Protein AF-A0A512ARZ8-F1 (afdb_monomer)

Mean predicted aligned error: 10.68 Å

Solvent-accessible surface area (backbone atoms only — not comparable to full-atom values): 44400 Å² total; per-residue (Å²): 88,34,35,25,36,37,17,15,33,62,24,61,45,16,61,60,13,38,53,11,34,39,39,50,59,54,20,45,39,52,74,52,40,46,77,38,53,30,40,25,40,69,89,65,49,41,24,45,41,45,67,49,64,63,46,47,95,44,59,53,78,60,42,51,47,77,91,75,54,74,95,54,96,80,64,73,84,51,51,62,61,36,74,44,93,67,51,73,68,56,47,52,56,60,40,57,76,54,30,41,77,53,53,82,92,51,43,77,81,72,27,60,31,38,42,57,27,37,23,53,35,29,79,56,56,25,56,49,47,46,53,32,42,75,64,68,31,38,42,46,49,27,46,34,70,45,34,61,32,33,29,25,39,60,53,34,52,53,50,36,53,75,72,70,44,61,72,68,61,68,50,80,46,42,63,70,69,62,64,61,55,91,44,51,66,54,52,52,53,48,48,44,72,76,48,38,74,30,26,35,39,30,28,30,68,42,39,64,76,59,64,32,39,75,43,67,65,99,50,64,66,64,49,51,54,41,49,35,48,27,43,29,30,50,75,50,43,35,71,67,59,73,72,46,54,75,67,54,48,51,52,49,52,51,49,49,40,28,56,60,81,32,46,27,72,32,34,25,37,86,87,66,55,72,42,35,40,73,72,55,49,55,52,49,50,57,46,43,53,69,78,43,90,56,61,60,50,55,35,29,42,63,94,64,97,75,44,38,23,40,38,27,36,49,81,69,53,39,37,38,40,31,46,35,39,31,49,69,92,51,71,61,45,47,42,75,60,48,68,39,73,70,56,84,73,62,54,78,46,72,83,66,88,59,85,79,70,66,79,64,90,76,85,74,50,72,68,57,54,52,49,53,30,51,53,52,26,52,50,41,62,75,58,64,60,36,34,39,37,30,36,32,30,38,33,38,84,86,68,53,68,34,78,72,34,51,26,47,33,52,68,45,43,86,75,23,67,60,48,38,42,39,12,65,48,43,28,52,63,25,41,45,50,52,47,46,51,53,28,17,39,50,41,34,34,80,72,39,92,58,39,67,66,37,48,53,52,43,52,53,48,54,49,41,53,54,50,53,60,63,51,55,81,77,30,50,28,30,29,33,38,21,30,62,89,56,92,62,15,46,58,18,37,52,15,32,39,43,51,40,42,39,29,58,10,35,73,59,36,39,56,41,51,29,39,47,46,71,56,94,92,59,68,44,39,27,41,56,22,56,53,65,48,46,77,56,49,52,64,59,48,48,48,51,68,77,62,53,66,91,83,67,76,58,67,66,59,51,52,52,32,59,77,37,42,68,56,22,58,73,62,59,46,91,71,61,85,58,71,41,78,50,62,78,88,52,42,63,82,70,26,62,30,32,40,72,22,37,42,48,87,67,60,55,68,36,60,68,59,53,53,35,54,74,65,68,39,20,44,45,42,49,52,64,68,17,38,53,43,49,52,52,53,52,50,54,52,50,54,57,53,54,66,48,58,79,75,59,92,81,76,100,66,59,76,71,62,54,59,55,74,75,58,72,86,57,72,45,62,36,44,34,40,42,22,40,41,35,43,72,44,98,89,68,48,82,43,78,48,76,35,73,42,30,46,75,67,68,92,60,86,69,69,63,60,57,36,67,74,67,74,48,82,81,79,46,80,60,69,76,90,46,98,51,65,66,59,53,54,49,53,50,55,50,53,51,53,52,52,50,52,50,40,60,75,32,43,65,30,32,37,36,37,35,38,29,42,35,39,32,30,89,84,73,50,76,45,80,42,80,75,46,76,39,60,54,67,68,49,43,87,80,22,65,58,46,33,36,33,22,72,75,73,36,49,61,59,57,51,54,47,46,29,51,50,40,18,48,51,52,46,53,50,59,63,53,57,68,64,69,77,76,122

Sequence (823 aa):
MKVGIIFGGTGNERESAYAGGRTVYDNLDKSIFEAVPIFVDSLGNFILLDWPHLYKAGIRTFYPPTEVLPASVHQMPVYIESLGNLSSAHQTEIISRVGQQIYPADFKRYFDFAFLVLPDNAAGLDSLQSVLAENNIPNSGPGALTAAISTNRLRLKQALTQLGFPVFPYRVVSNKDWEAGDQRKALFAQLQQELGLPFVIRSTSQPGTFGNTVISDNNFDLFSESLERSLGQHTVYRQKWQELDLTEQLIQISQITHIQTGIGWPVRTRNGTVLHHPEQLHKVLNRLFTETDLQRLTLYTTGREEVLAVVEAASAGVNFSCLVMREADGEPLALVPEISLRNAEELEKPLVFNPEEQSNKAQLNLAQITGIRQECQRMCQSLDFKGYVGLTGFIDDAGNIYLDAVQPTPKMLSTAPVFRQAAVIGLNPTQFLTFIIRQAVAINLKTLPDPSSAQIRLNQLDAAIQESHQQRQHKIKVGILMGGESEDADEFIASGGYIYQLLAASEKYQPVPIFRLGPAEQFRYYILPLNLLCPPKAEAIRDKILHAPEGQPDDLLEEVRTAASHLTATFAGPLLREPQFIFFEHLPNLVDAVFIALPEQEAATGELQAELEKIKVAYSGSDLSGLHLAKNMARQQDVGQQQEFAATERSLAKPADRVVAQTGSAEHWLEITGNLLTQYLPDGRLDYEIFQTSTVSDLTAVSNQEKAIEGRPGVCFLPLYNQDQNVNKFILKKVESDLKKAAQVLNTQSYAQLQVLVRIKESQEVETIIQRVNLFPVLTAMSEILQAAALHGLTPDRFIDRMLQFALERRQKKVHGHRHTEF

pLDDT: mean 80.18, std 17.51, range [24.59, 98.25]

Structure (mmCIF, N/CA/C/O backbone):
data_AF-A0A512ARZ8-F1
#
_entry.id   AF-A0A512ARZ8-F1
#
loop_
_atom_site.group_PDB
_atom_site.id
_atom_site.type_symbol
_atom_site.label_atom_id
_atom_site.label_alt_id
_atom_site.label_comp_id
_atom_site.label_asym_id
_atom_site.label_entity_id
_atom_site.label_seq_id
_atom_site.pdbx_PDB_ins_code
_atom_site.Cartn_x
_atom_site.Cartn_y
_atom_site.Cartn_z
_atom_site.occupancy
_atom_site.B_iso_or_equiv
_atom_site.auth_seq_id
_atom_site.auth_comp_id
_atom_site.auth_asym_id
_atom_site.auth_atom_id
_atom_site.pdbx_PDB_model_num
ATOM 1 N N . MET A 1 1 ? -3.679 -19.897 -9.428 1.00 93.44 1 MET A N 1
ATOM 2 C CA . MET A 1 1 ? -4.765 -19.791 -8.414 1.00 93.44 1 MET A CA 1
ATOM 3 C C . MET A 1 1 ? -5.351 -18.387 -8.474 1.00 93.44 1 MET A C 1
ATOM 5 O O . MET A 1 1 ? -4.568 -17.453 -8.603 1.00 93.44 1 MET A O 1
ATOM 9 N N . LYS A 1 2 ? -6.676 -18.211 -8.402 1.00 97.06 2 LYS A N 1
ATOM 10 C CA . LYS A 1 2 ? -7.300 -16.875 -8.420 1.00 97.06 2 LYS A CA 1
ATOM 11 C C . LYS A 1 2 ? -7.341 -16.260 -7.024 1.00 97.06 2 LYS A C 1
ATOM 13 O O . LYS A 1 2 ? -7.874 -16.871 -6.097 1.00 97.06 2 LYS A O 1
ATOM 18 N N . VAL A 1 3 ? -6.811 -15.051 -6.879 1.00 98.25 3 VAL A N 1
ATOM 19 C CA . VAL A 1 3 ? -6.688 -14.335 -5.603 1.00 98.25 3 VAL A CA 1
ATOM 20 C C . VAL A 1 3 ? -7.585 -13.100 -5.624 1.00 98.25 3 VAL A C 1
ATOM 22 O O . VAL A 1 3 ? -7.283 -12.118 -6.295 1.00 98.25 3 VAL A O 1
ATOM 25 N N . GLY A 1 4 ? -8.686 -13.149 -4.875 1.00 98.12 4 GLY A N 1
ATOM 26 C CA . GLY A 1 4 ? -9.585 -12.024 -4.640 1.00 98.12 4 GLY A CA 1
ATOM 27 C C . GLY A 1 4 ? -8.963 -11.045 -3.656 1.00 98.12 4 GLY A C 1
ATOM 28 O O . GLY A 1 4 ? -8.920 -11.322 -2.461 1.00 98.12 4 GLY A O 1
ATOM 29 N N . ILE A 1 5 ? -8.472 -9.909 -4.138 1.00 98.25 5 ILE A N 1
ATOM 30 C CA . ILE A 1 5 ? -7.914 -8.851 -3.295 1.00 98.25 5 ILE A CA 1
ATOM 31 C C . ILE A 1 5 ? -9.080 -7.980 -2.843 1.00 98.25 5 ILE A C 1
ATOM 33 O O . ILE A 1 5 ? -9.633 -7.240 -3.649 1.00 98.25 5 ILE A O 1
ATOM 37 N N . ILE A 1 6 ? -9.467 -8.082 -1.574 1.00 97.44 6 ILE A N 1
ATOM 38 C CA . ILE A 1 6 ? -10.582 -7.332 -0.992 1.00 97.44 6 ILE A CA 1
ATOM 39 C C . ILE A 1 6 ? -10.029 -6.069 -0.328 1.00 97.44 6 ILE A C 1
ATOM 41 O O . ILE A 1 6 ? -9.326 -6.173 0.677 1.00 97.44 6 ILE A O 1
ATOM 45 N N . PHE A 1 7 ? -10.336 -4.890 -0.875 1.00 96.19 7 PHE A N 1
ATOM 46 C CA . PHE A 1 7 ? -9.774 -3.609 -0.423 1.00 96.19 7 PHE A CA 1
ATOM 47 C C . PHE A 1 7 ? -10.794 -2.464 -0.376 1.00 96.19 7 PHE A C 1
ATOM 49 O O . PHE A 1 7 ? -11.888 -2.568 -0.920 1.00 96.19 7 PHE A O 1
ATOM 56 N N . GLY A 1 8 ? -10.431 -1.350 0.269 1.00 92.06 8 GLY A N 1
ATOM 57 C CA . GLY A 1 8 ? -11.322 -0.205 0.497 1.00 92.06 8 GLY A CA 1
ATOM 58 C C . GLY A 1 8 ? -11.994 -0.300 1.865 1.00 92.06 8 GLY A C 1
ATOM 59 O O . GLY A 1 8 ? -11.322 -0.201 2.887 1.00 92.06 8 GLY A O 1
ATOM 60 N N . GLY A 1 9 ? -13.305 -0.509 1.894 1.00 89.12 9 GLY A N 1
ATOM 61 C CA . GLY A 1 9 ? -14.079 -0.798 3.098 1.00 89.12 9 GLY A CA 1
ATOM 62 C C . GLY A 1 9 ? -14.726 0.418 3.760 1.00 89.12 9 GLY A C 1
ATOM 63 O O . GLY A 1 9 ? -14.542 1.571 3.376 1.00 89.12 9 GLY A O 1
ATOM 64 N N . THR A 1 10 ? -15.492 0.138 4.813 1.00 85.38 10 THR A N 1
ATOM 65 C CA . THR A 1 10 ? -16.310 1.125 5.535 1.00 85.38 10 THR A CA 1
ATOM 66 C C . THR A 1 10 ? -15.517 1.963 6.542 1.00 85.38 10 THR A C 1
ATOM 68 O O . THR A 1 10 ? -15.990 3.008 6.987 1.00 85.38 10 THR A O 1
ATOM 71 N N . GLY A 1 11 ? -14.294 1.547 6.884 1.00 78.75 11 GLY A N 1
ATOM 72 C CA . GLY A 1 11 ? -13.435 2.222 7.857 1.00 78.75 11 GLY A CA 1
ATOM 73 C C . GLY A 1 11 ? -12.838 3.546 7.365 1.00 78.75 11 GLY A C 1
ATOM 74 O O . GLY A 1 11 ? -12.885 3.886 6.181 1.00 78.75 11 GLY A O 1
ATOM 75 N N . ASN A 1 12 ? -12.226 4.282 8.293 1.00 76.88 12 ASN A N 1
ATOM 76 C CA . ASN A 1 12 ? -11.683 5.622 8.032 1.00 76.88 12 ASN A CA 1
ATOM 77 C C . ASN A 1 12 ? -10.355 5.597 7.259 1.00 76.88 12 ASN A C 1
ATOM 79 O O . ASN A 1 12 ? -9.964 6.585 6.645 1.00 76.88 12 ASN A O 1
ATOM 83 N N . GLU A 1 13 ? -9.668 4.454 7.247 1.00 80.12 13 GLU A N 1
ATOM 84 C CA . GLU A 1 13 ? -8.429 4.258 6.489 1.00 80.12 13 GLU A CA 1
ATOM 85 C C . GLU A 1 13 ? -8.671 3.669 5.087 1.00 80.12 13 GLU A C 1
ATOM 87 O O . GLU A 1 13 ? -7.737 3.176 4.456 1.00 80.12 13 GLU A O 1
ATOM 92 N N . ARG A 1 14 ? -9.907 3.716 4.570 1.00 86.88 14 ARG A N 1
ATOM 93 C CA . ARG A 1 14 ? -10.278 3.093 3.285 1.00 86.88 14 ARG A CA 1
ATOM 94 C C . ARG A 1 14 ? -9.434 3.550 2.090 1.00 86.88 14 ARG A C 1
ATOM 96 O O . ARG A 1 14 ? -9.162 2.749 1.207 1.00 86.88 14 ARG A O 1
ATOM 103 N N . GLU A 1 15 ? -8.960 4.796 2.079 1.00 86.94 15 GLU A N 1
ATOM 104 C CA . GLU A 1 15 ? -8.056 5.308 1.032 1.00 86.94 15 GLU A CA 1
ATOM 105 C C . GLU A 1 15 ? -6.663 4.661 1.111 1.00 86.94 15 GLU A C 1
ATOM 107 O O . GLU A 1 15 ? -6.056 4.326 0.093 1.00 86.94 15 GLU A O 1
ATOM 112 N N . SER A 1 16 ? -6.163 4.431 2.330 1.00 85.50 16 SER A N 1
ATOM 113 C CA . SER A 1 16 ? -4.913 3.695 2.550 1.00 85.50 16 SER A CA 1
ATOM 114 C C . SER A 1 16 ? -5.083 2.220 2.191 1.00 85.50 16 SER A C 1
ATOM 116 O O . SER A 1 16 ? -4.182 1.628 1.601 1.00 85.50 16 SER A O 1
ATOM 118 N N . ALA A 1 17 ? -6.233 1.629 2.519 1.00 90.38 17 ALA A N 1
ATOM 119 C CA . ALA A 1 17 ? -6.585 0.264 2.147 1.00 90.38 17 ALA A CA 1
ATOM 120 C C . ALA A 1 17 ? -6.695 0.101 0.621 1.00 90.38 17 ALA A C 1
ATOM 122 O O . ALA A 1 17 ? -6.165 -0.857 0.070 1.00 90.38 17 ALA A O 1
ATOM 123 N N . TYR A 1 18 ? -7.294 1.070 -0.076 1.00 92.81 18 TYR A N 1
ATOM 124 C CA . TYR A 1 18 ? -7.338 1.134 -1.539 1.00 92.81 18 TYR A CA 1
ATOM 125 C C . TYR A 1 18 ? -5.934 1.190 -2.159 1.00 92.81 18 TYR A C 1
ATOM 127 O O . TYR A 1 18 ? -5.602 0.371 -3.017 1.00 92.81 18 TYR A O 1
ATOM 135 N N . ALA A 1 19 ? -5.068 2.081 -1.666 1.00 89.62 19 ALA A N 1
ATOM 136 C CA . ALA A 1 19 ? -3.681 2.149 -2.123 1.00 89.62 19 ALA A CA 1
ATOM 137 C C . ALA A 1 19 ? -2.903 0.851 -1.830 1.00 89.62 19 ALA A C 1
ATOM 139 O O . ALA A 1 19 ? -2.113 0.410 -2.662 1.00 89.62 19 ALA A O 1
ATOM 140 N N . GLY A 1 20 ? -3.151 0.216 -0.679 1.00 92.19 20 GLY A N 1
ATOM 141 C CA . GLY A 1 20 ? -2.585 -1.088 -0.339 1.00 92.19 20 GLY A CA 1
ATOM 142 C C . GLY A 1 20 ? -3.082 -2.214 -1.249 1.00 92.19 20 GLY A C 1
ATOM 143 O O . GLY A 1 20 ? -2.290 -3.058 -1.660 1.00 92.19 20 GLY A O 1
ATOM 144 N N . GLY A 1 21 ? -4.366 -2.202 -1.617 1.00 95.44 21 GLY A N 1
ATOM 145 C CA . GLY A 1 21 ? -4.964 -3.149 -2.559 1.00 95.44 21 GLY A CA 1
ATOM 146 C C . GLY A 1 21 ? -4.282 -3.102 -3.924 1.00 95.44 21 GLY A C 1
ATOM 147 O O . GLY A 1 21 ? -3.935 -4.151 -4.465 1.00 95.44 21 GLY A O 1
ATOM 148 N N . ARG A 1 22 ? -3.982 -1.895 -4.427 1.00 93.88 22 ARG A N 1
ATOM 149 C CA . ARG A 1 22 ? -3.158 -1.711 -5.634 1.00 93.88 22 ARG A CA 1
ATOM 150 C C . ARG A 1 22 ? -1.758 -2.304 -5.472 1.00 93.88 22 ARG A C 1
ATOM 152 O O . ARG A 1 22 ? -1.303 -2.999 -6.371 1.00 93.88 22 ARG A O 1
ATOM 159 N N . THR A 1 23 ? -1.073 -2.068 -4.351 1.00 93.38 23 THR A N 1
ATOM 160 C CA . THR A 1 23 ? 0.267 -2.644 -4.131 1.00 93.38 23 THR A CA 1
ATOM 161 C C . THR A 1 23 ? 0.232 -4.168 -4.170 1.00 93.38 23 THR A C 1
ATOM 163 O O . THR A 1 23 ? 1.090 -4.770 -4.810 1.00 93.38 23 THR A O 1
ATOM 166 N N . VAL A 1 24 ? -0.752 -4.799 -3.514 1.00 96.31 24 VAL A N 1
ATOM 167 C CA . VAL A 1 24 ? -0.920 -6.260 -3.557 1.00 96.31 24 VAL A CA 1
ATOM 168 C C . VAL A 1 24 ? -1.186 -6.711 -4.992 1.00 96.31 24 VAL A C 1
ATOM 170 O O . VAL A 1 24 ? -0.527 -7.633 -5.458 1.00 96.31 24 VAL A O 1
ATOM 173 N N . TYR A 1 25 ? -2.075 -6.027 -5.717 1.00 96.06 25 TYR A N 1
ATOM 174 C CA . TYR A 1 25 ? -2.379 -6.326 -7.119 1.00 96.06 25 TYR A CA 1
ATOM 175 C C . TYR A 1 25 ? -1.131 -6.278 -8.013 1.00 96.06 25 TYR A C 1
ATOM 177 O O . TYR A 1 25 ? -0.895 -7.200 -8.791 1.00 96.06 25 TYR A O 1
ATOM 185 N N . ASP A 1 26 ? -0.300 -5.245 -7.857 1.00 94.00 26 ASP A N 1
ATOM 186 C CA . ASP A 1 26 ? 0.931 -5.056 -8.629 1.00 94.00 26 ASP A CA 1
ATOM 187 C C . ASP A 1 26 ? 2.015 -6.095 -8.292 1.00 94.00 26 ASP A C 1
ATOM 189 O O . ASP A 1 26 ? 2.786 -6.479 -9.174 1.00 94.00 26 ASP A O 1
ATOM 193 N N . ASN A 1 27 ? 2.079 -6.541 -7.030 1.00 94.88 27 ASN A N 1
ATOM 194 C CA . ASN A 1 27 ? 3.174 -7.363 -6.506 1.00 94.88 27 ASN A CA 1
ATOM 195 C C . ASN A 1 27 ? 2.873 -8.864 -6.422 1.00 94.88 27 ASN A C 1
ATOM 197 O O . ASN A 1 27 ? 3.803 -9.624 -6.155 1.00 94.88 27 ASN A O 1
ATOM 201 N N . LEU A 1 28 ? 1.632 -9.320 -6.623 1.00 96.06 28 LEU A N 1
ATOM 202 C CA . LEU A 1 28 ? 1.341 -10.757 -6.679 1.00 96.06 28 LEU A CA 1
ATOM 203 C C . LEU A 1 28 ? 2.157 -11.436 -7.785 1.00 96.06 28 LEU A C 1
ATOM 205 O O . LEU A 1 28 ? 2.263 -10.914 -8.891 1.00 96.06 28 LEU A O 1
ATOM 209 N N . ASP A 1 29 ? 2.711 -12.616 -7.491 1.00 95.50 29 ASP A N 1
ATOM 210 C CA . ASP A 1 29 ? 3.483 -13.380 -8.475 1.00 95.50 29 ASP A CA 1
ATOM 211 C C . ASP A 1 29 ? 2.570 -13.846 -9.613 1.00 95.50 29 ASP A C 1
ATOM 213 O O . ASP A 1 29 ? 1.786 -14.785 -9.447 1.00 95.50 29 ASP A O 1
ATOM 217 N N . LYS A 1 30 ? 2.684 -13.199 -10.775 1.00 94.06 30 LYS A N 1
ATOM 218 C CA . LYS A 1 30 ? 1.820 -13.456 -11.935 1.00 94.06 30 LYS A CA 1
ATOM 219 C C . LYS A 1 30 ? 2.035 -14.850 -12.521 1.00 94.06 30 LYS A C 1
ATOM 221 O O . LYS A 1 30 ? 1.108 -15.409 -13.088 1.00 94.06 30 LYS A O 1
ATOM 226 N N . SER A 1 31 ? 3.196 -15.467 -12.269 1.00 92.00 31 SER A N 1
ATOM 227 C CA . SER A 1 31 ? 3.450 -16.858 -12.674 1.00 92.00 31 SER A CA 1
ATOM 228 C C . SER A 1 31 ? 2.663 -17.889 -11.860 1.00 92.00 31 SER A C 1
ATOM 230 O O . SER A 1 31 ? 2.527 -19.033 -12.287 1.00 92.00 31 SER A O 1
ATOM 232 N N . ILE A 1 32 ? 2.123 -17.499 -10.698 1.00 94.94 32 ILE A N 1
ATOM 233 C CA . ILE A 1 32 ? 1.434 -18.395 -9.754 1.00 94.94 32 ILE A CA 1
ATOM 234 C C . ILE A 1 32 ? -0.040 -17.985 -9.567 1.00 94.94 32 ILE A C 1
ATOM 236 O O . ILE A 1 32 ? -0.934 -18.837 -9.413 1.00 94.94 32 ILE A O 1
ATOM 240 N N . PHE A 1 33 ? -0.317 -16.679 -9.579 1.00 97.00 33 PHE A N 1
ATOM 241 C CA . PHE A 1 33 ? -1.595 -16.097 -9.186 1.00 97.00 33 PHE A CA 1
ATOM 242 C C . PHE A 1 33 ? -2.233 -15.236 -10.279 1.00 97.00 33 PHE A C 1
ATOM 244 O O . PHE A 1 33 ? -1.582 -14.423 -10.924 1.00 97.00 33 PHE A O 1
ATOM 251 N N . GLU A 1 34 ? -3.555 -15.355 -10.404 1.00 96.56 34 GLU A N 1
ATOM 252 C CA . GLU A 1 34 ? -4.401 -14.415 -11.146 1.00 96.56 34 GLU A CA 1
ATOM 253 C C . GLU A 1 34 ? -5.050 -13.463 -10.131 1.00 96.56 34 GLU A C 1
ATOM 255 O O . GLU A 1 34 ? -5.805 -13.905 -9.260 1.00 96.56 34 GLU A O 1
ATOM 260 N N . ALA A 1 35 ? -4.737 -12.170 -10.208 1.00 96.75 35 ALA A N 1
ATOM 261 C CA . ALA A 1 35 ? -5.255 -11.159 -9.290 1.00 96.75 35 ALA A CA 1
ATOM 262 C C . ALA A 1 35 ? -6.676 -10.716 -9.683 1.00 96.75 35 ALA A C 1
ATOM 264 O O . ALA A 1 35 ? -6.922 -10.340 -10.828 1.00 96.75 35 ALA A O 1
ATOM 265 N N . VAL A 1 36 ? -7.602 -10.713 -8.722 1.00 98.00 36 VAL A N 1
ATOM 266 C CA . VAL A 1 36 ? -9.009 -10.327 -8.912 1.00 98.00 36 VAL A CA 1
ATOM 267 C C . VAL A 1 36 ? -9.337 -9.173 -7.952 1.00 98.00 36 VAL A C 1
ATOM 269 O O . VAL A 1 36 ? -9.413 -9.403 -6.744 1.00 98.00 36 VAL A O 1
ATOM 272 N N . PRO A 1 37 ? -9.499 -7.925 -8.429 1.00 97.62 37 PRO A N 1
ATOM 273 C CA . PRO A 1 37 ? -9.670 -6.768 -7.555 1.00 97.62 37 PRO A CA 1
ATOM 274 C C . PRO A 1 37 ? -11.126 -6.623 -7.089 1.00 97.62 37 PRO A C 1
ATOM 276 O O . PRO A 1 37 ? -12.020 -6.328 -7.880 1.00 97.62 37 PRO A O 1
ATOM 279 N N . ILE A 1 38 ? -11.365 -6.811 -5.791 1.00 98.06 38 ILE A N 1
ATOM 280 C CA . ILE A 1 38 ? -12.676 -6.671 -5.150 1.00 98.06 38 ILE A CA 1
ATOM 281 C C . ILE A 1 38 ? -12.675 -5.411 -4.279 1.00 98.06 38 ILE A C 1
ATOM 283 O O . ILE A 1 38 ? -12.190 -5.405 -3.146 1.00 98.06 38 ILE A O 1
ATOM 287 N N . PHE A 1 39 ? -13.232 -4.328 -4.805 1.00 97.62 39 PHE A N 1
ATOM 288 C CA . PHE A 1 39 ? -13.416 -3.088 -4.063 1.00 97.62 39 PHE A CA 1
ATOM 289 C C . PHE A 1 39 ? -14.644 -3.187 -3.152 1.00 97.62 39 PHE A C 1
ATOM 291 O O . PHE A 1 39 ? -15.707 -3.643 -3.571 1.00 97.62 39 PHE A O 1
ATOM 298 N N . VAL A 1 40 ? -14.502 -2.755 -1.902 1.00 95.69 40 VAL A N 1
ATOM 299 C CA . VAL A 1 40 ? -15.599 -2.615 -0.943 1.00 95.69 40 VAL A CA 1
ATOM 300 C C . VAL A 1 40 ? -15.875 -1.134 -0.755 1.00 95.69 40 VAL A C 1
ATOM 302 O O . VAL A 1 40 ? -14.988 -0.395 -0.323 1.00 95.69 40 VAL A O 1
ATOM 305 N N . ASP A 1 41 ? -17.089 -0.691 -1.070 1.00 93.81 41 ASP A N 1
ATOM 306 C CA . ASP A 1 41 ? -17.460 0.703 -0.846 1.00 93.81 41 ASP A CA 1
ATOM 307 C C . ASP A 1 41 ? -17.795 0.998 0.628 1.00 93.81 41 ASP A C 1
ATOM 309 O O . ASP A 1 41 ? -17.770 0.131 1.507 1.00 93.81 41 ASP A O 1
ATOM 313 N N . SER A 1 42 ? -18.102 2.258 0.921 1.00 89.19 42 SER A N 1
ATOM 314 C CA . SER A 1 42 ? -18.434 2.709 2.273 1.00 89.19 42 SER A CA 1
ATOM 315 C C . SER A 1 42 ? -19.790 2.220 2.788 1.00 89.19 42 SER A C 1
ATOM 317 O O . SER A 1 42 ? -20.030 2.273 3.994 1.00 89.19 42 SER A O 1
ATOM 319 N N . LEU A 1 43 ? -20.656 1.731 1.895 1.00 90.25 43 LEU A N 1
ATOM 320 C CA . LEU A 1 43 ? -21.943 1.119 2.222 1.00 90.25 43 LEU A CA 1
ATOM 321 C C . LEU A 1 43 ? -21.805 -0.394 2.462 1.00 90.25 43 LEU A C 1
ATOM 323 O O . LEU A 1 43 ? -22.760 -1.032 2.901 1.00 90.25 43 LEU A O 1
ATOM 327 N N . GLY A 1 44 ? -20.621 -0.965 2.212 1.00 91.06 44 GLY A N 1
ATOM 328 C CA . GLY A 1 44 ? -20.330 -2.388 2.375 1.00 91.06 44 GLY A CA 1
ATOM 329 C C . GLY A 1 44 ? -20.661 -3.239 1.147 1.00 91.06 44 GLY A C 1
ATOM 330 O O . GLY A 1 44 ? -20.715 -4.464 1.259 1.00 91.06 44 GLY A O 1
ATOM 331 N N . ASN A 1 45 ? -20.882 -2.628 -0.021 1.00 94.31 45 ASN A N 1
ATOM 332 C CA . ASN A 1 45 ? -21.077 -3.362 -1.268 1.00 94.31 45 ASN A CA 1
ATOM 333 C C . ASN A 1 45 ? -19.744 -3.922 -1.773 1.00 94.31 45 ASN A C 1
ATOM 335 O O . ASN A 1 45 ? -18.750 -3.201 -1.825 1.00 94.31 45 ASN A O 1
ATOM 339 N N . PHE A 1 46 ? -19.740 -5.184 -2.209 1.00 96.31 46 PHE A N 1
ATOM 340 C CA . PHE A 1 46 ? -18.596 -5.798 -2.885 1.00 96.31 46 PHE A CA 1
ATOM 341 C C . PHE A 1 46 ? -18.703 -5.591 -4.397 1.00 96.31 46 PHE A C 1
ATOM 343 O O . PHE A 1 46 ? -19.726 -5.908 -5.011 1.00 96.31 46 PHE A O 1
ATOM 350 N N . ILE A 1 47 ? -17.636 -5.074 -4.995 1.00 97.88 47 ILE A N 1
ATOM 351 C CA . ILE A 1 47 ? -17.577 -4.669 -6.396 1.00 97.88 47 ILE A CA 1
ATOM 352 C C . ILE A 1 47 ? -16.351 -5.331 -7.019 1.00 97.88 47 ILE A C 1
ATOM 354 O O . ILE A 1 47 ? -15.221 -5.029 -6.641 1.00 97.88 47 ILE A O 1
ATOM 358 N N . LEU A 1 48 ? -16.559 -6.230 -7.980 1.00 98.06 48 LEU A N 1
ATOM 359 C CA . LEU A 1 48 ? -15.500 -6.657 -8.890 1.00 98.06 48 LEU A CA 1
ATOM 360 C C . LEU A 1 48 ? -15.132 -5.445 -9.746 1.00 98.06 48 LEU A C 1
ATOM 362 O O . LEU A 1 48 ? -15.901 -5.056 -10.623 1.00 98.06 48 LEU A O 1
ATOM 366 N N . LEU A 1 49 ? -14.010 -4.813 -9.419 1.00 97.44 49 LEU A N 1
ATOM 367 C CA . LEU A 1 49 ? -13.636 -3.511 -9.951 1.00 97.44 49 LEU A CA 1
ATOM 368 C C . LEU A 1 49 ? -12.995 -3.662 -11.332 1.00 97.44 49 LEU A C 1
ATOM 370 O O . LEU A 1 49 ? -12.117 -4.506 -11.522 1.00 97.44 49 LEU A O 1
ATOM 374 N N . ASP A 1 50 ? -13.355 -2.792 -12.272 1.00 95.31 50 ASP A N 1
ATOM 375 C CA . ASP A 1 50 ? -12.599 -2.686 -13.514 1.00 95.31 50 ASP A CA 1
ATOM 376 C C . ASP A 1 50 ? -11.200 -2.150 -13.191 1.00 95.31 50 ASP A C 1
ATOM 378 O O . ASP A 1 50 ? -11.026 -1.050 -12.659 1.00 95.31 50 ASP A O 1
ATOM 382 N N . TRP A 1 51 ? -10.180 -2.948 -13.506 1.00 92.69 51 TRP A N 1
ATOM 383 C CA . TRP A 1 51 ? -8.808 -2.715 -13.054 1.00 92.69 51 TRP A CA 1
ATOM 384 C C . TRP A 1 51 ? -8.237 -1.308 -13.339 1.00 92.69 51 TRP A C 1
ATOM 386 O O . TRP A 1 51 ? -7.436 -0.866 -12.511 1.00 92.69 51 TRP A O 1
ATOM 396 N N . PRO A 1 52 ? -8.603 -0.549 -14.406 1.00 89.50 52 PRO A N 1
ATOM 397 C CA . PRO A 1 52 ? -8.068 0.802 -14.604 1.00 89.50 52 PRO A CA 1
ATOM 398 C C . PRO A 1 52 ? -8.385 1.742 -13.438 1.00 89.50 52 PRO A C 1
ATOM 400 O O . PRO A 1 52 ? -7.618 2.667 -13.160 1.00 89.50 52 PRO A O 1
ATOM 403 N N . HIS A 1 53 ? -9.480 1.487 -12.714 1.00 90.88 53 HIS A N 1
ATOM 404 C CA . HIS A 1 53 ? -9.838 2.261 -11.535 1.00 90.88 53 HIS A CA 1
ATOM 405 C C . HIS A 1 53 ? -8.872 2.067 -10.366 1.00 90.88 53 HIS A C 1
ATOM 407 O O . HIS A 1 53 ? -8.824 2.964 -9.543 1.00 90.88 53 HIS A O 1
ATOM 413 N N . LEU A 1 54 ? -8.055 1.002 -10.311 1.00 90.50 54 LEU A N 1
ATOM 414 C CA . LEU A 1 54 ? -6.997 0.834 -9.293 1.00 90.50 54 LEU A CA 1
ATOM 415 C C . LEU A 1 54 ? -5.919 1.922 -9.370 1.00 90.50 54 LEU A C 1
ATOM 417 O O . LEU A 1 54 ? -5.259 2.224 -8.376 1.00 90.50 54 LEU A O 1
ATOM 421 N N . TYR A 1 55 ? -5.712 2.500 -10.553 1.00 87.12 55 TYR A N 1
ATOM 422 C CA . TYR A 1 55 ? -4.664 3.491 -10.803 1.00 87.12 55 TYR A CA 1
ATOM 423 C C . TYR A 1 55 ? -5.186 4.929 -10.740 1.00 87.12 55 TYR A C 1
ATOM 425 O O . TYR A 1 55 ? -4.469 5.868 -11.072 1.00 87.12 55 TYR A O 1
ATOM 433 N N . LYS A 1 56 ? -6.419 5.125 -10.262 1.00 84.12 56 LYS A N 1
ATOM 434 C CA . LYS A 1 56 ? -6.955 6.445 -9.926 1.00 84.12 56 LYS A CA 1
ATOM 435 C C . LYS A 1 56 ? -6.351 6.953 -8.613 1.00 84.12 56 LYS A C 1
ATOM 437 O O . LYS A 1 56 ? -5.959 6.162 -7.751 1.00 84.12 56 LYS A O 1
ATOM 442 N N . ALA A 1 57 ? -6.274 8.275 -8.449 1.00 76.38 57 ALA A N 1
ATOM 443 C CA . ALA A 1 57 ? -5.516 8.895 -7.358 1.00 76.38 57 ALA A CA 1
ATOM 444 C C . ALA A 1 57 ? -6.071 8.608 -5.944 1.00 76.38 57 ALA A C 1
ATOM 446 O O . ALA A 1 57 ? -5.326 8.644 -4.957 1.00 76.38 57 ALA A O 1
ATOM 447 N N . GLY A 1 58 ? -7.363 8.294 -5.859 1.00 84.25 58 GLY A N 1
ATOM 448 C CA . GLY A 1 58 ? -8.087 7.938 -4.639 1.00 84.25 58 GLY A CA 1
ATOM 449 C C . GLY A 1 58 ? -9.529 7.555 -4.967 1.00 84.25 58 GLY A C 1
ATOM 450 O O . GLY A 1 58 ? -9.975 7.753 -6.103 1.00 84.25 58 GLY A O 1
ATOM 451 N N . ILE A 1 59 ? -10.273 7.043 -3.989 1.00 88.88 59 ILE A N 1
ATOM 452 C CA . ILE A 1 59 ? -11.633 6.521 -4.200 1.00 88.88 59 ILE A CA 1
ATOM 453 C C . ILE A 1 59 ? -12.560 7.604 -4.771 1.00 88.88 59 ILE A C 1
ATOM 455 O O . ILE A 1 59 ? -13.216 7.376 -5.785 1.00 88.88 59 ILE A O 1
ATOM 459 N N . ARG A 1 60 ? -12.528 8.822 -4.210 1.00 86.75 60 ARG A N 1
ATOM 460 C CA . ARG A 1 60 ? -13.374 9.962 -4.640 1.00 86.75 60 ARG A CA 1
ATOM 461 C C . ARG A 1 60 ? -13.160 10.411 -6.089 1.00 86.75 60 ARG A C 1
ATOM 463 O O . ARG A 1 60 ? -13.962 11.168 -6.615 1.00 86.75 60 ARG A O 1
ATOM 470 N N . THR A 1 61 ? -12.076 9.975 -6.734 1.00 82.75 61 THR A N 1
ATOM 471 C CA . THR A 1 61 ? -11.774 10.345 -8.130 1.00 82.75 61 THR A CA 1
ATOM 472 C C . THR A 1 61 ? -12.437 9.437 -9.164 1.00 82.75 61 THR A C 1
ATOM 474 O O . THR A 1 61 ? -12.378 9.726 -10.358 1.00 82.75 61 THR A O 1
ATOM 477 N N . PHE A 1 62 ? -13.051 8.334 -8.729 1.00 86.50 62 PHE A N 1
ATOM 478 C CA . PHE A 1 62 ? -13.803 7.441 -9.612 1.00 86.50 62 PHE A CA 1
ATOM 479 C C . PHE A 1 62 ? -15.122 6.945 -9.017 1.00 86.50 62 PHE A C 1
ATOM 481 O O . PHE A 1 62 ? -15.979 6.488 -9.770 1.00 86.50 62 PHE A O 1
ATOM 488 N N . TYR A 1 63 ? -15.290 7.010 -7.694 1.00 90.19 63 TYR A N 1
ATOM 489 C CA . TYR A 1 63 ? -16.466 6.499 -7.009 1.00 90.19 63 TYR A CA 1
ATOM 490 C C . TYR A 1 63 ? -16.931 7.447 -5.885 1.00 90.19 63 TYR A C 1
ATOM 492 O O . TYR A 1 63 ? -16.214 7.618 -4.893 1.00 90.19 63 TYR A O 1
ATOM 500 N N . PRO A 1 64 ? -18.142 8.028 -5.992 1.00 91.00 64 PRO A N 1
ATOM 501 C CA . PRO A 1 64 ? -19.101 7.870 -7.089 1.00 91.00 64 PRO A CA 1
ATOM 502 C C . PRO A 1 64 ? -18.633 8.553 -8.398 1.00 91.00 64 PRO A C 1
ATOM 504 O O . PRO A 1 64 ? -17.886 9.530 -8.338 1.00 91.00 64 PRO A O 1
ATOM 507 N N . PRO A 1 65 ? -19.067 8.067 -9.577 1.00 84.88 65 PRO A N 1
ATOM 508 C CA . PRO A 1 65 ? -18.787 8.710 -10.862 1.00 84.88 65 PRO A CA 1
ATOM 509 C C . PRO A 1 65 ? -19.322 10.146 -10.942 1.00 84.88 65 PRO A C 1
ATOM 511 O O . PRO A 1 65 ? -20.375 10.460 -10.384 1.00 84.88 65 PRO A O 1
ATOM 514 N N . THR A 1 66 ? -18.638 11.016 -11.684 1.00 79.25 66 THR A N 1
ATOM 515 C CA . THR A 1 66 ? -18.993 12.440 -11.793 1.00 79.25 66 THR A CA 1
ATOM 516 C C . THR A 1 66 ? -20.404 12.662 -12.349 1.00 79.25 66 THR A C 1
ATOM 518 O O . THR A 1 66 ? -21.075 13.614 -11.965 1.00 79.25 66 THR A O 1
ATOM 521 N N . GLU A 1 67 ? -20.894 11.772 -13.214 1.00 78.94 67 GLU A N 1
ATOM 522 C CA . GLU A 1 67 ? -22.209 11.878 -13.862 1.00 78.94 67 GLU A CA 1
ATOM 523 C C . GLU A 1 67 ? -23.384 11.697 -12.894 1.00 78.94 67 GLU A C 1
ATOM 525 O O . GLU A 1 67 ? -24.497 12.126 -13.197 1.00 78.94 67 GLU A O 1
ATOM 530 N N . VAL A 1 68 ? -23.153 11.047 -11.750 1.00 83.38 68 VAL A N 1
ATOM 531 C CA . VAL A 1 68 ? -24.186 10.800 -10.731 1.00 83.38 68 VAL A CA 1
ATOM 532 C C . VAL A 1 68 ? -24.100 11.776 -9.560 1.00 83.38 68 VAL A C 1
ATOM 534 O O . VAL A 1 68 ? -24.955 11.750 -8.672 1.00 83.38 68 VAL A O 1
ATOM 537 N N . LEU A 1 69 ? -23.078 12.639 -9.540 1.00 80.94 69 LEU A N 1
ATOM 538 C CA . LEU A 1 69 ? -22.928 13.654 -8.508 1.00 80.94 69 LEU A CA 1
ATOM 539 C C . LEU A 1 69 ? -24.033 14.716 -8.632 1.00 80.94 69 LEU A C 1
ATOM 541 O O . LEU A 1 69 ? -24.355 15.163 -9.737 1.00 80.94 69 LEU A O 1
ATOM 545 N N . PRO A 1 70 ? -24.620 15.162 -7.507 1.00 79.31 70 PRO A N 1
ATOM 546 C CA . PRO A 1 70 ? -25.559 16.271 -7.524 1.00 79.31 70 PRO A CA 1
ATOM 547 C C . PRO A 1 70 ? -24.842 17.562 -7.930 1.00 79.31 70 PRO A C 1
ATOM 549 O O . PRO A 1 70 ? -23.644 17.728 -7.703 1.00 79.31 70 PRO A O 1
ATOM 552 N N . ALA A 1 71 ? -25.596 18.521 -8.469 1.00 74.62 71 ALA A N 1
ATOM 553 C CA . ALA A 1 71 ? -25.064 19.853 -8.729 1.00 74.62 71 ALA A CA 1
ATOM 554 C C . ALA A 1 71 ? -24.522 20.471 -7.424 1.00 74.62 71 ALA A C 1
ATOM 556 O O . ALA A 1 71 ? -25.282 20.749 -6.492 1.00 74.62 71 ALA A O 1
ATOM 557 N N . SER A 1 72 ? -23.208 20.682 -7.370 1.00 71.31 72 SER A N 1
ATOM 558 C CA . SER A 1 72 ? -22.503 21.327 -6.262 1.00 71.31 72 SER A CA 1
ATOM 559 C C . SER A 1 72 ? -21.932 22.651 -6.749 1.00 71.31 72 SER A C 1
ATOM 561 O O . SER A 1 72 ? -21.318 22.719 -7.811 1.00 71.31 72 SER A O 1
ATOM 563 N N . VAL A 1 73 ? -22.162 23.708 -5.971 1.00 71.62 73 VAL A N 1
ATOM 564 C CA . VAL A 1 73 ? -21.694 25.065 -6.283 1.00 71.62 73 VAL A CA 1
ATOM 565 C C . VAL A 1 73 ? -20.173 25.123 -6.172 1.00 71.62 73 VAL A C 1
ATOM 567 O O . VAL A 1 73 ? -19.519 25.747 -7.002 1.00 71.62 73 VAL A O 1
ATOM 570 N N . HIS A 1 74 ? -19.620 24.430 -5.177 1.00 68.62 74 HIS A N 1
ATOM 571 C CA . HIS A 1 74 ? -18.194 24.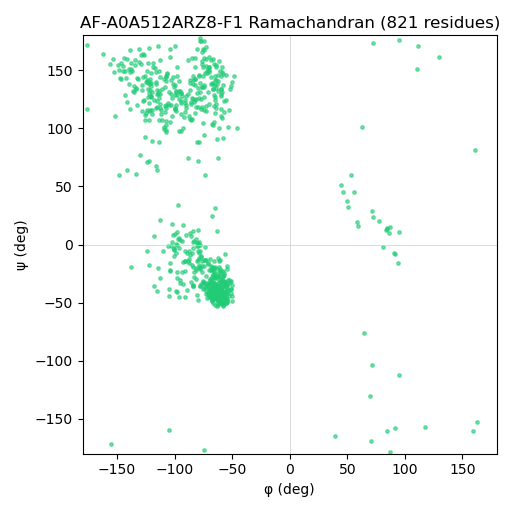409 -4.864 1.00 68.62 74 HIS A CA 1
ATOM 572 C C . HIS A 1 74 ? -17.473 23.142 -5.350 1.00 68.62 74 HIS A C 1
ATOM 574 O O . HIS A 1 74 ? -16.283 22.999 -5.103 1.00 68.62 74 HIS A O 1
ATOM 580 N N . GLN A 1 75 ? -18.180 22.229 -6.033 1.00 72.69 75 GLN A N 1
ATOM 581 C CA . GLN A 1 75 ? -17.652 20.979 -6.605 1.00 72.69 75 GLN A CA 1
ATOM 582 C C . GLN A 1 75 ? -16.818 20.139 -5.617 1.00 72.69 75 GLN A C 1
ATOM 584 O O . GLN A 1 75 ? -15.816 19.531 -5.986 1.00 72.69 75 GLN A O 1
ATOM 589 N N . MET A 1 76 ? -17.233 20.100 -4.346 1.00 72.06 76 MET A N 1
ATOM 590 C CA . MET A 1 76 ? -16.486 19.393 -3.301 1.00 72.06 76 MET A CA 1
ATOM 591 C C . MET A 1 76 ? -16.501 17.874 -3.550 1.00 72.06 76 MET A C 1
ATOM 593 O O . MET A 1 76 ? -17.576 17.316 -3.792 1.00 72.06 76 MET A O 1
ATOM 597 N N . PRO A 1 77 ? -15.354 17.174 -3.448 1.00 73.62 77 PRO A N 1
ATOM 598 C CA . PRO A 1 77 ? -15.295 15.734 -3.663 1.00 73.62 77 PRO A CA 1
ATOM 599 C C . PRO A 1 77 ? -15.977 14.988 -2.511 1.00 73.62 77 PRO A C 1
ATOM 601 O O . PRO A 1 77 ? -15.694 15.223 -1.333 1.00 73.62 77 PRO A O 1
ATOM 604 N N . VAL A 1 78 ? -16.855 14.046 -2.849 1.00 83.56 78 VAL A N 1
ATOM 605 C CA . VAL A 1 78 ? -17.671 13.299 -1.882 1.00 83.56 78 VAL A CA 1
ATOM 606 C C . VAL A 1 78 ? -17.550 11.790 -2.076 1.00 83.56 78 VAL A C 1
ATOM 608 O O . VAL A 1 78 ? -17.088 11.322 -3.113 1.00 83.56 78 VAL A O 1
ATOM 611 N N . TYR A 1 79 ? -17.968 11.026 -1.067 1.00 88.88 79 TYR A N 1
ATOM 612 C CA . TYR A 1 79 ? -18.084 9.569 -1.141 1.00 88.88 79 TYR A CA 1
ATOM 613 C C . TYR A 1 79 ? -19.539 9.147 -1.402 1.00 88.88 79 TYR A C 1
ATOM 615 O O . TYR A 1 79 ? -20.457 9.968 -1.348 1.00 88.88 79 TYR A O 1
ATOM 623 N N . ILE A 1 80 ? -19.771 7.861 -1.680 1.00 92.00 80 ILE A N 1
ATOM 624 C CA . ILE A 1 80 ? -21.100 7.347 -2.052 1.00 92.00 80 ILE A CA 1
ATOM 625 C C . ILE A 1 80 ? -22.156 7.577 -0.953 1.00 92.00 80 ILE A C 1
ATOM 627 O O . ILE A 1 80 ? -23.311 7.862 -1.264 1.00 92.00 80 ILE A O 1
ATOM 631 N N . GLU A 1 81 ? -21.772 7.556 0.328 1.00 89.38 81 GLU A N 1
ATOM 632 C CA . GLU A 1 81 ? -22.664 7.820 1.467 1.00 89.38 81 GLU A CA 1
ATOM 633 C C . GLU A 1 81 ? -23.197 9.263 1.503 1.00 89.38 81 GLU A C 1
ATOM 635 O O . GLU A 1 81 ? -24.226 9.544 2.133 1.00 89.38 81 GLU A O 1
ATOM 640 N N . SER A 1 82 ? -22.532 10.181 0.794 1.00 89.25 82 SER A N 1
ATOM 641 C CA . SER A 1 82 ? -22.960 11.572 0.669 1.00 89.25 82 SER A CA 1
ATOM 642 C C . SER A 1 82 ? -24.087 11.776 -0.344 1.00 89.25 82 SER A C 1
ATOM 644 O O . SER A 1 82 ? -24.715 12.836 -0.350 1.00 89.25 82 SER A O 1
ATOM 646 N N . LEU A 1 83 ? -24.392 10.766 -1.168 1.00 89.31 83 LEU A N 1
ATOM 647 C CA . LEU A 1 83 ? -25.525 10.799 -2.102 1.00 89.31 83 LEU A CA 1
ATOM 648 C C . LEU A 1 83 ? -26.877 10.543 -1.416 1.00 89.31 83 LEU A C 1
ATOM 650 O O . LEU A 1 83 ? -27.924 10.585 -2.062 1.00 89.31 83 LEU A O 1
ATOM 654 N N . GLY A 1 84 ? -26.877 10.317 -0.101 1.00 87.38 84 GLY A N 1
ATOM 655 C CA . GLY A 1 84 ? -28.088 10.064 0.666 1.00 87.38 84 GLY A CA 1
ATOM 656 C C . GLY A 1 84 ? -28.528 8.605 0.629 1.00 87.38 84 GLY A C 1
ATOM 657 O O . GLY A 1 84 ? -27.759 7.693 0.330 1.00 87.38 84 GLY A O 1
ATOM 658 N N . ASN A 1 85 ? -29.798 8.380 0.958 1.00 86.06 85 ASN A N 1
ATOM 659 C CA . ASN A 1 85 ? -30.381 7.042 0.982 1.00 86.06 85 ASN A CA 1
ATOM 660 C C . ASN A 1 85 ? -30.716 6.582 -0.441 1.00 86.06 85 ASN A C 1
ATOM 662 O O . ASN A 1 85 ? -31.825 6.791 -0.937 1.00 86.06 85 ASN A O 1
ATOM 666 N N . LEU A 1 86 ? -29.742 5.956 -1.096 1.00 88.62 86 LEU A N 1
ATOM 667 C CA . LEU A 1 86 ? -29.905 5.370 -2.421 1.00 88.62 86 LEU A CA 1
ATOM 668 C C . LEU A 1 86 ? -30.673 4.045 -2.348 1.00 88.62 86 LEU A C 1
ATOM 670 O O . LEU A 1 86 ? -30.370 3.184 -1.520 1.00 88.62 86 LEU A O 1
ATOM 674 N N . SER A 1 87 ? -31.630 3.852 -3.260 1.00 91.56 87 SER A N 1
ATOM 675 C CA . SER A 1 87 ? -32.274 2.549 -3.459 1.00 91.56 87 SER A CA 1
ATOM 676 C C . SER A 1 87 ? -31.253 1.524 -3.962 1.00 91.56 87 SER A C 1
ATOM 678 O O . SER A 1 87 ? -30.280 1.888 -4.623 1.00 91.56 87 SER A O 1
ATOM 680 N N . SER A 1 88 ? -31.487 0.232 -3.713 1.00 90.12 88 SER A N 1
ATOM 681 C CA . SER A 1 88 ? -30.599 -0.826 -4.217 1.00 90.12 88 SER A CA 1
ATOM 682 C C . SER A 1 88 ? -30.429 -0.768 -5.740 1.00 90.12 88 SER A C 1
ATOM 684 O O . SER A 1 88 ? -29.329 -0.973 -6.229 1.00 90.12 88 SER A O 1
ATOM 686 N N . ALA A 1 89 ? -31.481 -0.405 -6.485 1.00 92.31 89 ALA A N 1
ATOM 687 C CA . ALA A 1 89 ? -31.414 -0.258 -7.939 1.00 92.31 89 ALA A CA 1
ATOM 688 C C . ALA A 1 89 ? -30.467 0.875 -8.376 1.00 92.31 89 ALA A C 1
ATOM 690 O O . ALA A 1 89 ? -29.653 0.672 -9.273 1.00 92.31 89 ALA A O 1
ATOM 691 N N . HIS A 1 90 ? -30.529 2.040 -7.719 1.00 92.50 90 HIS A N 1
ATOM 692 C CA . HIS A 1 90 ? -29.612 3.148 -8.011 1.00 92.50 90 HIS A CA 1
ATOM 693 C C . HIS A 1 90 ? -28.173 2.819 -7.603 1.00 92.50 90 HIS A C 1
ATOM 695 O O . HIS A 1 90 ? -27.243 3.176 -8.319 1.00 92.50 90 HIS A O 1
ATOM 701 N N . GLN A 1 91 ? -27.971 2.110 -6.485 1.00 93.06 91 GLN A N 1
ATOM 702 C CA . GLN A 1 91 ? -26.635 1.644 -6.101 1.00 93.06 91 GLN A CA 1
ATOM 703 C C . GLN A 1 91 ? -26.053 0.714 -7.172 1.00 93.06 91 GLN A C 1
ATOM 705 O O . GLN A 1 91 ? -24.930 0.930 -7.614 1.00 93.06 91 GLN A O 1
ATOM 710 N N . THR A 1 92 ? -26.825 -0.263 -7.655 1.00 93.88 92 THR A N 1
ATOM 711 C CA . THR A 1 92 ? -26.381 -1.161 -8.731 1.00 93.88 92 THR A CA 1
ATOM 712 C C . THR A 1 92 ? -26.077 -0.406 -10.030 1.00 93.88 92 THR A C 1
ATOM 714 O O . THR A 1 92 ? -25.089 -0.724 -10.689 1.00 93.88 92 THR A O 1
ATOM 717 N N . GLU A 1 93 ? -26.861 0.617 -10.389 1.00 94.12 93 GLU A N 1
ATOM 718 C CA . GLU A 1 93 ? -26.570 1.469 -11.552 1.00 94.12 93 GLU A CA 1
ATOM 719 C C . GLU A 1 93 ? -25.226 2.194 -11.402 1.00 94.12 93 GLU A C 1
ATOM 721 O O . GLU A 1 93 ? -24.405 2.151 -12.319 1.00 94.12 93 GLU A O 1
ATOM 726 N N . ILE A 1 94 ? -24.969 2.804 -10.242 1.00 94.25 94 ILE A N 1
ATOM 727 C CA . ILE A 1 94 ? -23.702 3.490 -9.954 1.00 94.25 94 ILE A CA 1
ATOM 728 C C . ILE A 1 94 ? -22.529 2.507 -10.009 1.00 94.25 94 ILE A C 1
ATOM 730 O O . ILE A 1 94 ? -21.523 2.782 -10.663 1.00 94.25 94 ILE A O 1
ATOM 734 N N . ILE A 1 95 ? -22.673 1.341 -9.374 1.00 95.62 95 ILE A N 1
ATOM 735 C CA . ILE A 1 95 ? -21.647 0.293 -9.362 1.00 95.62 95 ILE A CA 1
ATOM 736 C C . ILE A 1 95 ? -21.326 -0.173 -10.786 1.00 95.62 95 ILE A C 1
ATOM 738 O O . ILE A 1 95 ? -20.152 -0.320 -11.120 1.00 95.62 95 ILE A O 1
ATOM 742 N N . SER A 1 96 ? -22.338 -0.330 -11.648 1.00 95.25 96 SER A N 1
ATOM 743 C CA . SER A 1 96 ? -22.160 -0.800 -13.032 1.00 95.25 96 SER A CA 1
ATOM 744 C C . SER A 1 96 ? -21.274 0.097 -13.910 1.00 95.25 96 SER A C 1
ATOM 746 O O . SER A 1 96 ? -20.860 -0.317 -14.990 1.00 95.25 96 SER A O 1
ATOM 748 N N . ARG A 1 97 ? -20.980 1.329 -13.465 1.00 93.44 97 ARG A N 1
ATOM 749 C CA . ARG A 1 97 ? -20.086 2.270 -14.159 1.00 93.44 97 ARG A CA 1
ATOM 750 C C . ARG A 1 97 ? -18.604 2.018 -13.899 1.00 93.44 97 ARG A C 1
ATOM 752 O O . ARG A 1 97 ? -17.789 2.518 -14.665 1.00 93.44 97 ARG A O 1
ATOM 759 N N . VAL A 1 98 ? -18.273 1.310 -12.820 1.00 94.00 98 VAL A N 1
ATOM 760 C CA . VAL A 1 98 ? -16.887 1.083 -12.370 1.00 94.00 98 VAL A CA 1
ATOM 761 C C . VAL A 1 98 ? -16.537 -0.400 -12.230 1.00 94.00 98 VAL A C 1
ATOM 763 O O . VAL A 1 98 ? -15.402 -0.743 -11.895 1.00 94.00 98 VAL A O 1
ATOM 766 N N . GLY A 1 99 ? -17.519 -1.283 -12.406 1.00 95.88 99 GLY A N 1
ATOM 767 C CA . GLY A 1 99 ? -17.343 -2.720 -12.284 1.00 95.88 99 GLY A CA 1
ATOM 768 C C . GLY A 1 99 ? -18.666 -3.460 -12.118 1.00 95.88 99 GLY A C 1
ATOM 769 O O . GLY A 1 99 ? -19.725 -3.012 -12.556 1.00 95.88 99 GLY A O 1
ATOM 770 N N . GLN A 1 100 ? -18.617 -4.614 -11.459 1.00 96.62 100 GLN A N 1
ATOM 771 C CA . GLN A 1 100 ? -19.771 -5.483 -11.242 1.00 96.62 100 GLN A CA 1
ATOM 772 C C . GLN A 1 100 ? -20.022 -5.699 -9.748 1.00 96.62 100 GLN A C 1
ATOM 774 O O . GLN A 1 100 ? -19.139 -6.155 -9.027 1.00 96.62 100 GLN A O 1
ATOM 779 N N . GLN A 1 101 ? -21.251 -5.457 -9.284 1.00 96.62 101 GLN A N 1
ATOM 780 C CA . GLN A 1 101 ? -21.646 -5.841 -7.928 1.00 96.62 101 GLN A CA 1
ATOM 781 C C . GLN A 1 101 ? -21.640 -7.368 -7.799 1.00 96.62 101 GLN A C 1
ATOM 783 O O . GLN A 1 101 ? -22.250 -8.069 -8.611 1.00 96.62 101 GLN A O 1
ATOM 788 N N . ILE A 1 102 ? -20.967 -7.878 -6.772 1.00 95.94 102 ILE A N 1
ATOM 789 C CA . ILE A 1 102 ? -20.914 -9.305 -6.453 1.00 95.94 102 ILE A CA 1
ATOM 790 C C . ILE A 1 102 ? -21.398 -9.540 -5.024 1.00 95.94 102 ILE A C 1
ATOM 792 O O . ILE A 1 102 ? -21.334 -8.655 -4.173 1.00 95.94 102 ILE A O 1
ATOM 796 N N . TYR A 1 103 ? -21.873 -10.751 -4.750 1.00 94.12 103 TYR A N 1
ATOM 797 C CA . TYR A 1 103 ? -22.395 -11.124 -3.438 1.00 94.12 103 TYR A CA 1
ATOM 798 C C . TYR A 1 103 ? -21.582 -12.268 -2.835 1.00 94.12 103 TYR A C 1
ATOM 800 O O . TYR A 1 103 ? -21.053 -13.093 -3.585 1.00 94.12 103 TYR A O 1
ATOM 808 N N . PRO A 1 104 ? -21.520 -12.384 -1.495 1.00 92.06 104 PRO A N 1
ATOM 809 C CA . PRO A 1 104 ? -20.726 -13.428 -0.856 1.00 92.06 104 PRO A CA 1
ATOM 810 C C . PRO A 1 104 ? -21.065 -14.859 -1.287 1.00 92.06 104 PRO A C 1
ATOM 812 O O . PRO A 1 104 ? -20.173 -15.696 -1.387 1.00 92.06 104 PRO A O 1
ATOM 815 N N . ALA A 1 105 ? -22.332 -15.124 -1.621 1.00 92.06 105 ALA A N 1
ATOM 816 C CA . ALA A 1 105 ? -22.780 -16.417 -2.140 1.00 92.06 105 ALA A CA 1
ATOM 817 C C . ALA A 1 105 ? -22.116 -16.808 -3.477 1.00 92.06 105 ALA A C 1
ATOM 819 O O . ALA A 1 105 ? -22.014 -17.992 -3.795 1.00 92.06 105 ALA A O 1
ATOM 820 N N . ASP A 1 106 ? -21.648 -15.828 -4.253 1.00 93.12 106 ASP A N 1
ATOM 821 C CA . ASP A 1 106 ? -21.028 -16.031 -5.560 1.00 93.12 106 ASP A CA 1
ATOM 822 C C . ASP A 1 106 ? -19.493 -15.972 -5.522 1.00 93.12 106 ASP A C 1
ATOM 824 O O . ASP A 1 106 ? -18.863 -16.235 -6.543 1.00 93.12 106 ASP A O 1
ATOM 828 N N . PHE A 1 107 ? -18.858 -15.677 -4.379 1.00 94.44 107 PHE A N 1
ATOM 829 C CA . PHE A 1 107 ? -17.401 -15.469 -4.291 1.00 94.44 107 PHE A CA 1
ATOM 830 C C . PHE A 1 107 ? -16.571 -16.614 -4.893 1.00 94.44 107 PHE A C 1
ATOM 832 O O . PHE A 1 107 ? -15.613 -16.355 -5.621 1.00 94.44 107 PHE A O 1
ATOM 839 N N . LYS A 1 108 ? -16.993 -17.874 -4.700 1.00 92.38 108 LYS A N 1
ATOM 840 C CA . LYS A 1 108 ? -16.331 -19.060 -5.283 1.00 92.38 108 LYS A CA 1
ATOM 841 C C . LYS A 1 108 ? -16.240 -19.045 -6.813 1.00 92.38 108 LYS A C 1
ATOM 843 O O . LYS A 1 108 ? -15.432 -19.773 -7.376 1.00 92.38 108 LYS A O 1
ATOM 848 N N . ARG A 1 109 ? -17.101 -18.286 -7.498 1.00 95.25 109 ARG A N 1
ATOM 849 C CA . ARG A 1 109 ? -17.075 -18.155 -8.964 1.00 95.25 109 ARG A CA 1
ATOM 850 C C . ARG A 1 109 ? -15.941 -17.249 -9.436 1.00 95.25 109 ARG A C 1
ATOM 852 O O . ARG A 1 109 ? -15.524 -17.360 -10.585 1.00 95.25 109 ARG A O 1
ATOM 859 N N . TYR A 1 110 ? -15.470 -16.359 -8.565 1.00 96.19 110 TYR A N 1
ATOM 860 C CA . TYR A 1 110 ? -14.524 -15.306 -8.910 1.00 96.19 110 TYR A CA 1
ATOM 861 C C . TYR A 1 110 ? -13.109 -15.599 -8.412 1.00 96.19 110 TYR A C 1
ATOM 863 O O . TYR A 1 110 ? -12.156 -15.310 -9.132 1.00 96.19 110 TYR A O 1
ATOM 871 N N . PHE A 1 111 ? -12.950 -16.181 -7.219 1.00 96.44 111 PHE A N 1
ATOM 872 C CA . PHE A 1 111 ? -11.630 -16.435 -6.639 1.00 96.44 111 PHE A CA 1
ATOM 873 C C . PHE A 1 111 ? -11.571 -17.673 -5.737 1.00 96.44 111 PHE A C 1
ATOM 875 O O . PHE A 1 111 ? -12.562 -18.088 -5.136 1.00 96.44 111 PHE A O 1
ATOM 882 N N . ASP A 1 112 ? -10.364 -18.233 -5.623 1.00 93.44 112 ASP A N 1
ATOM 883 C CA . ASP A 1 112 ? -10.051 -19.413 -4.809 1.00 93.44 112 ASP A CA 1
ATOM 884 C C . ASP A 1 112 ? -9.555 -19.045 -3.404 1.00 93.44 112 ASP A C 1
ATOM 886 O O . ASP A 1 112 ? -9.633 -19.863 -2.487 1.00 93.44 112 ASP A O 1
ATOM 890 N N . PHE A 1 113 ? -9.017 -17.833 -3.251 1.00 95.19 113 PHE A N 1
ATOM 891 C CA . PHE A 1 113 ? -8.421 -17.292 -2.030 1.00 95.19 113 PHE A CA 1
ATOM 892 C C . PHE A 1 113 ? -8.774 -15.807 -1.891 1.00 95.19 113 PHE A C 1
ATOM 894 O O . PHE A 1 113 ? -8.780 -15.097 -2.894 1.00 95.19 113 PHE A O 1
ATOM 901 N N . ALA A 1 114 ? -9.014 -15.322 -0.671 1.00 96.56 114 ALA A N 1
ATOM 902 C CA . ALA A 1 114 ? -9.268 -13.907 -0.391 1.00 96.56 114 ALA A CA 1
ATOM 903 C C . ALA A 1 114 ? -8.086 -13.237 0.332 1.00 96.56 114 ALA A C 1
ATOM 905 O O . ALA A 1 114 ? -7.793 -13.540 1.490 1.00 96.56 114 ALA A O 1
ATOM 906 N N . PHE A 1 115 ? -7.426 -12.283 -0.320 1.00 97.12 115 PHE A N 1
ATOM 907 C CA . PHE A 1 115 ? -6.417 -11.439 0.313 1.00 97.12 115 PHE A CA 1
ATOM 908 C C . PHE A 1 115 ? -7.084 -10.178 0.872 1.00 97.12 115 PHE A C 1
ATOM 910 O O . PHE A 1 115 ? -7.604 -9.357 0.121 1.00 97.12 115 PHE A O 1
ATOM 917 N N . LEU A 1 116 ? -7.093 -10.031 2.194 1.00 95.38 116 LEU A N 1
ATOM 918 C CA . LEU A 1 116 ? -7.779 -8.948 2.894 1.00 95.38 116 LEU A CA 1
ATOM 919 C C . LEU A 1 116 ? -6.839 -7.753 3.079 1.00 95.38 116 LEU A C 1
ATOM 921 O O . LEU A 1 116 ? -5.833 -7.852 3.780 1.00 95.38 116 LEU A O 1
ATOM 925 N N . VAL A 1 117 ? -7.194 -6.619 2.479 1.00 94.62 117 VAL A N 1
ATOM 926 C CA . VAL A 1 117 ? -6.523 -5.323 2.647 1.00 94.62 117 VAL A CA 1
ATOM 927 C C . VAL A 1 117 ? -7.563 -4.311 3.114 1.00 94.62 117 VAL A C 1
ATOM 929 O O . VAL A 1 117 ? -8.010 -3.453 2.360 1.00 94.62 117 VAL A O 1
ATOM 932 N N . LEU A 1 118 ? -8.009 -4.456 4.358 1.00 90.56 118 LEU A N 1
ATOM 933 C CA . LEU A 1 118 ? -9.067 -3.635 4.939 1.00 90.56 118 LEU A CA 1
ATOM 934 C C . LEU A 1 118 ? -8.511 -2.739 6.060 1.00 90.56 118 LEU A C 1
ATOM 936 O O . LEU A 1 118 ? -7.447 -3.027 6.603 1.00 90.56 118 LEU A O 1
ATOM 940 N N . PRO A 1 119 ? -9.194 -1.636 6.407 1.00 83.31 119 PRO A N 1
ATOM 941 C CA . PRO A 1 119 ? -8.847 -0.823 7.567 1.00 83.31 119 PRO A CA 1
ATOM 942 C C . PRO A 1 119 ? -8.811 -1.655 8.854 1.00 83.31 119 PRO A C 1
ATOM 944 O O . PRO A 1 119 ? -9.661 -2.525 9.042 1.00 83.31 119 PRO A O 1
ATOM 947 N N . ASP A 1 120 ? -7.918 -1.321 9.789 1.00 72.06 120 ASP A N 1
ATOM 948 C CA . ASP A 1 120 ? -7.833 -2.018 11.087 1.00 72.06 120 ASP A CA 1
ATOM 949 C C . ASP A 1 120 ? -9.148 -1.914 11.893 1.00 72.06 120 ASP A C 1
ATOM 951 O O . ASP A 1 120 ? -9.439 -2.755 12.739 1.00 72.06 120 ASP A O 1
ATOM 955 N N . ASN A 1 121 ? -9.972 -0.893 11.616 1.00 67.31 121 ASN A N 1
ATOM 956 C CA . ASN A 1 121 ? -11.320 -0.726 12.168 1.00 67.31 121 ASN A CA 1
ATOM 957 C C . ASN A 1 121 ? -12.458 -1.104 11.222 1.00 67.31 121 ASN A C 1
ATOM 959 O O . ASN A 1 121 ? -13.588 -0.648 11.426 1.00 67.31 121 ASN A O 1
ATOM 963 N N . ALA A 1 122 ? -12.185 -1.865 10.164 1.00 67.25 122 ALA A N 1
ATOM 964 C CA . ALA A 1 122 ? -13.223 -2.288 9.243 1.00 67.25 122 ALA A CA 1
ATOM 965 C C . ALA A 1 122 ? -14.289 -3.079 10.008 1.00 67.25 122 ALA A C 1
ATOM 967 O O . ALA A 1 122 ? -14.065 -4.211 10.449 1.00 67.25 122 ALA A O 1
ATOM 968 N N . ALA A 1 123 ? -15.459 -2.461 10.173 1.00 68.75 123 ALA A N 1
ATOM 969 C CA . ALA A 1 123 ? -16.604 -3.128 10.760 1.00 68.75 123 ALA A CA 1
ATOM 970 C C . ALA A 1 123 ? -16.938 -4.355 9.904 1.00 68.75 123 ALA A C 1
ATOM 972 O O . ALA A 1 123 ? -17.017 -4.261 8.679 1.00 68.75 123 ALA A O 1
ATOM 973 N N . GLY A 1 124 ? -17.108 -5.506 10.554 1.00 79.00 124 GLY A N 1
ATOM 974 C CA . GLY A 1 124 ? -17.427 -6.755 9.873 1.00 79.00 124 GLY A CA 1
ATOM 975 C C . GLY A 1 124 ? -16.229 -7.510 9.292 1.00 79.00 124 GLY A C 1
ATOM 976 O O . GLY A 1 124 ? -16.458 -8.448 8.536 1.00 79.00 124 GLY A O 1
ATOM 977 N N . LEU A 1 125 ? -14.973 -7.178 9.627 1.00 86.19 125 LEU A N 1
ATOM 978 C CA . LEU A 1 125 ? -13.811 -8.003 9.243 1.00 86.19 125 LEU A CA 1
ATOM 979 C C . LEU A 1 125 ? -13.912 -9.444 9.784 1.00 86.19 125 LEU A C 1
ATOM 981 O O . LEU A 1 125 ? -13.564 -10.410 9.104 1.00 86.19 125 LEU A O 1
ATOM 985 N N . ASP A 1 126 ? -14.394 -9.600 11.012 1.00 88.19 126 ASP A N 1
ATOM 986 C CA . ASP A 1 126 ? -14.711 -10.885 11.642 1.00 88.19 126 ASP A CA 1
ATOM 987 C C . ASP A 1 126 ? -15.840 -11.625 10.905 1.00 88.19 126 ASP A C 1
ATOM 989 O O . ASP A 1 126 ? -15.733 -12.819 10.609 1.00 88.19 126 ASP A O 1
ATOM 993 N N . SER A 1 127 ? -16.891 -10.891 10.541 1.00 90.12 127 SER A N 1
ATOM 994 C CA . SER A 1 127 ? -18.035 -11.404 9.786 1.00 90.12 127 SER A CA 1
ATOM 995 C C . SER A 1 127 ? -17.623 -11.847 8.379 1.00 90.12 127 SER A C 1
ATOM 997 O O . SER A 1 127 ? -17.965 -12.948 7.959 1.00 90.12 127 SER A O 1
ATOM 999 N N . LEU A 1 128 ? -16.813 -11.053 7.673 1.00 92.00 128 LEU A N 1
ATOM 1000 C CA . LEU A 1 128 ? -16.283 -11.380 6.350 1.00 92.00 128 LEU A CA 1
ATOM 1001 C C . LEU A 1 128 ? -15.426 -12.648 6.388 1.00 92.00 128 LEU A C 1
ATOM 1003 O O . LEU A 1 128 ? -15.613 -13.534 5.559 1.00 92.00 128 LEU A O 1
ATOM 1007 N N . GLN A 1 129 ? -14.517 -12.770 7.360 1.00 90.75 129 GLN A N 1
ATOM 1008 C CA . GLN A 1 129 ? -13.711 -13.986 7.519 1.00 90.75 129 GLN A CA 1
ATOM 1009 C C . GLN A 1 129 ? -14.577 -15.220 7.799 1.00 90.75 129 GLN A C 1
ATOM 1011 O O . GLN A 1 129 ? -14.277 -16.297 7.284 1.00 90.75 129 GLN A O 1
ATOM 1016 N N . SER A 1 130 ? -15.658 -15.063 8.567 1.00 89.62 130 SER A N 1
ATOM 1017 C CA . SER A 1 130 ? -16.615 -16.144 8.838 1.00 89.62 130 SER A CA 1
ATOM 1018 C C . SER A 1 130 ? -17.356 -16.562 7.566 1.00 89.62 130 SER A C 1
ATOM 1020 O O . SER A 1 130 ? -17.369 -17.741 7.223 1.00 89.62 130 SER A O 1
ATOM 1022 N N . VAL A 1 131 ? -17.858 -15.597 6.792 1.00 91.38 131 VAL A N 1
ATOM 1023 C CA . VAL A 1 131 ? -18.529 -15.842 5.505 1.00 91.38 131 VAL A CA 1
ATOM 1024 C C . VAL A 1 131 ? -17.589 -16.510 4.494 1.00 91.38 131 VAL A C 1
ATOM 1026 O O . VAL A 1 131 ? -17.994 -17.423 3.775 1.00 91.38 131 VAL A O 1
ATOM 1029 N N . LEU A 1 132 ? -16.316 -16.111 4.442 1.00 92.06 132 LEU A N 1
ATOM 1030 C CA . LEU A 1 132 ? -15.309 -16.762 3.597 1.00 92.06 132 LEU A CA 1
ATOM 1031 C C . LEU A 1 132 ? -15.062 -18.214 4.032 1.00 92.06 132 LEU A C 1
ATOM 1033 O O . LEU A 1 132 ? -15.012 -19.105 3.182 1.00 92.06 132 LEU A O 1
ATOM 1037 N N . ALA A 1 133 ? -14.979 -18.470 5.341 1.00 87.44 133 ALA A N 1
ATOM 1038 C CA . ALA A 1 133 ? -14.807 -19.814 5.888 1.00 87.44 133 ALA A CA 1
ATOM 1039 C C . ALA A 1 133 ? -16.013 -20.728 5.601 1.00 87.44 133 ALA A C 1
ATOM 1041 O O . ALA A 1 133 ? -15.822 -21.868 5.174 1.00 87.44 133 ALA A O 1
ATOM 1042 N N . GLU A 1 134 ? -17.245 -20.226 5.744 1.00 86.62 134 GLU A N 1
ATOM 1043 C CA . GLU A 1 134 ? -18.482 -20.932 5.361 1.00 86.62 134 GLU A CA 1
ATOM 1044 C C . GLU A 1 134 ? -18.477 -21.297 3.871 1.00 86.62 134 GLU A C 1
ATOM 1046 O O . GLU A 1 134 ? -18.825 -22.411 3.465 1.00 86.62 134 GLU A O 1
ATOM 1051 N N . ASN A 1 135 ? -17.976 -20.382 3.043 1.00 86.88 135 ASN A N 1
ATOM 1052 C CA . ASN A 1 135 ? -17.767 -20.610 1.625 1.00 86.88 135 ASN A CA 1
ATOM 1053 C C . ASN A 1 135 ? -16.481 -21.399 1.327 1.00 86.88 135 ASN A C 1
ATOM 1055 O O . ASN A 1 135 ? -16.120 -21.510 0.169 1.00 86.88 135 ASN A O 1
ATOM 1059 N N . ASN A 1 136 ? -15.787 -22.021 2.285 1.00 86.38 136 ASN A N 1
ATOM 1060 C CA . ASN A 1 136 ? -14.550 -22.786 2.036 1.00 86.38 136 ASN A CA 1
ATOM 1061 C C . ASN A 1 136 ? -13.491 -22.018 1.207 1.00 86.38 136 ASN A C 1
ATOM 1063 O O . ASN A 1 136 ? -12.759 -22.620 0.406 1.00 86.38 136 ASN A O 1
ATOM 1067 N N . ILE A 1 137 ? -13.448 -20.693 1.369 1.00 91.12 137 ILE A N 1
ATOM 1068 C CA . ILE A 1 137 ? -12.471 -19.806 0.744 1.00 91.12 137 ILE A CA 1
ATOM 1069 C C . ILE A 1 137 ? -11.428 -19.435 1.808 1.00 91.12 137 ILE A C 1
ATOM 1071 O O . ILE A 1 137 ? -11.752 -18.710 2.755 1.00 91.12 137 ILE A O 1
ATOM 1075 N N . PRO A 1 138 ? -10.179 -19.922 1.694 1.00 91.94 138 PRO A N 1
ATOM 1076 C CA . PRO A 1 138 ? -9.092 -19.474 2.557 1.00 91.94 138 PRO A CA 1
ATOM 1077 C C . PRO A 1 138 ? -8.851 -17.968 2.404 1.00 91.94 138 PRO A C 1
ATOM 1079 O O . PRO A 1 138 ? -9.050 -17.400 1.329 1.00 91.94 138 PRO A O 1
ATOM 1082 N N . ASN A 1 139 ? -8.406 -17.319 3.478 1.00 93.31 139 ASN A N 1
ATOM 1083 C CA . ASN A 1 139 ? -8.132 -15.887 3.475 1.00 93.31 139 ASN A CA 1
ATOM 1084 C C . ASN A 1 139 ? -6.883 -15.522 4.280 1.00 93.31 139 ASN A C 1
ATOM 1086 O O . ASN A 1 139 ? -6.448 -16.296 5.131 1.00 93.31 139 ASN A O 1
ATOM 1090 N N . SER A 1 140 ? -6.321 -14.344 4.003 1.00 93.12 140 SER A N 1
ATOM 1091 C CA . SER A 1 140 ? -5.080 -13.854 4.617 1.00 93.12 140 SER A CA 1
ATOM 1092 C C . SER A 1 140 ? -5.245 -13.259 6.022 1.00 93.12 140 SER A C 1
ATOM 1094 O O . SER A 1 140 ? -4.259 -12.788 6.578 1.00 93.12 140 SER A O 1
ATOM 1096 N N . GLY A 1 141 ? -6.462 -13.192 6.569 1.00 89.25 141 GLY A N 1
ATOM 1097 C CA . GLY A 1 141 ? -6.722 -12.578 7.871 1.00 89.25 141 GLY A CA 1
ATOM 1098 C C . GLY A 1 141 ? -6.256 -13.434 9.058 1.00 89.25 141 GLY A C 1
ATOM 1099 O O . GLY A 1 141 ? -5.975 -14.626 8.907 1.00 89.25 141 GLY A O 1
ATOM 1100 N N . PRO A 1 142 ? -6.217 -12.854 10.271 1.00 87.44 142 PRO A N 1
ATOM 1101 C CA . PRO A 1 142 ? -5.701 -13.526 11.462 1.00 87.44 142 PRO A CA 1
ATOM 1102 C C . PRO A 1 142 ? -6.674 -14.541 12.076 1.00 87.44 142 PRO A C 1
ATOM 1104 O O . PRO A 1 142 ? -6.315 -15.224 13.034 1.00 87.44 142 PRO A O 1
ATOM 1107 N N . GLY A 1 143 ? -7.903 -14.633 11.558 1.00 87.81 143 GLY A N 1
ATOM 1108 C CA . GLY A 1 143 ? -9.019 -15.375 12.136 1.00 87.81 143 GLY A CA 1
ATOM 1109 C C . GLY A 1 143 ? -10.123 -14.454 12.670 1.00 87.81 143 GLY A C 1
ATOM 1110 O O . GLY A 1 143 ? -9.872 -13.327 13.101 1.00 87.81 143 GLY A O 1
ATOM 1111 N N . ALA A 1 144 ? -11.368 -14.944 12.657 1.00 87.94 144 ALA A N 1
ATOM 1112 C CA . ALA A 1 144 ? -12.548 -14.157 13.027 1.00 87.94 144 ALA A CA 1
ATOM 1113 C C . ALA A 1 144 ? -12.542 -13.708 14.501 1.00 87.94 144 ALA A C 1
ATOM 1115 O O . ALA A 1 144 ? -12.779 -12.535 14.778 1.00 87.94 144 ALA A O 1
ATOM 1116 N N . LEU A 1 145 ? -12.205 -14.605 15.440 1.00 87.00 145 LEU A N 1
ATOM 1117 C CA . LEU A 1 145 ? -12.113 -14.276 16.870 1.00 87.00 145 LEU A CA 1
ATOM 1118 C C . LEU A 1 145 ? -11.076 -13.178 17.117 1.00 87.00 145 LEU A C 1
ATOM 1120 O O . LEU A 1 145 ? -11.340 -12.183 17.790 1.00 87.00 145 LEU A O 1
ATOM 1124 N N . THR A 1 146 ? -9.899 -13.344 16.528 1.00 87.19 146 THR A N 1
ATOM 1125 C CA . THR A 1 146 ? -8.789 -12.425 16.714 1.00 87.19 146 THR A CA 1
ATOM 1126 C C . THR A 1 146 ? -9.070 -11.063 16.084 1.00 87.19 146 THR A C 1
ATOM 1128 O O . THR A 1 146 ? -8.780 -10.035 16.696 1.00 87.19 146 THR A O 1
ATOM 1131 N N . ALA A 1 147 ? -9.723 -11.022 14.919 1.00 88.38 147 ALA A N 1
ATOM 1132 C CA . ALA A 1 147 ? -10.238 -9.781 14.341 1.00 88.38 147 ALA A CA 1
ATOM 1133 C C . ALA A 1 147 ? -11.295 -9.115 15.242 1.00 88.38 147 ALA A C 1
ATOM 1135 O O . ALA A 1 147 ? -11.236 -7.908 15.465 1.00 88.38 147 ALA A O 1
ATOM 1136 N N . ALA A 1 148 ? -12.219 -9.876 15.834 1.00 87.19 148 ALA A N 1
ATOM 1137 C CA . ALA A 1 148 ? -13.253 -9.333 16.721 1.00 87.19 148 ALA A CA 1
ATOM 1138 C C . ALA A 1 148 ? -12.692 -8.723 18.024 1.00 87.19 148 ALA A C 1
ATOM 1140 O O . ALA A 1 148 ? -13.299 -7.800 18.583 1.00 87.19 148 ALA A O 1
ATOM 1141 N N . ILE A 1 149 ? -11.550 -9.234 18.505 1.00 88.06 149 ILE A N 1
ATOM 1142 C CA . ILE A 1 149 ? -10.814 -8.694 19.660 1.00 88.06 149 ILE A CA 1
ATOM 1143 C C . ILE A 1 149 ? -9.986 -7.468 19.253 1.00 88.06 149 ILE A C 1
ATOM 1145 O O . ILE A 1 149 ? -10.047 -6.447 19.932 1.00 88.06 149 ILE A O 1
ATOM 1149 N N . SER A 1 150 ? -9.231 -7.550 18.153 1.00 85.88 150 SER A N 1
ATOM 1150 C CA . SER A 1 150 ? -8.265 -6.515 17.737 1.00 85.88 150 SER A CA 1
ATOM 1151 C C . SER A 1 150 ? -8.893 -5.253 17.139 1.00 85.88 150 SER A C 1
ATOM 1153 O O . SER A 1 150 ? -8.381 -4.159 17.359 1.00 85.88 150 SER A O 1
ATOM 1155 N N . THR A 1 151 ? -10.030 -5.371 16.450 1.00 82.06 151 THR A N 1
ATOM 1156 C CA . THR A 1 151 ? -10.731 -4.230 15.822 1.00 82.06 151 THR A CA 1
ATOM 1157 C C . THR A 1 151 ? -11.359 -3.260 16.835 1.00 82.06 151 THR A C 1
ATOM 1159 O O . THR A 1 151 ? -11.757 -2.153 16.468 1.00 82.06 151 THR A O 1
ATOM 1162 N N . ASN A 1 152 ? -11.445 -3.642 18.118 1.00 84.94 152 ASN A N 1
ATOM 1163 C CA . ASN A 1 152 ? -11.984 -2.812 19.194 1.00 84.94 152 ASN A CA 1
ATOM 1164 C C . ASN A 1 152 ? -10.965 -2.648 20.330 1.00 84.94 152 ASN A C 1
ATOM 1166 O O . ASN A 1 152 ? -10.656 -3.597 21.053 1.00 84.94 152 ASN A O 1
ATOM 1170 N N . ARG A 1 153 ? -10.511 -1.410 20.552 1.00 86.19 153 ARG A N 1
ATOM 1171 C CA . ARG A 1 153 ? -9.459 -1.097 21.534 1.00 86.19 153 ARG A CA 1
ATOM 1172 C C . ARG A 1 153 ? -9.824 -1.507 22.962 1.00 86.19 153 ARG A C 1
ATOM 1174 O O . ARG A 1 153 ? -8.956 -1.955 23.706 1.00 86.19 153 ARG A O 1
ATOM 1181 N N . LEU A 1 154 ? -11.091 -1.362 23.354 1.00 88.50 154 LEU A N 1
ATOM 1182 C CA . LEU A 1 154 ? -11.536 -1.740 24.695 1.00 88.50 154 LEU A CA 1
ATOM 1183 C C . LEU A 1 154 ? -11.493 -3.262 24.878 1.00 88.50 154 LEU A C 1
ATOM 1185 O O . LEU A 1 154 ? -10.981 -3.730 25.892 1.00 88.50 154 LEU A O 1
ATOM 1189 N N . ARG A 1 155 ? -11.961 -4.029 23.883 1.00 89.69 155 ARG A N 1
ATOM 1190 C CA . ARG A 1 155 ? -11.889 -5.501 23.909 1.00 89.69 155 ARG A CA 1
ATOM 1191 C C . ARG A 1 155 ? -10.446 -5.991 23.929 1.00 89.69 155 ARG A C 1
ATOM 1193 O O . ARG A 1 155 ? -10.125 -6.870 24.723 1.00 89.69 155 ARG A O 1
ATOM 1200 N N . LEU A 1 156 ? -9.578 -5.396 23.109 1.00 90.12 156 LEU A N 1
ATOM 1201 C CA . LEU A 1 156 ? -8.154 -5.719 23.097 1.00 90.12 156 LEU A CA 1
ATOM 1202 C C . LEU A 1 156 ? -7.517 -5.458 24.466 1.00 90.12 156 LEU A C 1
ATOM 1204 O O . LEU A 1 156 ? -6.902 -6.361 25.021 1.00 90.12 156 LEU A O 1
ATOM 1208 N N . LYS A 1 157 ? -7.723 -4.276 25.064 1.00 90.88 157 LYS A N 1
ATOM 1209 C CA . LYS A 1 157 ? -7.196 -3.963 26.406 1.00 90.88 157 LYS A CA 1
ATOM 1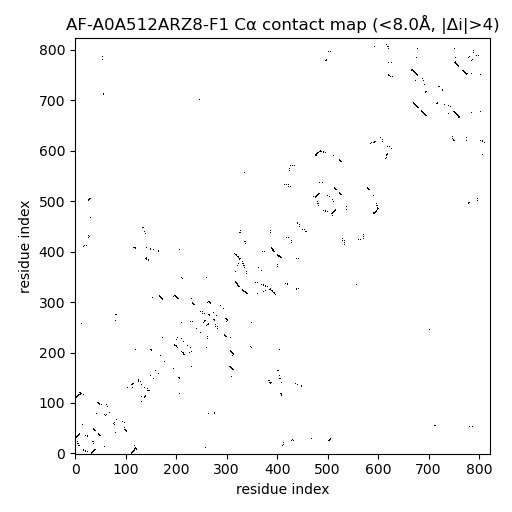210 C C . LYS A 1 157 ? -7.693 -4.943 27.469 1.00 90.88 157 LYS A C 1
ATOM 1212 O O . LYS A 1 157 ? -6.897 -5.410 28.276 1.00 90.88 157 LYS A O 1
ATOM 1217 N N . GLN A 1 158 ? -8.982 -5.282 27.457 1.00 92.44 158 GLN A N 1
ATOM 1218 C CA . GLN A 1 158 ? -9.553 -6.270 28.379 1.00 92.44 158 GLN A CA 1
ATOM 1219 C C . GLN A 1 158 ? -8.901 -7.648 28.213 1.00 92.44 158 GLN A C 1
ATOM 1221 O O . GLN A 1 158 ? -8.546 -8.274 29.212 1.00 92.44 158 GLN A O 1
ATOM 1226 N N . ALA A 1 159 ? -8.696 -8.096 26.970 1.00 92.56 159 ALA A N 1
ATOM 1227 C CA . ALA A 1 159 ? -8.005 -9.348 26.680 1.00 92.56 159 ALA A CA 1
ATOM 1228 C C . ALA A 1 159 ? -6.543 -9.313 27.156 1.00 92.56 159 ALA A C 1
ATOM 1230 O O . ALA A 1 159 ? -6.098 -10.241 27.824 1.00 92.56 159 ALA A O 1
ATOM 1231 N N . LEU A 1 160 ? -5.817 -8.223 26.893 1.00 92.50 160 LEU A N 1
ATOM 1232 C CA . LEU A 1 160 ? -4.433 -8.035 27.339 1.00 92.50 160 LEU A CA 1
ATOM 1233 C C . LEU A 1 160 ? -4.308 -8.118 28.864 1.00 92.50 160 LEU A C 1
ATOM 1235 O O . LEU A 1 160 ? -3.462 -8.857 29.362 1.00 92.50 160 LEU A O 1
ATOM 1239 N N . THR A 1 161 ? -5.188 -7.440 29.609 1.00 93.44 161 THR A N 1
ATOM 1240 C CA . THR A 1 161 ? -5.205 -7.512 31.079 1.00 93.44 161 THR A CA 1
ATOM 1241 C C . THR A 1 161 ? -5.446 -8.939 31.575 1.00 93.44 161 THR A C 1
ATOM 1243 O O . THR A 1 161 ? -4.757 -9.398 32.483 1.00 93.44 161 THR A O 1
ATOM 1246 N N . GLN A 1 162 ? -6.396 -9.665 30.976 1.00 93.44 162 GLN A N 1
ATOM 1247 C CA . GLN A 1 162 ? -6.702 -11.050 31.360 1.00 93.44 162 GLN A CA 1
ATOM 1248 C C . GLN A 1 162 ? -5.557 -12.021 31.045 1.00 93.44 162 GLN A C 1
ATOM 1250 O O . GLN A 1 162 ? -5.337 -12.971 31.792 1.00 93.44 162 GLN A O 1
ATOM 1255 N N . LEU A 1 163 ? -4.813 -11.767 29.968 1.00 92.56 163 LEU A N 1
ATOM 1256 C CA . LEU A 1 163 ? -3.661 -12.559 29.534 1.00 92.56 163 LEU A CA 1
ATOM 1257 C C . LEU A 1 163 ? -2.342 -12.143 30.221 1.00 92.56 163 LEU A C 1
ATOM 1259 O O . LEU A 1 163 ? -1.269 -12.630 29.858 1.00 92.56 163 LEU A O 1
ATOM 1263 N N . GLY A 1 164 ? -2.402 -11.243 31.208 1.00 93.31 164 GLY A N 1
ATOM 1264 C CA . GLY A 1 164 ? -1.241 -10.815 31.990 1.00 93.31 164 GLY A CA 1
ATOM 1265 C C . GLY A 1 164 ? -0.262 -9.921 31.225 1.00 93.31 164 GLY A C 1
ATOM 1266 O O . GLY A 1 164 ? 0.919 -9.885 31.561 1.00 93.31 164 GLY A O 1
ATOM 1267 N N . PHE A 1 165 ? -0.713 -9.221 30.182 1.00 93.94 165 PHE A N 1
ATOM 1268 C CA . PHE A 1 165 ? 0.072 -8.159 29.552 1.00 93.94 165 PHE A CA 1
ATOM 1269 C C . PHE A 1 165 ? -0.074 -6.854 30.345 1.00 93.94 165 PHE A C 1
ATOM 1271 O O . PHE A 1 165 ? -1.168 -6.555 30.836 1.00 93.94 165 PHE A O 1
ATOM 1278 N N . PRO A 1 166 ? 1.001 -6.058 30.470 1.00 92.12 166 PRO A N 1
ATOM 1279 C CA . PRO A 1 166 ? 0.923 -4.751 31.101 1.00 92.12 166 PRO A CA 1
ATOM 1280 C C . PRO A 1 166 ? 0.064 -3.812 30.248 1.00 92.12 166 PRO A C 1
ATOM 1282 O O . PRO A 1 166 ? 0.207 -3.729 29.027 1.00 92.12 166 PRO A O 1
ATOM 1285 N N . VAL A 1 167 ? -0.844 -3.090 30.901 1.00 91.25 167 VAL A N 1
ATOM 1286 C CA . VAL A 1 167 ? -1.726 -2.111 30.260 1.00 91.25 167 VAL A CA 1
ATOM 1287 C C . VAL A 1 167 ? -1.735 -0.856 31.119 1.00 91.25 167 VAL A C 1
ATOM 1289 O O . VAL A 1 167 ? -1.836 -0.951 32.342 1.00 91.25 167 VAL A O 1
ATOM 1292 N N . PHE A 1 168 ? -1.648 0.318 30.493 1.00 88.88 168 PHE A N 1
ATOM 1293 C CA . PHE A 1 168 ? -1.783 1.578 31.219 1.00 88.88 168 PHE A CA 1
ATOM 1294 C C . PHE A 1 168 ? -3.149 1.678 31.914 1.00 88.88 168 PHE A C 1
ATOM 1296 O O . PHE A 1 168 ? -4.150 1.231 31.338 1.00 88.88 168 PHE A O 1
ATOM 1303 N N . PRO A 1 169 ? -3.218 2.299 33.107 1.00 91.75 169 PRO A N 1
ATOM 1304 C CA . PRO A 1 169 ? -4.483 2.691 33.715 1.00 91.75 169 PRO A CA 1
ATOM 1305 C C . PRO A 1 169 ? -5.331 3.494 32.725 1.00 91.75 169 PRO A C 1
ATOM 1307 O O . PRO A 1 169 ? -4.815 4.360 32.016 1.00 91.75 169 PRO A O 1
ATOM 1310 N N . TYR A 1 170 ? -6.629 3.199 32.658 1.00 93.25 170 TYR A N 1
ATOM 1311 C CA . TYR A 1 170 ? -7.536 3.860 31.725 1.00 93.25 170 TYR A CA 1
ATOM 1312 C C . TYR A 1 170 ? -8.946 4.022 32.295 1.00 93.25 170 TYR A C 1
ATOM 1314 O O . TYR A 1 170 ? -9.394 3.247 33.142 1.00 93.25 170 TYR A O 1
ATOM 1322 N N . ARG A 1 171 ? -9.673 5.009 31.769 1.00 93.44 171 ARG A N 1
ATOM 1323 C CA . ARG A 1 171 ? -11.086 5.284 32.029 1.00 93.44 171 ARG A CA 1
ATOM 1324 C C . ARG A 1 171 ? -11.857 5.305 30.712 1.00 93.44 171 ARG A C 1
ATOM 1326 O O . ARG A 1 171 ? -11.378 5.823 29.708 1.00 93.44 171 ARG A O 1
ATOM 1333 N N . VAL A 1 172 ? -13.062 4.743 30.713 1.00 92.94 172 VAL A N 1
ATOM 1334 C CA . VAL A 1 172 ? -13.976 4.799 29.564 1.00 92.94 172 VAL A CA 1
ATOM 1335 C C . VAL A 1 172 ? -14.986 5.914 29.797 1.00 92.94 172 VAL A C 1
ATOM 1337 O O . VAL A 1 172 ? -15.579 5.979 30.873 1.00 92.94 172 VAL A O 1
ATOM 1340 N N . VAL A 1 173 ? -15.169 6.770 28.794 1.00 90.75 173 VAL A N 1
ATOM 1341 C CA . VAL A 1 173 ? -16.098 7.903 28.808 1.00 90.75 173 VAL A CA 1
ATOM 1342 C C . VAL A 1 173 ? -17.120 7.719 27.689 1.00 90.75 173 VAL A C 1
ATOM 1344 O O . VAL A 1 173 ? -16.755 7.435 26.546 1.00 90.75 173 VAL A O 1
ATOM 1347 N N . SER A 1 174 ? -18.401 7.873 28.015 1.00 88.69 174 SER A N 1
ATOM 1348 C CA . SER A 1 174 ? -19.512 7.809 27.062 1.00 88.69 174 SER A CA 1
ATOM 1349 C C . SER A 1 174 ? -20.066 9.196 26.721 1.00 88.69 174 SER A C 1
ATOM 1351 O O . SER A 1 174 ? -19.818 10.183 27.416 1.00 88.69 174 SER A O 1
ATOM 1353 N N . ASN A 1 175 ? -20.909 9.261 25.686 1.00 83.56 175 ASN A N 1
ATOM 1354 C CA . ASN A 1 175 ? -21.677 10.471 25.369 1.00 83.56 175 ASN A CA 1
ATOM 1355 C C . ASN A 1 175 ? -22.535 10.951 26.549 1.00 83.56 175 ASN A C 1
ATOM 1357 O O . ASN A 1 175 ? -22.656 12.153 26.762 1.00 83.56 175 ASN A O 1
ATOM 1361 N N . LYS A 1 176 ? -23.097 10.029 27.341 1.00 83.25 176 LYS A N 1
ATOM 1362 C CA . LYS A 1 176 ? -23.930 10.374 28.504 1.00 83.25 176 LYS A CA 1
ATOM 1363 C C . LYS A 1 176 ? -23.113 11.065 29.593 1.00 83.25 176 LYS A C 1
ATOM 1365 O O . LYS A 1 176 ? -23.583 12.044 30.166 1.00 83.25 176 LYS A O 1
ATOM 1370 N N . ASP A 1 177 ? -21.890 10.592 29.824 1.00 83.94 177 ASP A N 1
ATOM 1371 C CA . ASP A 1 177 ? -20.974 11.186 30.803 1.00 83.94 177 ASP A CA 1
ATOM 1372 C C . ASP A 1 177 ? -20.557 12.603 30.376 1.00 83.94 177 ASP A C 1
ATOM 1374 O O . ASP A 1 177 ? -20.473 13.510 31.203 1.00 83.94 177 ASP A O 1
ATOM 1378 N N . TRP A 1 178 ? -20.354 12.825 29.071 1.00 85.69 178 TRP A N 1
ATOM 1379 C CA . TRP A 1 178 ? -19.981 14.134 28.521 1.00 85.69 178 TRP A CA 1
ATOM 1380 C C . TRP A 1 178 ? -21.135 15.150 28.469 1.00 85.69 178 TRP A C 1
ATOM 1382 O O . TRP A 1 178 ? -20.935 16.364 28.620 1.00 85.69 178 TRP A O 1
ATOM 1392 N N . GLU A 1 179 ? -22.360 14.675 28.239 1.00 78.25 179 GLU A N 1
ATOM 1393 C CA . GLU A 1 179 ? -23.559 15.511 28.124 1.00 78.25 179 GLU A CA 1
ATOM 1394 C C . GLU A 1 179 ? -24.120 15.980 29.478 1.00 78.25 179 GLU A C 1
ATOM 1396 O O . GLU A 1 179 ? -24.974 16.869 29.493 1.00 78.25 179 GLU A O 1
ATOM 1401 N N . ALA A 1 180 ? -23.599 15.485 30.608 1.00 73.69 180 ALA A N 1
ATOM 1402 C CA . ALA A 1 180 ? -24.018 15.829 31.974 1.00 73.69 180 ALA A CA 1
ATOM 1403 C C . ALA A 1 180 ? -23.722 17.291 32.429 1.00 73.69 180 ALA A C 1
ATOM 1405 O O . ALA A 1 180 ? -23.659 17.583 33.623 1.00 73.69 180 ALA A O 1
ATOM 1406 N N . GLY A 1 181 ? -23.592 18.244 31.498 1.00 63.62 181 GLY A N 1
ATOM 1407 C CA . GLY A 1 181 ? -23.589 19.688 31.771 1.00 63.62 181 GLY A CA 1
ATOM 1408 C C . GLY A 1 181 ? -22.352 20.208 32.515 1.00 63.62 181 GLY A C 1
ATOM 1409 O O . GLY A 1 181 ? -21.222 19.941 32.108 1.00 63.62 181 GLY A O 1
ATOM 1410 N N . ASP A 1 182 ? -22.567 20.975 33.595 1.00 60.75 182 ASP A N 1
ATOM 1411 C CA . ASP A 1 182 ? -21.544 21.691 34.393 1.00 60.75 182 ASP A CA 1
ATOM 1412 C C . ASP A 1 182 ? -20.425 20.794 34.959 1.00 60.75 182 ASP A C 1
ATOM 1414 O O . ASP A 1 182 ? -19.412 21.274 35.470 1.00 60.75 182 ASP A O 1
ATOM 1418 N N . GLN A 1 183 ? -20.571 19.477 34.827 1.00 76.75 183 GLN A N 1
ATOM 1419 C CA . GLN A 1 183 ? -19.601 18.483 35.261 1.00 76.75 183 GLN A CA 1
ATOM 1420 C C . GLN A 1 183 ? -18.477 18.215 34.250 1.00 76.75 183 GLN A C 1
ATOM 1422 O O . GLN A 1 183 ? -17.554 17.489 34.596 1.00 76.75 183 GLN A O 1
ATOM 1427 N N . ARG A 1 184 ? -18.454 18.818 33.048 1.00 86.50 184 ARG A N 1
ATOM 1428 C CA . ARG A 1 184 ? -17.352 18.598 32.075 1.00 86.50 184 ARG A CA 1
ATOM 1429 C C . ARG A 1 184 ? -15.969 18.933 32.647 1.00 86.50 184 ARG A C 1
ATOM 1431 O O . ARG A 1 184 ? -15.028 18.159 32.491 1.00 86.50 184 ARG A O 1
ATOM 1438 N N . LYS A 1 185 ? -15.846 20.072 33.341 1.00 87.69 185 LYS A N 1
ATOM 1439 C CA . LYS A 1 185 ? -14.596 20.461 34.021 1.00 87.69 185 LYS A CA 1
ATOM 1440 C C . LYS A 1 185 ? -14.294 19.565 35.224 1.00 87.69 185 LYS A C 1
ATOM 1442 O O . LYS A 1 185 ? -13.130 19.297 35.497 1.00 87.69 185 LYS A O 1
ATOM 1447 N N . ALA A 1 186 ? -15.327 19.081 35.914 1.00 87.81 186 ALA A N 1
ATOM 1448 C CA . ALA A 1 186 ? -15.166 18.133 37.013 1.00 87.81 186 ALA A CA 1
ATOM 1449 C C . ALA A 1 186 ? -14.665 16.769 36.512 1.00 87.81 186 ALA A C 1
ATOM 1451 O O . ALA A 1 186 ? -13.759 16.210 37.117 1.00 87.81 186 ALA A O 1
ATOM 1452 N N . LEU A 1 187 ? -15.180 16.281 35.379 1.00 89.50 187 LEU A N 1
ATOM 1453 C CA . LEU A 1 187 ? -14.707 15.070 34.710 1.00 89.50 187 LEU A CA 1
ATOM 1454 C C . LEU A 1 187 ? -13.229 15.200 34.327 1.00 89.50 187 LEU A C 1
ATOM 1456 O O . LEU A 1 187 ? -12.450 14.292 34.592 1.00 89.50 187 LEU A O 1
ATOM 1460 N N . PHE A 1 188 ? -12.825 16.340 33.757 1.00 91.75 188 PHE A N 1
ATOM 1461 C CA . PHE A 1 188 ? -11.417 16.594 33.447 1.00 91.75 188 PHE A CA 1
ATOM 1462 C C . PHE A 1 188 ? -10.533 16.545 34.705 1.00 91.75 188 PHE A C 1
ATOM 1464 O O . PHE A 1 188 ? -9.529 15.837 34.715 1.00 91.75 188 PHE A O 1
ATOM 1471 N N . ALA A 1 189 ? -10.948 17.208 35.789 1.00 90.31 189 ALA A N 1
ATOM 1472 C CA . ALA A 1 189 ? -10.224 17.184 37.061 1.00 90.31 189 ALA A CA 1
ATOM 1473 C C . ALA A 1 189 ? -10.154 15.776 37.688 1.00 90.31 189 ALA A C 1
ATOM 1475 O O . ALA A 1 189 ? -9.120 15.395 38.234 1.00 90.31 189 ALA A O 1
ATOM 1476 N N . GLN A 1 190 ? -11.227 14.984 37.583 1.00 91.12 190 GLN A N 1
ATOM 1477 C CA . GLN A 1 190 ? -11.254 13.588 38.032 1.00 91.12 190 GLN A CA 1
ATOM 1478 C C . GLN A 1 190 ? -10.267 12.727 37.241 1.00 91.12 190 GLN A C 1
ATOM 1480 O O . GLN A 1 190 ? -9.472 12.009 37.839 1.00 91.12 190 GLN A O 1
ATOM 1485 N N . LEU A 1 191 ? -10.259 12.844 35.910 1.00 92.12 191 LEU A N 1
ATOM 1486 C CA . LEU A 1 191 ? -9.322 12.114 35.053 1.00 92.12 191 LEU A CA 1
ATOM 1487 C C . LEU A 1 191 ? -7.866 12.484 35.362 1.00 92.12 191 LEU A C 1
ATOM 1489 O O . LEU A 1 191 ? -7.018 11.599 35.428 1.00 92.12 191 LEU A O 1
ATOM 1493 N N . GLN A 1 192 ? -7.579 13.763 35.620 1.00 92.19 192 GLN A N 1
ATOM 1494 C CA . GLN A 1 192 ? -6.249 14.209 36.050 1.00 92.19 192 GLN A CA 1
ATOM 1495 C C . GLN A 1 192 ? -5.838 13.595 37.394 1.00 92.19 192 GLN A C 1
ATOM 1497 O O . GLN A 1 192 ? -4.680 13.222 37.564 1.00 92.19 192 GLN A O 1
ATOM 1502 N N . GLN A 1 193 ? -6.770 13.476 38.342 1.00 91.88 193 GLN A N 1
ATOM 1503 C CA . GLN A 1 193 ? -6.501 12.878 39.648 1.00 91.88 193 GLN A CA 1
ATOM 1504 C C . GLN A 1 193 ? -6.297 11.355 39.569 1.00 91.88 193 GLN A C 1
ATOM 1506 O O . GLN A 1 193 ? -5.465 10.819 40.297 1.00 91.88 193 GLN A O 1
ATOM 1511 N N . GLU A 1 194 ? -7.054 10.663 38.713 1.00 92.44 194 GLU A N 1
ATOM 1512 C CA . GLU A 1 194 ? -7.011 9.202 38.566 1.00 92.44 194 GLU A CA 1
ATOM 1513 C C . GLU A 1 194 ? -5.841 8.714 37.698 1.00 92.44 194 GLU A C 1
ATOM 1515 O O . GLU A 1 194 ? -5.203 7.720 38.040 1.00 92.44 194 GLU A O 1
ATOM 1520 N N . LEU A 1 195 ? -5.575 9.384 36.571 1.00 91.94 195 LEU A N 1
ATOM 1521 C CA . LEU A 1 195 ? -4.619 8.931 35.552 1.00 91.94 195 LEU A CA 1
ATOM 1522 C C . LEU A 1 195 ? -3.292 9.700 35.578 1.00 91.94 195 LEU A C 1
ATOM 1524 O O . LEU A 1 195 ? -2.285 9.184 35.098 1.00 91.94 195 LEU A O 1
ATOM 1528 N N . GLY A 1 196 ? -3.283 10.914 36.136 1.00 90.19 196 GLY A N 1
ATOM 1529 C CA . GLY A 1 196 ? -2.161 11.843 36.012 1.00 90.19 196 GLY A CA 1
ATOM 1530 C C . GLY A 1 196 ? -2.041 12.455 34.611 1.00 90.19 196 GLY A C 1
ATOM 1531 O O . GLY A 1 196 ? -2.759 12.088 33.683 1.00 90.19 196 GLY A O 1
ATOM 1532 N N . LEU A 1 197 ? -1.128 13.420 34.463 1.00 86.31 197 LEU A N 1
ATOM 1533 C CA . LEU A 1 197 ? -0.716 13.968 33.168 1.00 86.31 197 LEU A CA 1
ATOM 1534 C C . LEU A 1 197 ? 0.708 13.484 32.828 1.00 86.31 197 LEU A C 1
ATOM 1536 O O . LEU A 1 197 ? 1.534 13.405 33.743 1.00 86.31 197 LEU A O 1
ATOM 1540 N N . PRO A 1 198 ? 1.023 13.218 31.547 1.00 88.12 198 PRO A N 1
ATOM 1541 C CA . PRO A 1 198 ? 0.123 1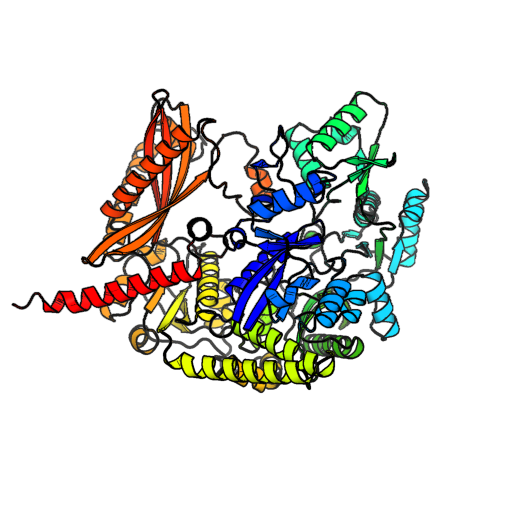3.284 30.394 1.00 88.12 198 PRO A CA 1
ATOM 1542 C C . PRO A 1 198 ? -0.844 12.086 30.315 1.00 88.12 198 PRO A C 1
ATOM 1544 O O . PRO A 1 198 ? -0.539 10.995 30.790 1.00 88.12 198 PRO A O 1
ATOM 1547 N N . PHE A 1 199 ? -1.990 12.262 29.653 1.00 88.00 199 PHE A N 1
ATOM 1548 C CA . PHE A 1 199 ? -2.883 11.157 29.269 1.00 88.00 199 PHE A CA 1
ATOM 1549 C C . PHE A 1 199 ? -3.277 11.248 27.789 1.00 88.00 199 PHE A C 1
ATOM 1551 O O . PHE A 1 199 ? -3.225 12.322 27.190 1.00 88.00 199 PHE A O 1
ATOM 1558 N N . VAL A 1 200 ? -3.674 10.130 27.178 1.00 87.38 200 VAL A N 1
ATOM 1559 C CA . VAL A 1 200 ? -4.125 10.052 25.778 1.00 87.38 200 VAL A CA 1
ATOM 1560 C C . VAL A 1 200 ? -5.628 9.807 25.719 1.00 87.38 200 VAL A C 1
ATOM 1562 O O . VAL A 1 200 ? -6.145 8.942 26.421 1.00 87.38 200 VAL A O 1
ATOM 1565 N N . ILE A 1 201 ? -6.330 10.532 24.851 1.00 87.06 201 ILE A N 1
ATOM 1566 C CA . ILE A 1 201 ? -7.743 10.301 24.530 1.00 87.06 201 ILE A CA 1
ATOM 1567 C C . ILE A 1 201 ? -7.822 9.597 23.181 1.00 87.06 201 ILE A C 1
ATOM 1569 O O . ILE A 1 201 ? -7.213 10.050 22.210 1.00 87.06 201 ILE A O 1
ATOM 1573 N N . ARG A 1 202 ? -8.567 8.491 23.128 1.00 84.75 202 ARG A N 1
ATOM 1574 C CA . ARG A 1 202 ? -8.688 7.632 21.945 1.00 84.75 202 ARG A CA 1
ATOM 1575 C C . ARG A 1 202 ? -10.122 7.154 21.747 1.00 84.75 202 ARG A C 1
ATOM 1577 O O . ARG A 1 202 ? -10.845 6.941 22.718 1.00 84.75 202 ARG A O 1
ATOM 1584 N N . SER A 1 203 ? -10.537 6.893 20.509 1.00 80.38 203 SER A N 1
ATOM 1585 C CA . SER A 1 203 ? -11.826 6.236 20.243 1.00 80.38 203 SER A CA 1
ATOM 1586 C C . SER A 1 203 ? -11.716 4.714 20.393 1.00 80.38 203 SER A C 1
ATOM 1588 O O . SER A 1 203 ? -10.737 4.104 19.968 1.00 80.38 203 SER A O 1
ATOM 1590 N N . THR A 1 204 ? -12.750 4.058 20.928 1.00 75.75 204 THR A N 1
ATOM 1591 C CA . THR A 1 204 ? -12.815 2.576 20.986 1.00 75.75 204 THR A CA 1
ATOM 1592 C C . THR A 1 204 ? -12.844 1.913 19.608 1.00 75.75 204 THR A C 1
ATOM 1594 O O . THR A 1 204 ? -12.407 0.775 19.448 1.00 75.75 204 THR A O 1
ATOM 1597 N N . SER A 1 205 ? -13.363 2.643 18.623 1.00 64.06 205 SER A N 1
ATOM 1598 C CA . SER A 1 205 ? -13.603 2.213 17.242 1.00 64.06 205 SER A CA 1
ATOM 1599 C C . SER A 1 205 ? -12.461 2.546 16.271 1.00 64.06 205 SER A C 1
ATOM 1601 O O . SER A 1 205 ? -12.592 2.345 15.063 1.00 64.06 205 SER A O 1
ATOM 1603 N N . GLN A 1 206 ? -11.364 3.114 16.775 1.00 63.22 206 GLN A N 1
ATOM 1604 C CA . GLN A 1 206 ? -10.161 3.431 16.009 1.00 63.22 206 GLN A CA 1
ATOM 1605 C C . GLN A 1 206 ? -8.963 2.764 16.718 1.00 63.22 206 GLN A C 1
ATOM 1607 O O . GLN A 1 206 ? -8.395 3.325 17.656 1.00 63.22 206 GLN A O 1
ATOM 1612 N N . PRO A 1 207 ? -8.598 1.529 16.328 1.00 47.41 207 PRO A N 1
ATOM 1613 C CA . PRO A 1 207 ? -7.446 0.819 16.870 1.00 47.41 207 PRO A CA 1
ATOM 1614 C C . PRO A 1 207 ? -6.119 1.413 16.364 1.00 47.41 207 PRO A C 1
ATOM 1616 O O . PRO A 1 207 ? -5.079 1.152 16.957 1.00 47.41 207 PRO A O 1
ATOM 1619 N N . GLY A 1 208 ? -6.150 2.261 15.329 1.00 51.47 208 GLY A N 1
ATOM 1620 C CA . GLY A 1 208 ? -4.991 3.010 14.851 1.00 51.47 208 GLY A CA 1
ATOM 1621 C C . GLY A 1 208 ? -4.594 4.191 15.746 1.00 51.47 208 GLY A C 1
ATOM 1622 O O . GLY A 1 208 ? -5.168 4.450 16.806 1.00 51.47 208 GLY A O 1
ATOM 1623 N N . THR A 1 209 ? -3.580 4.919 15.292 1.00 45.75 209 THR A N 1
ATOM 1624 C CA . THR A 1 209 ? -3.028 6.118 15.938 1.00 45.75 209 THR A CA 1
ATOM 1625 C C . THR A 1 209 ? -3.730 7.416 15.528 1.00 45.75 209 THR A C 1
ATOM 1627 O O . THR A 1 209 ? -3.588 8.426 16.213 1.00 45.75 209 THR A O 1
ATOM 1630 N N . PHE A 1 210 ? -4.503 7.392 14.439 1.00 47.22 210 PHE A N 1
ATOM 1631 C CA . PHE A 1 210 ? -5.273 8.539 13.957 1.00 47.22 210 PHE A CA 1
ATOM 1632 C C . PHE A 1 210 ? -6.365 8.938 14.947 1.00 47.22 210 PHE A C 1
ATOM 1634 O O . PHE A 1 210 ? -7.063 8.082 15.483 1.00 47.22 210 PHE A O 1
ATOM 1641 N N . GLY A 1 211 ? -6.522 10.246 15.162 1.00 55.44 211 GLY A N 1
ATOM 1642 C CA . GLY A 1 211 ? -7.556 10.798 16.040 1.00 55.44 211 GLY A CA 1
ATOM 1643 C C . GLY A 1 211 ? -7.216 10.766 17.534 1.00 55.44 211 GLY A C 1
ATOM 1644 O O . GLY A 1 211 ? -7.992 11.298 18.331 1.00 55.44 211 GLY A O 1
ATOM 1645 N N . ASN A 1 212 ? -6.059 10.217 17.916 1.00 71.94 212 ASN A N 1
ATOM 1646 C CA . ASN A 1 212 ? -5.576 10.244 19.292 1.00 71.94 212 ASN A CA 1
ATOM 1647 C C . ASN A 1 212 ? -5.068 11.644 19.651 1.00 71.94 212 ASN A C 1
ATOM 1649 O O . ASN A 1 212 ? -4.333 12.241 18.871 1.00 71.94 212 ASN A O 1
ATOM 1653 N N . THR A 1 213 ? -5.396 12.141 20.843 1.00 78.94 213 THR A N 1
ATOM 1654 C CA . THR A 1 213 ? -4.802 13.388 21.356 1.00 78.94 213 THR A CA 1
ATOM 1655 C C . THR A 1 213 ? -4.127 13.139 22.688 1.00 78.94 213 THR A C 1
ATOM 1657 O O . THR A 1 213 ? -4.717 12.507 23.565 1.00 78.94 213 THR A O 1
ATOM 1660 N N . VAL A 1 214 ? -2.910 13.656 22.857 1.00 83.25 214 VAL A N 1
ATOM 1661 C CA . VAL A 1 214 ? -2.226 13.677 24.153 1.00 83.25 214 VAL A CA 1
ATOM 1662 C C . VAL A 1 214 ? -2.507 14.999 24.849 1.00 83.25 214 VAL A C 1
ATOM 1664 O O . VAL A 1 214 ? -2.313 16.067 24.279 1.00 83.25 214 VAL A O 1
ATOM 1667 N N . ILE A 1 215 ? -2.960 14.911 26.094 1.00 86.69 215 ILE A N 1
ATOM 1668 C CA . ILE A 1 215 ? -3.158 16.051 26.978 1.00 86.69 215 ILE A CA 1
ATOM 1669 C C . ILE A 1 215 ? -2.002 16.057 27.972 1.00 86.69 215 ILE A C 1
ATOM 1671 O O . ILE A 1 215 ? -1.955 15.218 28.871 1.00 86.69 215 ILE A O 1
ATOM 1675 N N . SER A 1 216 ? -1.059 16.978 27.772 1.00 86.75 216 SER A N 1
ATOM 1676 C CA . SER A 1 216 ? 0.136 17.121 28.618 1.00 86.75 216 SER A CA 1
ATOM 1677 C C . SER A 1 216 ? -0.033 18.161 29.718 1.00 86.75 216 SER A C 1
ATOM 1679 O O . SER A 1 216 ? 0.475 17.980 30.820 1.00 86.75 216 SER A O 1
ATOM 1681 N N . ASP A 1 217 ? -0.792 19.215 29.432 1.00 87.19 217 ASP A N 1
ATOM 1682 C CA . ASP A 1 217 ? -1.003 20.341 30.333 1.00 87.19 217 ASP A CA 1
ATOM 1683 C C . ASP A 1 217 ? -2.461 20.430 30.785 1.00 87.19 217 ASP A C 1
ATOM 1685 O O . ASP A 1 217 ? -3.358 19.765 30.261 1.00 87.19 217 ASP A O 1
ATOM 1689 N N . ASN A 1 218 ? -2.724 21.309 31.751 1.00 88.75 218 ASN A N 1
ATOM 1690 C CA . ASN A 1 218 ? -4.070 21.603 32.234 1.00 88.75 218 ASN A CA 1
ATOM 1691 C C . ASN A 1 218 ? -4.875 22.458 31.227 1.00 88.75 218 ASN A C 1
ATOM 1693 O O . ASN A 1 218 ? -5.283 23.579 31.530 1.00 88.75 218 ASN A O 1
ATOM 1697 N N . ASN A 1 219 ? -5.077 21.937 30.014 1.00 89.38 219 ASN A N 1
ATOM 1698 C CA . ASN A 1 219 ? -5.778 22.594 28.915 1.00 89.38 219 ASN A CA 1
ATOM 1699 C C . ASN A 1 219 ? -7.153 21.948 28.686 1.00 89.38 219 ASN A C 1
ATOM 1701 O O . ASN A 1 219 ? -7.287 20.932 28.001 1.00 89.38 219 ASN A O 1
ATOM 1705 N N . PHE A 1 220 ? -8.186 22.558 29.269 1.00 89.75 220 PHE A N 1
ATOM 1706 C CA . PHE A 1 220 ? -9.557 22.065 29.151 1.00 89.75 220 PHE A CA 1
ATOM 1707 C C . PHE A 1 220 ? -10.111 22.170 27.726 1.00 89.75 220 PHE A C 1
ATOM 1709 O O . PHE A 1 220 ? -10.879 21.302 27.319 1.00 89.75 220 PHE A O 1
ATOM 1716 N N . ASP A 1 221 ? -9.732 23.199 26.967 1.00 87.19 221 ASP A N 1
ATOM 1717 C CA . ASP A 1 221 ? -10.269 23.413 25.623 1.00 87.19 221 ASP A CA 1
ATOM 1718 C C . ASP A 1 221 ? -9.787 22.302 24.683 1.00 87.19 221 ASP A C 1
ATOM 1720 O O . ASP A 1 221 ? -10.617 21.623 24.073 1.00 87.19 221 ASP A O 1
ATOM 1724 N N . LEU A 1 222 ? -8.479 22.011 24.693 1.00 86.69 222 LEU A N 1
ATOM 1725 C CA . LEU A 1 222 ? -7.892 20.897 23.939 1.00 86.69 222 LEU A CA 1
ATOM 1726 C C . LEU A 1 222 ? -8.483 19.544 24.363 1.00 86.69 222 LEU A C 1
ATOM 1728 O O . LEU A 1 222 ? -8.819 18.718 23.511 1.00 86.69 222 LEU A O 1
ATOM 1732 N N . PHE A 1 223 ? -8.645 19.320 25.673 1.00 90.06 223 PHE A N 1
ATOM 1733 C CA . PHE A 1 223 ? -9.303 18.123 26.203 1.00 90.06 223 PHE A CA 1
ATOM 1734 C C . PHE A 1 223 ? -10.734 17.988 25.669 1.00 90.06 223 PHE A C 1
ATOM 1736 O O . PHE A 1 223 ? -11.116 16.916 25.200 1.00 90.06 223 PHE A O 1
ATOM 1743 N N . SER A 1 224 ? -11.514 19.070 25.717 1.00 88.69 224 SER A N 1
ATOM 1744 C CA . SER A 1 224 ? -12.921 19.071 25.320 1.00 88.69 224 SER A CA 1
ATOM 1745 C C . SER A 1 224 ? -13.098 18.782 23.833 1.00 88.69 224 SER A C 1
ATOM 1747 O O . SER A 1 224 ? -13.907 17.929 23.475 1.00 88.69 224 SER A O 1
ATOM 1749 N N . GLU A 1 225 ? -12.291 19.411 22.979 1.00 84.38 225 GLU A N 1
ATOM 1750 C CA . GLU A 1 225 ? -12.309 19.197 21.533 1.00 84.38 225 GLU A CA 1
ATOM 1751 C C . GLU A 1 225 ? -11.899 17.762 21.179 1.00 84.38 225 GLU A C 1
ATOM 1753 O O . GLU A 1 225 ? -12.554 17.085 20.385 1.00 84.38 225 GLU A O 1
ATOM 1758 N N . SER A 1 226 ? -10.859 17.255 21.840 1.00 85.31 226 SER A N 1
ATOM 1759 C CA . SER A 1 226 ? -10.335 15.906 21.616 1.00 85.31 226 SER A CA 1
ATOM 1760 C C . SER A 1 226 ? -11.287 14.806 22.074 1.00 85.31 226 SER A C 1
ATOM 1762 O O . SER A 1 226 ? -11.418 13.769 21.412 1.00 85.31 226 SER A O 1
ATOM 1764 N N . LEU A 1 227 ? -11.965 15.025 23.202 1.00 88.31 227 LEU A N 1
ATOM 1765 C CA . LEU A 1 227 ? -12.978 14.113 23.713 1.00 88.31 227 LEU A CA 1
ATOM 1766 C C . LEU A 1 227 ? -14.226 14.131 22.828 1.00 88.31 227 LEU A C 1
ATOM 1768 O O . LEU A 1 227 ? -14.700 13.058 22.462 1.00 88.31 227 LEU A O 1
ATOM 1772 N N . GLU A 1 228 ? -14.713 15.313 22.424 1.00 86.81 228 GLU A N 1
ATOM 1773 C CA . GLU A 1 228 ? -15.825 15.442 21.471 1.00 86.81 228 GLU A CA 1
ATOM 1774 C C . GLU A 1 228 ? -15.508 14.686 20.175 1.00 86.81 228 GLU A C 1
ATOM 1776 O O . GLU A 1 228 ? -16.285 13.818 19.772 1.00 86.81 228 GLU A O 1
ATOM 1781 N N . ARG A 1 229 ? -14.318 14.889 19.599 1.00 82.19 229 ARG A N 1
ATOM 1782 C CA . ARG A 1 229 ? -13.870 14.164 18.401 1.00 82.19 229 ARG A CA 1
ATOM 1783 C C . ARG A 1 229 ? -13.852 12.647 18.605 1.00 82.19 229 ARG A C 1
ATOM 1785 O O . ARG A 1 229 ? -14.383 11.911 17.775 1.00 82.19 229 ARG A O 1
ATOM 1792 N N . SER A 1 230 ? -13.290 12.167 19.716 1.00 84.75 230 SER A N 1
ATOM 1793 C CA . SER A 1 230 ? -13.202 10.726 20.026 1.00 84.75 230 SER A CA 1
ATOM 1794 C C . SER A 1 230 ? -14.570 10.069 20.234 1.00 84.75 230 SER A C 1
ATOM 1796 O O . SER A 1 230 ? -14.739 8.874 19.967 1.00 84.75 230 SER A O 1
ATOM 1798 N N . LEU A 1 231 ? -15.546 10.865 20.674 1.00 85.38 231 LEU A N 1
ATOM 1799 C CA . LEU A 1 231 ? -16.957 10.519 20.818 1.00 85.38 231 LEU A CA 1
ATOM 1800 C C . LEU A 1 231 ? -17.762 10.675 19.509 1.00 85.38 231 LEU A C 1
ATOM 1802 O O . LEU A 1 231 ? -18.969 10.428 19.491 1.00 85.38 231 LEU A O 1
ATOM 1806 N N . GLY A 1 232 ? -17.112 11.053 18.403 1.00 83.19 232 GLY A N 1
ATOM 1807 C CA . GLY A 1 232 ? -17.756 11.261 17.106 1.00 83.19 232 GLY A CA 1
ATOM 1808 C C . GLY A 1 232 ? -18.632 12.513 17.062 1.00 83.19 232 GLY A C 1
ATOM 1809 O O . GLY A 1 232 ? -19.631 12.531 16.340 1.00 83.19 232 GLY A O 1
ATOM 1810 N N . GLN A 1 233 ? -18.290 13.528 17.854 1.00 86.25 233 GLN A N 1
ATOM 1811 C CA . GLN A 1 233 ? -18.971 14.813 17.933 1.00 86.25 233 GLN A CA 1
ATOM 1812 C C . GLN A 1 233 ? -18.075 15.943 17.422 1.00 86.25 233 GLN A C 1
ATOM 1814 O O . GLN A 1 233 ? -16.855 15.906 17.568 1.00 86.25 233 GLN A O 1
ATOM 1819 N N . HIS A 1 234 ? -18.687 16.978 16.857 1.00 87.38 234 HIS A N 1
ATOM 1820 C CA . HIS A 1 234 ? -17.999 18.226 16.551 1.00 87.38 234 HIS A CA 1
ATOM 1821 C C . HIS A 1 234 ? -18.928 19.415 16.794 1.00 87.38 234 HIS A C 1
ATOM 1823 O O . HIS A 1 234 ? -20.054 19.438 16.291 1.00 87.38 234 HIS A O 1
ATOM 1829 N N . THR A 1 235 ? -18.466 20.407 17.553 1.00 87.56 235 THR A N 1
ATOM 1830 C CA . THR A 1 235 ? -19.261 21.591 17.897 1.00 87.56 235 THR A CA 1
ATOM 1831 C C . THR A 1 235 ? -18.771 22.821 17.141 1.00 87.56 235 THR A C 1
ATOM 1833 O O . THR A 1 235 ? -17.662 23.297 17.365 1.00 87.56 235 THR A O 1
ATOM 1836 N N . VAL A 1 236 ? -19.635 23.390 16.299 1.00 89.94 236 VAL A N 1
ATOM 1837 C CA . VAL A 1 236 ? -19.379 24.659 15.604 1.00 89.94 236 VAL A CA 1
ATOM 1838 C C . VAL A 1 236 ? -19.981 25.806 16.412 1.00 89.94 236 VAL A C 1
ATOM 1840 O O . VAL A 1 236 ? -21.152 25.754 16.796 1.00 89.94 236 VAL A O 1
ATOM 1843 N N . TYR A 1 237 ? -19.193 26.850 16.665 1.00 90.19 237 TYR A N 1
ATOM 1844 C CA . TYR A 1 237 ? -19.614 28.038 17.410 1.00 90.19 237 TYR A CA 1
ATOM 1845 C C . TYR A 1 237 ? -19.942 29.193 16.464 1.00 90.19 237 TYR A C 1
ATOM 1847 O O . TYR A 1 237 ? -19.167 29.486 15.555 1.00 90.19 237 TYR A O 1
ATOM 1855 N N . ARG A 1 238 ? -21.057 29.886 16.728 1.00 90.75 238 ARG A N 1
ATOM 1856 C CA . ARG A 1 238 ? -21.560 31.002 15.913 1.00 90.75 238 ARG A CA 1
ATOM 1857 C C . ARG A 1 238 ? -20.519 32.101 15.720 1.00 90.75 238 ARG A C 1
ATOM 1859 O O . ARG A 1 238 ? -20.284 32.506 14.591 1.00 90.75 238 ARG A O 1
ATOM 1866 N N . GLN A 1 239 ? -19.903 32.551 16.815 1.00 90.19 239 GLN A N 1
ATOM 1867 C CA . GLN A 1 239 ? -18.935 33.649 16.795 1.00 90.19 239 GLN A CA 1
ATOM 1868 C C . GLN A 1 239 ? -17.765 33.341 15.854 1.00 90.19 239 GLN A C 1
ATOM 1870 O O . GLN A 1 239 ? -17.509 34.109 14.938 1.00 90.19 239 GLN A O 1
ATOM 1875 N N . LYS A 1 240 ? -17.136 32.168 16.020 1.00 89.38 240 LYS A N 1
ATOM 1876 C CA . LYS A 1 240 ? -16.028 31.731 15.162 1.00 89.38 240 LYS A CA 1
ATOM 1877 C C . LYS A 1 240 ? -16.466 31.588 13.704 1.00 89.38 240 LYS A C 1
ATOM 1879 O O . LYS A 1 240 ? -15.760 32.037 12.822 1.00 89.38 240 LYS A O 1
ATOM 1884 N N . TRP A 1 241 ? -17.636 31.000 13.445 1.00 91.69 241 TRP A N 1
ATOM 1885 C CA . TRP A 1 241 ? -18.126 30.785 12.078 1.00 91.69 241 TRP A CA 1
ATOM 1886 C C . TRP A 1 241 ? -18.386 32.094 11.316 1.00 91.69 241 TRP A C 1
ATOM 1888 O O . TRP A 1 241 ? -18.123 32.178 10.121 1.00 91.69 241 TRP A O 1
ATOM 1898 N N . GLN A 1 242 ? -18.905 33.117 12.001 1.00 89.69 242 GLN A N 1
ATOM 1899 C CA . GLN A 1 242 ? -19.205 34.422 11.401 1.00 89.69 242 GLN A CA 1
ATOM 1900 C C . GLN A 1 242 ? -17.958 35.273 11.122 1.00 89.69 242 GLN A C 1
ATOM 1902 O O . GLN A 1 242 ? -18.046 36.213 10.337 1.00 89.69 242 GLN A O 1
ATOM 1907 N N . GLU A 1 243 ? -16.825 34.964 11.759 1.00 92.00 243 GLU A N 1
ATOM 1908 C CA . GLU A 1 243 ? -15.539 35.630 11.519 1.00 92.00 243 GLU A CA 1
ATOM 1909 C C . GLU A 1 243 ? -14.838 35.121 10.245 1.00 92.00 243 GLU A C 1
ATOM 1911 O O . GLU A 1 243 ? -13.991 35.832 9.710 1.00 92.00 243 GLU A O 1
ATOM 1916 N N . LEU A 1 244 ? -15.207 33.933 9.748 1.00 88.50 244 LEU A N 1
ATOM 1917 C CA . LEU A 1 244 ? -14.575 33.291 8.594 1.00 88.50 244 LEU A CA 1
ATOM 1918 C C . LEU A 1 244 ? -15.134 33.785 7.258 1.00 88.50 244 LEU A C 1
ATOM 1920 O O . LEU A 1 244 ? -16.352 33.938 7.093 1.00 88.50 244 LEU A O 1
ATOM 1924 N N . ASP A 1 245 ? -14.251 33.932 6.272 1.00 86.75 245 ASP A N 1
ATOM 1925 C CA . ASP A 1 245 ? -14.648 34.147 4.882 1.00 86.75 245 ASP A CA 1
ATOM 1926 C C . ASP A 1 245 ? -15.184 32.862 4.213 1.00 86.75 245 ASP A C 1
ATOM 1928 O O . ASP A 1 245 ? -15.199 31.776 4.795 1.00 86.75 245 ASP A O 1
ATOM 1932 N N . LEU A 1 246 ? -15.670 32.965 2.971 1.00 81.69 246 LEU A N 1
ATOM 1933 C CA . LEU A 1 246 ? -16.232 31.811 2.258 1.00 81.69 246 LEU A CA 1
ATOM 1934 C C . LEU A 1 246 ? -15.208 30.679 2.064 1.00 81.69 246 LEU A C 1
ATOM 1936 O O . LEU A 1 246 ? -15.569 29.510 2.177 1.00 81.69 246 LEU A O 1
ATOM 1940 N N . THR A 1 247 ? -13.953 31.008 1.766 1.00 77.44 247 THR A N 1
ATOM 1941 C CA . THR A 1 247 ? -12.893 30.015 1.538 1.00 77.44 247 THR A CA 1
ATOM 1942 C C . THR A 1 247 ? -12.590 29.278 2.836 1.00 77.44 247 THR A C 1
ATOM 1944 O O . THR A 1 247 ? -12.555 28.048 2.868 1.00 77.44 247 THR A O 1
ATOM 1947 N N . GLU A 1 248 ? -12.446 30.023 3.926 1.00 81.12 248 GLU A N 1
ATOM 1948 C CA . GLU A 1 248 ? -12.193 29.494 5.262 1.00 81.12 248 GLU A CA 1
ATOM 1949 C C . GLU A 1 248 ? -13.358 28.629 5.767 1.00 81.12 248 GLU A C 1
ATOM 1951 O O . GLU A 1 248 ? -13.130 27.558 6.331 1.00 81.12 248 GLU A O 1
ATOM 1956 N N . GLN A 1 249 ? -14.608 29.022 5.499 1.00 83.75 249 GLN A N 1
ATOM 1957 C CA . GLN A 1 249 ? -15.790 28.209 5.814 1.00 83.75 249 GLN A CA 1
ATOM 1958 C C . GLN A 1 249 ? -15.782 26.860 5.082 1.00 83.75 249 GLN A C 1
ATOM 1960 O O . GLN A 1 249 ? -16.130 25.831 5.668 1.00 83.75 249 GLN A O 1
ATOM 1965 N N . LEU A 1 250 ? -15.397 26.842 3.802 1.00 82.06 250 LEU A N 1
ATOM 1966 C CA . LEU A 1 250 ? -15.315 25.608 3.016 1.00 82.06 250 LEU A CA 1
ATOM 1967 C C . LEU A 1 250 ? -14.189 24.697 3.515 1.00 82.06 250 LEU A C 1
ATOM 1969 O O . LEU A 1 250 ? -14.409 23.493 3.670 1.00 82.06 250 LEU A O 1
ATOM 1973 N N . ILE A 1 251 ? -13.027 25.269 3.849 1.00 79.00 251 ILE A N 1
ATOM 1974 C CA . ILE A 1 251 ? -11.919 24.537 4.480 1.00 79.00 251 ILE A CA 1
ATOM 1975 C C . ILE A 1 251 ? -12.384 23.928 5.803 1.00 79.00 251 ILE A C 1
ATOM 1977 O O . ILE A 1 251 ? -12.158 22.741 6.044 1.00 79.00 251 ILE A O 1
ATOM 1981 N N . GLN A 1 252 ? -13.092 24.695 6.634 1.00 83.00 252 GLN A N 1
ATOM 1982 C CA . GLN A 1 252 ? -13.600 24.194 7.905 1.00 83.00 252 GLN A CA 1
ATOM 1983 C C . GLN A 1 252 ? -14.595 23.041 7.702 1.00 83.00 252 GLN A C 1
ATOM 1985 O O . GLN A 1 252 ? -14.507 22.033 8.398 1.00 83.00 252 GLN A O 1
ATOM 1990 N N . ILE A 1 253 ? -15.508 23.121 6.729 1.00 84.75 253 ILE A N 1
ATOM 1991 C CA . ILE A 1 253 ? -16.425 22.008 6.411 1.00 84.75 253 ILE A CA 1
ATOM 1992 C C . ILE A 1 253 ? -15.658 20.770 5.957 1.00 84.75 253 ILE A C 1
ATOM 1994 O O . ILE A 1 253 ? -15.971 19.661 6.401 1.00 84.75 253 ILE A O 1
ATOM 1998 N N . SER A 1 254 ? -14.655 20.952 5.098 1.00 80.44 254 SER A N 1
ATOM 1999 C CA . SER A 1 254 ? -13.786 19.865 4.650 1.00 80.44 254 SER A CA 1
ATOM 2000 C C . SER A 1 254 ? -13.096 19.196 5.844 1.00 80.44 254 SER A C 1
ATOM 2002 O O . SER A 1 254 ? -13.181 17.982 5.996 1.00 80.44 254 SER A O 1
ATOM 2004 N N . GLN A 1 255 ? -12.545 19.974 6.781 1.00 79.44 255 GLN A N 1
ATOM 2005 C CA . GLN A 1 255 ? -11.904 19.464 8.000 1.00 79.44 255 GLN A CA 1
ATOM 2006 C C . GLN A 1 255 ? -12.874 18.736 8.939 1.00 79.44 255 GLN A C 1
ATOM 2008 O O . GLN A 1 255 ? -12.567 17.636 9.400 1.00 79.44 255 GLN A O 1
ATOM 2013 N N . ILE A 1 256 ? -14.057 19.308 9.200 1.00 79.50 256 ILE A N 1
ATOM 2014 C CA . ILE A 1 256 ? -15.093 18.695 10.052 1.00 79.50 256 ILE A CA 1
ATOM 2015 C C . ILE A 1 256 ? -15.480 17.319 9.513 1.00 79.50 256 ILE A C 1
ATOM 2017 O O . ILE A 1 256 ? -15.736 16.388 10.276 1.00 79.50 256 ILE A O 1
ATOM 2021 N N . THR A 1 257 ? -15.545 17.196 8.192 1.00 76.12 257 THR A N 1
ATOM 2022 C CA . THR A 1 257 ? -16.117 16.029 7.517 1.00 76.12 257 THR A CA 1
ATOM 2023 C C . THR A 1 257 ? -15.056 15.089 6.951 1.00 76.12 257 THR A C 1
ATOM 2025 O O . THR A 1 257 ? -15.387 14.020 6.436 1.00 76.12 257 THR A O 1
ATOM 2028 N N . HIS A 1 258 ? -13.779 15.440 7.109 1.00 77.81 258 HIS A N 1
ATOM 2029 C CA . HIS A 1 258 ? -12.655 14.623 6.692 1.00 77.81 258 HIS A CA 1
ATOM 2030 C C . HIS A 1 258 ? -12.687 13.269 7.406 1.00 77.81 258 HIS A C 1
ATOM 2032 O O . HIS A 1 258 ? -12.882 13.185 8.618 1.00 77.81 258 HIS A O 1
ATOM 2038 N N . ILE A 1 259 ? -12.480 12.186 6.659 1.00 72.25 259 ILE A N 1
ATOM 2039 C CA . ILE A 1 259 ? -12.718 10.833 7.171 1.00 72.25 259 ILE A CA 1
ATOM 2040 C C . ILE A 1 259 ? -11.704 10.404 8.247 1.00 72.25 259 ILE A C 1
ATOM 2042 O O . ILE A 1 259 ? -12.035 9.620 9.135 1.00 72.25 259 ILE A O 1
ATOM 2046 N N . GLN A 1 260 ? -10.472 10.919 8.197 1.00 69.69 260 GLN A N 1
ATOM 2047 C CA . GLN A 1 260 ? -9.413 10.536 9.142 1.00 69.69 260 GLN A CA 1
ATOM 2048 C C . GLN A 1 260 ? -9.337 11.448 10.368 1.00 69.69 260 GLN A C 1
ATOM 2050 O O . GLN A 1 260 ? -8.989 10.985 11.450 1.00 69.69 260 GLN A O 1
ATOM 2055 N N . THR A 1 261 ? -9.629 12.737 10.195 1.00 68.94 261 THR A N 1
ATOM 2056 C CA . THR A 1 261 ? -9.391 13.776 11.215 1.00 68.94 261 THR A CA 1
ATOM 2057 C C . THR A 1 261 ? -10.680 14.399 11.746 1.00 68.94 261 THR A C 1
ATOM 2059 O O . THR A 1 261 ? -10.670 14.956 12.842 1.00 68.94 261 THR A O 1
ATOM 2062 N N . GLY A 1 262 ? -11.778 14.285 10.998 1.00 74.81 262 GLY A N 1
ATOM 2063 C CA . GLY A 1 262 ? -13.101 14.776 11.355 1.00 74.81 262 GLY A CA 1
ATOM 2064 C C . GLY A 1 262 ? -14.059 13.661 11.786 1.00 74.81 262 GLY A C 1
ATOM 2065 O O . GLY A 1 262 ? -13.653 12.565 12.174 1.00 74.81 262 GLY A O 1
ATOM 2066 N N . ILE A 1 263 ? -15.360 13.953 11.717 1.00 78.25 263 ILE A N 1
ATOM 2067 C CA . ILE A 1 263 ? -16.453 13.049 12.126 1.00 78.25 263 ILE A CA 1
ATOM 2068 C C . ILE A 1 263 ? -17.064 12.241 10.964 1.00 78.25 263 ILE A C 1
ATOM 2070 O O . ILE A 1 263 ? -17.928 11.391 11.202 1.00 78.25 263 ILE A O 1
ATOM 2074 N N . GLY A 1 264 ? -16.597 12.474 9.729 1.00 80.50 264 GLY A N 1
ATOM 2075 C CA . GLY A 1 264 ? -17.053 11.794 8.510 1.00 80.50 264 GLY A CA 1
ATOM 2076 C C . GLY A 1 264 ? -18.470 12.174 8.053 1.00 80.50 264 GLY A C 1
ATOM 2077 O O . GLY A 1 264 ? -19.076 13.110 8.571 1.00 80.50 264 GLY A O 1
ATOM 2078 N N . TRP A 1 265 ? -19.002 11.421 7.083 1.00 83.06 265 TRP A N 1
ATOM 2079 C CA . TRP A 1 265 ? -20.383 11.519 6.585 1.00 83.06 265 TRP A CA 1
ATOM 2080 C C . TRP A 1 265 ? -21.149 10.203 6.801 1.00 83.06 265 TRP A C 1
ATOM 2082 O O . TRP A 1 265 ? -20.522 9.144 6.825 1.00 83.06 265 TRP A O 1
ATOM 2092 N N . PRO A 1 266 ? -22.495 10.232 6.878 1.00 87.69 266 PRO A N 1
ATOM 2093 C CA . PRO A 1 266 ? -23.339 11.409 7.091 1.00 87.69 266 PRO A CA 1
ATOM 2094 C C . PRO A 1 266 ? -23.198 12.003 8.504 1.00 87.69 266 PRO A C 1
ATOM 2096 O O . PRO A 1 266 ? -22.839 11.296 9.449 1.00 87.69 266 PRO A O 1
ATOM 2099 N N . VAL A 1 267 ? -23.561 13.279 8.676 1.00 88.31 267 VAL A N 1
ATOM 2100 C CA . VAL A 1 267 ? -23.623 13.926 10.002 1.00 88.31 267 VAL A CA 1
ATOM 2101 C C . VAL A 1 267 ? -25.066 14.130 10.443 1.00 88.31 267 VAL A C 1
ATOM 2103 O O . VAL A 1 267 ? -25.958 14.385 9.638 1.00 88.31 267 VAL A O 1
ATOM 2106 N N . ARG A 1 268 ? -25.317 14.046 11.746 1.00 89.12 268 ARG A N 1
ATOM 2107 C CA . ARG A 1 268 ? -26.633 14.233 12.357 1.00 89.12 268 ARG A CA 1
ATOM 2108 C C . ARG A 1 268 ? -26.591 15.355 13.379 1.00 89.12 268 ARG A C 1
ATOM 2110 O O . ARG A 1 268 ? -25.666 15.453 14.175 1.00 89.12 268 ARG A O 1
ATOM 2117 N N . THR A 1 269 ? -27.623 16.185 13.386 1.00 87.62 269 THR A N 1
ATOM 2118 C CA . THR A 1 269 ? -27.835 17.199 14.427 1.00 87.62 269 THR A CA 1
ATOM 2119 C C . THR A 1 269 ? -28.552 16.594 15.634 1.00 87.62 269 THR A C 1
ATOM 2121 O O . THR A 1 269 ? -29.253 15.587 15.511 1.00 87.62 269 THR A O 1
ATOM 2124 N N . ARG A 1 270 ? -28.467 17.238 16.803 1.00 80.62 270 ARG A N 1
ATOM 2125 C CA . ARG A 1 270 ? -29.176 16.788 18.018 1.00 80.62 270 ARG A CA 1
ATOM 2126 C C . ARG A 1 270 ? -30.687 16.585 17.818 1.00 80.62 270 ARG A C 1
ATOM 2128 O O . ARG A 1 270 ? -31.273 15.706 18.438 1.00 80.62 270 ARG A O 1
ATOM 2135 N N . ASN A 1 271 ? -31.299 17.353 16.918 1.00 80.69 271 ASN A N 1
ATOM 2136 C CA . ASN A 1 271 ? -32.733 17.293 16.623 1.00 80.69 271 ASN A CA 1
ATOM 2137 C C . ASN A 1 271 ? -33.116 16.117 15.702 1.00 80.69 271 ASN A C 1
ATOM 2139 O O . ASN A 1 271 ? -34.276 15.986 15.325 1.00 80.69 271 ASN A O 1
ATOM 2143 N N . GLY A 1 272 ? -32.154 15.275 15.314 1.00 83.19 272 GLY A N 1
ATOM 2144 C CA . GLY A 1 272 ? -32.374 14.098 14.475 1.00 83.19 272 GLY A CA 1
ATOM 2145 C C . GLY A 1 272 ? -32.223 14.343 12.973 1.00 83.19 272 GLY A C 1
ATOM 2146 O O . GLY A 1 272 ? -32.184 13.374 12.222 1.00 83.19 272 GLY A O 1
ATOM 2147 N N . THR A 1 273 ? -32.075 15.593 12.521 1.00 88.25 273 THR A N 1
ATOM 2148 C CA . THR A 1 273 ? -31.840 15.902 11.101 1.00 88.25 273 THR A CA 1
ATOM 2149 C C . THR A 1 273 ? -30.497 15.339 10.653 1.00 88.25 273 THR A C 1
ATOM 2151 O O . THR A 1 273 ? -29.471 15.682 11.248 1.00 88.25 273 THR A O 1
ATOM 2154 N N . VAL A 1 274 ? -30.511 14.515 9.604 1.00 90.81 274 VAL A N 1
ATOM 2155 C CA . VAL A 1 274 ? -29.319 13.946 8.964 1.00 90.81 274 VAL A CA 1
ATOM 2156 C C . VAL A 1 274 ? -28.972 14.761 7.723 1.00 90.81 274 VAL A C 1
ATOM 2158 O O . VAL A 1 274 ? -29.840 15.065 6.907 1.00 90.81 274 VAL A O 1
ATOM 2161 N N . LEU A 1 275 ? -27.703 15.127 7.602 1.00 91.25 275 LEU A N 1
ATOM 2162 C CA . LEU A 1 275 ? -27.126 15.846 6.477 1.00 91.25 275 LEU A CA 1
ATOM 2163 C C . LEU A 1 275 ? -26.126 14.919 5.794 1.00 91.25 275 LEU A C 1
ATOM 2165 O O . LEU A 1 275 ? -25.253 14.344 6.448 1.00 91.25 275 LEU A O 1
ATOM 2169 N N . HIS A 1 276 ? -26.257 14.783 4.479 1.00 89.88 276 HIS A N 1
ATOM 2170 C CA . HIS A 1 276 ? -25.430 13.868 3.694 1.00 89.88 276 HIS A CA 1
ATOM 2171 C C . HIS A 1 276 ? -24.340 14.596 2.905 1.00 89.88 276 HIS A C 1
ATOM 2173 O O . HIS A 1 276 ? -23.327 13.992 2.573 1.00 89.88 276 HIS A O 1
ATOM 2179 N N . HIS A 1 277 ? -24.520 15.890 2.631 1.00 88.88 277 HIS A N 1
ATOM 2180 C CA . HIS A 1 277 ? -23.665 16.616 1.697 1.00 88.88 277 HIS A CA 1
ATOM 2181 C C . HIS A 1 277 ? -23.010 17.863 2.325 1.00 88.88 277 HIS A C 1
ATOM 2183 O O . HIS A 1 277 ? -23.704 18.608 3.027 1.00 88.88 277 HIS A O 1
ATOM 2189 N N . PRO A 1 278 ? -21.734 18.174 2.004 1.00 86.38 278 PRO A N 1
ATOM 2190 C CA . PRO A 1 278 ? -21.040 19.385 2.469 1.00 86.38 278 PRO A CA 1
ATOM 2191 C C . PRO A 1 278 ? -21.823 20.684 2.241 1.00 86.38 278 PRO A C 1
ATOM 2193 O O . PRO A 1 278 ? -22.051 21.458 3.165 1.00 86.38 278 PRO A O 1
ATOM 2196 N N . GLU A 1 279 ? -22.342 20.869 1.029 1.00 86.56 279 GLU A N 1
ATOM 2197 C CA . GLU A 1 279 ? -23.197 22.009 0.652 1.00 86.56 279 GLU A CA 1
ATOM 2198 C C . GLU A 1 279 ? -24.449 22.162 1.529 1.00 86.56 279 GLU A C 1
ATOM 2200 O O . GLU A 1 279 ? -24.902 23.273 1.805 1.00 86.56 279 GLU A O 1
ATOM 2205 N N . GLN A 1 280 ? -25.044 21.047 1.970 1.00 89.50 280 GLN A N 1
ATOM 2206 C CA . GLN A 1 280 ? -26.200 21.097 2.868 1.00 89.50 280 GLN A CA 1
ATOM 2207 C C . GLN A 1 280 ? -25.774 21.609 4.242 1.00 89.50 280 GLN A C 1
ATOM 2209 O O . GLN A 1 280 ? -26.477 22.434 4.823 1.00 89.50 280 GLN A O 1
ATOM 2214 N N . LEU A 1 281 ? -24.619 21.160 4.742 1.00 89.94 281 LEU A N 1
ATOM 2215 C CA . LEU A 1 281 ? -24.072 21.622 6.013 1.00 89.94 281 LEU A CA 1
ATOM 2216 C C . LEU A 1 281 ? -23.723 23.114 5.968 1.00 89.94 281 LEU A C 1
ATOM 2218 O O . LEU A 1 281 ? -24.137 23.838 6.871 1.00 89.94 281 LEU A O 1
ATOM 2222 N N . HIS A 1 282 ? -23.066 23.589 4.904 1.00 90.19 282 HIS A N 1
ATOM 2223 C CA . HIS A 1 282 ? -22.770 25.018 4.712 1.00 90.19 282 HIS A CA 1
ATOM 2224 C C . HIS A 1 282 ? -24.036 25.874 4.773 1.00 90.19 282 HIS A C 1
ATOM 2226 O O . HIS A 1 282 ? -24.125 26.820 5.558 1.00 90.19 282 HIS A O 1
ATOM 2232 N N . LYS A 1 283 ? -25.067 25.481 4.012 1.00 90.50 283 LYS A N 1
ATOM 2233 C CA . LYS A 1 283 ? -26.366 26.168 3.993 1.00 90.50 283 LYS A CA 1
ATOM 2234 C C . LYS A 1 283 ? -27.042 26.156 5.360 1.00 90.50 283 LYS A C 1
ATOM 2236 O O . LYS A 1 283 ? -27.585 27.176 5.774 1.00 90.50 283 LYS A O 1
ATOM 2241 N N . VAL A 1 284 ? -27.019 25.024 6.064 1.00 90.69 284 VAL A N 1
ATOM 2242 C CA . VAL A 1 284 ? -27.631 24.891 7.395 1.00 90.69 284 VAL A CA 1
ATOM 2243 C C . VAL A 1 284 ? -26.907 25.751 8.428 1.00 90.69 284 VAL A C 1
ATOM 2245 O O . VAL A 1 284 ? -27.580 26.440 9.190 1.00 90.69 284 VAL A O 1
ATOM 2248 N N . LEU A 1 285 ? -25.571 25.764 8.441 1.00 91.06 285 LEU A N 1
ATOM 2249 C CA . LEU A 1 285 ? -24.783 26.591 9.360 1.00 91.06 285 LEU A CA 1
ATOM 2250 C C . LEU A 1 285 ? -25.048 28.081 9.127 1.00 91.06 285 LEU A C 1
ATOM 2252 O O . LEU A 1 285 ? -25.423 28.786 10.063 1.00 91.06 285 LEU A O 1
ATOM 2256 N N . ASN A 1 286 ? -24.954 28.538 7.876 1.00 91.19 286 ASN A N 1
ATOM 2257 C CA . ASN A 1 286 ? -25.192 29.939 7.528 1.00 91.19 286 ASN A CA 1
ATOM 2258 C C . ASN A 1 286 ? -26.619 30.379 7.843 1.00 91.19 286 ASN A C 1
ATOM 2260 O O . ASN A 1 286 ? -26.825 31.451 8.412 1.00 91.19 286 ASN A O 1
ATOM 2264 N N . ARG A 1 287 ? -27.607 29.534 7.544 1.00 91.56 287 ARG A N 1
ATOM 2265 C CA . ARG A 1 287 ? -29.000 29.806 7.886 1.00 91.56 287 ARG A CA 1
ATOM 2266 C C . ARG A 1 287 ? -29.200 29.895 9.398 1.00 91.56 287 ARG A C 1
ATOM 2268 O O . ARG A 1 287 ? -29.723 30.892 9.879 1.00 91.56 287 ARG A O 1
ATOM 2275 N N . LEU A 1 288 ? -28.773 28.884 10.158 1.00 89.50 288 LEU A N 1
ATOM 2276 C CA . LEU A 1 288 ? -29.005 28.830 11.604 1.00 89.50 288 LEU A CA 1
ATOM 2277 C C . LEU A 1 288 ? -28.295 29.968 12.342 1.00 89.50 288 LEU A C 1
ATOM 2279 O O . LEU A 1 288 ? -28.913 30.616 13.182 1.00 89.50 288 LEU A O 1
ATOM 2283 N N . PHE A 1 289 ? -27.036 30.256 12.018 1.00 92.06 289 PHE A N 1
ATOM 2284 C CA . PHE A 1 289 ? -26.272 31.312 12.686 1.00 92.06 289 PHE A CA 1
ATOM 2285 C C . PHE A 1 289 ? -26.657 32.733 12.255 1.00 92.06 289 PHE A C 1
ATOM 2287 O O . PHE A 1 289 ? -26.314 33.691 12.949 1.00 92.06 289 PHE A O 1
ATOM 2294 N N . THR A 1 290 ? -27.395 32.894 11.156 1.00 88.94 290 THR A N 1
ATOM 2295 C CA . THR A 1 290 ? -27.908 34.204 10.721 1.00 88.94 290 THR A CA 1
ATOM 2296 C C . THR A 1 290 ? -29.341 34.439 11.193 1.00 88.94 290 THR A C 1
ATOM 2298 O O . THR A 1 290 ? -29.647 35.512 11.704 1.00 88.94 290 THR A O 1
ATOM 2301 N N . GLU A 1 291 ? -30.216 33.439 11.058 1.00 89.75 291 GLU A N 1
ATOM 2302 C CA . GLU A 1 291 ? -31.663 33.565 11.296 1.00 89.75 291 GLU A CA 1
ATOM 2303 C C . GLU A 1 291 ? -32.087 33.252 12.739 1.00 89.75 291 GLU A C 1
ATOM 2305 O O . GLU A 1 291 ? -33.224 33.537 13.110 1.00 89.75 291 GLU A O 1
ATOM 2310 N N . THR A 1 292 ? -31.221 32.641 13.557 1.00 86.75 292 THR A N 1
ATOM 2311 C CA . THR A 1 292 ? -31.566 32.215 14.925 1.00 86.75 292 THR A CA 1
ATOM 2312 C C . THR A 1 292 ? -30.557 32.702 15.967 1.00 86.75 292 THR A C 1
ATOM 2314 O O . THR A 1 292 ? -29.417 33.039 15.648 1.00 86.75 292 THR A O 1
ATOM 2317 N N . ASP A 1 293 ? -30.954 32.678 17.243 1.00 85.25 293 ASP A N 1
ATOM 2318 C CA . ASP A 1 293 ? -30.084 33.006 18.385 1.00 85.25 293 ASP A CA 1
ATOM 2319 C C . ASP A 1 293 ? -29.215 31.830 18.865 1.00 85.25 293 ASP A C 1
ATOM 2321 O O . ASP A 1 293 ? -28.596 31.884 19.934 1.00 85.25 293 ASP A O 1
ATOM 2325 N N . LEU A 1 294 ? -29.146 30.752 18.078 1.00 86.50 294 LEU A N 1
ATOM 2326 C CA . LEU A 1 294 ? -28.368 29.561 18.394 1.00 86.50 294 LEU A CA 1
ATOM 2327 C C . LEU A 1 294 ? -26.867 29.897 18.440 1.00 86.50 294 LEU A C 1
ATOM 2329 O O . LEU A 1 294 ? -26.272 30.279 17.438 1.00 86.50 294 LEU A O 1
ATOM 2333 N N . GLN A 1 295 ? -26.238 29.732 19.605 1.00 87.75 295 GLN A N 1
ATOM 2334 C CA . GLN A 1 295 ? -24.821 30.084 19.800 1.00 87.75 295 GLN A CA 1
ATOM 2335 C C . GLN A 1 295 ? -23.844 28.996 19.339 1.00 87.75 295 GLN A C 1
ATOM 2337 O O . GLN A 1 295 ? -22.683 29.279 19.046 1.00 87.75 295 GLN A O 1
ATOM 2342 N N . ARG A 1 296 ? -24.296 27.740 19.286 1.00 89.00 296 ARG A N 1
ATOM 2343 C CA . ARG A 1 296 ? -23.486 26.591 18.873 1.00 89.00 296 ARG A CA 1
ATOM 2344 C C . ARG A 1 296 ? -24.347 25.486 18.281 1.00 89.00 296 ARG A C 1
ATOM 2346 O O . ARG A 1 296 ? -25.473 25.285 18.736 1.00 89.00 296 ARG A O 1
ATOM 2353 N N . LEU A 1 297 ? -23.790 24.739 17.336 1.00 89.81 297 LEU A N 1
ATOM 2354 C CA . LEU A 1 297 ? -24.390 23.539 16.763 1.00 89.81 297 LEU A CA 1
ATOM 2355 C C . LEU A 1 297 ? -23.441 22.356 16.961 1.00 89.81 297 LEU A C 1
ATOM 2357 O O . LEU A 1 297 ? -22.314 22.387 16.477 1.00 89.81 297 LEU A O 1
ATOM 2361 N N . THR A 1 298 ? -23.909 21.309 17.642 1.00 88.00 298 THR A N 1
ATOM 2362 C CA . THR A 1 298 ? -23.168 20.048 17.777 1.00 88.00 298 THR A CA 1
ATOM 2363 C C . THR A 1 298 ? -23.649 19.051 16.728 1.00 88.00 298 THR A C 1
ATOM 2365 O O . THR A 1 298 ? -24.848 18.770 16.611 1.00 88.00 298 THR A O 1
ATOM 2368 N N . LEU A 1 299 ? -22.693 18.544 15.960 1.00 88.81 299 LEU A N 1
ATOM 2369 C CA . LEU A 1 299 ? -22.842 17.522 14.936 1.00 88.81 299 LEU A CA 1
ATOM 2370 C C . LEU A 1 299 ? -22.371 16.184 15.497 1.00 88.81 299 LEU A C 1
ATOM 2372 O O . LEU A 1 299 ? -21.406 16.133 16.253 1.00 88.81 299 LEU A O 1
ATOM 2376 N N . TYR A 1 300 ? -23.040 15.112 15.096 1.00 85.44 300 TYR A N 1
ATOM 2377 C CA . TYR A 1 300 ? -22.752 13.747 15.511 1.00 85.44 300 TYR A CA 1
ATOM 2378 C C . TYR A 1 300 ? -22.540 12.880 14.274 1.00 85.44 300 TYR A C 1
ATOM 2380 O O . TYR A 1 300 ? -23.294 12.989 13.306 1.00 85.44 300 TYR A O 1
ATOM 2388 N N . THR A 1 301 ? -21.565 11.981 14.316 1.00 81.44 301 THR A N 1
ATOM 2389 C CA . THR A 1 301 ? -21.420 10.935 13.300 1.00 81.44 301 THR A CA 1
ATOM 2390 C C . THR A 1 301 ? -22.650 10.012 13.294 1.00 81.44 301 THR A C 1
ATOM 2392 O O . THR A 1 301 ? -23.285 9.785 14.332 1.00 81.44 301 THR A O 1
ATOM 2395 N N . THR A 1 302 ? -23.033 9.504 12.124 1.00 72.31 302 THR A N 1
ATOM 2396 C CA . THR A 1 302 ? -24.160 8.566 11.978 1.00 72.31 302 THR A CA 1
ATOM 2397 C C . THR A 1 302 ? -23.676 7.116 11.904 1.00 72.31 302 THR A C 1
ATOM 2399 O O . THR A 1 302 ? -22.553 6.844 11.499 1.00 72.31 302 THR A O 1
ATOM 2402 N N . GLY A 1 303 ? -24.516 6.164 12.330 1.00 61.22 303 GLY A N 1
ATOM 2403 C CA . GLY A 1 303 ? -24.238 4.728 12.171 1.00 61.22 303 GLY A CA 1
ATOM 2404 C C . GLY A 1 303 ? -23.579 4.014 13.358 1.00 61.22 303 GLY A C 1
ATOM 2405 O O . GLY A 1 303 ? -23.165 2.868 13.208 1.00 61.22 303 GLY A O 1
ATOM 2406 N N . ARG A 1 304 ? -23.484 4.636 14.544 1.00 56.84 304 ARG A N 1
ATOM 2407 C CA . ARG A 1 304 ? -22.971 3.978 15.763 1.00 56.84 304 ARG A CA 1
ATOM 2408 C C . ARG A 1 304 ? -23.893 4.243 16.951 1.00 56.84 304 ARG A C 1
ATOM 2410 O O . ARG A 1 304 ? -24.118 5.397 17.302 1.00 56.84 304 ARG A O 1
ATOM 2417 N N . GLU A 1 305 ? -24.438 3.179 17.544 1.00 50.84 305 GLU A N 1
ATOM 2418 C CA . GLU A 1 305 ? -25.410 3.274 18.647 1.00 50.84 305 GLU A CA 1
ATOM 2419 C C . GLU A 1 305 ? -24.783 3.814 19.945 1.00 50.84 305 GLU A C 1
ATOM 2421 O O . GLU A 1 305 ? -25.452 4.527 20.691 1.00 50.84 305 GLU A O 1
ATOM 2426 N N . GLU A 1 306 ? -23.486 3.573 20.180 1.00 63.41 306 GLU A N 1
ATOM 2427 C CA . GLU A 1 306 ? -22.745 4.157 21.304 1.00 63.41 306 GLU A CA 1
ATOM 2428 C C . GLU A 1 306 ? -21.251 4.287 20.952 1.00 63.41 306 GLU A C 1
ATOM 2430 O O . GLU A 1 306 ? -20.540 3.294 20.795 1.00 63.41 306 GLU A O 1
ATOM 2435 N N . VAL A 1 307 ? -20.766 5.522 20.777 1.00 74.25 307 VAL A N 1
ATOM 2436 C CA . VAL A 1 307 ? -19.331 5.795 20.608 1.00 74.25 307 VAL A CA 1
ATOM 2437 C C . VAL A 1 307 ? -18.739 6.055 21.988 1.00 74.25 307 VAL A C 1
ATOM 2439 O O . VAL A 1 307 ? -19.187 6.951 22.702 1.00 74.25 307 VAL A O 1
ATOM 2442 N N . LEU A 1 308 ? -17.746 5.251 22.363 1.00 86.12 308 LEU A N 1
ATOM 2443 C CA . LEU A 1 308 ? -17.019 5.373 23.624 1.00 86.12 308 LEU A CA 1
ATOM 2444 C C . LEU A 1 308 ? -15.601 5.879 23.364 1.00 86.12 308 LEU A C 1
ATOM 2446 O O . LEU A 1 308 ? -14.953 5.440 22.403 1.00 86.12 308 LEU A O 1
ATOM 2450 N N . ALA A 1 309 ? -15.111 6.727 24.263 1.00 88.75 309 ALA A N 1
ATOM 2451 C CA . ALA A 1 309 ? -13.723 7.159 24.319 1.00 88.75 309 ALA A CA 1
ATOM 2452 C C . ALA A 1 309 ? -12.980 6.426 25.446 1.00 88.75 309 ALA A C 1
ATOM 2454 O O . ALA A 1 309 ? -13.527 6.200 26.526 1.00 88.75 309 ALA A O 1
ATOM 2455 N N . VAL A 1 310 ? -11.728 6.056 25.196 1.00 90.50 310 VAL A N 1
ATOM 2456 C CA . VAL A 1 310 ? -10.789 5.531 26.191 1.00 90.50 310 VAL A CA 1
ATOM 2457 C C . VAL A 1 310 ? -9.791 6.639 26.501 1.00 90.50 310 VAL A C 1
ATOM 2459 O O . VAL A 1 310 ? -9.095 7.107 25.603 1.00 90.50 310 VAL A O 1
ATOM 2462 N N . VAL A 1 311 ? -9.738 7.052 27.764 1.00 91.75 311 VAL A N 1
ATOM 2463 C CA . VAL A 1 311 ? -8.736 7.978 28.295 1.00 91.75 311 VAL A CA 1
ATOM 2464 C C . VAL A 1 311 ? -7.727 7.152 29.077 1.00 91.75 311 VAL A C 1
ATOM 2466 O O . VAL A 1 311 ? -8.110 6.457 30.012 1.00 91.75 311 VAL A O 1
ATOM 2469 N N . GLU A 1 312 ? -6.461 7.176 28.691 1.00 90.75 312 GLU A N 1
ATOM 2470 C CA . GLU A 1 312 ? -5.414 6.329 29.270 1.00 90.75 312 GLU A CA 1
ATOM 2471 C C . GLU A 1 312 ? -4.218 7.154 29.730 1.00 90.75 312 GLU A C 1
ATOM 2473 O O . GLU A 1 312 ? -3.846 8.124 29.075 1.00 90.75 312 GLU A O 1
ATOM 2478 N N . ALA A 1 313 ? -3.595 6.758 30.838 1.00 89.69 313 ALA A N 1
ATOM 2479 C CA . ALA A 1 313 ? -2.340 7.362 31.267 1.00 89.69 313 ALA A CA 1
ATOM 2480 C C . ALA A 1 313 ? -1.269 7.216 30.172 1.00 89.69 313 ALA A C 1
ATOM 2482 O O . ALA A 1 313 ? -1.240 6.217 29.446 1.00 89.69 313 ALA A O 1
ATOM 2483 N N . ALA A 1 314 ? -0.384 8.204 30.058 1.00 83.12 314 ALA A N 1
ATOM 2484 C CA . ALA A 1 314 ? 0.706 8.208 29.094 1.00 83.12 314 ALA A CA 1
ATOM 2485 C C . ALA A 1 314 ? 2.052 8.419 29.793 1.00 83.12 314 ALA A C 1
ATOM 2487 O O . ALA A 1 314 ? 2.161 9.175 30.755 1.00 83.12 314 ALA A O 1
ATOM 2488 N N . SER A 1 315 ? 3.098 7.784 29.271 1.00 76.12 315 SER A N 1
ATOM 2489 C CA . SER A 1 315 ? 4.483 8.003 29.691 1.00 76.12 315 SER A CA 1
ATOM 2490 C C . SER A 1 315 ? 5.387 8.331 28.499 1.00 76.12 315 SER A C 1
ATOM 2492 O O . SER A 1 315 ? 5.015 8.124 27.337 1.00 76.12 315 SER A O 1
ATOM 2494 N N . ALA A 1 316 ? 6.564 8.886 28.799 1.00 74.75 316 ALA A N 1
ATOM 2495 C CA . ALA A 1 316 ? 7.639 9.097 27.834 1.00 74.75 316 ALA A CA 1
ATOM 2496 C C . ALA A 1 316 ? 8.349 7.772 27.514 1.00 74.75 316 ALA A C 1
ATOM 2498 O O . ALA A 1 316 ? 8.430 6.880 28.362 1.00 74.75 316 ALA A O 1
ATOM 2499 N N . GLY A 1 317 ? 8.775 7.627 26.260 1.00 76.44 317 GLY A N 1
ATOM 2500 C CA . GLY A 1 317 ? 9.388 6.409 25.745 1.00 76.44 317 GLY A CA 1
ATOM 2501 C C . GLY A 1 317 ? 9.302 6.332 24.223 1.00 76.44 317 GLY A C 1
ATOM 2502 O O . GLY A 1 317 ? 9.087 7.341 23.544 1.00 76.44 317 GLY A O 1
ATOM 2503 N N . VAL A 1 318 ? 9.450 5.125 23.688 1.00 81.06 318 VAL A N 1
ATOM 2504 C CA . VAL A 1 318 ? 9.693 4.883 22.263 1.00 81.06 318 VAL A CA 1
ATOM 2505 C C . VAL A 1 318 ? 8.598 3.996 21.669 1.00 81.06 318 VAL A C 1
ATOM 2507 O O . VAL A 1 318 ? 8.253 2.960 22.237 1.00 81.06 318 VAL A O 1
ATOM 2510 N N . ASN A 1 319 ? 8.056 4.384 20.511 1.00 82.94 319 ASN A N 1
ATOM 2511 C CA . ASN A 1 319 ? 7.088 3.565 19.782 1.00 82.94 319 ASN A CA 1
ATOM 2512 C C . ASN A 1 319 ? 7.812 2.528 18.919 1.00 82.94 319 ASN A C 1
ATOM 2514 O O . ASN A 1 319 ? 8.857 2.813 18.328 1.00 82.94 319 ASN A O 1
ATOM 2518 N N . PHE A 1 320 ? 7.215 1.347 18.791 1.00 86.00 320 PHE A N 1
ATOM 2519 C CA . PHE A 1 320 ? 7.695 0.317 17.879 1.00 86.00 320 PHE A CA 1
ATOM 2520 C C . PHE A 1 320 ? 6.564 -0.309 17.062 1.00 86.00 320 PHE A C 1
ATOM 2522 O O . PHE A 1 320 ? 5.408 -0.366 17.491 1.00 86.00 320 PHE A O 1
ATOM 2529 N N . SER A 1 321 ? 6.928 -0.831 15.892 1.00 87.75 321 SER A N 1
ATOM 2530 C CA . SER A 1 321 ? 6.084 -1.665 15.036 1.00 87.75 321 SER A CA 1
ATOM 2531 C C . SER A 1 321 ? 6.819 -2.958 14.695 1.00 87.75 321 SER A C 1
ATOM 2533 O O . SER A 1 321 ? 7.923 -2.925 14.155 1.00 87.75 321 SER A O 1
ATOM 2535 N N . CYS A 1 322 ? 6.219 -4.104 14.999 1.00 91.00 322 CYS A N 1
ATOM 2536 C CA . CYS A 1 322 ? 6.810 -5.423 14.807 1.00 91.00 322 CYS A CA 1
ATOM 2537 C C . CYS A 1 322 ? 5.872 -6.317 13.993 1.00 91.00 322 CYS A C 1
ATOM 2539 O O . CYS A 1 322 ? 4.715 -6.526 14.358 1.00 91.00 322 CYS A O 1
ATOM 2541 N N . LEU A 1 323 ? 6.377 -6.856 12.888 1.00 93.25 323 LEU A N 1
ATOM 2542 C CA . LEU A 1 323 ? 5.712 -7.887 12.111 1.00 93.25 323 LEU A CA 1
ATOM 2543 C C . LEU A 1 323 ? 5.961 -9.245 12.763 1.00 93.25 323 LEU A C 1
ATOM 2545 O O . LEU A 1 323 ? 7.107 -9.669 12.933 1.00 93.25 323 LEU A O 1
ATOM 2549 N N . VAL A 1 324 ? 4.876 -9.953 13.061 1.00 93.75 324 VAL A N 1
ATOM 2550 C CA . VAL A 1 324 ? 4.923 -11.342 13.508 1.00 93.75 324 VAL A CA 1
ATOM 2551 C C . VAL A 1 324 ? 4.310 -12.226 12.438 1.00 93.75 324 VAL A C 1
ATOM 2553 O O . VAL A 1 324 ? 3.205 -11.978 11.955 1.00 93.75 324 VAL A O 1
ATOM 2556 N N . MET A 1 325 ? 5.038 -13.272 12.069 1.00 91.94 325 MET A N 1
ATOM 2557 C CA . MET A 1 325 ? 4.616 -14.258 11.081 1.00 91.94 325 MET A CA 1
ATOM 2558 C C . MET A 1 325 ? 4.584 -15.636 11.718 1.00 91.94 325 MET A C 1
ATOM 2560 O O . MET A 1 325 ? 5.399 -15.944 12.581 1.00 91.94 325 MET A O 1
ATOM 2564 N N . ARG A 1 326 ? 3.667 -16.489 11.281 1.00 87.75 326 ARG A N 1
ATOM 2565 C CA . ARG A 1 326 ? 3.505 -17.842 11.799 1.00 87.75 326 ARG A CA 1
ATOM 2566 C C . ARG A 1 326 ? 3.303 -18.812 10.649 1.00 87.75 326 ARG A C 1
ATOM 2568 O O . ARG A 1 326 ? 2.474 -18.601 9.764 1.00 87.75 326 ARG A O 1
ATOM 2575 N N . GLU A 1 327 ? 4.052 -19.902 10.684 1.00 85.62 327 GLU A N 1
ATOM 2576 C CA . GLU A 1 327 ? 3.824 -21.025 9.787 1.00 85.62 327 GLU A CA 1
ATOM 2577 C C . GLU A 1 327 ? 2.722 -21.950 10.297 1.00 85.62 327 GLU A C 1
ATOM 2579 O O . GLU A 1 327 ? 2.414 -21.963 11.484 1.00 85.62 327 GLU A O 1
ATOM 2584 N N . ALA A 1 328 ? 2.141 -22.768 9.417 1.00 76.88 328 ALA A N 1
ATOM 2585 C CA . ALA A 1 328 ? 1.018 -23.635 9.786 1.00 76.88 328 ALA A CA 1
ATOM 2586 C C . ALA A 1 328 ? 1.318 -24.614 10.940 1.00 76.88 328 ALA A C 1
ATOM 2588 O O . ALA A 1 328 ? 0.409 -24.952 11.705 1.00 76.88 328 ALA A O 1
ATOM 2589 N N . ASP A 1 329 ? 2.572 -25.051 11.066 1.00 74.12 329 ASP A N 1
ATOM 2590 C CA . ASP A 1 329 ? 3.072 -25.950 12.116 1.00 74.12 329 ASP A CA 1
ATOM 2591 C C . ASP A 1 329 ? 4.161 -25.297 12.986 1.00 74.12 329 ASP A C 1
ATOM 2593 O O . ASP A 1 329 ? 4.788 -25.970 13.800 1.00 74.12 329 ASP A O 1
ATOM 2597 N N . GLY A 1 330 ? 4.408 -23.997 12.797 1.00 79.50 330 GLY A N 1
ATOM 2598 C CA . GLY A 1 330 ? 5.514 -23.280 13.425 1.00 79.50 330 GLY A CA 1
ATOM 2599 C C . GLY A 1 330 ? 5.090 -22.393 14.591 1.00 79.50 330 GLY A C 1
ATOM 2600 O O . GLY A 1 330 ? 3.931 -21.980 14.722 1.00 79.50 330 GLY A O 1
ATOM 2601 N N . GLU A 1 331 ? 6.078 -22.054 15.413 1.00 86.19 331 GLU A N 1
ATOM 2602 C CA . GLU A 1 331 ? 5.958 -20.993 16.407 1.00 86.19 331 GLU A CA 1
ATOM 2603 C C . GLU A 1 331 ? 5.916 -19.614 15.727 1.00 86.19 331 GLU A C 1
ATOM 2605 O O . GLU A 1 331 ? 6.496 -19.438 14.650 1.00 86.19 331 GLU A O 1
ATOM 2610 N N . PRO A 1 332 ? 5.249 -18.611 16.325 1.00 91.75 332 PRO A N 1
ATOM 2611 C CA . PRO A 1 332 ? 5.305 -17.246 15.818 1.00 91.75 332 PRO A CA 1
ATOM 2612 C C . PRO A 1 332 ? 6.744 -16.726 15.807 1.00 91.75 332 PRO A C 1
ATOM 2614 O O . PRO A 1 332 ? 7.457 -16.842 16.800 1.00 91.75 332 PRO A O 1
ATOM 2617 N N . LEU A 1 333 ? 7.153 -16.109 14.704 1.00 92.38 333 LEU A N 1
ATOM 2618 C CA . LEU A 1 333 ? 8.443 -15.463 14.506 1.00 92.38 333 LEU A CA 1
ATOM 2619 C C . LEU A 1 333 ? 8.233 -13.951 14.396 1.00 92.38 333 LEU A C 1
ATOM 2621 O O . LEU A 1 333 ? 7.649 -13.467 13.425 1.00 92.38 333 LEU A O 1
ATOM 2625 N N . ALA A 1 334 ? 8.721 -13.210 15.390 1.00 93.44 334 ALA A N 1
ATOM 2626 C CA . ALA A 1 334 ? 8.778 -11.753 15.349 1.00 93.44 334 ALA A CA 1
ATOM 2627 C C . ALA A 1 334 ? 10.042 -11.291 14.615 1.00 93.44 334 ALA A C 1
ATOM 2629 O O . ALA A 1 334 ? 11.162 -11.671 14.987 1.00 93.44 334 ALA A O 1
ATOM 2630 N N . LEU A 1 335 ? 9.855 -10.465 13.586 1.00 91.56 335 LEU A N 1
ATOM 2631 C CA . LEU A 1 335 ? 10.946 -9.826 12.855 1.00 91.56 335 LEU A CA 1
ATOM 2632 C C . LEU A 1 335 ? 11.519 -8.640 13.641 1.00 91.56 335 LEU A C 1
ATOM 2634 O O . LEU A 1 335 ? 11.035 -8.285 14.717 1.00 91.56 335 LEU A O 1
ATOM 2638 N N . VAL A 1 336 ? 12.586 -8.039 13.111 1.00 87.06 336 VAL A N 1
ATOM 2639 C CA . VAL A 1 336 ? 13.207 -6.866 13.734 1.00 87.06 336 VAL A CA 1
ATOM 2640 C C . VAL A 1 336 ? 12.210 -5.702 13.730 1.00 87.06 336 VAL A C 1
ATOM 2642 O O . VAL A 1 336 ? 11.753 -5.319 12.650 1.00 87.06 336 VAL A O 1
ATOM 2645 N N . PRO A 1 337 ? 11.852 -5.151 14.905 1.00 87.06 337 PRO A N 1
ATOM 2646 C CA . PRO A 1 337 ? 10.890 -4.066 14.990 1.00 87.06 337 PRO A CA 1
ATOM 2647 C C . PRO A 1 337 ? 11.454 -2.785 14.379 1.00 87.06 337 PRO A C 1
ATOM 2649 O O . PRO A 1 337 ? 12.633 -2.466 14.531 1.00 87.06 337 PRO A O 1
ATOM 2652 N N . GLU A 1 338 ? 10.584 -2.015 13.739 1.00 81.38 338 GLU A N 1
ATOM 2653 C CA . GLU A 1 338 ? 10.878 -0.631 13.389 1.00 81.38 338 GLU A CA 1
ATOM 2654 C C . GLU A 1 338 ? 10.574 0.279 14.569 1.00 81.38 338 GLU A C 1
ATOM 2656 O O . GLU A 1 338 ? 9.558 0.119 15.247 1.00 81.38 338 GLU A O 1
ATOM 2661 N N . ILE A 1 339 ? 11.462 1.240 14.790 1.00 77.94 339 ILE A N 1
ATOM 2662 C CA . ILE A 1 339 ? 11.404 2.174 15.904 1.00 77.94 339 ILE A CA 1
ATOM 2663 C C . ILE A 1 339 ? 11.095 3.560 15.350 1.00 77.94 339 ILE A C 1
ATOM 2665 O O . ILE A 1 339 ? 11.721 4.006 14.390 1.00 77.94 339 ILE A O 1
ATOM 2669 N N . SER A 1 340 ? 10.153 4.252 15.979 1.00 66.12 340 SER A N 1
ATOM 2670 C CA . SER A 1 340 ? 9.848 5.652 15.692 1.00 66.12 340 SER A CA 1
ATOM 2671 C C . SER A 1 340 ? 9.854 6.440 16.997 1.00 66.12 340 SER A C 1
ATOM 2673 O O . SER A 1 340 ? 9.254 6.001 17.987 1.00 66.12 340 SER A O 1
ATOM 2675 N N . LEU A 1 341 ? 10.518 7.600 17.005 1.00 56.06 341 LEU A N 1
ATOM 2676 C CA . LEU A 1 341 ? 10.397 8.537 18.118 1.00 56.06 341 LEU A CA 1
ATOM 2677 C C . LEU A 1 341 ? 8.949 9.010 18.267 1.00 56.06 341 LEU A C 1
ATOM 2679 O O . LEU A 1 341 ? 8.139 8.907 17.353 1.00 56.06 341 LEU A O 1
ATOM 2683 N N . ARG A 1 342 ? 8.626 9.484 19.468 1.00 50.00 342 ARG A N 1
ATOM 2684 C CA . ARG A 1 342 ? 7.323 10.041 19.814 1.00 50.00 342 ARG A CA 1
ATOM 2685 C C . ARG A 1 342 ? 7.521 11.523 20.109 1.00 50.00 342 ARG A C 1
ATOM 2687 O O . ARG A 1 342 ? 7.761 11.880 21.260 1.00 50.00 342 ARG A O 1
ATOM 2694 N N . ASN A 1 343 ? 7.441 12.382 19.096 1.00 40.00 343 ASN A N 1
ATOM 2695 C CA . ASN A 1 343 ? 7.431 13.827 19.337 1.00 40.00 343 ASN A CA 1
ATOM 2696 C C . ASN A 1 343 ? 5.994 14.303 19.599 1.00 40.00 343 ASN A C 1
ATOM 2698 O O . ASN A 1 343 ? 5.046 13.830 18.975 1.00 40.00 343 ASN A O 1
ATOM 2702 N N . ALA A 1 344 ? 5.817 15.241 20.536 1.00 35.72 344 ALA A N 1
ATOM 2703 C CA . ALA A 1 344 ? 4.505 15.788 20.901 1.00 35.72 344 ALA A CA 1
ATOM 2704 C C . ALA A 1 344 ? 3.759 16.422 19.703 1.00 35.72 344 ALA A C 1
ATOM 2706 O O . ALA A 1 344 ? 2.534 16.394 19.667 1.00 35.72 344 ALA A O 1
ATOM 2707 N N . GLU A 1 345 ? 4.496 16.908 18.700 1.00 35.38 345 GLU A N 1
ATOM 2708 C CA . GLU A 1 345 ? 3.974 17.507 17.461 1.00 35.38 345 GLU A CA 1
ATOM 2709 C C . GLU A 1 345 ? 3.473 16.469 16.426 1.00 35.38 345 GLU A C 1
ATOM 2711 O O . GLU A 1 345 ? 2.648 16.797 15.574 1.00 35.38 345 GLU A O 1
ATOM 2716 N N . GLU A 1 346 ? 3.902 15.200 16.498 1.00 38.16 346 GLU A N 1
ATOM 2717 C CA . GLU A 1 346 ? 3.481 14.128 15.567 1.00 38.16 346 GLU A CA 1
ATOM 2718 C C . GLU A 1 346 ? 2.101 13.539 15.907 1.00 38.16 346 GLU A C 1
ATOM 2720 O O . GLU A 1 346 ? 1.493 12.844 15.095 1.00 38.16 346 GLU A O 1
ATOM 2725 N N . LEU A 1 347 ? 1.572 13.834 17.096 1.00 38.03 347 LEU A N 1
ATOM 2726 C CA . LEU A 1 347 ? 0.222 13.439 17.514 1.00 38.03 347 LEU A CA 1
ATOM 2727 C C . LEU A 1 347 ? -0.871 14.343 16.925 1.00 38.03 347 LEU A C 1
ATOM 2729 O O . LEU A 1 347 ? -2.038 13.954 16.902 1.00 38.03 347 LEU A O 1
ATOM 2733 N N . GLU A 1 348 ? -0.507 15.534 16.443 1.00 31.52 348 GLU A N 1
ATOM 2734 C CA . GLU A 1 348 ? -1.443 16.504 15.863 1.00 31.52 348 GLU A CA 1
ATOM 2735 C C . GLU A 1 348 ? -1.623 16.343 14.349 1.00 31.52 348 GLU A C 1
ATOM 2737 O O . GLU A 1 348 ? -2.593 16.852 13.782 1.00 31.52 348 GLU A O 1
ATOM 2742 N N . LYS A 1 349 ? -0.742 15.589 13.681 1.00 29.33 349 LYS A N 1
ATOM 2743 C CA . LYS A 1 349 ? -0.856 15.311 12.248 1.00 29.33 349 LYS A CA 1
ATOM 2744 C C . LYS A 1 349 ? -1.466 13.923 12.031 1.00 29.33 349 LYS A C 1
ATOM 2746 O O . LYS A 1 349 ? -1.077 12.971 12.708 1.00 29.33 349 LYS A O 1
ATOM 2751 N N . PRO A 1 350 ? -2.405 13.746 11.078 1.00 29.28 350 PRO A N 1
ATOM 2752 C CA . PRO A 1 350 ? -2.647 12.413 10.541 1.00 29.28 350 PRO A CA 1
ATOM 2753 C C . PRO A 1 350 ? -1.287 11.853 10.114 1.00 29.28 350 PRO A C 1
ATOM 2755 O O . PRO A 1 350 ? -0.520 12.579 9.486 1.00 29.28 350 PRO A O 1
ATOM 2758 N N . LEU A 1 351 ? -0.980 10.602 10.474 1.00 33.44 351 LEU A N 1
ATOM 2759 C CA . LEU A 1 351 ? 0.196 9.878 9.986 1.00 33.44 351 LEU A CA 1
ATOM 2760 C C . LEU A 1 351 ? 0.084 9.718 8.465 1.00 33.44 351 LEU A C 1
ATOM 2762 O O . LEU A 1 351 ? -0.228 8.650 7.937 1.00 33.44 351 LEU A O 1
ATOM 2766 N N . VAL A 1 352 ? 0.322 10.804 7.740 1.00 28.88 352 VAL A N 1
ATOM 2767 C CA . VAL A 1 352 ? 0.833 10.748 6.388 1.00 28.88 352 VAL A CA 1
ATOM 2768 C C . VAL A 1 352 ? 2.152 10.029 6.556 1.00 28.88 352 VAL A C 1
ATOM 2770 O O . VAL A 1 352 ? 3.011 10.466 7.315 1.00 28.88 352 VAL A O 1
ATOM 2773 N N . PHE A 1 353 ? 2.252 8.857 5.942 1.00 29.75 353 PHE A N 1
ATOM 2774 C CA . PHE A 1 353 ? 3.499 8.124 5.888 1.00 29.75 353 PHE A CA 1
ATOM 2775 C C . PHE A 1 353 ? 4.558 9.077 5.321 1.00 29.75 353 PHE A C 1
ATOM 2777 O O . PHE A 1 353 ? 4.564 9.322 4.116 1.00 29.75 353 PHE A O 1
ATOM 2784 N N . ASN A 1 354 ? 5.395 9.643 6.190 1.00 28.55 354 ASN A N 1
ATOM 2785 C CA . ASN A 1 354 ? 6.545 10.416 5.778 1.00 28.55 354 ASN A CA 1
ATOM 2786 C C . ASN A 1 354 ? 7.783 9.557 6.069 1.00 28.55 354 ASN A C 1
ATOM 2788 O O . ASN A 1 354 ? 8.165 9.404 7.231 1.00 28.55 354 ASN A O 1
ATOM 2792 N N . PRO A 1 355 ? 8.394 8.928 5.048 1.00 31.66 355 PRO A N 1
ATOM 2793 C CA . PRO A 1 355 ? 9.611 8.138 5.235 1.00 31.66 355 PRO A CA 1
ATOM 2794 C C . PRO A 1 355 ? 10.784 8.992 5.750 1.00 31.66 355 PRO A C 1
ATOM 2796 O O . PRO A 1 355 ? 11.804 8.449 6.168 1.00 31.66 355 PRO A O 1
ATOM 2799 N N . GLU A 1 356 ? 10.643 10.321 5.737 1.00 34.44 356 GLU A N 1
ATOM 2800 C CA . GLU A 1 356 ? 11.672 11.285 6.107 1.00 34.44 356 GLU A CA 1
ATOM 2801 C C . GLU A 1 356 ? 11.972 11.386 7.606 1.00 34.44 356 GLU A C 1
ATOM 2803 O O . GLU A 1 356 ? 13.101 11.727 7.954 1.00 34.44 356 GLU A O 1
ATOM 2808 N N . GLU A 1 357 ? 11.015 11.078 8.486 1.00 37.59 357 GLU A N 1
ATOM 2809 C CA . GLU A 1 357 ? 11.127 11.363 9.930 1.00 37.59 357 GLU A CA 1
ATOM 2810 C C . GLU A 1 357 ? 11.739 10.207 10.748 1.00 37.59 357 GLU A C 1
ATOM 2812 O O . GLU A 1 357 ? 12.061 10.368 11.924 1.00 37.59 357 GLU A O 1
ATOM 2817 N N . GLN A 1 358 ? 12.003 9.049 10.129 1.00 42.28 358 GLN A N 1
ATOM 2818 C CA . GLN A 1 358 ? 12.534 7.868 10.830 1.00 42.28 358 GLN A CA 1
ATOM 2819 C C . GLN A 1 358 ? 14.025 7.970 11.227 1.00 42.28 358 GLN A C 1
ATOM 2821 O O . GLN A 1 358 ? 14.552 7.048 11.847 1.00 42.28 358 GLN A O 1
ATOM 2826 N N . SER A 1 359 ? 14.734 9.059 10.894 1.00 38.34 359 SER A N 1
ATOM 2827 C CA . SER A 1 359 ? 16.197 9.132 11.057 1.00 38.34 359 SER A CA 1
ATOM 2828 C C . SER A 1 359 ? 16.708 9.803 12.336 1.00 38.34 359 SER A C 1
ATOM 2830 O O . SER A 1 359 ? 17.921 9.957 12.475 1.00 38.34 359 SER A O 1
ATOM 2832 N N . ASN A 1 360 ? 15.865 10.184 13.297 1.00 34.41 360 ASN A N 1
ATOM 2833 C CA . ASN A 1 360 ? 16.365 10.803 14.527 1.00 34.41 360 ASN A CA 1
ATOM 2834 C C . ASN A 1 360 ? 16.224 9.881 15.750 1.00 34.41 360 ASN A C 1
ATOM 2836 O O . ASN A 1 360 ? 15.170 9.754 16.335 1.00 34.41 360 ASN A O 1
ATOM 2840 N N . LYS A 1 361 ? 17.341 9.253 16.142 1.00 46.03 361 LYS A N 1
ATOM 2841 C CA . LYS A 1 361 ? 17.869 9.143 17.523 1.00 46.03 361 LYS A CA 1
ATOM 2842 C C . LYS A 1 361 ? 16.975 8.607 18.672 1.00 46.03 361 LYS A C 1
ATOM 2844 O O . LYS A 1 361 ? 16.913 9.232 19.727 1.00 46.03 361 LYS A O 1
ATOM 2849 N N . ALA A 1 362 ? 16.469 7.376 18.576 1.00 48.44 362 ALA A N 1
ATOM 2850 C CA . ALA A 1 362 ? 16.370 6.488 19.749 1.00 48.44 362 ALA A CA 1
ATOM 2851 C C . ALA A 1 362 ? 17.058 5.152 19.446 1.00 48.44 362 ALA A C 1
ATOM 2853 O O . ALA A 1 362 ? 16.593 4.385 18.608 1.00 48.44 362 ALA A O 1
ATOM 2854 N N . GLN A 1 363 ? 18.181 4.878 20.111 1.00 61.84 363 GLN A N 1
ATOM 2855 C CA . GLN A 1 363 ? 18.859 3.584 20.025 1.00 61.84 363 GLN A CA 1
ATOM 2856 C C . GLN A 1 363 ? 18.375 2.713 21.183 1.00 61.84 363 GLN A C 1
ATOM 2858 O O . GLN A 1 363 ? 18.852 2.851 22.308 1.00 61.84 363 GLN A O 1
ATOM 2863 N N . LEU A 1 364 ? 17.405 1.835 20.914 1.00 73.50 364 LEU A N 1
ATOM 2864 C CA . LEU A 1 364 ? 17.131 0.721 21.818 1.00 73.50 364 LEU A CA 1
ATOM 2865 C C . LEU A 1 364 ? 18.324 -0.236 21.776 1.00 73.50 364 LEU A C 1
ATOM 2867 O O . LEU A 1 364 ? 18.888 -0.493 20.711 1.00 73.50 364 LEU A O 1
ATOM 2871 N N . ASN A 1 365 ? 18.720 -0.760 22.932 1.00 80.12 365 ASN A N 1
ATOM 2872 C CA . ASN A 1 365 ? 19.770 -1.771 22.983 1.00 80.12 365 ASN A CA 1
ATOM 2873 C C . ASN A 1 365 ? 19.238 -3.145 22.531 1.00 80.12 365 ASN A C 1
ATOM 2875 O O . ASN A 1 365 ? 18.030 -3.386 22.476 1.00 80.12 365 ASN A O 1
ATOM 2879 N N . LEU A 1 366 ? 20.156 -4.072 22.246 1.00 80.56 366 LEU A N 1
ATOM 2880 C CA . LEU A 1 366 ? 19.820 -5.421 21.784 1.00 80.56 366 LEU A CA 1
ATOM 2881 C C . LEU A 1 366 ? 18.849 -6.153 22.728 1.00 80.56 366 LEU A C 1
ATOM 2883 O O . LEU A 1 366 ? 17.912 -6.799 22.268 1.00 80.56 366 LEU A O 1
ATOM 2887 N N . ALA A 1 367 ? 19.028 -6.020 24.046 1.00 84.69 367 ALA A N 1
ATOM 2888 C CA . ALA A 1 367 ? 18.174 -6.683 25.030 1.00 84.69 367 ALA A CA 1
ATOM 2889 C C . ALA A 1 367 ? 16.727 -6.160 24.992 1.00 84.69 367 ALA A C 1
ATOM 2891 O O . ALA A 1 367 ? 15.789 -6.951 25.075 1.00 84.69 367 ALA A O 1
ATOM 2892 N N . GLN A 1 368 ? 16.540 -4.850 24.811 1.00 87.38 368 GLN A N 1
ATOM 2893 C CA . GLN A 1 368 ? 15.221 -4.234 24.648 1.00 87.38 368 GLN A CA 1
ATOM 2894 C C . GLN A 1 368 ? 14.541 -4.711 23.361 1.00 87.38 368 GLN A C 1
ATOM 2896 O O . GLN A 1 368 ? 13.366 -5.073 23.389 1.00 87.38 368 GLN A O 1
ATOM 2901 N N . ILE A 1 369 ? 15.276 -4.772 22.246 1.00 86.12 369 ILE A N 1
ATOM 2902 C CA . ILE A 1 369 ? 14.733 -5.245 20.964 1.00 86.12 369 ILE A CA 1
ATOM 2903 C C . ILE A 1 369 ? 14.329 -6.725 21.050 1.00 86.12 369 ILE A C 1
ATOM 2905 O O . ILE A 1 369 ? 13.244 -7.103 20.600 1.00 86.12 369 ILE A O 1
ATOM 2909 N N . THR A 1 370 ? 15.159 -7.562 21.673 1.00 88.81 370 THR A N 1
ATOM 2910 C CA . THR A 1 370 ? 14.836 -8.973 21.917 1.00 88.81 370 THR A CA 1
ATOM 2911 C C . THR A 1 370 ? 13.628 -9.125 22.843 1.00 88.81 370 THR A C 1
ATOM 2913 O O . THR A 1 370 ? 12.754 -9.943 22.560 1.00 88.81 370 THR A O 1
ATOM 2916 N N . GLY A 1 371 ? 13.517 -8.303 23.891 1.00 91.94 371 GLY A N 1
ATOM 2917 C CA . GLY A 1 371 ? 12.341 -8.271 24.765 1.00 91.94 371 GLY A CA 1
ATOM 2918 C C . GLY A 1 371 ? 11.053 -7.926 24.010 1.00 91.94 371 GLY A C 1
ATOM 2919 O O . GLY A 1 371 ? 10.045 -8.612 24.169 1.00 91.94 371 GLY A O 1
ATOM 2920 N N . ILE A 1 372 ? 11.097 -6.923 23.123 1.00 92.31 372 ILE A N 1
ATOM 2921 C CA . ILE A 1 372 ? 9.960 -6.544 22.266 1.00 92.31 372 ILE A CA 1
ATOM 2922 C C . ILE A 1 372 ? 9.521 -7.725 21.398 1.00 92.31 372 ILE A C 1
ATOM 2924 O O . ILE A 1 372 ? 8.330 -8.041 21.346 1.00 92.31 372 ILE A O 1
ATOM 2928 N N . ARG A 1 373 ? 10.471 -8.400 20.740 1.00 93.19 373 ARG A N 1
ATOM 2929 C CA . ARG A 1 373 ? 10.190 -9.570 19.893 1.00 93.19 373 ARG A CA 1
ATOM 2930 C C . ARG A 1 373 ? 9.525 -10.692 20.692 1.00 93.19 373 ARG A C 1
ATOM 2932 O O . ARG A 1 373 ? 8.502 -11.216 20.257 1.00 93.19 373 ARG A O 1
ATOM 2939 N N . GLN A 1 374 ? 10.049 -11.007 21.876 1.00 93.94 374 GLN A N 1
ATOM 2940 C CA . GLN A 1 374 ? 9.506 -12.054 22.744 1.00 93.94 374 GLN A CA 1
ATOM 2941 C C . GLN A 1 374 ? 8.078 -11.743 23.211 1.00 93.94 374 GLN A C 1
ATOM 2943 O O . GLN A 1 374 ? 7.210 -12.611 23.121 1.00 93.94 374 GLN A O 1
ATOM 2948 N N . GLU A 1 375 ? 7.793 -10.508 23.637 1.00 95.19 375 GLU A N 1
ATOM 2949 C CA . GLU A 1 375 ? 6.437 -10.105 24.040 1.00 95.19 375 GLU A CA 1
ATOM 2950 C C . GLU A 1 375 ? 5.453 -10.116 22.861 1.00 95.19 375 GLU A C 1
ATOM 2952 O O . GLU A 1 375 ? 4.311 -10.562 23.004 1.00 95.19 375 GLU A O 1
ATOM 2957 N N . CYS A 1 376 ? 5.907 -9.713 21.670 1.00 94.75 376 CYS A N 1
ATOM 2958 C CA . CYS A 1 376 ? 5.134 -9.821 20.433 1.00 94.75 376 CYS A CA 1
ATOM 2959 C C . CYS A 1 376 ? 4.780 -11.283 20.109 1.00 94.75 376 CYS A C 1
ATOM 2961 O O . CYS A 1 376 ? 3.618 -11.597 19.840 1.00 94.75 376 CYS A O 1
ATOM 2963 N N . GLN A 1 377 ? 5.751 -12.200 20.195 1.00 94.00 377 GLN A N 1
ATOM 2964 C CA . GLN A 1 377 ? 5.525 -13.637 19.993 1.00 94.00 377 GLN A CA 1
ATOM 2965 C C . GLN A 1 377 ? 4.566 -14.207 21.046 1.00 94.00 377 GLN A C 1
ATOM 2967 O O . GLN A 1 377 ? 3.624 -14.917 20.688 1.00 94.00 377 GLN A O 1
ATOM 2972 N N . ARG A 1 378 ? 4.741 -13.838 22.322 1.00 94.38 378 ARG A N 1
ATOM 2973 C CA . ARG A 1 378 ? 3.876 -14.261 23.435 1.00 94.38 378 ARG A CA 1
ATOM 2974 C C . ARG A 1 378 ? 2.428 -13.835 23.221 1.00 94.38 378 ARG A C 1
ATOM 2976 O O . ARG A 1 378 ? 1.511 -14.627 23.454 1.00 94.38 378 ARG A O 1
ATOM 2983 N N . MET A 1 379 ? 2.198 -12.606 22.755 1.00 91.94 379 MET A N 1
ATOM 2984 C CA . MET A 1 379 ? 0.848 -12.137 22.435 1.00 91.94 379 MET A CA 1
ATOM 2985 C C . MET A 1 379 ? 0.253 -12.922 21.271 1.00 91.94 379 MET A C 1
ATOM 2987 O O . MET A 1 379 ? -0.903 -13.344 21.347 1.00 91.94 379 MET A O 1
ATOM 2991 N N . CYS A 1 380 ? 1.048 -13.176 20.228 1.00 90.31 380 CYS A N 1
ATOM 2992 C CA . CYS A 1 380 ? 0.591 -13.951 19.084 1.00 90.31 380 CYS A CA 1
ATOM 2993 C C . CYS A 1 380 ? 0.213 -15.397 19.444 1.00 90.31 380 CYS A C 1
ATOM 2995 O O . CYS A 1 380 ? -0.777 -15.918 18.929 1.00 90.31 380 CYS A O 1
ATOM 2997 N N . GLN A 1 381 ? 0.954 -16.025 20.359 1.00 89.75 381 GLN A N 1
ATOM 2998 C CA . GLN A 1 381 ? 0.624 -17.346 20.902 1.00 89.75 381 GLN A CA 1
ATOM 2999 C C . GLN A 1 381 ? -0.655 -17.305 21.752 1.00 89.75 381 GLN A C 1
ATOM 3001 O O . GLN A 1 381 ? -1.518 -18.167 21.610 1.00 89.75 381 GLN A O 1
ATOM 3006 N N . SER A 1 382 ? -0.806 -16.287 22.605 1.00 89.44 382 SER A N 1
ATOM 3007 C CA . SER A 1 382 ? -1.920 -16.193 23.565 1.00 89.44 382 SER A CA 1
ATOM 3008 C C . SER A 1 382 ? -3.284 -15.945 22.908 1.00 89.44 382 SER A C 1
ATOM 3010 O O . SER A 1 382 ? -4.309 -16.368 23.434 1.00 89.44 382 SER A O 1
ATOM 3012 N N . LEU A 1 383 ? -3.306 -15.254 21.766 1.00 85.38 383 LEU A N 1
ATOM 3013 C CA . LEU A 1 383 ? -4.522 -14.917 21.011 1.00 85.38 383 LEU A CA 1
ATOM 3014 C C . LEU A 1 383 ? -4.780 -15.860 19.813 1.00 85.38 383 LEU A C 1
ATOM 3016 O O . LEU A 1 383 ? -5.658 -15.570 18.998 1.00 85.38 383 LEU A O 1
ATOM 3020 N N . ASP A 1 384 ? -4.011 -16.953 19.700 1.00 80.62 384 ASP A N 1
ATOM 3021 C CA . ASP A 1 384 ? -4.039 -17.953 18.614 1.00 80.62 384 ASP A CA 1
ATOM 3022 C C . ASP A 1 384 ? -4.118 -17.344 17.203 1.00 80.62 384 ASP A C 1
ATOM 3024 O O . ASP A 1 384 ? -4.972 -17.679 16.379 1.00 80.62 384 ASP A O 1
ATOM 3028 N N . PHE A 1 385 ? -3.216 -16.403 16.916 1.00 83.00 385 PHE A N 1
ATOM 3029 C CA . PHE A 1 385 ? -3.174 -15.764 15.605 1.00 83.00 385 PHE A CA 1
ATOM 3030 C C . PHE A 1 385 ? -2.812 -16.751 14.495 1.00 83.00 385 PHE A C 1
ATOM 3032 O O . PHE A 1 385 ? -1.955 -17.632 14.651 1.00 83.00 385 PHE A O 1
ATOM 3039 N N . LYS A 1 386 ? -3.422 -16.524 13.330 1.00 83.94 386 LYS A N 1
ATOM 3040 C CA . LYS A 1 386 ? -3.147 -17.248 12.090 1.00 83.94 386 LYS A CA 1
ATOM 3041 C C . LYS A 1 386 ? -2.388 -16.363 11.106 1.00 83.94 386 LYS A C 1
ATOM 3043 O O . LYS A 1 386 ? -2.691 -15.186 10.959 1.00 83.94 386 LYS A O 1
ATOM 3048 N N . GLY A 1 387 ? -1.426 -16.950 10.400 1.00 86.88 387 GLY A N 1
ATOM 3049 C CA . GLY A 1 387 ? -0.729 -16.292 9.299 1.00 86.88 387 GLY A CA 1
ATOM 3050 C C . GLY A 1 387 ? 0.218 -15.199 9.782 1.00 86.88 387 GLY A C 1
ATOM 3051 O O . GLY A 1 387 ? 1.310 -15.501 10.251 1.00 86.88 387 GLY A O 1
ATOM 3052 N N . TYR A 1 388 ? -0.172 -13.937 9.638 1.00 92.00 388 TYR A N 1
ATOM 3053 C CA . TYR A 1 388 ? 0.687 -12.793 9.937 1.00 92.00 388 TYR A CA 1
ATOM 3054 C C . TYR A 1 388 ? -0.113 -11.651 10.559 1.00 92.00 388 TYR A C 1
ATOM 3056 O O . TYR A 1 388 ? -1.289 -11.479 10.245 1.00 92.00 388 TYR A O 1
ATOM 3064 N N . VAL A 1 389 ? 0.535 -10.860 11.415 1.00 91.75 389 VAL A N 1
ATOM 3065 C CA . VAL A 1 389 ? -0.031 -9.633 11.990 1.00 91.75 389 VAL A CA 1
ATOM 3066 C C . VAL A 1 389 ? 1.040 -8.592 12.264 1.00 91.75 389 VAL A C 1
ATOM 3068 O O . VAL A 1 389 ? 2.188 -8.912 12.567 1.00 91.75 389 VAL A O 1
ATOM 3071 N N . GLY A 1 390 ? 0.641 -7.328 12.175 1.00 91.50 390 GLY A N 1
ATOM 3072 C CA . GLY A 1 390 ? 1.450 -6.193 12.597 1.00 91.50 390 GLY A CA 1
ATOM 3073 C C . GLY A 1 390 ? 1.085 -5.831 14.025 1.00 91.50 390 GLY A C 1
ATOM 3074 O O . GLY A 1 390 ? -0.092 -5.703 14.349 1.00 91.50 390 GLY A O 1
ATOM 3075 N N . LEU A 1 391 ? 2.076 -5.676 14.888 1.00 90.88 391 LEU A N 1
ATOM 3076 C CA . LEU A 1 391 ? 1.883 -5.276 16.272 1.00 90.88 391 LEU A CA 1
ATOM 3077 C C . LEU A 1 391 ? 2.524 -3.921 16.488 1.00 90.88 391 LEU A C 1
ATOM 3079 O O . LEU A 1 391 ? 3.671 -3.711 16.100 1.00 90.88 391 LEU A O 1
ATOM 3083 N N . THR A 1 392 ? 1.804 -3.014 17.131 1.00 88.31 392 THR A N 1
ATOM 3084 C CA . THR A 1 392 ? 2.368 -1.736 17.558 1.00 88.31 392 THR A CA 1
ATOM 3085 C C . THR A 1 392 ? 2.342 -1.651 19.065 1.00 88.31 392 THR A C 1
ATOM 3087 O O . THR A 1 392 ? 1.362 -2.035 19.711 1.00 88.31 392 THR A O 1
ATOM 3090 N N . GLY A 1 393 ? 3.407 -1.109 19.625 1.00 88.75 393 GLY A N 1
ATOM 3091 C CA . GLY A 1 393 ? 3.525 -0.943 21.055 1.00 88.75 393 GLY A CA 1
ATOM 3092 C C . GLY A 1 393 ? 4.478 0.172 21.409 1.00 88.75 393 GLY A C 1
ATOM 3093 O O . GLY A 1 393 ? 4.935 0.946 20.565 1.00 88.75 393 GLY A O 1
ATOM 3094 N N . PHE A 1 394 ? 4.740 0.243 22.696 1.00 86.19 394 PHE A N 1
ATOM 3095 C CA . PHE A 1 394 ? 5.514 1.290 23.313 1.00 86.19 394 PHE A CA 1
ATOM 3096 C C . PHE A 1 394 ? 6.427 0.679 24.371 1.00 86.19 394 PHE A C 1
ATOM 3098 O O . PHE A 1 394 ? 6.001 -0.201 25.120 1.00 86.19 394 PHE A O 1
ATOM 3105 N N . ILE A 1 395 ? 7.673 1.139 24.431 1.00 87.62 395 ILE A N 1
ATOM 3106 C CA . ILE A 1 395 ? 8.616 0.802 25.497 1.00 87.62 395 ILE A CA 1
ATOM 3107 C C . ILE A 1 395 ? 8.920 2.061 26.308 1.00 87.62 395 ILE A C 1
ATOM 3109 O O . ILE A 1 395 ? 9.278 3.092 25.737 1.00 87.62 395 ILE A O 1
ATOM 3113 N N . ASP A 1 396 ? 8.731 1.987 27.625 1.00 85.44 396 ASP A N 1
ATOM 3114 C CA . ASP A 1 396 ? 9.038 3.102 28.527 1.00 85.44 396 ASP A CA 1
ATOM 3115 C C . ASP A 1 396 ? 10.538 3.175 28.863 1.00 85.44 396 ASP A C 1
ATOM 3117 O O . ASP A 1 396 ? 11.306 2.243 28.605 1.00 85.44 396 ASP A O 1
ATOM 3121 N N . ASP A 1 397 ? 10.961 4.282 29.476 1.00 83.00 397 ASP A N 1
ATOM 3122 C CA . ASP A 1 397 ? 12.356 4.491 29.892 1.00 83.00 397 ASP A CA 1
ATOM 3123 C C . ASP A 1 397 ? 12.848 3.456 30.928 1.00 83.00 397 ASP A C 1
ATOM 3125 O O . ASP A 1 397 ? 14.054 3.264 31.095 1.00 83.00 397 ASP A O 1
ATOM 3129 N N . ALA A 1 398 ? 11.932 2.764 31.618 1.00 85.00 398 ALA A N 1
ATOM 3130 C CA . ALA A 1 398 ? 12.249 1.682 32.550 1.00 85.00 398 ALA A CA 1
ATOM 3131 C C . ALA A 1 398 ? 12.414 0.316 31.851 1.00 85.00 398 ALA A C 1
ATOM 3133 O O . ALA A 1 398 ? 12.839 -0.650 32.487 1.00 85.00 398 ALA A O 1
ATOM 3134 N N . GLY A 1 399 ? 12.119 0.231 30.550 1.00 86.06 399 GLY A N 1
ATOM 3135 C CA . GLY A 1 399 ? 12.201 -0.985 29.747 1.00 86.06 399 GLY A CA 1
ATOM 3136 C C . GLY A 1 399 ? 10.944 -1.858 29.781 1.00 86.06 399 GLY A C 1
ATOM 3137 O O . GLY A 1 399 ? 10.990 -2.981 29.278 1.00 86.06 399 GLY A O 1
ATOM 3138 N N . ASN A 1 400 ? 9.827 -1.382 30.340 1.00 90.19 400 ASN A N 1
ATOM 3139 C CA . ASN A 1 400 ? 8.555 -2.099 30.283 1.00 90.19 400 ASN A CA 1
ATOM 3140 C C . ASN A 1 400 ? 7.926 -1.946 28.897 1.00 90.19 400 ASN A C 1
ATOM 3142 O O . ASN A 1 400 ? 7.869 -0.849 28.339 1.00 90.19 400 ASN A O 1
ATOM 3146 N N . ILE A 1 401 ? 7.416 -3.052 28.361 1.00 92.56 401 ILE A N 1
ATOM 3147 C CA . ILE A 1 401 ? 6.852 -3.129 27.012 1.00 92.56 401 ILE A CA 1
ATOM 3148 C C . ILE A 1 401 ? 5.332 -3.196 27.108 1.00 92.56 401 ILE A C 1
ATOM 3150 O O . ILE A 1 401 ? 4.789 -4.125 27.698 1.00 92.56 401 ILE A O 1
ATOM 3154 N N . TYR A 1 402 ? 4.647 -2.246 26.481 1.00 91.50 402 TYR A N 1
ATOM 3155 C CA . TYR A 1 402 ? 3.192 -2.165 26.414 1.00 91.50 402 TYR A CA 1
ATOM 3156 C C . TYR A 1 402 ? 2.737 -2.396 24.973 1.00 91.50 402 TYR A C 1
ATOM 3158 O O . TYR A 1 402 ? 3.109 -1.651 24.065 1.00 91.50 402 TYR A O 1
ATOM 3166 N N . LEU A 1 403 ? 1.916 -3.420 24.753 1.00 90.69 403 LEU A N 1
ATOM 3167 C CA . LEU A 1 403 ? 1.320 -3.700 23.446 1.00 90.69 403 LEU A CA 1
ATOM 3168 C C . LEU A 1 403 ? 0.041 -2.876 23.299 1.00 90.69 403 LEU A C 1
ATOM 3170 O O . LEU A 1 403 ? -0.857 -2.958 24.138 1.00 90.69 403 LEU A O 1
ATOM 3174 N N . ASP A 1 404 ? -0.023 -2.051 22.255 1.00 83.38 404 ASP A N 1
ATOM 3175 C CA . ASP A 1 404 ? -1.057 -1.024 22.120 1.00 83.38 404 ASP A CA 1
ATOM 3176 C C . ASP A 1 404 ? -2.135 -1.391 21.099 1.00 83.38 404 ASP A C 1
ATOM 3178 O O . ASP A 1 404 ? -3.332 -1.222 21.350 1.00 83.38 404 ASP A O 1
ATOM 3182 N N . ALA A 1 405 ? -1.719 -1.900 19.940 1.00 83.88 405 ALA A N 1
ATOM 3183 C CA . ALA A 1 405 ? -2.640 -2.295 18.889 1.00 83.88 405 ALA A CA 1
ATOM 3184 C C . ALA A 1 405 ? -2.148 -3.520 18.123 1.00 83.88 405 ALA A C 1
ATOM 3186 O O . ALA A 1 405 ? -0.953 -3.805 18.010 1.00 83.88 405 ALA A O 1
ATOM 3187 N N . VAL A 1 406 ? -3.129 -4.231 17.583 1.00 87.75 406 VAL A N 1
ATOM 3188 C CA . VAL A 1 406 ? -2.961 -5.361 16.682 1.00 87.75 406 VAL A CA 1
ATOM 3189 C C . VAL A 1 406 ? -3.554 -4.933 15.350 1.00 87.75 406 VAL A C 1
ATOM 3191 O O . VAL A 1 406 ? -4.728 -4.575 15.293 1.00 87.75 406 VAL A O 1
ATOM 3194 N N . GLN A 1 407 ? -2.751 -4.993 14.298 1.00 87.44 407 GLN A N 1
ATOM 3195 C CA . GLN A 1 407 ? -3.156 -4.738 12.923 1.00 87.44 407 GLN A CA 1
ATOM 3196 C C . GLN A 1 407 ? -3.463 -6.086 12.263 1.00 87.44 407 GLN A C 1
ATOM 3198 O O . GLN A 1 407 ? -2.530 -6.797 11.867 1.00 87.44 407 GLN A O 1
ATOM 3203 N N . PRO A 1 408 ? -4.747 -6.491 12.192 1.00 84.75 408 PRO A N 1
ATOM 3204 C CA . PRO A 1 408 ? -5.137 -7.770 11.607 1.00 84.75 408 PRO A CA 1
ATOM 3205 C C . PRO A 1 408 ? -4.853 -7.818 10.101 1.00 84.75 408 PRO A C 1
ATOM 3207 O O . PRO A 1 408 ? -4.603 -8.885 9.549 1.00 84.75 408 PRO A O 1
ATOM 3210 N N . THR A 1 409 ? -4.870 -6.663 9.440 1.00 87.12 409 THR A N 1
ATOM 3211 C CA . THR A 1 409 ? -4.544 -6.491 8.024 1.00 87.12 409 THR A CA 1
ATOM 3212 C C . THR A 1 409 ? -3.536 -5.348 7.899 1.00 87.12 409 THR A C 1
ATOM 3214 O O . THR A 1 409 ? -3.921 -4.229 7.555 1.00 87.12 409 THR A O 1
ATOM 3217 N N . PRO A 1 410 ? -2.248 -5.602 8.215 1.00 87.62 410 PRO A N 1
ATOM 3218 C CA . PRO A 1 410 ? -1.192 -4.596 8.171 1.00 87.62 410 PRO A CA 1
ATOM 3219 C C . PRO A 1 410 ? -1.197 -3.808 6.867 1.00 87.62 410 PRO A C 1
ATOM 3221 O O . PRO A 1 410 ? -1.460 -4.355 5.795 1.00 87.62 410 PRO A O 1
ATOM 3224 N N . LYS A 1 411 ? -0.864 -2.519 6.952 1.00 86.44 411 LYS A N 1
ATOM 3225 C CA . LYS A 1 411 ? -0.859 -1.628 5.787 1.00 86.44 411 LYS A CA 1
ATOM 3226 C C . LYS A 1 411 ? 0.064 -2.183 4.701 1.00 86.44 411 LYS A C 1
ATOM 3228 O O . LYS A 1 411 ? 1.254 -2.357 4.929 1.00 86.44 411 LYS A O 1
ATOM 3233 N N . MET A 1 412 ? -0.485 -2.392 3.507 1.00 88.19 412 MET A N 1
ATOM 3234 C CA . MET A 1 412 ? 0.226 -2.933 2.340 1.00 88.19 412 MET A CA 1
ATOM 3235 C C . MET A 1 412 ? 0.708 -1.830 1.390 1.00 88.19 412 MET A C 1
ATOM 3237 O O . MET A 1 412 ? 0.691 -1.991 0.176 1.00 88.19 412 MET A O 1
ATOM 3241 N N . LEU A 1 413 ? 1.096 -0.661 1.902 1.00 83.19 413 LEU A N 1
ATOM 3242 C CA . LEU A 1 413 ? 1.714 0.371 1.059 1.00 83.19 413 LEU A CA 1
ATOM 3243 C C . LEU A 1 413 ? 3.115 -0.095 0.637 1.00 83.19 413 LEU A C 1
ATOM 3245 O O . LEU A 1 413 ? 3.776 -0.779 1.409 1.00 83.19 413 LEU A O 1
ATOM 3249 N N . SER A 1 414 ? 3.602 0.291 -0.544 1.00 72.62 414 SER A N 1
ATOM 3250 C CA . SER A 1 414 ? 4.946 -0.098 -1.027 1.00 72.62 414 SER A CA 1
ATOM 3251 C C . SER A 1 414 ? 6.078 0.303 -0.073 1.00 72.62 414 SER A C 1
ATOM 3253 O O . SER A 1 414 ? 7.141 -0.312 -0.054 1.00 72.62 414 SER A O 1
ATOM 3255 N N . THR A 1 415 ? 5.827 1.321 0.741 1.00 73.06 415 THR A N 1
ATOM 3256 C CA . THR A 1 415 ? 6.725 1.857 1.755 1.00 73.06 415 THR A CA 1
ATOM 3257 C C . THR A 1 415 ? 6.374 1.390 3.171 1.00 73.06 415 THR A C 1
ATOM 3259 O O . THR A 1 415 ? 6.921 1.907 4.139 1.00 73.06 415 THR A O 1
ATOM 3262 N N . ALA A 1 416 ? 5.440 0.458 3.343 1.00 78.88 416 ALA A N 1
ATOM 3263 C CA . ALA A 1 416 ? 5.008 0.037 4.666 1.00 78.88 416 ALA A CA 1
ATOM 3264 C C . ALA A 1 416 ? 6.095 -0.766 5.408 1.00 78.88 416 ALA A C 1
ATOM 3266 O O . ALA A 1 416 ? 6.848 -1.516 4.773 1.00 78.88 416 ALA A O 1
ATOM 3267 N N . PRO A 1 417 ? 6.122 -0.693 6.756 1.00 81.50 417 PRO A N 1
ATOM 3268 C CA . PRO A 1 417 ? 7.045 -1.471 7.585 1.00 81.50 417 PRO A CA 1
ATOM 3269 C C . PRO A 1 417 ? 7.024 -2.971 7.286 1.00 81.50 417 PRO A C 1
ATOM 3271 O O . PRO A 1 417 ? 8.053 -3.632 7.355 1.00 81.50 417 PRO A O 1
ATOM 3274 N N . VAL A 1 418 ? 5.866 -3.515 6.894 1.00 88.06 418 VAL A N 1
ATOM 3275 C CA . VAL A 1 418 ? 5.701 -4.948 6.616 1.00 88.06 418 VAL A CA 1
ATOM 3276 C C . VAL A 1 418 ? 6.674 -5.450 5.538 1.00 88.06 418 VAL A C 1
ATOM 3278 O O . VAL A 1 418 ? 7.308 -6.487 5.719 1.00 88.06 418 VAL A O 1
ATOM 3281 N N . PHE A 1 419 ? 6.870 -4.688 4.455 1.00 88.44 419 PHE A N 1
ATOM 3282 C CA . PHE A 1 419 ? 7.778 -5.071 3.371 1.00 88.44 419 PHE A CA 1
ATOM 3283 C C . PHE A 1 419 ? 9.242 -4.824 3.731 1.00 88.44 419 PHE A C 1
ATOM 3285 O O . PHE A 1 419 ? 10.096 -5.633 3.375 1.00 88.44 419 PHE A O 1
ATOM 3292 N N . ARG A 1 420 ? 9.546 -3.753 4.477 1.00 85.50 420 ARG A N 1
ATOM 3293 C CA . ARG A 1 420 ? 10.906 -3.494 4.977 1.00 85.50 420 ARG A CA 1
ATOM 3294 C C . ARG A 1 420 ? 11.369 -4.578 5.947 1.00 85.50 420 ARG A C 1
ATOM 3296 O O . ARG A 1 420 ? 12.474 -5.095 5.796 1.00 85.50 420 ARG A O 1
ATOM 3303 N N . GLN A 1 421 ? 10.517 -4.968 6.891 1.00 88.00 421 GLN A N 1
ATOM 3304 C CA . GLN A 1 421 ? 10.814 -6.042 7.836 1.00 88.00 421 GLN A CA 1
ATOM 3305 C C . GLN A 1 421 ? 10.939 -7.393 7.118 1.00 88.00 421 GLN A C 1
ATOM 3307 O O . GLN A 1 421 ? 11.884 -8.130 7.383 1.00 88.00 421 GLN A O 1
ATOM 3312 N N . ALA A 1 422 ? 10.078 -7.698 6.139 1.00 90.69 422 ALA A N 1
ATOM 3313 C CA . ALA A 1 422 ? 10.229 -8.899 5.309 1.00 90.69 422 ALA A CA 1
ATOM 3314 C C . ALA A 1 422 ? 11.537 -8.898 4.486 1.00 90.69 422 ALA A C 1
ATOM 3316 O O . ALA A 1 422 ? 12.194 -9.933 4.347 1.00 90.69 422 ALA A O 1
ATOM 3317 N N . ALA A 1 423 ? 11.983 -7.735 4.005 1.00 88.06 423 ALA A N 1
ATOM 3318 C CA . ALA A 1 423 ? 13.237 -7.608 3.269 1.00 88.06 423 ALA A CA 1
ATOM 3319 C C . ALA A 1 423 ? 14.479 -7.921 4.128 1.00 88.06 423 ALA A C 1
ATOM 3321 O O . ALA A 1 423 ? 15.497 -8.352 3.583 1.00 88.06 423 ALA A O 1
ATOM 3322 N N . VAL A 1 424 ? 14.404 -7.783 5.462 1.00 84.56 424 VAL A N 1
ATOM 3323 C CA . VAL A 1 424 ? 15.486 -8.173 6.395 1.00 84.56 424 VAL A CA 1
ATOM 3324 C C . VAL A 1 424 ? 15.815 -9.665 6.298 1.00 84.56 424 VAL A C 1
ATOM 3326 O O . VAL A 1 424 ? 16.994 -10.035 6.332 1.00 84.56 424 VAL A O 1
ATOM 3329 N N . ILE A 1 425 ? 14.790 -10.506 6.123 1.00 87.44 425 ILE A N 1
ATOM 3330 C CA . ILE A 1 425 ? 14.929 -11.959 5.929 1.00 87.44 425 ILE A CA 1
ATOM 3331 C C . ILE A 1 425 ? 15.053 -12.355 4.451 1.00 87.44 425 ILE A C 1
ATOM 3333 O O . ILE A 1 425 ? 15.042 -13.539 4.113 1.00 87.44 425 ILE A O 1
ATOM 3337 N N . GLY A 1 426 ? 15.194 -11.376 3.555 1.00 87.62 426 GLY A N 1
ATOM 3338 C CA . GLY A 1 426 ? 15.441 -11.623 2.140 1.00 87.62 426 GLY A CA 1
ATOM 3339 C C . GLY A 1 426 ? 14.207 -11.884 1.289 1.00 87.62 426 GLY A C 1
ATOM 3340 O O . GLY A 1 426 ? 14.361 -12.358 0.167 1.00 87.62 426 GLY A O 1
ATOM 3341 N N . LEU A 1 427 ? 13.006 -11.590 1.789 1.00 91.06 427 LEU A N 1
ATOM 3342 C CA . LEU A 1 427 ? 11.785 -11.691 0.996 1.00 91.06 427 LEU A CA 1
ATOM 3343 C C . LEU A 1 427 ? 11.459 -10.328 0.385 1.00 91.06 427 LEU A C 1
ATOM 3345 O O . LEU A 1 427 ? 11.267 -9.346 1.101 1.00 91.06 427 LEU A O 1
ATOM 3349 N N . ASN A 1 428 ? 11.373 -10.265 -0.943 1.00 91.50 428 ASN A N 1
ATOM 3350 C CA . ASN A 1 428 ? 10.780 -9.105 -1.609 1.00 91.50 428 ASN A CA 1
ATOM 3351 C C . ASN A 1 428 ? 9.237 -9.133 -1.472 1.00 91.50 428 ASN A C 1
ATOM 3353 O O . ASN A 1 428 ? 8.685 -10.161 -1.066 1.00 91.50 428 ASN A O 1
ATOM 3357 N N . PRO A 1 429 ? 8.515 -8.045 -1.807 1.00 93.06 429 PRO A N 1
ATOM 3358 C CA . PRO A 1 429 ? 7.058 -7.999 -1.664 1.00 93.06 429 PRO A CA 1
ATOM 3359 C C . PRO A 1 429 ? 6.326 -9.166 -2.335 1.00 93.06 429 PRO A C 1
ATOM 3361 O O . PRO A 1 429 ? 5.472 -9.782 -1.706 1.00 93.06 429 PRO A O 1
ATOM 3364 N N . THR A 1 430 ? 6.704 -9.535 -3.560 1.00 94.19 430 THR A N 1
ATOM 3365 C CA . THR A 1 430 ? 6.123 -10.677 -4.281 1.00 94.19 430 THR A CA 1
ATOM 3366 C C . THR A 1 430 ? 6.266 -11.985 -3.512 1.00 94.19 430 THR A C 1
ATOM 3368 O O . THR A 1 430 ? 5.286 -12.692 -3.292 1.00 94.19 430 THR A O 1
ATOM 3371 N N . GLN A 1 431 ? 7.472 -12.293 -3.042 1.00 93.81 431 GLN A N 1
ATOM 3372 C CA . GLN A 1 431 ? 7.757 -13.518 -2.292 1.00 93.81 431 GLN A CA 1
ATOM 3373 C C . GLN A 1 431 ? 7.061 -13.527 -0.931 1.00 93.81 431 GLN A C 1
ATOM 3375 O O . GLN A 1 431 ? 6.562 -14.563 -0.498 1.00 93.81 431 GLN A O 1
ATOM 3380 N N . PHE A 1 432 ? 6.995 -12.371 -0.272 1.00 94.38 432 PHE A N 1
ATOM 3381 C CA . PHE A 1 432 ? 6.300 -12.215 0.997 1.00 94.38 432 PHE A CA 1
ATOM 3382 C C . PHE A 1 432 ? 4.782 -12.422 0.855 1.00 94.38 432 PHE A C 1
ATOM 3384 O O . PHE A 1 432 ? 4.180 -13.123 1.668 1.00 94.38 432 PHE A O 1
ATOM 3391 N N . LEU A 1 433 ? 4.162 -11.902 -0.209 1.00 95.75 433 LEU A N 1
ATOM 3392 C CA . LEU A 1 433 ? 2.748 -12.157 -0.509 1.00 95.75 433 LEU A CA 1
ATOM 3393 C C . LEU A 1 433 ? 2.494 -13.641 -0.816 1.00 95.75 433 LEU A C 1
ATOM 3395 O O . LEU A 1 433 ? 1.535 -14.215 -0.295 1.00 95.75 433 LEU A O 1
ATOM 3399 N N . THR A 1 434 ? 3.373 -14.285 -1.592 1.00 95.62 434 THR A N 1
ATOM 3400 C CA . THR A 1 434 ? 3.315 -15.734 -1.848 1.00 95.62 434 THR A CA 1
ATOM 3401 C C . THR A 1 434 ? 3.405 -16.534 -0.547 1.00 95.62 434 THR A C 1
ATOM 3403 O O . THR A 1 434 ? 2.621 -17.465 -0.352 1.00 95.62 434 THR A O 1
ATOM 3406 N N . PHE A 1 435 ? 4.294 -16.144 0.373 1.00 93.88 435 PHE A N 1
ATOM 3407 C CA . PHE A 1 435 ? 4.382 -16.727 1.713 1.00 93.88 435 PHE A CA 1
ATOM 3408 C C . PHE A 1 435 ? 3.057 -16.584 2.471 1.00 93.88 435 PHE A C 1
ATOM 3410 O O . PHE A 1 435 ? 2.513 -17.594 2.915 1.00 93.88 435 PHE A O 1
ATOM 3417 N N . ILE A 1 436 ? 2.491 -15.374 2.566 1.00 94.25 436 ILE A N 1
ATOM 3418 C CA . ILE A 1 436 ? 1.217 -15.138 3.270 1.00 94.25 436 ILE A CA 1
ATOM 3419 C C . ILE A 1 436 ? 0.117 -16.056 2.729 1.00 94.25 436 ILE A C 1
ATOM 3421 O O . ILE A 1 436 ? -0.566 -16.723 3.508 1.00 94.25 436 ILE A O 1
ATOM 3425 N N . ILE A 1 437 ? -0.048 -16.113 1.403 1.00 94.88 437 ILE A N 1
ATOM 3426 C CA . ILE A 1 437 ? -1.090 -16.924 0.760 1.00 94.88 437 ILE A CA 1
ATOM 3427 C C . ILE A 1 437 ? -0.871 -18.406 1.062 1.00 94.88 437 ILE A C 1
ATOM 3429 O O . ILE A 1 437 ? -1.797 -19.090 1.501 1.00 94.88 437 ILE A O 1
ATOM 3433 N N . ARG A 1 438 ? 0.356 -18.902 0.881 1.00 93.44 438 ARG A N 1
ATOM 3434 C CA . ARG A 1 438 ? 0.697 -20.310 1.105 1.00 93.44 438 ARG A CA 1
ATOM 3435 C C . ARG A 1 438 ? 0.455 -20.723 2.554 1.00 93.44 438 ARG A C 1
ATOM 3437 O O . ARG A 1 438 ? -0.183 -21.751 2.789 1.00 93.44 438 ARG A O 1
ATOM 3444 N N . GLN A 1 439 ? 0.872 -19.907 3.524 1.00 91.00 439 GLN A N 1
ATOM 3445 C CA . GLN A 1 439 ? 0.647 -20.204 4.942 1.00 91.00 439 GLN A CA 1
ATOM 3446 C C . GLN A 1 439 ? -0.829 -20.128 5.319 1.00 91.00 439 GLN A C 1
ATOM 3448 O O . GLN A 1 439 ? -1.313 -20.988 6.053 1.00 91.00 439 GLN A O 1
ATOM 3453 N N . ALA A 1 440 ? -1.570 -19.161 4.783 1.00 90.62 440 ALA A N 1
ATOM 3454 C CA . ALA A 1 440 ? -3.005 -19.073 5.001 1.00 90.62 440 ALA A CA 1
ATOM 3455 C C . ALA A 1 440 ? -3.746 -20.298 4.435 1.00 90.62 440 ALA A C 1
ATOM 3457 O O . ALA A 1 440 ? -4.612 -20.851 5.113 1.00 90.62 440 ALA A O 1
ATOM 3458 N N . VAL A 1 441 ? -3.397 -20.781 3.238 1.00 90.56 441 VAL A N 1
ATOM 3459 C CA . VAL A 1 441 ? -3.961 -22.029 2.684 1.00 90.56 441 VAL A CA 1
ATOM 3460 C C . VAL A 1 441 ? -3.619 -23.226 3.579 1.00 90.56 441 VAL A C 1
ATOM 3462 O O . VAL A 1 441 ? -4.509 -24.010 3.907 1.00 90.56 441 VAL A O 1
ATOM 3465 N N . ALA A 1 442 ? -2.368 -23.335 4.035 1.00 89.69 442 ALA A N 1
ATOM 3466 C CA . ALA A 1 442 ? -1.919 -24.429 4.893 1.00 89.69 442 ALA A CA 1
ATOM 3467 C C . ALA A 1 442 ? -2.597 -24.436 6.276 1.00 89.69 442 ALA A C 1
ATOM 3469 O O . ALA A 1 442 ? -3.033 -25.484 6.745 1.00 89.69 442 ALA A O 1
ATOM 3470 N N . ILE A 1 443 ? -2.760 -23.277 6.920 1.00 84.38 443 ILE A N 1
ATOM 3471 C CA . ILE A 1 443 ? -3.484 -23.162 8.196 1.00 84.38 443 ILE A CA 1
ATOM 3472 C C . ILE A 1 443 ? -4.952 -23.569 8.022 1.00 84.38 443 ILE A C 1
ATOM 3474 O O . ILE A 1 443 ? -5.520 -24.258 8.873 1.00 84.38 443 ILE A O 1
ATOM 3478 N N . ASN A 1 444 ? -5.560 -23.184 6.898 1.00 76.00 444 ASN A N 1
ATOM 3479 C CA . ASN A 1 444 ? -6.956 -23.482 6.606 1.00 76.00 444 ASN A CA 1
ATOM 3480 C C . ASN A 1 444 ? -7.239 -24.979 6.397 1.00 76.00 444 ASN A C 1
ATOM 3482 O O . ASN A 1 444 ? -8.373 -25.392 6.635 1.00 76.00 444 ASN A O 1
ATOM 3486 N N . LEU A 1 445 ? -6.235 -25.810 6.074 1.00 73.75 445 LEU A N 1
ATOM 3487 C CA . LEU A 1 445 ? -6.364 -27.280 6.074 1.00 73.75 445 LEU A CA 1
ATOM 3488 C C . LEU A 1 445 ? -6.938 -27.822 7.381 1.00 73.75 445 LEU A C 1
ATOM 3490 O O . LEU A 1 445 ? -7.704 -28.781 7.381 1.00 73.75 445 LEU A O 1
ATOM 3494 N N . LYS A 1 446 ? -6.535 -27.210 8.497 1.00 69.31 446 LYS A N 1
ATOM 3495 C CA . LYS A 1 446 ? -6.885 -27.664 9.843 1.00 69.31 446 LYS A CA 1
ATOM 3496 C C . LYS A 1 446 ? -8.247 -27.148 10.295 1.00 69.31 446 LYS A C 1
ATOM 3498 O O . LYS A 1 446 ? -8.798 -27.677 11.254 1.00 69.31 446 LYS A O 1
ATOM 3503 N N . THR A 1 447 ? -8.760 -26.090 9.662 1.00 69.44 447 THR A N 1
ATOM 3504 C CA . THR A 1 447 ? -9.906 -25.331 10.184 1.00 69.44 447 THR A CA 1
ATOM 3505 C C . THR A 1 447 ? -11.106 -25.251 9.250 1.00 69.44 447 THR A C 1
ATOM 3507 O O . THR A 1 447 ? -12.189 -24.919 9.724 1.00 69.44 447 THR A O 1
ATOM 3510 N N . LEU A 1 448 ? -10.949 -25.520 7.950 1.00 69.81 448 LEU A N 1
ATOM 3511 C CA . LEU A 1 448 ? -12.069 -25.501 7.008 1.00 69.81 448 LEU A CA 1
ATOM 3512 C C . LEU A 1 448 ? -12.875 -26.816 7.029 1.00 69.81 448 LEU A C 1
ATOM 3514 O O . LEU A 1 448 ? -12.308 -27.876 7.297 1.00 69.81 448 LEU A O 1
ATOM 3518 N N . PRO A 1 449 ? -14.181 -26.768 6.691 1.00 70.62 449 PRO A N 1
ATOM 3519 C CA . PRO A 1 449 ? -15.056 -27.945 6.654 1.00 70.62 449 PRO A CA 1
ATOM 3520 C C . PRO A 1 449 ? -14.614 -29.079 5.714 1.00 70.62 449 PRO A C 1
ATOM 3522 O O . PRO A 1 449 ? -14.966 -30.230 5.962 1.00 70.62 449 PRO A O 1
ATOM 3525 N N . ASP A 1 450 ? -13.865 -28.778 4.646 1.00 74.12 450 ASP A N 1
ATOM 3526 C CA . ASP A 1 450 ? -13.355 -29.760 3.675 1.00 74.12 450 ASP A CA 1
ATOM 3527 C C . ASP A 1 450 ? -11.809 -29.766 3.607 1.00 74.12 450 ASP A C 1
ATOM 3529 O O . ASP A 1 450 ? -11.207 -29.066 2.783 1.00 74.12 450 ASP A O 1
ATOM 3533 N N . PRO A 1 451 ? -11.140 -30.578 4.449 1.00 74.88 451 PRO A N 1
ATOM 3534 C CA . PRO A 1 451 ? -9.679 -30.669 4.490 1.00 74.88 451 PRO A CA 1
ATOM 3535 C C . PRO A 1 451 ? -9.056 -31.250 3.213 1.00 74.88 451 PRO A C 1
ATOM 3537 O O . PRO A 1 451 ? -7.922 -30.918 2.867 1.00 74.88 451 PRO A O 1
ATOM 3540 N N . SER A 1 452 ? -9.781 -32.111 2.489 1.00 79.62 452 SER A N 1
ATOM 3541 C CA . SER A 1 452 ? -9.233 -32.820 1.324 1.00 79.62 452 SER A CA 1
ATOM 3542 C C . SER A 1 452 ? -9.028 -31.873 0.144 1.00 79.62 452 SER A C 1
ATOM 3544 O O . SER A 1 452 ? -7.959 -31.870 -0.470 1.00 79.62 452 SER A O 1
ATOM 3546 N N . SER A 1 453 ? -10.017 -31.022 -0.155 1.00 77.31 453 SER A N 1
ATOM 3547 C CA . SER A 1 453 ? -9.866 -30.020 -1.220 1.00 77.31 453 SER A CA 1
ATOM 3548 C C . SER A 1 453 ? -8.826 -28.955 -0.880 1.00 77.31 453 SER A C 1
ATOM 3550 O O . SER A 1 453 ? -8.120 -28.465 -1.765 1.00 77.31 453 SER A O 1
ATOM 3552 N N . ALA A 1 454 ? -8.697 -28.599 0.399 1.00 78.00 454 ALA A N 1
ATOM 3553 C CA . ALA A 1 454 ? -7.654 -27.697 0.856 1.00 78.00 454 ALA A CA 1
ATOM 3554 C C . ALA A 1 454 ? -6.255 -28.324 0.666 1.00 78.00 454 ALA A C 1
ATOM 3556 O O . ALA A 1 454 ? -5.352 -27.630 0.195 1.00 78.00 454 ALA A O 1
ATOM 3557 N N . GLN A 1 455 ? -6.074 -29.630 0.923 1.00 86.31 455 GLN A N 1
ATOM 3558 C CA . GLN A 1 455 ? -4.775 -30.306 0.754 1.00 86.31 455 GLN A CA 1
ATOM 3559 C C . GLN A 1 455 ? -4.343 -30.357 -0.709 1.00 86.31 455 GLN A C 1
ATOM 3561 O O . GLN A 1 455 ? -3.181 -30.108 -1.026 1.00 86.31 455 GLN A O 1
ATOM 3566 N N . ILE A 1 456 ? -5.286 -30.636 -1.611 1.00 86.88 456 ILE A N 1
ATOM 3567 C CA . ILE A 1 456 ? -5.030 -30.608 -3.055 1.00 86.88 456 ILE A CA 1
ATOM 3568 C C . ILE A 1 456 ? -4.563 -29.211 -3.479 1.00 86.88 456 ILE A C 1
ATOM 3570 O O . ILE A 1 456 ? -3.567 -29.096 -4.191 1.00 86.88 456 ILE A O 1
ATOM 3574 N N . ARG A 1 457 ? -5.234 -28.153 -3.004 1.00 86.25 457 ARG A N 1
ATOM 3575 C CA . ARG A 1 457 ? -4.851 -26.765 -3.302 1.00 86.25 457 ARG A CA 1
ATOM 3576 C C . ARG A 1 457 ? -3.470 -26.406 -2.766 1.00 86.25 457 ARG A C 1
ATOM 3578 O O . ARG A 1 457 ? -2.716 -25.756 -3.484 1.00 86.25 457 ARG A O 1
ATOM 3585 N N . LEU A 1 458 ? -3.121 -26.839 -1.552 1.00 91.25 458 LEU A N 1
ATOM 3586 C CA . LEU A 1 458 ? -1.778 -26.612 -1.014 1.00 91.25 458 LEU A CA 1
ATOM 3587 C C . LEU A 1 458 ? -0.715 -27.300 -1.878 1.00 91.25 458 LEU A C 1
ATOM 3589 O O . LEU A 1 458 ? 0.259 -26.661 -2.256 1.00 91.25 458 LEU A O 1
ATOM 3593 N N . ASN A 1 459 ? -0.930 -28.562 -2.256 1.00 92.50 459 ASN A N 1
ATOM 3594 C CA . ASN A 1 459 ? 0.017 -29.302 -3.094 1.00 92.50 459 ASN A CA 1
ATOM 3595 C C . ASN A 1 459 ? 0.191 -28.653 -4.478 1.00 92.50 459 ASN A C 1
ATOM 3597 O O . ASN A 1 459 ? 1.303 -28.585 -4.995 1.00 92.50 459 ASN A O 1
ATOM 3601 N N . GLN A 1 460 ? -0.901 -28.168 -5.080 1.00 92.62 460 GLN A N 1
ATOM 3602 C CA . GLN A 1 460 ? -0.856 -27.428 -6.345 1.00 92.62 460 GLN A CA 1
ATOM 3603 C C . GLN A 1 460 ? -0.078 -26.117 -6.210 1.00 92.62 460 GLN A C 1
ATOM 3605 O O . GLN A 1 460 ? 0.702 -25.776 -7.094 1.00 92.62 460 GLN A O 1
ATOM 3610 N N . LEU A 1 461 ? -0.280 -25.393 -5.108 1.00 94.00 461 LEU A N 1
ATOM 3611 C CA . LEU A 1 461 ? 0.430 -24.150 -4.837 1.00 94.00 461 LEU A CA 1
ATOM 3612 C C . LEU A 1 461 ? 1.927 -24.394 -4.613 1.00 94.00 461 LEU A C 1
ATOM 3614 O O . LEU A 1 461 ? 2.745 -23.704 -5.213 1.00 94.00 461 LEU A O 1
ATOM 3618 N N . ASP A 1 462 ? 2.287 -25.398 -3.814 1.00 93.94 462 ASP A N 1
ATOM 3619 C CA . ASP A 1 462 ? 3.683 -25.766 -3.567 1.00 93.94 462 ASP A CA 1
ATOM 3620 C C . ASP A 1 462 ? 4.385 -26.195 -4.872 1.00 93.94 462 ASP A C 1
ATOM 3622 O O . ASP A 1 462 ? 5.523 -25.793 -5.119 1.00 93.94 462 ASP A O 1
ATOM 3626 N N . ALA A 1 463 ? 3.696 -26.927 -5.757 1.00 94.00 463 ALA A N 1
ATOM 3627 C CA . ALA A 1 463 ? 4.214 -27.268 -7.084 1.00 94.00 463 ALA A CA 1
ATOM 3628 C C . ALA A 1 463 ? 4.421 -26.027 -7.973 1.00 94.00 463 ALA A C 1
ATOM 3630 O O . ALA A 1 463 ? 5.472 -25.895 -8.598 1.00 94.00 463 ALA A O 1
ATOM 3631 N N . ALA A 1 464 ? 3.463 -25.094 -7.993 1.00 93.38 464 ALA A N 1
ATOM 3632 C CA . ALA A 1 464 ? 3.571 -23.856 -8.767 1.00 93.38 464 ALA A CA 1
ATOM 3633 C C . ALA A 1 464 ? 4.712 -22.949 -8.267 1.00 93.38 464 ALA A C 1
ATOM 3635 O O . ALA A 1 464 ? 5.434 -22.360 -9.070 1.00 93.38 464 ALA A O 1
ATOM 3636 N N . ILE A 1 465 ? 4.927 -22.879 -6.947 1.00 92.31 465 ILE A N 1
ATOM 3637 C CA . ILE A 1 465 ? 6.074 -22.176 -6.354 1.00 92.31 465 ILE A CA 1
ATOM 3638 C C . ILE A 1 465 ? 7.381 -22.804 -6.857 1.00 92.31 465 ILE A C 1
ATOM 3640 O O . ILE A 1 465 ? 8.251 -22.097 -7.367 1.00 92.31 465 ILE A O 1
ATOM 3644 N N . GLN A 1 466 ? 7.514 -24.131 -6.775 1.00 90.69 466 GLN A N 1
ATOM 3645 C CA . GLN A 1 466 ? 8.710 -24.838 -7.246 1.00 90.69 466 GLN A CA 1
ATOM 3646 C C . GLN A 1 466 ? 8.965 -24.641 -8.747 1.00 90.69 466 GLN A C 1
ATOM 3648 O O . GLN A 1 466 ? 10.109 -24.419 -9.149 1.00 90.69 466 GLN A O 1
ATOM 3653 N N . GLU A 1 467 ? 7.921 -24.685 -9.571 1.00 89.88 467 GLU A N 1
ATOM 3654 C CA . GLU A 1 467 ? 8.023 -24.444 -11.011 1.00 89.88 467 GLU A CA 1
ATOM 3655 C C . GLU A 1 467 ? 8.475 -23.008 -11.315 1.00 89.88 467 GLU A C 1
ATOM 3657 O O . GLU A 1 467 ? 9.428 -22.813 -12.074 1.00 89.88 467 GLU A O 1
ATOM 3662 N N . SER A 1 468 ? 7.882 -22.007 -10.654 1.00 87.50 468 SER A N 1
ATOM 3663 C CA . SER A 1 468 ? 8.300 -20.603 -10.772 1.00 87.50 468 SER A CA 1
ATOM 3664 C C . SER A 1 468 ? 9.788 -20.432 -10.448 1.00 87.50 468 SER A C 1
ATOM 3666 O O . SER A 1 468 ? 10.519 -19.761 -11.183 1.00 87.50 468 SER A O 1
ATOM 3668 N N . HIS A 1 469 ? 10.288 -21.112 -9.408 1.00 83.94 469 HIS A N 1
ATOM 3669 C CA . HIS A 1 469 ? 11.710 -21.123 -9.059 1.00 83.94 469 HIS A CA 1
ATOM 3670 C C . HIS A 1 469 ? 12.610 -21.698 -10.159 1.00 83.94 469 HIS A C 1
ATOM 3672 O O . HIS A 1 469 ? 13.673 -21.131 -10.423 1.00 83.94 469 HIS A O 1
ATOM 3678 N N . GLN A 1 470 ? 12.202 -22.790 -10.807 1.00 83.94 470 GLN A N 1
ATOM 3679 C CA . GLN A 1 470 ? 12.962 -23.399 -11.906 1.00 83.94 470 GLN A CA 1
ATOM 3680 C C . GLN A 1 470 ? 12.994 -22.487 -13.136 1.00 83.94 470 GLN A C 1
ATOM 3682 O O . GLN A 1 470 ? 14.045 -22.304 -13.753 1.00 83.94 470 GLN A O 1
ATOM 3687 N N . GLN A 1 471 ? 11.870 -21.839 -13.446 1.00 83.06 471 GLN A N 1
ATOM 3688 C CA . GLN A 1 471 ? 11.754 -20.927 -14.582 1.00 83.06 471 GLN A CA 1
ATOM 3689 C C . GLN A 1 471 ? 12.574 -19.635 -14.415 1.00 83.06 471 GLN A C 1
ATOM 3691 O O . GLN A 1 471 ? 12.900 -18.995 -15.415 1.00 83.06 471 GLN A O 1
ATOM 3696 N N . ARG A 1 472 ? 12.991 -19.264 -13.190 1.00 78.94 472 ARG A N 1
ATOM 3697 C CA . ARG A 1 472 ? 13.826 -18.066 -12.942 1.00 78.94 472 ARG A CA 1
ATOM 3698 C C . ARG A 1 472 ? 15.096 -18.023 -13.789 1.00 78.94 472 ARG A C 1
ATOM 3700 O O . ARG A 1 472 ? 15.505 -16.939 -14.182 1.00 78.94 472 ARG A O 1
ATOM 3707 N N . GLN A 1 473 ? 15.704 -19.170 -14.094 1.00 75.69 473 GLN A N 1
ATOM 3708 C CA . GLN A 1 473 ? 16.938 -19.221 -14.892 1.00 75.69 473 GLN A CA 1
ATOM 3709 C C . GLN A 1 473 ? 16.744 -18.774 -16.349 1.00 75.69 473 GLN A C 1
ATOM 3711 O O . GLN A 1 473 ? 17.717 -18.402 -17.001 1.00 75.69 473 GLN A O 1
ATOM 3716 N N . HIS A 1 474 ? 15.507 -18.798 -16.847 1.00 86.00 474 HIS A N 1
ATOM 3717 C CA . HIS A 1 474 ? 15.156 -18.422 -18.215 1.00 86.00 474 HIS A CA 1
ATOM 3718 C C . HIS A 1 474 ? 14.573 -17.006 -18.327 1.00 86.00 474 HIS A C 1
ATOM 3720 O O . HIS A 1 474 ? 14.285 -16.560 -19.437 1.00 86.00 474 HIS A O 1
ATOM 3726 N N . LYS A 1 475 ? 14.392 -16.296 -17.203 1.00 92.06 475 LYS A N 1
ATOM 3727 C CA . LYS A 1 475 ? 13.880 -14.922 -17.202 1.00 92.06 475 LYS A CA 1
ATOM 3728 C C . LYS A 1 475 ? 14.945 -13.940 -17.690 1.00 92.06 475 LYS A C 1
ATOM 3730 O O . LYS A 1 475 ? 16.134 -14.110 -17.426 1.00 92.06 475 LYS A O 1
ATOM 3735 N N . ILE A 1 476 ? 14.494 -12.880 -18.355 1.00 94.75 476 ILE A N 1
ATOM 3736 C CA . ILE A 1 476 ? 15.350 -11.782 -18.815 1.00 94.75 476 ILE A CA 1
ATOM 3737 C C . ILE A 1 476 ? 15.824 -11.003 -17.589 1.00 94.75 476 ILE A C 1
ATOM 3739 O O . ILE A 1 476 ? 15.009 -10.469 -16.830 1.00 94.75 476 ILE A O 1
ATOM 3743 N N . LYS A 1 477 ? 17.137 -10.912 -17.391 1.00 95.88 477 LYS A N 1
ATOM 3744 C CA . LYS A 1 477 ? 17.723 -10.199 -16.255 1.00 95.88 477 LYS A CA 1
ATOM 3745 C C . LYS A 1 477 ? 17.786 -8.709 -16.546 1.00 95.88 477 LYS A C 1
ATOM 3747 O O . LYS A 1 477 ? 18.385 -8.290 -17.536 1.00 95.88 477 LYS A O 1
ATOM 3752 N N . VAL A 1 478 ? 17.199 -7.900 -15.672 1.00 97.50 478 VAL A N 1
ATOM 3753 C CA . VAL A 1 478 ? 17.115 -6.445 -15.850 1.00 97.50 478 VAL A CA 1
ATOM 3754 C C . VAL A 1 478 ? 17.819 -5.743 -14.698 1.00 97.50 478 VAL A C 1
ATOM 3756 O O . VAL A 1 478 ? 17.381 -5.831 -13.555 1.00 97.50 478 VAL A O 1
ATOM 3759 N N . GLY A 1 479 ? 18.901 -5.027 -14.987 1.00 97.00 479 GLY A N 1
ATOM 3760 C CA . GLY A 1 479 ? 19.588 -4.187 -14.009 1.00 97.00 479 GLY A CA 1
ATOM 3761 C C . GLY A 1 479 ? 18.814 -2.899 -13.770 1.00 97.00 479 GLY A C 1
ATOM 3762 O O . GLY A 1 479 ? 18.636 -2.125 -14.700 1.00 97.00 479 GLY A O 1
ATOM 3763 N N . ILE A 1 480 ? 18.356 -2.650 -12.549 1.00 96.12 480 ILE A N 1
ATOM 3764 C CA . ILE A 1 480 ? 17.675 -1.405 -12.182 1.00 96.12 480 ILE A CA 1
ATOM 3765 C C . ILE A 1 480 ? 18.728 -0.455 -11.640 1.00 96.12 480 ILE A C 1
ATOM 3767 O O . ILE A 1 480 ? 19.167 -0.618 -10.505 1.00 96.12 480 ILE A O 1
ATOM 3771 N N . LEU A 1 481 ? 19.177 0.481 -12.472 1.00 94.25 481 LEU A N 1
ATOM 3772 C CA . LEU A 1 481 ? 20.246 1.408 -12.131 1.00 94.25 481 LEU A CA 1
ATOM 3773 C C . LEU A 1 481 ? 19.674 2.639 -11.425 1.00 94.25 481 LEU A C 1
ATOM 3775 O O . LEU A 1 481 ? 18.994 3.444 -12.056 1.00 94.25 481 LEU A O 1
ATOM 3779 N N . MET A 1 482 ? 19.975 2.766 -10.135 1.00 91.75 482 MET A N 1
ATOM 3780 C CA . MET A 1 482 ? 19.495 3.809 -9.224 1.00 91.75 482 MET A CA 1
ATOM 3781 C C . MET A 1 482 ? 20.657 4.589 -8.602 1.00 91.75 482 MET A C 1
ATOM 3783 O O . MET A 1 482 ? 21.815 4.169 -8.670 1.00 91.75 482 MET A O 1
ATOM 3787 N N . GLY A 1 483 ? 20.330 5.701 -7.946 1.00 86.50 483 GLY A N 1
ATOM 3788 C CA . GLY A 1 483 ? 21.269 6.570 -7.239 1.00 86.50 483 GLY A CA 1
ATOM 3789 C C . GLY A 1 483 ? 21.303 7.965 -7.850 1.00 86.50 483 GLY A C 1
ATOM 3790 O O . GLY A 1 483 ? 20.366 8.378 -8.528 1.00 86.50 483 GLY A O 1
ATOM 3791 N N . GLY A 1 484 ? 22.403 8.672 -7.626 1.00 79.31 484 GLY A N 1
ATOM 3792 C CA . GLY A 1 484 ? 22.558 10.070 -8.016 1.00 79.31 484 GLY A CA 1
ATOM 3793 C C . GLY A 1 484 ? 23.063 10.920 -6.858 1.00 79.31 484 GLY A C 1
ATOM 3794 O O . GLY A 1 484 ? 22.999 10.520 -5.694 1.00 79.31 484 GLY A O 1
ATOM 3795 N N . GLU A 1 485 ? 23.599 12.081 -7.202 1.00 76.56 485 GLU A N 1
ATOM 3796 C CA . GLU A 1 485 ? 24.099 13.087 -6.260 1.00 76.56 485 GLU A CA 1
ATOM 3797 C C . GLU A 1 485 ? 23.196 14.337 -6.241 1.00 76.56 485 GLU A C 1
ATOM 3799 O O . GLU A 1 485 ? 23.408 15.232 -5.427 1.00 76.56 485 GLU A O 1
ATOM 3804 N N . SER A 1 486 ? 22.183 14.409 -7.115 1.00 78.50 486 SER A N 1
ATOM 3805 C CA . SER A 1 486 ? 21.209 15.508 -7.142 1.00 78.50 486 SER A CA 1
ATOM 3806 C C . SER A 1 486 ? 20.210 15.464 -5.980 1.00 78.50 486 SER A C 1
ATOM 3808 O O . SER A 1 486 ? 19.917 14.393 -5.452 1.00 78.50 486 SER A O 1
ATOM 3810 N N . GLU A 1 487 ? 19.580 16.605 -5.686 1.00 76.31 487 GLU A N 1
ATOM 3811 C CA . GLU A 1 487 ? 18.504 16.727 -4.686 1.00 76.31 487 GLU A CA 1
ATOM 3812 C C . GLU A 1 487 ? 17.321 15.772 -4.955 1.00 76.31 487 GLU A C 1
ATOM 3814 O O . GLU A 1 487 ? 16.756 15.218 -4.018 1.00 76.31 487 GLU A O 1
ATOM 3819 N N . ASP A 1 488 ? 17.023 15.474 -6.226 1.00 80.44 488 ASP A N 1
ATOM 3820 C CA . ASP A 1 488 ? 15.904 14.602 -6.623 1.00 80.44 488 ASP A CA 1
ATOM 3821 C C . ASP A 1 488 ? 16.205 13.090 -6.489 1.00 80.44 488 ASP A C 1
ATOM 3823 O O . ASP A 1 488 ? 15.371 12.253 -6.841 1.00 80.44 488 ASP A O 1
ATOM 3827 N N . ALA A 1 489 ? 17.397 12.689 -6.024 1.00 83.56 489 ALA A N 1
ATOM 3828 C CA . ALA A 1 489 ? 17.833 11.284 -6.042 1.00 83.56 489 ALA A CA 1
ATOM 3829 C C . ALA A 1 489 ? 16.882 10.333 -5.287 1.00 83.56 489 ALA A C 1
ATOM 3831 O O . ALA A 1 489 ? 16.697 9.185 -5.704 1.00 83.56 489 ALA A O 1
ATOM 3832 N N . ASP A 1 490 ? 16.241 10.810 -4.219 1.00 84.38 490 ASP A N 1
ATOM 3833 C CA . ASP A 1 490 ? 15.287 10.031 -3.424 1.00 84.38 490 ASP A CA 1
ATOM 3834 C C . ASP A 1 490 ? 14.044 9.623 -4.239 1.00 84.38 490 ASP A C 1
ATOM 3836 O O . ASP A 1 490 ? 13.589 8.477 -4.147 1.00 84.38 490 ASP A O 1
ATOM 3840 N N . GLU A 1 491 ? 13.534 10.504 -5.108 1.00 82.94 491 GLU A N 1
ATOM 3841 C CA . GLU A 1 491 ? 12.395 10.197 -5.987 1.00 82.94 491 GLU A CA 1
ATOM 3842 C C . GLU A 1 491 ? 12.746 9.105 -7.006 1.00 82.94 491 GLU A C 1
ATOM 3844 O O . GLU A 1 491 ? 11.938 8.220 -7.307 1.00 82.94 491 GLU A O 1
ATOM 3849 N N . PHE A 1 492 ? 13.980 9.122 -7.511 1.00 87.75 492 PHE A N 1
ATOM 3850 C CA . PHE A 1 492 ? 14.469 8.138 -8.475 1.00 87.75 492 PHE A CA 1
ATOM 3851 C C . PHE A 1 492 ? 14.788 6.784 -7.832 1.00 87.75 492 PHE A C 1
ATOM 3853 O O . PHE A 1 492 ? 14.559 5.747 -8.457 1.00 87.75 492 PHE A O 1
ATOM 3860 N N . ILE A 1 493 ? 15.213 6.757 -6.565 1.00 87.94 493 ILE A N 1
ATOM 3861 C CA . ILE A 1 493 ? 15.301 5.514 -5.782 1.00 87.94 493 ILE A CA 1
ATOM 3862 C C . ILE A 1 493 ? 13.907 4.933 -5.553 1.00 87.94 493 ILE A C 1
ATOM 3864 O O . ILE A 1 493 ? 13.706 3.736 -5.767 1.00 87.94 493 ILE A O 1
ATOM 3868 N N . ALA A 1 494 ? 12.926 5.762 -5.184 1.00 85.12 494 ALA A N 1
ATOM 3869 C CA . ALA A 1 494 ? 11.539 5.319 -5.050 1.00 85.12 494 ALA A CA 1
ATOM 3870 C C . ALA A 1 494 ? 10.990 4.773 -6.380 1.00 85.12 494 ALA A C 1
ATOM 3872 O O . ALA A 1 494 ? 10.323 3.734 -6.398 1.00 85.12 494 ALA A O 1
ATOM 3873 N N . SER A 1 495 ? 11.326 5.422 -7.500 1.00 89.31 495 SER A N 1
ATOM 3874 C CA . SER A 1 495 ? 10.977 4.940 -8.835 1.00 89.31 495 SER A CA 1
ATOM 3875 C C . SER A 1 495 ? 11.616 3.591 -9.145 1.00 89.31 495 SER A C 1
ATOM 3877 O O . SER A 1 495 ? 10.912 2.644 -9.492 1.00 89.31 495 SER A O 1
ATOM 3879 N N . GLY A 1 496 ? 12.931 3.460 -8.969 1.00 91.75 496 GLY A N 1
ATOM 3880 C CA . GLY A 1 496 ? 13.635 2.204 -9.204 1.00 91.75 496 GLY A CA 1
ATOM 3881 C C . GLY A 1 496 ? 13.139 1.069 -8.303 1.00 91.75 496 GLY A C 1
ATOM 3882 O O . GLY A 1 496 ? 12.956 -0.050 -8.780 1.00 91.75 496 GLY A O 1
ATOM 3883 N N . GLY A 1 497 ? 12.813 1.356 -7.039 1.00 90.25 497 GLY A N 1
ATOM 3884 C CA . GLY A 1 497 ? 12.173 0.409 -6.125 1.00 90.25 497 GLY A CA 1
ATOM 3885 C C . GLY A 1 497 ? 10.801 -0.067 -6.616 1.00 90.25 497 GLY A C 1
ATOM 3886 O O . GLY A 1 497 ? 10.512 -1.264 -6.564 1.00 90.25 497 GLY A O 1
ATOM 3887 N N . TYR A 1 498 ? 9.975 0.831 -7.161 1.00 90.62 498 TYR A N 1
ATOM 3888 C CA . TYR A 1 498 ? 8.685 0.467 -7.758 1.00 90.62 498 TYR A CA 1
ATOM 3889 C C . TYR A 1 498 ? 8.845 -0.376 -9.034 1.00 90.62 498 TYR A C 1
ATOM 3891 O O . TYR A 1 498 ? 8.167 -1.392 -9.197 1.00 90.62 498 TYR A O 1
ATOM 3899 N N . ILE A 1 499 ? 9.784 -0.020 -9.917 1.00 93.25 499 ILE A N 1
ATOM 3900 C CA . ILE A 1 499 ? 10.077 -0.819 -11.118 1.00 93.25 499 ILE A CA 1
ATOM 3901 C C . ILE A 1 499 ? 10.611 -2.201 -10.741 1.00 93.25 499 ILE A C 1
ATOM 3903 O O . ILE A 1 499 ? 10.185 -3.203 -11.318 1.00 93.25 499 ILE A O 1
ATOM 3907 N N . TYR A 1 500 ? 11.496 -2.280 -9.744 1.00 93.94 500 TYR A N 1
ATOM 3908 C CA . TYR A 1 500 ? 11.969 -3.551 -9.206 1.00 93.94 500 TYR A CA 1
ATOM 3909 C C . TYR A 1 500 ? 10.794 -4.431 -8.763 1.00 93.94 500 TYR A C 1
ATOM 3911 O O . TYR A 1 500 ? 10.740 -5.602 -9.125 1.00 93.94 500 TYR A O 1
ATOM 3919 N N . GLN A 1 501 ? 9.837 -3.867 -8.025 1.00 92.31 501 GLN A N 1
ATOM 3920 C CA . GLN A 1 501 ? 8.643 -4.572 -7.551 1.00 92.31 501 GLN A CA 1
ATOM 3921 C C . GLN A 1 501 ? 7.795 -5.133 -8.704 1.00 92.31 501 GLN A C 1
ATOM 3923 O O . GLN A 1 501 ? 7.510 -6.331 -8.731 1.00 92.31 501 GLN A O 1
ATOM 3928 N N . LEU A 1 502 ? 7.471 -4.308 -9.707 1.00 93.62 502 LEU A N 1
ATOM 3929 C CA . LEU A 1 502 ? 6.697 -4.743 -10.878 1.00 93.62 502 LEU A CA 1
ATOM 3930 C C . LEU A 1 502 ? 7.387 -5.865 -11.665 1.00 93.62 502 LEU A C 1
ATOM 3932 O O . LEU A 1 502 ? 6.733 -6.804 -12.124 1.00 93.62 502 LEU A O 1
ATOM 3936 N N . LEU A 1 503 ? 8.709 -5.771 -11.831 1.00 95.00 503 LEU A N 1
ATOM 3937 C CA . LEU A 1 503 ? 9.489 -6.778 -12.547 1.00 95.00 503 LEU A CA 1
ATOM 3938 C C . LEU A 1 503 ? 9.674 -8.056 -11.726 1.00 95.00 503 LEU A C 1
ATOM 3940 O O . LEU A 1 503 ? 9.681 -9.136 -12.308 1.00 95.00 503 LEU A O 1
ATOM 3944 N N . ALA A 1 504 ? 9.778 -7.961 -10.399 1.00 92.94 504 ALA A N 1
ATOM 3945 C CA . ALA A 1 504 ? 9.865 -9.122 -9.513 1.00 92.94 504 ALA A CA 1
ATOM 3946 C C . ALA A 1 504 ? 8.581 -9.968 -9.551 1.00 92.94 504 ALA A C 1
ATOM 3948 O O . ALA A 1 504 ? 8.662 -11.194 -9.497 1.00 92.94 504 ALA A O 1
ATOM 3949 N N . ALA A 1 505 ? 7.425 -9.317 -9.711 1.00 93.94 505 ALA A N 1
ATOM 3950 C CA . ALA A 1 505 ? 6.122 -9.953 -9.893 1.00 93.94 505 ALA A CA 1
ATOM 3951 C C . ALA A 1 505 ? 5.888 -10.517 -11.310 1.00 93.94 505 ALA A C 1
ATOM 3953 O O . ALA A 1 505 ? 4.901 -11.215 -11.547 1.00 93.94 505 ALA A O 1
ATOM 3954 N N . SER A 1 506 ? 6.758 -10.199 -12.274 1.00 93.75 506 SER A N 1
ATOM 3955 C CA . SER A 1 506 ? 6.586 -10.564 -13.682 1.00 93.75 506 SER A CA 1
ATOM 3956 C C . SER A 1 506 ? 6.964 -12.017 -13.973 1.00 93.75 506 SER A C 1
ATOM 3958 O O . SER A 1 506 ? 7.951 -12.556 -13.469 1.00 93.75 506 SER A O 1
ATOM 3960 N N . GLU A 1 507 ? 6.246 -12.634 -14.908 1.00 91.69 507 GLU A N 1
ATOM 3961 C CA . GLU A 1 507 ? 6.602 -13.933 -15.490 1.00 91.69 507 GLU A CA 1
ATOM 3962 C C . GLU A 1 507 ? 7.881 -13.868 -16.344 1.00 91.69 507 GLU A C 1
ATOM 3964 O O . GLU A 1 507 ? 8.605 -14.855 -16.443 1.00 91.69 507 GLU A O 1
ATOM 3969 N N . LYS A 1 508 ? 8.191 -12.705 -16.936 1.00 93.56 508 LYS A N 1
ATOM 3970 C CA . LYS A 1 508 ? 9.236 -12.564 -17.968 1.00 93.56 508 LYS A CA 1
ATOM 3971 C C . LYS A 1 508 ? 10.597 -12.117 -17.438 1.00 93.56 508 LYS A C 1
ATOM 3973 O O . LYS A 1 508 ? 11.622 -12.448 -18.034 1.00 93.56 508 LYS A O 1
ATOM 3978 N N . TYR A 1 509 ? 10.609 -11.331 -16.364 1.00 95.31 509 TYR A N 1
ATOM 3979 C CA . TYR A 1 509 ? 11.784 -10.568 -15.946 1.00 95.31 509 TYR A CA 1
ATOM 3980 C C . TYR A 1 509 ? 12.313 -10.995 -14.578 1.00 95.31 509 TYR A C 1
ATOM 3982 O O . TYR A 1 509 ? 11.573 -11.452 -13.711 1.00 95.31 509 TYR A O 1
ATOM 3990 N N . GLN A 1 510 ? 13.616 -10.814 -14.384 1.00 93.44 510 GLN A N 1
ATOM 3991 C CA . GLN A 1 510 ? 14.288 -10.932 -13.098 1.00 93.44 510 GLN A CA 1
ATOM 3992 C C . GLN A 1 510 ? 15.063 -9.634 -12.827 1.00 93.44 510 GLN A C 1
ATOM 3994 O O . GLN A 1 510 ? 16.093 -9.397 -13.462 1.00 93.44 510 GLN A O 1
ATOM 3999 N N . PRO A 1 511 ? 14.599 -8.776 -11.905 1.00 94.62 511 PRO A N 1
ATOM 4000 C CA . PRO A 1 511 ? 15.276 -7.518 -11.631 1.00 94.62 511 PRO A CA 1
ATOM 4001 C C . PRO A 1 511 ? 16.508 -7.706 -10.731 1.00 94.62 511 PRO A C 1
ATOM 4003 O O . PRO A 1 511 ? 16.509 -8.519 -9.804 1.00 94.62 511 PRO A O 1
ATOM 4006 N N . VAL A 1 512 ? 17.545 -6.907 -10.980 1.00 94.31 512 VAL A N 1
ATOM 4007 C CA . VAL A 1 512 ? 18.787 -6.826 -10.197 1.00 94.31 512 VAL A CA 1
ATOM 4008 C C . VAL A 1 512 ? 18.974 -5.365 -9.771 1.00 94.31 512 VAL A C 1
ATOM 4010 O O . VAL A 1 512 ? 19.164 -4.521 -10.644 1.00 94.31 512 VAL A O 1
ATOM 4013 N N . PRO A 1 513 ? 18.897 -5.019 -8.475 1.00 93.88 513 PRO A N 1
ATOM 4014 C CA . PRO A 1 513 ? 18.985 -3.630 -8.034 1.00 93.88 513 PRO A CA 1
ATOM 4015 C C . PRO A 1 513 ? 20.454 -3.190 -8.014 1.00 93.88 513 PRO A C 1
ATOM 4017 O O . PRO A 1 513 ? 21.264 -3.760 -7.284 1.00 93.88 513 PRO A O 1
ATOM 4020 N N . ILE A 1 514 ? 20.802 -2.190 -8.822 1.00 94.44 514 ILE A N 1
ATOM 4021 C CA . ILE A 1 514 ? 22.166 -1.677 -8.974 1.00 94.44 514 ILE A CA 1
ATOM 4022 C C . ILE A 1 514 ? 22.190 -0.219 -8.525 1.00 94.44 514 ILE A C 1
ATOM 4024 O O . ILE A 1 514 ? 21.459 0.612 -9.053 1.00 94.44 514 ILE A O 1
ATOM 4028 N N . PHE A 1 515 ? 23.055 0.105 -7.574 1.00 92.56 515 PHE A N 1
ATOM 4029 C CA . PHE A 1 515 ? 23.255 1.458 -7.076 1.00 92.56 515 PHE A CA 1
ATOM 4030 C C . PHE A 1 515 ? 24.553 2.043 -7.613 1.00 92.56 515 PHE A C 1
ATOM 4032 O O . PHE A 1 515 ? 25.604 1.400 -7.541 1.00 92.56 515 PHE A O 1
ATOM 4039 N N . ARG A 1 516 ? 24.480 3.266 -8.135 1.00 91.06 516 ARG A N 1
ATOM 4040 C CA . ARG A 1 516 ? 25.628 4.048 -8.592 1.00 91.06 516 ARG A CA 1
ATOM 4041 C C . ARG A 1 516 ? 26.020 5.060 -7.521 1.00 91.06 516 ARG A C 1
ATOM 4043 O O . ARG A 1 516 ? 25.183 5.840 -7.080 1.00 91.06 516 ARG A O 1
ATOM 4050 N N . LEU A 1 517 ? 27.299 5.069 -7.160 1.00 88.06 517 LEU A N 1
ATOM 4051 C CA . LEU A 1 517 ? 27.875 5.954 -6.152 1.00 88.06 517 LEU A CA 1
ATOM 4052 C C . LEU A 1 517 ? 29.156 6.620 -6.669 1.00 88.06 517 LEU A C 1
ATOM 4054 O O . LEU A 1 517 ? 29.977 5.959 -7.304 1.00 88.06 517 LEU A O 1
ATOM 4058 N N . GLY A 1 518 ? 29.369 7.889 -6.320 1.00 80.75 518 GLY A N 1
ATOM 4059 C CA . GLY A 1 518 ? 30.621 8.608 -6.566 1.00 80.75 518 GLY A CA 1
ATOM 4060 C C . GLY A 1 518 ? 30.502 9.723 -7.610 1.00 80.75 518 GLY A C 1
ATOM 4061 O O . GLY A 1 518 ? 29.470 9.847 -8.268 1.00 80.75 518 GLY A O 1
ATOM 4062 N N . PRO A 1 519 ? 31.551 10.553 -7.754 1.00 73.81 519 PRO A N 1
ATOM 4063 C CA . PRO A 1 519 ? 31.556 11.675 -8.688 1.00 73.81 519 PRO A CA 1
ATOM 4064 C C . PRO A 1 519 ? 31.602 11.193 -10.145 1.00 73.81 519 PRO A C 1
ATOM 4066 O O . PRO A 1 519 ? 32.049 10.078 -10.417 1.00 73.81 519 PRO A O 1
ATOM 4069 N N . ALA A 1 520 ? 31.223 12.070 -11.082 1.00 65.81 520 ALA A N 1
ATOM 4070 C CA . ALA A 1 520 ? 31.138 11.767 -12.517 1.00 65.81 520 ALA A CA 1
ATOM 4071 C C . ALA A 1 520 ? 32.406 11.128 -13.115 1.00 65.81 520 ALA A C 1
ATOM 4073 O O . ALA A 1 520 ? 32.325 10.293 -14.010 1.00 65.81 520 ALA A O 1
ATOM 4074 N N . GLU A 1 521 ? 33.576 11.467 -12.574 1.00 67.44 521 GLU A N 1
ATOM 4075 C CA . GLU A 1 521 ? 34.867 10.953 -13.035 1.00 67.44 521 GLU A CA 1
ATOM 4076 C C . GLU A 1 521 ? 35.179 9.521 -12.554 1.00 67.44 521 GLU A C 1
ATOM 4078 O O . GLU A 1 521 ? 36.043 8.862 -13.133 1.00 67.44 521 GLU A O 1
ATOM 4083 N N . GLN A 1 522 ? 34.524 9.027 -11.492 1.00 78.56 522 GLN A N 1
ATOM 4084 C CA . GLN A 1 522 ? 34.826 7.736 -10.850 1.00 78.56 522 GLN A CA 1
ATOM 4085 C C . GLN A 1 522 ? 33.580 7.069 -10.246 1.00 78.56 522 GLN A C 1
ATOM 4087 O O . GLN A 1 522 ? 33.522 6.786 -9.045 1.00 78.56 522 GLN A O 1
ATOM 4092 N N . PHE A 1 523 ? 32.578 6.783 -11.077 1.00 85.94 523 PHE A N 1
ATOM 4093 C CA . PHE A 1 523 ? 31.411 6.028 -10.627 1.00 85.94 523 PHE A CA 1
ATOM 4094 C C . PHE A 1 523 ? 31.771 4.598 -10.199 1.00 85.94 523 PHE A C 1
ATOM 4096 O O . PHE A 1 523 ? 32.473 3.864 -10.897 1.00 85.94 523 PHE A O 1
ATOM 4103 N N . ARG A 1 524 ? 31.221 4.181 -9.060 1.00 89.12 524 ARG A N 1
ATOM 4104 C CA . ARG A 1 524 ? 31.245 2.813 -8.536 1.00 89.12 524 ARG A CA 1
ATOM 4105 C C . ARG A 1 524 ? 29.836 2.241 -8.549 1.00 89.12 524 ARG A C 1
ATOM 4107 O O . ARG A 1 524 ? 28.873 2.956 -8.279 1.00 89.12 524 ARG A O 1
ATOM 4114 N N . TYR A 1 525 ? 29.725 0.948 -8.829 1.00 92.12 525 TYR A N 1
ATOM 4115 C CA . TYR A 1 525 ? 28.444 0.262 -8.954 1.00 92.12 525 TYR A CA 1
ATOM 4116 C C . TYR A 1 525 ? 28.353 -0.872 -7.936 1.00 92.12 525 TYR A C 1
ATOM 4118 O O . TYR A 1 525 ? 29.312 -1.621 -7.744 1.00 92.12 525 TYR A O 1
ATOM 4126 N N . TYR A 1 526 ? 27.196 -0.998 -7.289 1.00 92.75 526 TYR A N 1
ATOM 4127 C CA . TYR A 1 526 ? 26.946 -1.993 -6.249 1.00 92.75 526 TYR A CA 1
ATOM 4128 C C . TYR A 1 526 ? 25.613 -2.694 -6.483 1.00 92.75 526 TYR A C 1
ATOM 4130 O O . TYR A 1 526 ? 24.607 -2.033 -6.721 1.00 92.75 526 TYR A O 1
ATOM 4138 N N . ILE A 1 527 ? 25.572 -4.019 -6.367 1.00 92.75 527 ILE A N 1
ATOM 4139 C CA . ILE A 1 527 ? 24.305 -4.747 -6.250 1.00 92.75 527 ILE A CA 1
ATOM 4140 C C . ILE A 1 527 ? 23.806 -4.569 -4.818 1.00 92.75 527 ILE A C 1
ATOM 4142 O O . ILE A 1 527 ? 24.535 -4.866 -3.869 1.00 92.75 527 ILE A O 1
ATOM 4146 N N . LEU A 1 528 ? 22.576 -4.082 -4.662 1.00 90.31 528 LEU A N 1
ATOM 4147 C CA . LEU A 1 528 ? 21.994 -3.839 -3.345 1.00 90.31 528 LEU A CA 1
ATOM 4148 C C . LEU A 1 528 ? 21.310 -5.091 -2.775 1.00 90.31 528 LEU A C 1
ATOM 4150 O O . LEU A 1 528 ? 20.572 -5.772 -3.492 1.00 90.31 528 LEU A O 1
ATOM 4154 N N . PRO A 1 529 ? 21.467 -5.380 -1.473 1.00 87.75 529 PRO A N 1
ATOM 4155 C CA . PRO A 1 529 ? 20.586 -6.310 -0.780 1.00 87.75 529 PRO A CA 1
ATOM 4156 C C . PRO A 1 529 ? 19.179 -5.700 -0.608 1.00 87.75 529 PRO A C 1
ATOM 4158 O O . PRO A 1 529 ? 19.006 -4.482 -0.547 1.00 87.75 529 PRO A O 1
ATOM 4161 N N . LEU A 1 530 ? 18.150 -6.551 -0.522 1.00 85.69 530 LEU A N 1
ATOM 4162 C CA . LEU A 1 530 ? 16.735 -6.134 -0.540 1.00 85.69 530 LEU A CA 1
ATOM 4163 C C . LEU A 1 530 ? 16.345 -5.176 0.591 1.00 85.69 530 LEU A C 1
ATOM 4165 O O . LEU A 1 530 ? 15.520 -4.284 0.396 1.00 85.69 530 LEU A O 1
ATOM 4169 N N . ASN A 1 531 ? 16.946 -5.339 1.768 1.00 79.69 531 ASN A N 1
ATOM 4170 C CA . ASN A 1 531 ? 16.712 -4.473 2.922 1.00 79.69 531 ASN A CA 1
ATOM 4171 C C . ASN A 1 531 ? 17.208 -3.031 2.705 1.00 79.69 531 ASN A C 1
ATOM 4173 O O . ASN A 1 531 ? 16.840 -2.151 3.478 1.00 79.69 531 ASN A O 1
ATOM 4177 N N . LEU A 1 532 ? 18.023 -2.779 1.673 1.00 82.00 532 LEU A N 1
ATOM 4178 C CA . LEU A 1 532 ? 18.428 -1.437 1.239 1.00 82.00 532 LEU A CA 1
ATOM 4179 C C . LEU A 1 532 ? 17.612 -0.911 0.055 1.00 82.00 532 LEU A C 1
ATOM 4181 O O . LEU A 1 532 ? 17.873 0.188 -0.412 1.00 82.00 532 LEU A O 1
ATOM 4185 N N . LEU A 1 533 ? 16.640 -1.674 -0.443 1.00 79.00 533 LEU A N 1
ATOM 4186 C CA . LEU A 1 533 ? 15.781 -1.254 -1.549 1.00 79.00 533 LEU A CA 1
ATOM 4187 C C . LEU A 1 533 ? 14.430 -0.701 -1.072 1.00 79.00 533 LEU A C 1
ATOM 4189 O O . LEU A 1 533 ? 13.828 0.133 -1.742 1.00 79.00 533 LEU A O 1
ATOM 4193 N N . CYS A 1 534 ? 13.937 -1.162 0.080 1.00 64.88 534 CYS A N 1
ATOM 4194 C CA . CYS A 1 534 ? 12.652 -0.733 0.633 1.00 64.88 534 CYS A CA 1
ATOM 4195 C C . CYS A 1 534 ? 12.830 0.551 1.461 1.00 64.88 534 CYS A C 1
ATOM 4197 O O . CYS A 1 534 ? 13.567 0.551 2.446 1.00 64.88 534 CYS A O 1
ATOM 4199 N N . PRO A 1 535 ? 12.130 1.627 1.081 1.00 60.12 535 PRO A N 1
ATOM 4200 C CA . PRO A 1 535 ? 12.677 2.969 0.857 1.00 60.12 535 PRO A CA 1
ATOM 4201 C C . PRO A 1 535 ? 13.630 3.461 1.960 1.00 60.12 535 PRO A C 1
ATOM 4203 O O . PRO A 1 535 ? 13.170 3.963 2.989 1.00 60.12 535 PRO A O 1
ATOM 4206 N N . PRO A 1 536 ? 14.950 3.375 1.733 1.00 64.25 536 PRO A N 1
ATOM 4207 C CA . PRO A 1 536 ? 15.938 4.207 2.400 1.00 64.25 536 PRO A CA 1
ATOM 4208 C C . PRO A 1 536 ? 16.325 5.388 1.494 1.00 64.25 536 PRO A C 1
ATOM 4210 O O . PRO A 1 536 ? 16.398 5.251 0.273 1.00 64.25 536 PRO A O 1
ATOM 4213 N N . LYS A 1 537 ? 16.590 6.553 2.090 1.00 73.06 537 LYS A N 1
ATOM 4214 C CA . LYS A 1 537 ? 17.097 7.729 1.365 1.00 73.06 537 LYS A CA 1
ATOM 4215 C C . LYS A 1 537 ? 18.426 7.422 0.667 1.00 73.06 537 LYS A C 1
ATOM 4217 O O . LYS A 1 537 ? 19.196 6.591 1.160 1.00 73.06 537 LYS A O 1
ATOM 4222 N N . ALA A 1 538 ? 18.729 8.124 -0.424 1.00 79.31 538 ALA A N 1
ATOM 4223 C CA . ALA A 1 538 ? 19.991 8.016 -1.159 1.00 79.31 538 ALA A CA 1
ATOM 4224 C C . ALA A 1 538 ? 21.198 8.128 -0.224 1.00 79.31 538 ALA A C 1
ATOM 4226 O O . ALA A 1 538 ? 22.118 7.312 -0.286 1.00 79.31 538 ALA A O 1
ATOM 4227 N N . GLU A 1 539 ? 21.145 9.096 0.691 1.00 77.81 539 GLU A N 1
ATOM 4228 C CA . GLU A 1 539 ? 22.157 9.316 1.721 1.00 77.81 539 GLU A CA 1
ATOM 4229 C C . GLU A 1 539 ? 22.291 8.113 2.664 1.00 77.81 539 GLU A C 1
ATOM 4231 O O . GLU A 1 539 ? 23.393 7.626 2.880 1.00 77.81 539 GLU A O 1
ATOM 4236 N N . ALA A 1 540 ? 21.181 7.537 3.134 1.00 75.69 540 ALA A N 1
ATOM 4237 C CA . ALA A 1 540 ? 21.210 6.366 4.010 1.00 75.69 540 ALA A CA 1
ATOM 4238 C C . ALA A 1 540 ? 21.789 5.117 3.317 1.00 75.69 540 ALA A C 1
ATOM 4240 O O . ALA A 1 540 ? 22.462 4.304 3.957 1.00 75.69 540 ALA A O 1
ATOM 4241 N N . ILE A 1 541 ? 21.538 4.942 2.013 1.00 81.75 541 ILE A N 1
ATOM 4242 C CA . ILE A 1 541 ? 22.167 3.877 1.216 1.00 81.75 541 ILE A CA 1
ATOM 4243 C C . ILE A 1 541 ? 23.666 4.152 1.074 1.00 81.75 541 ILE A C 1
ATOM 4245 O O . ILE A 1 541 ? 24.475 3.256 1.321 1.00 81.75 541 ILE A O 1
ATOM 4249 N N . ARG A 1 542 ? 24.036 5.388 0.716 1.00 82.56 542 ARG A N 1
ATOM 4250 C CA . ARG A 1 542 ? 25.429 5.833 0.587 1.00 82.56 542 ARG A CA 1
ATOM 4251 C C . ARG A 1 542 ? 26.203 5.588 1.878 1.00 82.56 542 ARG A C 1
ATOM 4253 O O . ARG A 1 542 ? 27.251 4.949 1.834 1.00 82.56 542 ARG A O 1
ATOM 4260 N N . ASP A 1 543 ? 25.670 6.022 3.012 1.00 79.19 543 ASP A N 1
ATOM 4261 C CA . ASP A 1 543 ? 26.308 5.871 4.315 1.00 79.19 543 ASP A CA 1
ATOM 4262 C C . ASP A 1 543 ? 26.525 4.408 4.669 1.00 79.19 543 ASP A C 1
ATOM 4264 O O . ASP A 1 543 ? 27.610 4.053 5.122 1.00 79.19 543 ASP A O 1
ATOM 4268 N N . LYS A 1 544 ? 25.544 3.540 4.399 1.00 79.38 544 LYS A N 1
ATOM 4269 C CA . LYS A 1 544 ? 25.689 2.097 4.624 1.00 79.38 544 LYS A CA 1
ATOM 4270 C C . LYS A 1 544 ? 26.714 1.442 3.705 1.00 79.38 544 LYS A C 1
ATOM 4272 O O . LYS A 1 544 ? 27.351 0.488 4.129 1.00 79.38 544 LYS A O 1
ATOM 4277 N N . ILE A 1 545 ? 26.879 1.920 2.472 1.00 82.75 545 ILE A N 1
ATOM 4278 C CA . ILE A 1 545 ? 27.916 1.416 1.558 1.00 82.75 545 ILE A CA 1
ATOM 4279 C C . ILE A 1 545 ? 29.306 1.897 2.002 1.00 82.75 545 ILE A C 1
ATOM 4281 O O . ILE A 1 545 ? 30.254 1.117 1.978 1.00 82.75 545 ILE A O 1
ATOM 4285 N N . LEU A 1 546 ? 29.438 3.168 2.398 1.00 81.06 546 LEU A N 1
ATOM 4286 C CA . LEU A 1 546 ? 30.721 3.781 2.767 1.00 81.06 546 LEU A CA 1
ATOM 4287 C C . LEU A 1 546 ? 31.211 3.375 4.163 1.00 81.06 546 LEU A C 1
ATOM 4289 O O . LEU A 1 546 ? 32.416 3.254 4.368 1.00 81.06 546 LEU A O 1
ATOM 4293 N N . HIS A 1 547 ? 30.290 3.170 5.104 1.00 72.25 547 HIS A N 1
ATOM 4294 C CA . HIS A 1 547 ? 30.574 2.861 6.508 1.00 72.25 547 HIS A CA 1
ATOM 4295 C C . HIS A 1 547 ? 30.155 1.438 6.890 1.00 72.25 547 HIS A C 1
ATOM 4297 O O . HIS A 1 547 ? 29.937 1.172 8.073 1.00 72.25 547 HIS A O 1
ATOM 4303 N N . ALA A 1 548 ? 30.011 0.526 5.919 1.00 60.34 548 ALA A N 1
ATOM 4304 C CA . ALA A 1 548 ? 29.798 -0.887 6.215 1.00 60.34 548 ALA A CA 1
ATOM 4305 C C . ALA A 1 548 ? 30.917 -1.350 7.168 1.00 60.34 548 ALA A C 1
ATOM 4307 O O . ALA A 1 548 ? 32.088 -1.272 6.783 1.00 60.34 548 ALA A O 1
ATOM 4308 N N . PRO A 1 549 ? 30.611 -1.761 8.415 1.00 53.06 549 PRO A N 1
ATOM 4309 C CA . PRO A 1 549 ? 31.644 -2.240 9.318 1.00 53.06 549 PRO A CA 1
ATOM 4310 C C . PRO A 1 549 ? 32.312 -3.442 8.656 1.00 53.06 549 PRO A C 1
ATOM 4312 O O . PRO A 1 549 ? 31.621 -4.349 8.199 1.00 53.06 549 PRO A O 1
ATOM 4315 N N . GLU A 1 550 ? 33.643 -3.445 8.577 1.00 42.53 550 GLU A N 1
ATOM 4316 C CA . GLU A 1 550 ? 34.410 -4.584 8.072 1.00 42.53 550 GLU A CA 1
ATOM 4317 C C . GLU A 1 550 ? 34.090 -5.835 8.919 1.00 42.53 550 GLU A C 1
ATOM 4319 O O . GLU A 1 550 ? 34.703 -6.086 9.953 1.00 42.53 550 GLU A O 1
ATOM 4324 N N . GLY A 1 551 ? 33.097 -6.622 8.495 1.00 44.88 551 GLY A N 1
ATOM 4325 C CA . GLY A 1 551 ? 32.875 -7.993 8.949 1.00 44.88 551 GLY A CA 1
ATOM 4326 C C . GLY A 1 551 ? 32.225 -8.216 10.321 1.00 44.88 551 GLY A C 1
ATOM 4327 O O . GLY A 1 551 ? 32.363 -9.325 10.835 1.00 44.88 551 GLY A O 1
ATOM 4328 N N . GLN A 1 552 ? 31.506 -7.256 10.917 1.00 42.84 552 GLN A N 1
ATOM 4329 C CA . GLN A 1 552 ? 30.637 -7.553 12.073 1.00 42.84 552 GLN A CA 1
ATOM 4330 C C . GLN A 1 552 ? 29.160 -7.511 11.672 1.00 42.84 552 GLN A C 1
ATOM 4332 O O . GLN A 1 552 ? 28.586 -6.423 11.577 1.00 42.84 552 GLN A O 1
ATOM 4337 N N . PRO A 1 553 ? 28.535 -8.674 11.411 1.00 52.44 553 PRO A N 1
ATOM 4338 C CA . PRO A 1 553 ? 27.099 -8.719 11.222 1.00 52.44 553 PRO A CA 1
ATOM 4339 C C . PRO A 1 553 ? 26.401 -8.320 12.526 1.00 52.44 553 PRO A C 1
ATOM 4341 O O . PRO A 1 553 ? 26.835 -8.692 13.610 1.00 52.44 553 PRO A O 1
ATOM 4344 N N . ASP A 1 554 ? 25.311 -7.567 12.414 1.00 67.31 554 ASP A N 1
ATOM 4345 C CA . ASP A 1 554 ? 24.417 -7.310 13.541 1.00 67.31 554 ASP A CA 1
ATOM 4346 C C . ASP A 1 554 ? 23.879 -8.659 14.048 1.00 67.31 554 ASP A C 1
ATOM 4348 O O . ASP A 1 554 ? 23.124 -9.336 13.338 1.00 67.31 554 ASP A O 1
ATOM 4352 N N . ASP A 1 555 ? 24.311 -9.065 15.247 1.00 72.62 555 ASP A N 1
ATOM 4353 C CA . ASP A 1 555 ? 23.990 -10.361 15.859 1.00 72.62 555 ASP A CA 1
ATOM 4354 C C . ASP A 1 555 ? 22.476 -10.643 15.833 1.00 72.62 555 ASP A C 1
ATOM 4356 O O . ASP A 1 555 ? 22.052 -11.779 15.607 1.00 72.62 555 ASP A O 1
ATOM 4360 N N . LEU A 1 556 ? 21.645 -9.600 15.976 1.00 76.50 556 LEU A N 1
ATOM 4361 C CA . LEU A 1 556 ? 20.188 -9.707 15.910 1.00 76.50 556 LEU A CA 1
ATOM 4362 C C . LEU A 1 556 ? 19.683 -10.046 14.507 1.00 76.50 556 LEU A C 1
ATOM 4364 O O . LEU A 1 556 ? 18.793 -10.885 14.344 1.00 76.50 556 LEU A O 1
ATOM 4368 N N . LEU A 1 557 ? 20.206 -9.358 13.488 1.00 77.50 557 LEU A N 1
ATOM 4369 C CA . LEU A 1 557 ? 19.797 -9.585 12.103 1.00 77.50 557 LEU A CA 1
ATOM 4370 C C . LEU A 1 557 ? 20.154 -11.008 11.684 1.00 77.50 557 LEU A C 1
ATOM 4372 O O . LEU A 1 557 ? 19.352 -11.663 11.018 1.00 77.50 557 LEU A O 1
ATOM 4376 N N . GLU A 1 558 ? 21.319 -11.508 12.096 1.00 80.75 558 GLU A N 1
ATOM 4377 C CA . GLU A 1 558 ? 21.722 -12.884 11.807 1.00 80.75 558 GLU A CA 1
ATOM 4378 C C . GLU A 1 558 ? 20.908 -13.917 12.585 1.00 80.75 558 GLU A C 1
ATOM 4380 O O . GLU A 1 558 ? 20.549 -14.944 12.005 1.00 80.75 558 GLU A O 1
ATOM 4385 N N . GLU A 1 559 ? 20.535 -13.647 13.839 1.00 84.81 559 GLU A N 1
ATOM 4386 C CA . GLU A 1 559 ? 19.608 -14.501 14.592 1.00 84.81 559 GLU A CA 1
ATOM 4387 C C . GLU A 1 559 ? 18.274 -14.649 13.842 1.00 84.81 559 GLU A C 1
ATOM 4389 O O . GLU A 1 559 ? 17.830 -15.767 13.561 1.00 84.81 559 GLU A O 1
ATOM 4394 N N . VAL A 1 560 ? 17.661 -13.528 13.440 1.00 84.31 560 VAL A N 1
ATOM 4395 C CA . VAL A 1 560 ? 16.372 -13.514 12.728 1.00 84.31 560 VAL A CA 1
ATOM 4396 C C . VAL A 1 560 ? 16.484 -14.183 11.356 1.00 84.31 560 VAL A C 1
ATOM 4398 O O . VAL A 1 560 ? 15.622 -14.980 10.986 1.00 84.31 560 VAL A O 1
ATOM 4401 N N . ARG A 1 561 ? 17.553 -13.910 10.597 1.00 85.38 561 ARG A N 1
ATOM 4402 C CA . ARG A 1 561 ? 17.805 -14.549 9.293 1.00 85.38 561 ARG A CA 1
ATOM 4403 C C . ARG A 1 561 ? 18.018 -16.051 9.420 1.00 85.38 561 ARG A C 1
ATOM 4405 O O . ARG A 1 561 ? 17.541 -16.802 8.575 1.00 85.38 561 ARG A O 1
ATOM 4412 N N . THR A 1 562 ? 18.705 -16.495 10.469 1.00 86.94 562 THR A N 1
ATOM 4413 C CA . THR A 1 562 ? 18.923 -17.921 10.736 1.00 86.94 562 THR A CA 1
ATOM 4414 C C . THR A 1 562 ? 17.603 -18.605 11.075 1.00 86.94 562 THR A C 1
ATOM 4416 O O . THR A 1 562 ? 17.284 -19.639 10.483 1.00 86.94 562 THR A O 1
ATOM 4419 N N . ALA A 1 563 ? 16.793 -17.988 11.942 1.00 85.94 563 ALA A N 1
ATOM 4420 C CA . ALA A 1 563 ? 15.458 -18.473 12.289 1.00 85.94 563 ALA A CA 1
ATOM 4421 C C . ALA A 1 563 ? 14.500 -18.515 11.082 1.00 85.94 563 ALA A C 1
ATOM 4423 O O . ALA A 1 563 ? 13.621 -19.370 11.031 1.00 85.94 563 ALA A O 1
ATOM 4424 N N . ALA A 1 564 ? 14.683 -17.627 10.100 1.00 86.62 564 ALA A N 1
ATOM 4425 C CA . ALA A 1 564 ? 13.891 -17.570 8.870 1.00 86.62 564 ALA A CA 1
ATOM 4426 C C . ALA A 1 564 ? 14.516 -18.323 7.677 1.00 86.62 564 ALA A C 1
ATOM 4428 O O . ALA A 1 564 ? 13.979 -18.264 6.570 1.00 86.62 564 ALA A O 1
ATOM 4429 N N . SER A 1 565 ? 15.644 -19.016 7.857 1.00 86.38 565 SER A N 1
ATOM 4430 C CA . SER A 1 565 ? 16.449 -19.540 6.741 1.00 86.38 565 SER A CA 1
ATOM 4431 C C . SER A 1 565 ? 15.699 -20.521 5.833 1.00 86.38 565 SER A C 1
ATOM 4433 O O . SER A 1 565 ? 15.871 -20.489 4.612 1.00 86.38 565 SER A O 1
ATOM 4435 N N . HIS A 1 566 ? 14.820 -21.355 6.393 1.00 85.62 566 HIS A N 1
ATOM 4436 C CA . HIS A 1 566 ? 13.967 -22.269 5.629 1.00 85.62 566 HIS A CA 1
ATOM 4437 C C . HIS A 1 566 ? 12.898 -21.528 4.814 1.00 85.62 566 HIS A C 1
ATOM 4439 O O . HIS A 1 566 ? 12.586 -21.956 3.701 1.00 85.62 566 HIS A O 1
ATOM 4445 N N . LEU A 1 567 ? 12.380 -20.396 5.308 1.00 85.50 567 LEU A N 1
ATOM 4446 C CA . LEU A 1 567 ? 11.459 -19.535 4.556 1.00 85.50 567 LEU A CA 1
ATOM 4447 C C . LEU A 1 567 ? 12.178 -18.942 3.347 1.00 85.50 567 LEU A C 1
ATOM 4449 O O . LEU A 1 567 ? 11.728 -19.086 2.211 1.00 85.50 567 LEU A O 1
ATOM 4453 N N . THR A 1 568 ? 13.340 -18.329 3.571 1.00 83.88 568 THR A N 1
ATOM 4454 C CA . THR A 1 568 ? 14.138 -17.723 2.500 1.00 83.88 568 THR A CA 1
ATOM 4455 C C . THR A 1 568 ? 14.535 -18.762 1.448 1.00 83.88 568 THR A C 1
ATOM 4457 O O . THR A 1 568 ? 14.434 -18.492 0.248 1.00 83.88 568 THR A O 1
ATOM 4460 N N . ALA A 1 569 ? 14.907 -19.976 1.870 1.00 85.00 569 ALA A N 1
ATOM 4461 C CA . ALA A 1 569 ? 15.216 -21.082 0.964 1.00 85.00 569 ALA A CA 1
ATOM 4462 C C . ALA A 1 569 ? 14.010 -21.510 0.111 1.00 85.00 569 ALA A C 1
ATOM 4464 O O . ALA A 1 569 ? 14.183 -21.841 -1.061 1.00 85.00 569 ALA A O 1
ATOM 4465 N N . THR A 1 570 ? 12.803 -21.465 0.679 1.00 84.81 570 THR A N 1
ATOM 4466 C CA . THR A 1 570 ? 11.569 -21.880 -0.002 1.00 84.81 570 THR A CA 1
ATOM 4467 C C . THR A 1 570 ? 11.087 -20.857 -1.031 1.00 84.81 570 THR A C 1
ATOM 4469 O O . THR A 1 570 ? 10.606 -21.267 -2.081 1.00 84.81 570 THR A O 1
ATOM 4472 N N . PHE A 1 571 ? 11.211 -19.548 -0.759 1.00 85.25 571 PHE A N 1
ATOM 4473 C CA . PHE A 1 571 ? 10.586 -18.498 -1.588 1.00 85.25 571 PHE A CA 1
ATOM 4474 C C . PHE A 1 571 ? 11.568 -17.599 -2.357 1.00 85.25 571 PHE A C 1
ATOM 4476 O O . PHE A 1 571 ? 11.226 -17.070 -3.419 1.00 85.25 571 PHE A O 1
ATOM 4483 N N . ALA A 1 572 ? 12.791 -17.385 -1.867 1.00 77.44 572 ALA A N 1
ATOM 4484 C CA . ALA A 1 572 ? 13.696 -16.364 -2.410 1.00 77.44 572 ALA A CA 1
ATOM 4485 C C . ALA A 1 572 ? 14.967 -16.930 -3.051 1.00 77.44 572 ALA A C 1
ATOM 4487 O O . ALA A 1 572 ? 15.341 -16.476 -4.135 1.00 77.44 572 ALA A O 1
ATOM 4488 N N . GLY A 1 573 ? 15.580 -17.956 -2.458 1.00 72.69 573 GLY A N 1
ATOM 4489 C CA . GLY A 1 573 ? 16.905 -18.449 -2.849 1.00 72.69 573 GLY A CA 1
ATOM 4490 C C . GLY A 1 573 ? 18.035 -17.772 -2.052 1.00 72.69 573 GLY A C 1
ATOM 4491 O O . GLY A 1 573 ? 17.788 -17.294 -0.946 1.00 72.69 573 GLY A O 1
ATOM 4492 N N . PRO A 1 574 ? 19.289 -17.757 -2.550 1.00 70.25 574 PRO A N 1
ATOM 4493 C CA . PRO A 1 574 ? 20.426 -17.234 -1.792 1.00 70.25 574 PRO A CA 1
ATOM 4494 C C . PRO A 1 574 ? 20.296 -15.726 -1.529 1.00 70.25 574 PRO A C 1
ATOM 4496 O O . PRO A 1 574 ? 20.118 -14.933 -2.453 1.00 70.25 574 PRO A O 1
ATOM 4499 N N . LEU A 1 575 ? 20.412 -15.342 -0.255 1.00 77.50 575 LEU A N 1
ATOM 4500 C CA . LEU A 1 575 ? 20.300 -13.960 0.206 1.00 77.50 575 LEU A CA 1
ATOM 4501 C C . LEU A 1 575 ? 21.623 -13.208 0.033 1.00 77.50 575 LEU A C 1
ATOM 4503 O O . LEU A 1 575 ? 22.639 -13.587 0.619 1.00 77.50 575 LEU A O 1
ATOM 4507 N N . LEU A 1 576 ? 21.587 -12.096 -0.703 1.00 81.94 576 LEU A N 1
ATOM 4508 C CA . LEU A 1 576 ? 22.661 -11.108 -0.669 1.00 81.94 576 LEU A CA 1
ATOM 4509 C C . LEU A 1 576 ? 22.589 -10.345 0.662 1.00 81.94 576 LEU A C 1
ATOM 4511 O O . LEU A 1 576 ? 21.569 -9.727 0.964 1.00 81.94 576 LEU A O 1
ATOM 4515 N N . ARG A 1 577 ? 23.652 -10.426 1.468 1.00 77.31 577 ARG A N 1
ATOM 4516 C CA . ARG A 1 577 ? 23.690 -9.848 2.824 1.00 77.31 577 ARG A CA 1
ATOM 4517 C C . ARG A 1 577 ? 24.181 -8.407 2.843 1.00 77.31 577 ARG A C 1
ATOM 4519 O O . ARG A 1 577 ? 23.646 -7.594 3.591 1.00 77.31 577 ARG A O 1
ATOM 4526 N N . GLU A 1 578 ? 25.180 -8.122 2.017 1.00 82.50 578 GLU A N 1
ATOM 4527 C CA . GLU A 1 578 ? 25.889 -6.847 1.958 1.00 82.50 578 GLU A CA 1
ATOM 4528 C C . GLU A 1 578 ? 25.951 -6.337 0.514 1.00 82.50 578 GLU A C 1
ATOM 4530 O O . GLU A 1 578 ? 25.867 -7.143 -0.420 1.00 82.50 578 GLU A O 1
ATOM 4535 N N . PRO A 1 579 ? 26.093 -5.014 0.310 1.00 88.19 579 PRO A N 1
ATOM 4536 C CA . PRO A 1 579 ? 26.298 -4.447 -1.015 1.00 88.19 579 PRO A CA 1
ATOM 4537 C C . PRO A 1 579 ? 27.501 -5.080 -1.718 1.00 88.19 579 PRO A C 1
ATOM 4539 O O . PRO A 1 579 ? 28.622 -5.046 -1.215 1.00 88.19 579 PRO A O 1
ATOM 4542 N N . GLN A 1 580 ? 27.284 -5.627 -2.911 1.00 90.56 580 GLN A N 1
ATOM 4543 C CA . GLN A 1 580 ? 28.349 -6.266 -3.682 1.00 90.56 580 GLN A CA 1
ATOM 4544 C C . GLN A 1 580 ? 28.871 -5.314 -4.752 1.00 90.56 580 GLN A C 1
ATOM 4546 O O . GLN A 1 580 ? 28.142 -4.970 -5.680 1.00 90.56 580 GLN A O 1
ATOM 4551 N N . PHE A 1 581 ? 30.142 -4.923 -4.655 1.00 91.94 581 PHE A N 1
ATOM 4552 C CA . PHE A 1 581 ? 30.799 -4.120 -5.686 1.00 91.94 581 PHE A CA 1
ATOM 4553 C C . PHE A 1 581 ? 30.881 -4.874 -7.021 1.00 91.94 581 PHE A C 1
ATOM 4555 O O . PHE A 1 581 ? 31.224 -6.061 -7.055 1.00 91.94 581 PHE A O 1
ATOM 4562 N N . ILE A 1 582 ? 30.614 -4.169 -8.121 1.00 93.19 582 ILE A N 1
ATOM 4563 C CA . ILE A 1 582 ? 30.746 -4.684 -9.485 1.00 93.19 582 ILE A CA 1
ATOM 4564 C C . ILE A 1 582 ? 31.497 -3.691 -10.378 1.00 93.19 582 ILE A C 1
ATOM 4566 O O . ILE A 1 582 ? 31.324 -2.476 -10.288 1.00 93.19 582 ILE A O 1
ATOM 4570 N N . PHE A 1 583 ? 32.310 -4.233 -11.282 1.00 91.56 583 PHE A N 1
ATOM 4571 C CA . PHE A 1 583 ? 32.898 -3.471 -12.382 1.00 91.56 583 PHE A CA 1
ATOM 4572 C C . PHE A 1 583 ? 31.857 -3.277 -13.486 1.00 91.56 583 PHE A C 1
ATOM 4574 O O . PHE A 1 583 ? 31.112 -4.209 -13.807 1.00 91.56 583 PHE A O 1
ATOM 4581 N N . PHE A 1 584 ? 31.806 -2.082 -14.073 1.00 89.31 584 PHE A N 1
ATOM 4582 C CA . PHE A 1 584 ? 30.807 -1.737 -15.087 1.00 89.31 584 PHE A CA 1
ATOM 4583 C C . PHE A 1 584 ? 30.926 -2.627 -16.336 1.00 89.31 584 PHE A C 1
ATOM 4585 O O . PHE A 1 584 ? 29.931 -3.033 -16.930 1.00 89.31 584 PHE A O 1
ATOM 4592 N N . GLU A 1 585 ? 32.143 -3.038 -16.680 1.00 90.81 585 GLU A N 1
ATOM 4593 C CA . GLU A 1 585 ? 32.464 -3.919 -17.803 1.00 90.81 585 GLU A CA 1
ATOM 4594 C C . GLU A 1 585 ? 31.909 -5.340 -17.627 1.00 90.81 585 GLU A C 1
ATOM 4596 O O . GLU A 1 585 ? 31.754 -6.071 -18.604 1.00 90.81 585 GLU A O 1
ATOM 4601 N N . HIS A 1 586 ? 31.594 -5.748 -16.394 1.00 91.25 586 HIS A N 1
ATOM 4602 C CA . HIS A 1 586 ? 31.006 -7.056 -16.094 1.00 91.25 586 HIS A CA 1
ATOM 4603 C C . HIS A 1 586 ? 29.477 -7.063 -16.168 1.00 91.25 586 HIS A C 1
ATOM 4605 O O . HIS A 1 586 ? 28.868 -8.131 -16.079 1.00 91.25 586 HIS A O 1
ATOM 4611 N N . LEU A 1 587 ? 28.846 -5.906 -16.375 1.00 92.19 587 LEU A N 1
ATOM 4612 C CA . LEU A 1 587 ? 27.397 -5.783 -16.494 1.00 92.19 587 LEU A CA 1
ATOM 4613 C C . LEU A 1 587 ? 26.768 -6.705 -17.566 1.00 92.19 587 LEU A C 1
ATOM 4615 O O . LEU A 1 587 ? 25.733 -7.298 -17.259 1.00 92.19 587 LEU A O 1
ATOM 4619 N N . PRO A 1 588 ? 27.383 -6.954 -18.747 1.00 93.38 588 PRO A N 1
ATOM 4620 C CA . PRO A 1 588 ? 26.833 -7.877 -19.748 1.00 93.38 588 PRO A CA 1
ATOM 4621 C C . PRO A 1 588 ? 26.738 -9.337 -19.278 1.00 93.38 588 PRO A C 1
ATOM 4623 O O . PRO A 1 588 ? 25.981 -10.112 -19.855 1.00 93.38 588 PRO A O 1
ATOM 4626 N N . ASN A 1 589 ? 27.503 -9.726 -18.252 1.00 92.62 589 ASN A N 1
ATOM 4627 C CA . ASN A 1 589 ? 27.446 -11.071 -17.667 1.00 92.62 589 ASN A CA 1
ATOM 4628 C C . ASN A 1 589 ? 26.342 -11.192 -16.605 1.00 92.62 589 ASN A C 1
ATOM 4630 O O . ASN A 1 589 ? 25.964 -12.300 -16.222 1.00 92.62 589 ASN A O 1
ATOM 4634 N N . LEU A 1 590 ? 25.859 -10.056 -16.095 1.00 92.00 590 LEU A N 1
ATOM 4635 C CA . LEU A 1 590 ? 24.881 -9.985 -15.015 1.00 92.00 590 LEU A CA 1
ATOM 4636 C C . LEU A 1 590 ? 23.462 -9.758 -15.537 1.00 92.00 590 LEU A C 1
ATOM 4638 O O . LEU A 1 590 ? 22.527 -10.345 -14.990 1.00 92.00 590 LEU A O 1
ATOM 4642 N N . VAL A 1 591 ? 23.299 -8.911 -16.559 1.00 95.62 591 VAL A N 1
ATOM 4643 C CA . VAL A 1 591 ? 21.988 -8.447 -17.031 1.00 95.62 591 VAL A CA 1
ATOM 4644 C C . VAL A 1 591 ? 21.900 -8.405 -18.557 1.00 95.62 591 VAL A C 1
ATOM 4646 O O . VAL A 1 591 ? 22.874 -8.122 -19.252 1.00 95.62 591 VAL A O 1
ATOM 4649 N N . ASP A 1 592 ? 20.699 -8.640 -19.077 1.00 95.12 592 ASP A N 1
ATOM 4650 C CA . ASP A 1 592 ? 20.377 -8.561 -20.504 1.00 95.12 592 ASP A CA 1
ATOM 4651 C C . ASP A 1 592 ? 20.024 -7.128 -20.933 1.00 95.12 592 ASP A C 1
ATOM 4653 O O . ASP A 1 592 ? 20.303 -6.712 -22.067 1.00 95.12 592 ASP A O 1
ATOM 4657 N N . ALA A 1 593 ? 19.417 -6.374 -20.011 1.00 96.38 593 ALA A N 1
ATOM 4658 C CA . ALA A 1 593 ? 19.024 -4.981 -20.174 1.00 96.38 593 ALA A CA 1
ATOM 4659 C C . ALA A 1 593 ? 19.191 -4.187 -18.869 1.00 96.38 593 ALA A C 1
ATOM 4661 O O . ALA A 1 593 ? 19.219 -4.755 -17.780 1.00 96.38 593 ALA A O 1
ATOM 4662 N N . VAL A 1 594 ? 19.259 -2.862 -18.979 1.00 96.69 594 VAL A N 1
ATOM 4663 C CA . VAL A 1 594 ? 19.323 -1.918 -17.860 1.00 96.69 594 VAL A CA 1
ATOM 4664 C C . VAL A 1 594 ? 18.128 -0.975 -17.919 1.00 96.69 594 VAL A C 1
ATOM 4666 O O . VAL A 1 594 ? 17.888 -0.315 -18.927 1.00 96.69 594 VAL A O 1
ATOM 4669 N N . PHE A 1 595 ? 17.387 -0.878 -16.825 1.00 96.06 595 PHE A N 1
ATOM 4670 C CA . PHE A 1 595 ? 16.435 0.198 -16.619 1.00 96.06 595 PHE A CA 1
ATOM 4671 C C . PHE A 1 595 ? 17.145 1.362 -15.919 1.00 96.06 595 PHE A C 1
ATOM 4673 O O . PHE A 1 595 ? 17.668 1.192 -14.818 1.00 96.06 595 PHE A O 1
ATOM 4680 N N . ILE A 1 596 ? 17.171 2.536 -16.548 1.00 94.25 596 ILE A N 1
ATOM 4681 C CA . ILE A 1 596 ? 17.784 3.748 -15.996 1.00 94.25 596 ILE A CA 1
ATOM 4682 C C . ILE A 1 596 ? 16.752 4.470 -15.120 1.00 94.25 596 ILE A C 1
ATOM 4684 O O . ILE A 1 596 ? 15.804 5.054 -15.637 1.00 94.25 596 ILE A O 1
ATOM 4688 N N . ALA A 1 597 ? 16.944 4.431 -13.802 1.00 92.50 597 ALA A N 1
ATOM 4689 C CA . ALA A 1 597 ? 16.172 5.172 -12.805 1.00 92.50 597 ALA A CA 1
ATOM 4690 C C . ALA A 1 597 ? 17.096 6.186 -12.112 1.00 92.50 597 ALA A C 1
ATOM 4692 O O . ALA A 1 597 ? 17.398 6.074 -10.926 1.00 92.50 597 ALA A O 1
ATOM 4693 N N . LEU A 1 598 ? 17.597 7.142 -12.896 1.00 90.19 598 LEU A N 1
ATOM 4694 C CA . LEU A 1 598 ? 18.527 8.180 -12.454 1.00 90.19 598 LEU A CA 1
ATOM 4695 C C . LEU A 1 598 ? 17.957 9.571 -12.761 1.00 90.19 598 LEU A C 1
ATOM 4697 O O . LEU A 1 598 ? 17.279 9.712 -13.784 1.00 90.19 598 LEU A O 1
ATOM 4701 N N . PRO A 1 599 ? 18.287 10.589 -11.945 1.00 87.94 599 PRO A N 1
ATOM 4702 C CA . PRO A 1 599 ? 17.881 11.970 -12.174 1.00 87.94 599 PRO A CA 1
ATOM 4703 C C . PRO A 1 599 ? 18.181 12.453 -13.590 1.00 87.94 599 PRO A C 1
ATOM 4705 O O . PRO A 1 599 ? 19.254 12.177 -14.130 1.00 87.94 599 PRO A O 1
ATOM 4708 N N . GLU A 1 600 ? 17.260 13.215 -14.188 1.00 83.44 600 GLU A N 1
ATOM 4709 C CA . GLU A 1 600 ? 17.376 13.686 -15.577 1.00 83.44 600 GLU A CA 1
ATOM 4710 C C . GLU A 1 600 ? 18.692 14.444 -15.825 1.00 83.44 600 GLU A C 1
ATOM 4712 O O . GLU A 1 600 ? 19.335 14.244 -16.854 1.00 83.44 600 GLU A O 1
ATOM 4717 N N . GLN A 1 601 ? 19.143 15.246 -14.857 1.00 81.25 601 GLN A N 1
ATOM 4718 C CA . GLN A 1 601 ? 20.395 16.011 -14.937 1.00 81.25 601 GLN A CA 1
ATOM 4719 C C . GLN A 1 601 ? 21.628 15.116 -15.140 1.00 81.25 601 GLN A C 1
ATOM 4721 O O . GLN A 1 601 ? 22.588 15.512 -15.801 1.00 81.25 601 GLN A O 1
ATOM 4726 N N . GLU A 1 602 ? 21.582 13.892 -14.616 1.00 83.38 602 GLU A N 1
ATOM 4727 C CA . GLU A 1 602 ? 22.668 12.919 -14.684 1.00 83.38 602 GLU A CA 1
ATOM 4728 C C . GLU A 1 602 ? 22.457 11.918 -15.830 1.00 83.38 602 GLU A C 1
ATOM 4730 O O . GLU A 1 602 ? 23.392 11.594 -16.567 1.00 83.38 602 GLU A O 1
ATOM 4735 N N . ALA A 1 603 ? 21.219 11.457 -16.024 1.00 83.75 603 ALA A N 1
ATOM 4736 C CA . ALA A 1 603 ? 20.843 10.484 -17.044 1.00 83.75 603 ALA A CA 1
ATOM 4737 C C . ALA A 1 603 ? 20.862 11.074 -18.459 1.00 83.75 603 ALA A C 1
ATOM 4739 O O . ALA A 1 603 ? 21.229 10.385 -19.410 1.00 83.75 603 ALA A O 1
ATOM 4740 N N . ALA A 1 604 ? 20.507 12.351 -18.626 1.00 80.88 604 ALA A N 1
ATOM 4741 C CA . ALA A 1 604 ? 20.466 12.994 -19.935 1.00 80.88 604 ALA A CA 1
ATOM 4742 C C . ALA A 1 604 ? 21.850 13.451 -20.431 1.00 80.88 604 ALA A C 1
ATOM 4744 O O . ALA A 1 604 ? 21.957 14.023 -21.519 1.00 80.88 604 ALA A O 1
ATOM 4745 N N . THR A 1 605 ? 22.929 13.213 -19.670 1.00 82.00 605 THR A N 1
ATOM 4746 C CA . THR A 1 605 ? 24.315 13.533 -20.065 1.00 82.00 605 THR A CA 1
ATOM 4747 C C . THR A 1 605 ? 24.705 12.870 -21.386 1.00 82.00 605 THR A C 1
ATOM 4749 O O . THR A 1 605 ? 25.277 13.547 -22.241 1.00 82.00 605 THR A O 1
ATOM 4752 N N . GLY A 1 606 ? 24.301 11.612 -21.580 1.00 83.69 606 GLY A N 1
ATOM 4753 C CA . GLY A 1 606 ? 24.694 10.753 -22.698 1.00 83.69 606 GLY A CA 1
ATOM 4754 C C . GLY A 1 606 ? 25.897 9.862 -22.376 1.00 83.69 606 GLY A C 1
ATOM 4755 O O . GLY A 1 606 ? 26.124 8.876 -23.069 1.00 83.69 606 GLY A O 1
ATOM 4756 N N . GLU A 1 607 ? 26.651 10.156 -21.315 1.00 86.94 607 GLU A N 1
ATOM 4757 C CA . GLU A 1 607 ? 27.859 9.403 -20.953 1.00 86.94 607 GLU A CA 1
ATOM 4758 C C . GLU A 1 607 ? 27.525 7.948 -20.612 1.00 86.94 607 GLU A C 1
ATOM 4760 O O . GLU A 1 607 ? 28.105 7.024 -21.180 1.00 86.94 607 GLU A O 1
ATOM 4765 N N . LEU A 1 608 ? 26.510 7.736 -19.771 1.00 89.06 608 LEU A N 1
ATOM 4766 C CA . LEU A 1 608 ? 26.044 6.403 -19.395 1.00 89.06 608 LEU A CA 1
ATOM 4767 C C . LEU A 1 608 ? 25.571 5.592 -20.612 1.00 89.06 608 LEU A C 1
ATOM 4769 O O . LEU A 1 608 ? 25.913 4.420 -20.747 1.00 89.06 608 LEU A O 1
ATOM 4773 N N . GLN A 1 609 ? 24.794 6.201 -21.509 1.00 90.94 609 GLN A N 1
ATOM 4774 C CA . GLN A 1 609 ? 24.285 5.544 -22.714 1.00 90.94 609 GLN A CA 1
ATOM 4775 C C . GLN A 1 609 ? 25.432 5.167 -23.652 1.00 90.94 609 GLN A C 1
ATOM 4777 O O . GLN A 1 609 ? 25.435 4.064 -24.194 1.00 90.94 609 GLN A O 1
ATOM 4782 N N . ALA A 1 610 ? 26.429 6.043 -23.811 1.00 90.50 610 ALA A N 1
ATOM 4783 C CA . ALA A 1 610 ? 27.622 5.743 -24.593 1.00 90.50 610 ALA A CA 1
ATOM 4784 C C . ALA A 1 610 ? 28.391 4.547 -24.009 1.00 90.50 610 ALA A C 1
ATOM 4786 O O . ALA A 1 610 ? 28.784 3.652 -24.759 1.00 90.50 610 ALA A O 1
ATOM 4787 N N . GLU A 1 611 ? 28.569 4.493 -22.687 1.00 90.56 611 GLU A N 1
ATOM 4788 C CA . GLU A 1 611 ? 29.220 3.364 -22.015 1.00 90.56 611 GLU A CA 1
ATOM 4789 C C . GLU A 1 611 ? 28.422 2.058 -22.169 1.00 90.56 611 GLU A C 1
ATOM 4791 O O . GLU A 1 611 ? 28.989 1.036 -22.556 1.00 90.56 611 GLU A O 1
ATOM 4796 N N . LEU A 1 612 ? 27.097 2.087 -21.976 1.00 92.06 612 LEU A N 1
ATOM 4797 C CA . LEU A 1 612 ? 26.215 0.926 -22.175 1.00 92.06 612 LEU A CA 1
ATOM 4798 C C . LEU A 1 612 ? 26.247 0.410 -23.625 1.00 92.06 612 LEU A C 1
ATOM 4800 O O . LEU A 1 612 ? 26.235 -0.803 -23.852 1.00 92.06 612 LEU A O 1
ATOM 4804 N N . GLU A 1 613 ? 26.338 1.306 -24.613 1.00 91.44 613 GLU A N 1
ATOM 4805 C CA . GLU A 1 613 ? 26.479 0.935 -26.026 1.00 91.44 613 GLU A CA 1
ATOM 4806 C C . GLU A 1 613 ? 27.829 0.274 -26.327 1.00 91.44 613 GLU A C 1
ATOM 4808 O O . GLU A 1 613 ? 27.856 -0.722 -27.058 1.00 91.44 613 GLU A O 1
ATOM 4813 N N . LYS A 1 614 ? 28.931 0.751 -25.726 1.00 91.38 614 LYS A N 1
ATOM 4814 C CA . LYS A 1 614 ? 30.268 0.141 -25.873 1.00 91.38 614 LYS A CA 1
ATOM 4815 C C . LYS A 1 614 ? 30.285 -1.306 -25.386 1.00 91.38 614 LYS A C 1
ATOM 4817 O O . LYS A 1 614 ? 30.788 -2.185 -26.087 1.00 91.38 614 LYS A O 1
ATOM 4822 N N . ILE A 1 615 ? 29.689 -1.568 -24.222 1.00 92.31 615 ILE A N 1
ATOM 4823 C CA . ILE A 1 615 ? 29.585 -2.923 -23.652 1.00 92.31 615 ILE A CA 1
ATOM 4824 C C . ILE A 1 615 ? 28.403 -3.726 -24.218 1.00 92.31 615 ILE A C 1
ATOM 4826 O O . ILE A 1 615 ? 28.178 -4.870 -23.824 1.00 92.31 615 ILE A O 1
ATOM 4830 N N . LYS A 1 616 ? 27.668 -3.155 -25.182 1.00 91.62 616 LYS A N 1
ATOM 4831 C CA . LYS A 1 616 ? 26.536 -3.768 -25.884 1.00 91.62 616 LYS A CA 1
ATOM 4832 C C . LYS A 1 616 ? 25.447 -4.260 -24.932 1.00 91.62 616 LYS A C 1
ATOM 4834 O O . LYS A 1 616 ? 24.954 -5.364 -25.137 1.00 91.62 616 LYS A O 1
ATOM 4839 N N . VAL A 1 617 ? 25.049 -3.482 -23.931 1.00 93.69 617 VAL A N 1
ATOM 4840 C CA . VAL A 1 617 ? 23.913 -3.794 -23.040 1.00 93.69 617 VAL A CA 1
ATOM 4841 C C . VAL A 1 617 ? 22.692 -2.979 -23.470 1.00 93.69 617 VAL A C 1
ATOM 4843 O O . VAL A 1 617 ? 22.816 -1.817 -23.850 1.00 93.69 617 VAL A O 1
ATOM 4846 N N . ALA A 1 618 ? 21.504 -3.593 -23.482 1.00 94.81 618 ALA A N 1
ATOM 4847 C CA . ALA A 1 618 ? 20.271 -2.873 -23.814 1.00 94.81 618 ALA A CA 1
ATOM 4848 C C . ALA A 1 618 ? 19.896 -1.927 -22.665 1.00 94.81 618 ALA A C 1
ATOM 4850 O O . ALA A 1 618 ? 20.147 -2.254 -21.512 1.00 94.81 618 ALA A O 1
ATOM 4851 N N . TYR A 1 619 ? 19.281 -0.780 -22.950 1.00 94.25 619 TYR A N 1
ATOM 4852 C CA . TYR A 1 619 ? 18.918 0.181 -21.905 1.00 94.25 619 TYR A CA 1
ATOM 4853 C C . TYR A 1 619 ? 17.606 0.912 -22.191 1.00 94.25 619 TYR A C 1
ATOM 4855 O O . TYR A 1 619 ? 17.274 1.121 -23.361 1.00 94.25 619 TYR A O 1
ATOM 4863 N N . SER A 1 620 ? 16.867 1.287 -21.141 1.00 92.19 620 SER A N 1
ATOM 4864 C CA . SER A 1 620 ? 15.652 2.110 -21.242 1.00 92.19 620 SER A CA 1
ATOM 4865 C C . SER A 1 620 ? 15.973 3.588 -21.499 1.00 92.19 620 SER A C 1
ATOM 4867 O O . SER A 1 620 ? 17.068 4.064 -21.209 1.00 92.19 620 SER A O 1
ATOM 4869 N N . GLY A 1 621 ? 15.009 4.332 -22.043 1.00 88.06 621 GLY A N 1
ATOM 4870 C CA . GLY A 1 621 ? 15.171 5.759 -22.341 1.00 88.06 621 GLY A CA 1
ATOM 4871 C C . GLY A 1 621 ? 15.783 6.055 -23.715 1.00 88.06 621 GLY A C 1
ATOM 4872 O O . GLY A 1 621 ? 16.051 5.159 -24.529 1.00 88.06 621 GLY A O 1
ATOM 4873 N N . SER A 1 622 ? 15.969 7.347 -23.988 1.00 86.31 622 SER A N 1
ATOM 4874 C CA . SER A 1 622 ? 16.414 7.843 -25.295 1.00 86.31 622 SER A CA 1
ATOM 4875 C C . SER A 1 622 ? 17.885 7.540 -25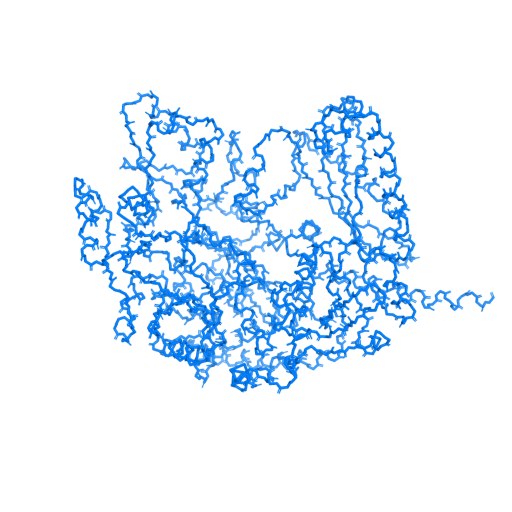.591 1.00 86.31 622 SER A C 1
ATOM 4877 O O . SER A 1 622 ? 18.702 7.445 -24.677 1.00 86.31 622 SER A O 1
ATOM 4879 N N . ASP A 1 623 ? 18.215 7.362 -26.874 1.00 85.94 623 ASP A N 1
ATOM 4880 C CA . ASP A 1 623 ? 19.605 7.202 -27.313 1.00 85.94 623 ASP A CA 1
ATOM 4881 C C . ASP A 1 623 ? 20.357 8.546 -27.361 1.00 85.94 623 ASP A C 1
ATOM 4883 O O . ASP A 1 623 ? 19.769 9.614 -27.178 1.00 85.94 623 ASP A O 1
ATOM 4887 N N . LEU A 1 624 ? 21.664 8.502 -27.644 1.00 84.81 624 LEU A N 1
ATOM 4888 C CA . LEU A 1 624 ? 22.514 9.697 -27.729 1.00 84.81 624 LEU A CA 1
ATOM 4889 C C . LEU A 1 624 ? 21.940 10.785 -28.646 1.00 84.81 624 LEU A C 1
ATOM 4891 O O . LEU A 1 624 ? 22.034 11.970 -28.330 1.00 84.81 624 LEU A O 1
ATOM 4895 N N . SER A 1 625 ? 21.327 10.402 -29.768 1.00 82.75 625 SER A N 1
ATOM 4896 C CA . SER A 1 625 ? 20.799 11.370 -30.729 1.00 82.75 625 SER A CA 1
ATOM 4897 C C . SER A 1 625 ? 19.577 12.114 -30.184 1.00 82.75 625 SER A C 1
ATOM 4899 O O . SER A 1 625 ? 19.530 13.342 -30.279 1.00 82.75 625 SER A O 1
ATOM 4901 N N . GLY A 1 626 ? 18.648 11.404 -29.534 1.00 80.50 626 GLY A N 1
ATOM 4902 C CA . GLY A 1 626 ? 17.495 12.015 -28.869 1.00 80.50 626 GLY A CA 1
ATOM 4903 C C . GLY A 1 626 ? 17.903 12.919 -27.700 1.00 80.50 626 GLY A C 1
ATOM 4904 O O . GLY A 1 626 ? 17.393 14.032 -27.561 1.00 80.50 626 GLY A O 1
ATOM 4905 N N . LEU A 1 627 ? 18.898 12.498 -26.908 1.00 83.25 627 LEU A N 1
ATOM 4906 C CA . LEU A 1 627 ? 19.433 13.291 -25.791 1.00 83.25 627 LEU A CA 1
ATOM 4907 C C . LEU A 1 627 ? 20.035 14.626 -26.256 1.00 83.25 627 LEU A C 1
ATOM 4909 O O . LEU A 1 627 ? 19.781 15.671 -25.654 1.00 83.25 627 LEU A O 1
ATOM 4913 N N . HIS A 1 628 ? 20.819 14.614 -27.338 1.00 82.50 628 HIS A N 1
ATOM 4914 C CA . HIS A 1 628 ? 21.417 15.833 -27.888 1.00 82.50 628 HIS A CA 1
ATOM 4915 C C . HIS A 1 628 ? 20.367 16.818 -28.416 1.00 82.50 628 HIS A C 1
ATOM 4917 O O . HIS A 1 628 ? 20.492 18.023 -28.184 1.00 82.50 628 HIS A O 1
ATOM 4923 N N . LEU A 1 629 ? 19.331 16.325 -29.100 1.00 79.38 629 LEU A N 1
ATOM 4924 C CA . LEU A 1 629 ? 18.260 17.164 -29.645 1.00 79.38 629 LEU A CA 1
ATOM 4925 C C . LEU A 1 629 ? 17.436 17.829 -28.537 1.00 79.38 629 LEU A C 1
ATOM 4927 O O . LEU A 1 629 ? 17.234 19.044 -28.579 1.00 79.38 629 LEU A O 1
ATOM 4931 N N . ALA A 1 630 ? 17.040 17.071 -27.512 1.00 76.12 630 ALA A N 1
ATOM 4932 C CA . ALA A 1 630 ? 16.301 17.610 -26.370 1.00 76.12 630 ALA A CA 1
ATOM 4933 C C . ALA A 1 630 ? 17.105 18.674 -25.602 1.00 76.12 630 ALA A C 1
ATOM 4935 O O . ALA A 1 630 ? 16.585 19.745 -25.289 1.00 76.12 630 ALA A O 1
ATOM 4936 N N . LYS A 1 631 ? 18.405 18.441 -25.377 1.00 75.81 631 LYS A N 1
ATOM 4937 C CA . LYS A 1 631 ? 19.300 19.429 -24.749 1.00 75.81 631 LYS A CA 1
ATOM 4938 C C . LYS A 1 631 ? 19.420 20.725 -25.542 1.00 75.81 631 LYS A C 1
ATOM 4940 O O . LYS A 1 631 ? 19.472 21.804 -24.953 1.00 75.81 631 LYS A O 1
ATOM 4945 N N . ASN A 1 632 ? 19.496 20.636 -26.868 1.00 72.81 632 ASN A N 1
ATOM 4946 C CA . ASN A 1 632 ? 19.574 21.821 -27.720 1.00 72.81 632 ASN A CA 1
ATOM 4947 C C . ASN A 1 632 ? 18.285 22.648 -27.650 1.00 72.81 632 ASN A C 1
ATOM 4949 O O . ASN A 1 632 ? 18.366 23.873 -27.594 1.00 72.81 632 ASN A O 1
ATOM 4953 N N . MET A 1 633 ? 17.123 21.991 -27.590 1.00 70.69 633 MET A N 1
ATOM 4954 C CA . MET A 1 633 ? 15.839 22.664 -27.388 1.00 70.69 633 MET A CA 1
ATOM 4955 C C . MET A 1 633 ? 15.786 23.390 -26.036 1.00 70.69 633 MET A C 1
ATOM 4957 O O . MET A 1 633 ? 15.458 24.574 -26.005 1.00 70.69 633 MET A O 1
ATOM 4961 N N . ALA A 1 634 ? 16.179 22.723 -24.945 1.00 65.31 634 ALA A N 1
ATOM 4962 C CA . ALA A 1 634 ? 16.212 23.334 -23.613 1.00 65.31 634 ALA A CA 1
ATOM 4963 C C . ALA A 1 634 ? 17.125 24.576 -23.574 1.00 65.31 634 ALA A C 1
ATOM 4965 O O . ALA A 1 634 ? 16.723 25.638 -23.108 1.00 65.31 634 ALA A O 1
ATOM 4966 N N . ARG A 1 635 ? 18.320 24.493 -24.179 1.00 62.00 635 ARG A N 1
ATOM 4967 C CA . ARG A 1 635 ? 19.243 25.639 -24.294 1.00 62.00 635 ARG A CA 1
ATOM 4968 C C . ARG A 1 635 ? 18.661 26.803 -25.095 1.00 62.00 635 ARG A C 1
ATOM 4970 O O . ARG A 1 635 ? 18.893 27.952 -24.742 1.00 62.00 635 ARG A O 1
ATOM 4977 N N . GLN A 1 636 ? 17.939 26.534 -26.184 1.00 59.94 636 GLN A N 1
ATOM 4978 C CA . GLN A 1 636 ? 17.301 27.591 -26.977 1.00 59.94 636 GLN A CA 1
ATOM 4979 C C . GLN A 1 636 ? 16.193 28.307 -26.192 1.00 59.94 636 GLN A C 1
ATOM 4981 O O . GLN A 1 636 ? 16.030 29.516 -26.348 1.00 59.94 636 GLN A O 1
ATOM 4986 N N . GLN A 1 637 ? 15.483 27.590 -25.317 1.00 57.44 637 GLN A N 1
ATOM 4987 C CA . GLN A 1 637 ? 14.486 28.173 -24.418 1.00 57.44 637 GLN A CA 1
ATOM 4988 C C . GLN A 1 637 ? 15.135 29.008 -23.302 1.00 57.44 637 GLN A C 1
ATOM 4990 O O . GLN A 1 637 ? 14.698 30.135 -23.073 1.00 57.44 637 GLN A O 1
ATOM 4995 N N . ASP A 1 638 ? 16.223 28.529 -22.688 1.00 52.47 638 ASP A N 1
ATOM 4996 C CA . ASP A 1 638 ? 16.975 29.278 -21.665 1.00 52.47 638 ASP A CA 1
ATOM 4997 C C . ASP A 1 638 ? 17.608 30.564 -22.218 1.00 52.47 638 ASP A C 1
ATOM 4999 O O . ASP A 1 638 ? 17.584 31.606 -21.565 1.00 52.47 638 ASP A O 1
ATOM 5003 N N . VAL A 1 639 ? 18.156 30.529 -23.440 1.00 43.31 639 VAL A N 1
ATOM 5004 C CA . VAL A 1 639 ? 18.753 31.713 -24.089 1.00 43.31 639 VAL A CA 1
ATOM 5005 C C . VAL A 1 639 ? 17.687 32.756 -24.440 1.00 43.31 639 VAL A C 1
ATOM 5007 O O . VAL A 1 639 ? 17.942 33.953 -24.292 1.00 43.31 639 VAL A O 1
ATOM 5010 N N . GLY A 1 640 ? 16.487 32.323 -24.843 1.00 45.66 640 GLY A N 1
ATOM 5011 C CA . GLY A 1 640 ? 15.335 33.213 -25.012 1.00 45.66 640 GLY A CA 1
ATOM 5012 C C . GLY A 1 640 ? 14.924 33.880 -23.695 1.00 45.66 640 GLY A C 1
ATOM 5013 O O . GLY A 1 640 ? 14.732 35.092 -23.658 1.00 45.66 640 GLY A O 1
ATOM 5014 N N . GLN A 1 641 ? 14.899 33.119 -2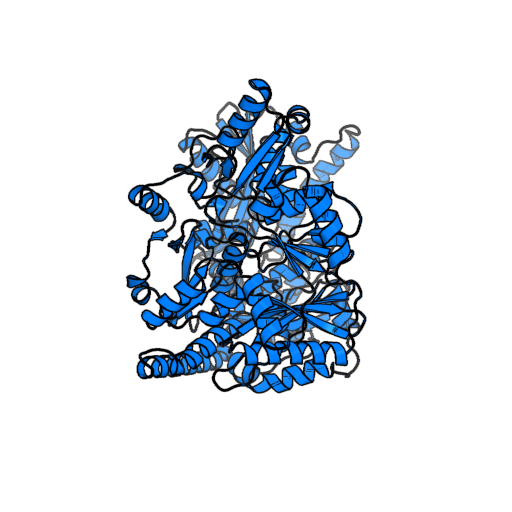2.595 1.00 37.62 641 GLN A N 1
ATOM 5015 C CA . GLN A 1 641 ? 14.581 33.645 -21.262 1.00 37.62 641 GLN A CA 1
ATOM 5016 C C . GLN A 1 641 ? 15.667 34.592 -20.714 1.00 37.62 641 GLN A C 1
ATOM 5018 O O . GLN A 1 641 ? 15.344 35.616 -20.112 1.00 37.62 641 GLN A O 1
ATOM 5023 N N . GLN A 1 642 ? 16.956 34.307 -20.935 1.00 31.11 642 GLN A N 1
ATOM 5024 C CA . GLN A 1 642 ? 18.065 35.141 -20.447 1.00 31.11 642 GLN A CA 1
ATOM 5025 C C . GLN A 1 642 ? 18.202 36.483 -21.184 1.00 31.11 642 GLN A C 1
ATOM 5027 O O . GLN A 1 642 ? 18.559 37.480 -20.553 1.00 31.11 642 GLN A O 1
ATOM 5032 N N . GLN A 1 643 ? 17.897 36.551 -22.486 1.00 32.88 643 GLN A N 1
ATOM 5033 C CA . GLN A 1 643 ? 17.919 37.820 -23.229 1.00 32.88 643 GLN A CA 1
ATOM 5034 C C . GLN A 1 643 ? 16.830 38.805 -22.763 1.00 32.88 643 GLN A C 1
ATOM 5036 O O . GLN A 1 643 ? 17.038 40.015 -22.833 1.00 32.88 643 GLN A O 1
ATOM 5041 N N . GLU A 1 644 ? 15.716 38.318 -22.214 1.00 31.67 644 GLU A N 1
ATOM 5042 C CA . GLU A 1 644 ? 14.644 39.157 -21.654 1.00 31.67 644 GLU A CA 1
ATOM 5043 C C . GLU A 1 644 ? 14.795 39.458 -20.158 1.00 31.67 644 GLU A C 1
ATOM 5045 O O . GLU A 1 644 ? 14.288 40.481 -19.685 1.00 31.67 644 GLU A O 1
ATOM 5050 N N . PHE A 1 645 ? 15.538 38.632 -19.410 1.00 29.98 645 PHE A N 1
ATOM 5051 C CA . PHE A 1 645 ? 15.892 38.922 -18.013 1.00 29.98 645 PHE A CA 1
ATOM 5052 C C . PHE A 1 645 ? 16.691 40.228 -17.882 1.00 29.98 645 PHE A C 1
ATOM 5054 O O . PHE A 1 645 ? 16.526 40.947 -16.900 1.00 29.98 645 PHE A O 1
ATOM 5061 N N . ALA A 1 646 ? 17.483 40.588 -18.898 1.00 31.75 646 ALA A N 1
ATOM 5062 C CA . ALA A 1 646 ? 18.185 41.871 -18.950 1.00 31.75 646 ALA A CA 1
ATOM 5063 C C . ALA A 1 646 ? 17.267 43.077 -19.260 1.00 31.75 646 ALA A C 1
ATOM 5065 O O . ALA A 1 646 ? 17.688 44.218 -19.080 1.00 31.75 646 ALA A O 1
ATOM 5066 N N . ALA A 1 647 ? 16.027 42.853 -19.715 1.00 33.53 647 ALA A N 1
ATOM 5067 C CA . ALA A 1 647 ? 15.109 43.911 -20.144 1.00 33.53 647 ALA A CA 1
ATOM 5068 C C . ALA A 1 647 ? 13.995 44.240 -19.129 1.00 33.53 647 ALA A C 1
ATOM 5070 O O . ALA A 1 647 ? 13.382 45.302 -19.241 1.00 33.53 647 ALA A O 1
ATOM 5071 N N . THR A 1 648 ? 13.729 43.384 -18.131 1.00 33.81 648 THR A N 1
ATOM 5072 C CA . THR A 1 648 ? 12.526 43.532 -17.286 1.00 33.81 648 THR A CA 1
ATOM 5073 C C . THR A 1 648 ? 12.758 43.216 -15.801 1.00 33.81 648 THR A C 1
ATOM 5075 O O . THR A 1 648 ? 12.147 42.317 -15.224 1.00 33.81 648 THR A O 1
ATOM 5078 N N . GLU A 1 649 ? 13.601 43.998 -15.123 1.00 32.97 649 GLU A N 1
ATOM 5079 C CA . GLU A 1 649 ? 13.570 44.072 -13.656 1.00 32.97 649 GLU A CA 1
ATOM 5080 C C . GLU A 1 649 ? 12.355 44.894 -13.196 1.00 32.97 649 GLU A C 1
ATOM 5082 O O . GLU A 1 649 ? 12.424 46.122 -13.142 1.00 32.97 649 GLU A O 1
ATOM 5087 N N . ARG A 1 650 ? 11.235 44.212 -12.893 1.00 32.59 650 ARG A N 1
ATOM 5088 C CA . ARG A 1 650 ? 10.193 44.550 -11.883 1.00 32.59 650 ARG A CA 1
ATOM 5089 C C . ARG A 1 650 ? 8.886 43.798 -12.182 1.00 32.59 650 ARG A C 1
ATOM 5091 O O . ARG A 1 650 ? 7.969 44.366 -12.759 1.00 32.59 650 ARG A O 1
ATOM 5098 N N . SER A 1 651 ? 8.782 42.530 -11.773 1.00 31.69 651 SER A N 1
ATOM 5099 C CA . SER A 1 651 ? 7.496 41.845 -11.521 1.00 31.69 651 SER A CA 1
ATOM 5100 C C . SER A 1 651 ? 7.732 40.431 -10.961 1.00 31.69 651 SER A C 1
ATOM 5102 O O . SER A 1 651 ? 8.328 39.574 -11.625 1.00 31.69 651 SER A O 1
ATOM 5104 N N . LEU A 1 652 ? 7.272 40.200 -9.726 1.00 31.47 652 LEU A N 1
ATOM 5105 C CA . LEU A 1 652 ? 7.213 38.901 -9.040 1.00 31.47 652 LEU A CA 1
ATOM 5106 C C . LEU A 1 652 ? 5.992 38.101 -9.539 1.00 31.47 652 LEU A C 1
ATOM 5108 O O . LEU A 1 652 ? 5.010 37.956 -8.818 1.00 31.47 652 LEU A O 1
ATOM 5112 N N . ALA A 1 653 ? 6.037 37.605 -10.775 1.00 29.05 653 ALA A N 1
ATOM 5113 C CA . ALA A 1 653 ? 5.018 36.706 -11.328 1.00 29.05 653 ALA A CA 1
ATOM 5114 C C . ALA A 1 653 ? 5.624 35.330 -11.653 1.00 29.05 653 ALA A C 1
ATOM 5116 O O . ALA A 1 653 ? 6.815 35.243 -11.978 1.00 29.05 653 ALA A O 1
ATOM 5117 N N . LYS A 1 654 ? 4.821 34.260 -11.538 1.00 34.03 654 LYS A N 1
ATOM 5118 C CA . LYS A 1 654 ? 5.255 32.870 -11.774 1.00 34.03 654 LYS A CA 1
ATOM 5119 C C . LYS A 1 654 ? 5.613 32.662 -13.262 1.00 34.03 654 LYS A C 1
ATOM 5121 O O . LYS A 1 654 ? 5.142 33.420 -14.107 1.00 34.03 654 LYS A O 1
ATOM 5126 N N . PRO A 1 655 ? 6.407 31.635 -13.628 1.00 36.50 655 PRO A N 1
ATOM 5127 C CA . PRO A 1 655 ? 6.852 31.413 -15.013 1.00 36.50 655 PRO A CA 1
ATOM 5128 C C . PRO A 1 655 ? 5.708 31.314 -16.041 1.00 36.50 655 PRO A C 1
ATOM 5130 O O . PRO A 1 655 ? 5.845 31.811 -17.157 1.00 36.50 655 PRO A O 1
ATOM 5133 N N . ALA A 1 656 ? 4.561 30.747 -15.649 1.00 36.94 656 ALA A N 1
ATOM 5134 C CA . ALA A 1 656 ? 3.365 30.651 -16.490 1.00 36.94 656 ALA A CA 1
ATOM 5135 C C . ALA A 1 656 ? 2.754 32.027 -16.825 1.00 36.94 656 ALA A C 1
ATOM 5137 O O . ALA A 1 656 ? 2.363 32.256 -17.966 1.00 36.94 656 ALA A O 1
ATOM 5138 N N . ASP A 1 657 ? 2.770 32.977 -15.884 1.00 39.25 657 ASP A N 1
ATOM 5139 C CA . ASP A 1 657 ? 2.236 34.333 -16.085 1.00 39.25 657 ASP A CA 1
ATOM 5140 C C . ASP A 1 657 ? 3.079 35.147 -17.089 1.00 39.25 657 ASP A C 1
ATOM 5142 O O . ASP A 1 657 ? 2.595 36.104 -17.694 1.00 39.25 657 ASP A O 1
ATOM 5146 N N . ARG A 1 658 ? 4.350 34.764 -17.297 1.00 38.50 658 ARG A N 1
ATOM 5147 C CA . ARG A 1 658 ? 5.285 35.451 -18.205 1.00 38.50 658 ARG A CA 1
ATOM 5148 C C . ARG A 1 658 ? 5.144 35.013 -19.665 1.00 38.50 658 ARG A C 1
ATOM 5150 O O . ARG A 1 658 ? 5.228 35.864 -20.546 1.00 38.50 658 ARG A O 1
ATOM 5157 N N . VAL A 1 659 ? 4.852 33.735 -19.929 1.00 43.41 659 VAL A N 1
ATOM 5158 C CA . VAL A 1 659 ? 4.579 33.237 -21.297 1.00 43.41 659 VAL A CA 1
ATOM 5159 C C . VAL A 1 659 ? 3.288 33.853 -21.852 1.00 43.41 659 VAL A C 1
ATOM 5161 O O . VAL A 1 659 ? 3.232 34.241 -23.021 1.00 43.41 659 VAL A O 1
ATOM 5164 N N . VAL A 1 660 ? 2.279 34.031 -20.993 1.00 47.09 660 VAL A N 1
ATOM 5165 C CA . VAL A 1 660 ? 0.991 34.658 -21.334 1.00 47.09 660 VAL A CA 1
ATOM 5166 C C . VAL A 1 660 ? 1.157 36.133 -21.731 1.00 47.09 660 VAL A C 1
ATOM 5168 O O . VAL A 1 660 ? 0.476 36.604 -22.638 1.00 47.09 660 VAL A O 1
ATOM 5171 N N . ALA A 1 661 ? 2.105 36.859 -21.128 1.00 43.28 661 ALA A N 1
ATOM 5172 C CA . ALA A 1 661 ? 2.367 38.264 -21.455 1.00 43.28 661 ALA A CA 1
ATOM 5173 C C . ALA A 1 661 ? 3.014 38.474 -22.844 1.00 43.28 661 ALA A C 1
ATOM 5175 O O . ALA A 1 661 ? 2.899 39.558 -23.415 1.00 43.28 661 ALA A O 1
ATOM 5176 N N . GLN A 1 662 ? 3.671 37.451 -23.404 1.00 42.56 662 GLN A N 1
ATOM 5177 C CA . GLN A 1 662 ? 4.370 37.514 -24.698 1.00 42.56 662 GLN A CA 1
ATOM 5178 C C . GLN A 1 662 ? 3.509 37.074 -25.888 1.00 42.56 662 GLN A C 1
ATOM 5180 O O . GLN A 1 662 ? 3.848 37.339 -27.042 1.00 42.56 662 GLN A O 1
ATOM 5185 N N . THR A 1 663 ? 2.384 36.407 -25.635 1.00 47.00 663 THR A N 1
ATOM 5186 C CA . THR A 1 663 ? 1.599 35.708 -26.657 1.00 47.00 663 THR A CA 1
ATOM 5187 C C . THR A 1 663 ? 0.161 36.225 -26.707 1.00 47.00 663 THR A C 1
ATOM 5189 O O . THR A 1 663 ? -0.755 35.514 -26.341 1.00 47.00 663 THR A O 1
ATOM 5192 N N . GLY A 1 664 ? -0.043 37.447 -27.228 1.00 54.72 664 GLY A N 1
ATOM 5193 C CA . GLY A 1 664 ? -1.333 38.063 -27.631 1.00 54.72 664 GLY A CA 1
ATOM 5194 C C . GLY A 1 664 ? -2.585 37.824 -26.746 1.00 54.72 664 GLY A C 1
ATOM 5195 O O . GLY A 1 664 ? -2.500 37.393 -25.608 1.00 54.72 664 GLY A O 1
ATOM 5196 N N . SER A 1 665 ? -3.792 38.114 -27.256 1.00 50.78 665 SER A N 1
ATOM 5197 C CA . SER A 1 665 ? -5.041 37.811 -26.528 1.00 50.78 665 SER A CA 1
ATOM 5198 C C . SER A 1 665 ? -5.405 36.324 -26.635 1.00 50.78 665 SER A C 1
ATOM 5200 O O . SER A 1 665 ? -5.376 35.744 -27.723 1.00 50.78 665 SER A O 1
ATOM 5202 N N . ALA A 1 666 ? -5.714 35.678 -25.516 1.00 56.56 666 ALA A N 1
ATOM 5203 C CA . ALA A 1 666 ? -6.255 34.322 -25.467 1.00 56.56 666 ALA A CA 1
ATOM 5204 C C . ALA A 1 666 ? -7.604 34.373 -24.752 1.00 56.56 666 ALA A C 1
ATOM 5206 O O . ALA A 1 666 ? -7.744 35.123 -23.788 1.00 56.56 666 ALA A O 1
ATOM 5207 N N . GLU A 1 667 ? -8.568 33.581 -25.211 1.00 58.69 667 GLU A N 1
ATOM 5208 C CA . GLU A 1 667 ? -9.825 33.396 -24.481 1.00 58.69 667 GLU A CA 1
ATOM 5209 C C . GLU A 1 667 ? -9.556 32.528 -23.247 1.00 58.69 667 GLU A C 1
ATOM 5211 O O . GLU A 1 667 ? -10.015 32.834 -22.152 1.00 58.69 667 GLU A O 1
ATOM 5216 N N . HIS A 1 668 ? -8.716 31.496 -23.410 1.00 67.31 668 HIS A N 1
ATOM 5217 C CA . HIS A 1 668 ? -8.311 30.604 -22.332 1.00 67.31 668 HIS A CA 1
ATOM 5218 C C . HIS A 1 668 ? -6.938 29.955 -22.566 1.00 67.31 668 HIS A C 1
ATOM 5220 O O . HIS A 1 668 ? -6.468 29.815 -23.701 1.00 67.31 668 HIS A O 1
ATOM 5226 N N . TRP A 1 669 ? -6.345 29.486 -21.468 1.00 68.62 669 TRP A N 1
ATOM 5227 C CA . TRP A 1 669 ? -5.102 28.724 -21.431 1.00 68.62 669 TRP A CA 1
ATOM 5228 C C . TRP A 1 669 ? -5.331 27.363 -20.774 1.00 68.62 669 TRP A C 1
ATOM 5230 O O . TRP A 1 669 ? -6.049 27.265 -19.781 1.00 68.62 669 TRP A O 1
ATOM 5240 N N . LEU A 1 670 ? -4.717 26.319 -21.327 1.00 69.94 670 LEU A N 1
ATOM 5241 C CA . LEU A 1 670 ? -4.753 24.962 -20.786 1.00 69.94 670 LEU A CA 1
ATOM 5242 C C . LEU A 1 670 ? -3.336 24.420 -20.650 1.00 69.94 670 LEU A C 1
ATOM 5244 O O . LEU A 1 670 ? -2.531 24.554 -21.570 1.00 69.94 670 LEU A O 1
ATOM 5248 N N . GLU A 1 671 ? -3.050 23.751 -19.540 1.00 71.88 671 GLU A N 1
ATOM 5249 C CA . GLU A 1 671 ? -1.820 22.983 -19.378 1.00 71.88 671 GLU A CA 1
ATOM 5250 C C . GLU A 1 671 ? -2.125 21.505 -19.640 1.00 71.88 671 GLU A C 1
ATOM 5252 O O . GLU A 1 671 ? -2.993 20.904 -18.998 1.00 71.88 671 GLU A O 1
ATOM 5257 N N . ILE A 1 672 ? -1.455 20.935 -20.643 1.00 77.94 672 ILE A N 1
ATOM 5258 C CA . ILE A 1 672 ? -1.616 19.544 -21.066 1.00 77.94 672 ILE A CA 1
ATOM 5259 C C . ILE A 1 672 ? -0.270 18.840 -20.972 1.00 77.94 672 ILE A C 1
ATOM 5261 O O . ILE A 1 672 ? 0.737 19.291 -21.520 1.00 77.94 672 ILE A O 1
ATOM 5265 N N . THR A 1 673 ? -0.283 17.680 -20.336 1.00 81.88 673 THR A N 1
ATOM 5266 C CA . THR A 1 673 ? 0.852 16.775 -20.270 1.00 81.88 673 THR A CA 1
ATOM 5267 C C . THR A 1 673 ? 0.663 15.657 -21.293 1.00 81.88 673 THR A C 1
ATOM 5269 O O . THR A 1 673 ? -0.290 14.876 -21.251 1.00 81.88 673 THR A O 1
ATOM 5272 N N . GLY A 1 674 ? 1.579 15.589 -22.255 1.00 85.31 674 GLY A N 1
ATOM 5273 C CA . GLY A 1 674 ? 1.681 14.515 -23.232 1.00 85.31 674 GLY A CA 1
ATOM 5274 C C . GLY A 1 674 ? 2.626 13.430 -22.742 1.00 85.31 674 GLY A C 1
ATOM 5275 O O . GLY A 1 674 ? 3.837 13.636 -22.707 1.00 85.31 674 GLY A O 1
ATOM 5276 N N . ASN A 1 675 ? 2.095 12.263 -22.395 1.00 89.31 675 ASN A N 1
ATOM 5277 C CA . ASN A 1 675 ? 2.896 11.117 -21.985 1.00 89.31 675 ASN A CA 1
ATOM 5278 C C . ASN A 1 675 ? 3.141 10.209 -23.190 1.00 89.31 675 ASN A C 1
ATOM 5280 O O . ASN A 1 675 ? 2.210 9.895 -23.927 1.00 89.31 675 ASN A O 1
ATOM 5284 N N . LEU A 1 676 ? 4.383 9.791 -23.402 1.00 89.94 676 LEU A N 1
ATOM 5285 C CA . LEU A 1 676 ? 4.818 9.145 -24.633 1.00 89.94 676 LEU A CA 1
ATOM 5286 C C . LEU A 1 676 ? 5.369 7.748 -24.368 1.00 89.94 676 LEU A C 1
ATOM 5288 O O . LEU A 1 676 ? 6.157 7.555 -23.441 1.00 89.94 676 LEU A O 1
ATOM 5292 N N . LEU A 1 677 ? 5.028 6.811 -25.247 1.00 91.81 677 LEU A N 1
ATOM 5293 C CA . LEU A 1 677 ? 5.646 5.493 -25.337 1.00 91.81 677 LEU A CA 1
ATOM 5294 C C . LEU A 1 677 ? 5.958 5.186 -26.803 1.00 91.81 677 LEU A C 1
ATOM 5296 O O . LEU A 1 677 ? 5.125 5.404 -27.684 1.00 91.81 677 LEU A O 1
ATOM 5300 N N . THR A 1 678 ? 7.162 4.688 -27.078 1.00 91.25 678 THR A N 1
ATOM 5301 C CA . THR A 1 678 ? 7.576 4.352 -28.447 1.00 91.25 678 THR A CA 1
ATOM 5302 C C . THR A 1 678 ? 7.636 2.853 -28.674 1.00 91.25 678 THR A C 1
ATOM 5304 O O . THR A 1 678 ? 8.092 2.109 -27.806 1.00 91.25 678 THR A O 1
ATOM 5307 N N . GLN A 1 679 ? 7.293 2.428 -29.883 1.00 90.56 679 GLN A N 1
ATOM 5308 C CA . GLN A 1 679 ? 7.422 1.044 -30.335 1.00 90.56 679 GLN A CA 1
ATOM 5309 C C . GLN A 1 679 ? 7.953 0.991 -31.768 1.00 90.56 679 GLN A C 1
ATOM 5311 O O . GLN A 1 679 ? 7.802 1.944 -32.536 1.00 90.56 679 GLN A O 1
ATOM 5316 N N . TYR A 1 680 ? 8.572 -0.126 -32.145 1.00 87.44 680 TYR A N 1
ATOM 5317 C CA . TYR A 1 680 ? 8.918 -0.369 -33.539 1.00 87.44 680 TYR A CA 1
ATOM 5318 C C . TYR A 1 680 ? 7.747 -1.012 -34.278 1.00 87.44 680 TYR A C 1
ATOM 5320 O O . TYR A 1 680 ? 7.170 -1.999 -33.829 1.00 87.44 680 TYR A O 1
ATOM 5328 N N . LEU A 1 681 ? 7.431 -0.480 -35.454 1.00 85.69 681 LEU A N 1
ATOM 5329 C CA . LEU A 1 681 ? 6.538 -1.138 -36.399 1.00 85.69 681 LEU A CA 1
ATOM 5330 C C . LEU A 1 681 ? 7.255 -2.314 -37.090 1.00 85.69 681 LEU A C 1
ATOM 5332 O O . LEU A 1 681 ? 8.491 -2.327 -37.154 1.00 85.69 681 LEU A O 1
ATOM 5336 N N . PRO A 1 682 ? 6.512 -3.275 -37.680 1.00 81.44 682 PRO A N 1
ATOM 5337 C CA . PRO A 1 682 ? 7.101 -4.388 -38.433 1.00 81.44 682 PRO A CA 1
ATOM 5338 C C . PRO A 1 682 ? 8.010 -3.950 -39.592 1.00 81.44 682 PRO A C 1
ATOM 5340 O O . PRO A 1 682 ? 8.923 -4.676 -39.970 1.00 81.44 682 PRO A O 1
ATOM 5343 N N . ASP A 1 683 ? 7.780 -2.753 -40.142 1.00 81.12 683 ASP A N 1
ATOM 5344 C CA . ASP A 1 683 ? 8.600 -2.140 -41.196 1.00 81.12 683 ASP A CA 1
ATOM 5345 C C . ASP A 1 683 ? 9.880 -1.459 -40.669 1.00 81.12 683 ASP A C 1
ATOM 5347 O O . ASP A 1 683 ? 10.678 -0.929 -41.441 1.00 81.12 683 ASP A O 1
ATOM 5351 N N . GLY A 1 684 ? 10.087 -1.471 -39.352 1.00 77.12 684 GLY A N 1
ATOM 5352 C CA . GLY A 1 684 ? 11.253 -0.922 -38.681 1.00 77.12 684 GLY A CA 1
ATOM 5353 C C . GLY A 1 684 ? 11.138 0.542 -38.257 1.00 77.12 684 GLY A C 1
ATOM 5354 O O . GLY A 1 684 ? 12.028 0.990 -37.527 1.00 77.12 684 GLY A O 1
ATOM 5355 N N . ARG A 1 685 ? 10.078 1.266 -38.647 1.00 83.88 685 ARG A N 1
ATOM 5356 C CA . ARG A 1 685 ? 9.862 2.674 -38.264 1.00 83.88 685 ARG A CA 1
ATOM 5357 C C . ARG A 1 685 ? 9.448 2.812 -36.798 1.00 83.88 685 ARG A C 1
ATOM 5359 O O . ARG A 1 685 ? 8.873 1.894 -36.219 1.00 83.88 685 ARG A O 1
ATOM 5366 N N . LEU A 1 686 ? 9.745 3.974 -36.213 1.00 86.38 686 LEU A N 1
ATOM 5367 C CA . LEU A 1 686 ? 9.280 4.343 -34.877 1.00 86.38 686 LEU A CA 1
ATOM 5368 C C . LEU A 1 686 ? 7.827 4.811 -34.941 1.00 86.38 686 LEU A C 1
ATOM 5370 O O . LEU A 1 686 ? 7.498 5.730 -35.696 1.00 86.38 686 LEU A O 1
ATOM 5374 N N . ASP A 1 687 ? 6.983 4.196 -34.125 1.00 89.56 687 ASP A N 1
ATOM 5375 C CA . ASP A 1 687 ? 5.657 4.701 -33.811 1.00 89.56 687 ASP A CA 1
ATOM 5376 C C . ASP A 1 687 ? 5.626 5.254 -32.387 1.00 89.56 687 ASP A C 1
ATOM 5378 O O . ASP A 1 687 ? 6.336 4.791 -31.491 1.00 89.56 687 ASP A O 1
ATOM 5382 N N . TYR A 1 688 ? 4.796 6.275 -32.222 1.00 88.50 688 TYR A N 1
ATOM 5383 C CA . TYR A 1 688 ? 4.649 7.056 -31.007 1.00 88.50 688 TYR A CA 1
ATOM 5384 C C . TYR A 1 688 ? 3.197 6.965 -30.570 1.00 88.50 688 TYR A C 1
ATOM 5386 O O . TYR A 1 688 ? 2.304 7.447 -31.282 1.00 88.50 688 TYR A O 1
ATOM 5394 N N . GLU A 1 689 ? 2.992 6.351 -29.413 1.00 89.62 689 GLU A N 1
ATOM 5395 C CA . GLU A 1 689 ? 1.720 6.304 -28.708 1.00 89.62 689 GLU A CA 1
ATOM 5396 C C . GLU A 1 689 ? 1.707 7.416 -27.655 1.00 89.62 689 GLU A C 1
ATOM 5398 O O . GLU A 1 689 ? 2.691 7.606 -26.932 1.00 89.62 689 GLU A O 1
ATOM 5403 N N . ILE A 1 690 ? 0.618 8.187 -27.616 1.00 85.69 690 ILE A N 1
ATOM 5404 C CA . ILE A 1 690 ? 0.482 9.360 -26.750 1.00 85.69 690 ILE A CA 1
ATOM 5405 C C . ILE A 1 690 ? -0.714 9.163 -25.832 1.00 85.69 690 ILE A C 1
ATOM 5407 O O . ILE A 1 690 ? -1.829 8.924 -26.289 1.00 85.69 690 ILE A O 1
ATOM 5411 N N . PHE A 1 691 ? -0.475 9.335 -24.537 1.00 82.88 691 PHE A N 1
ATOM 5412 C CA . PHE A 1 691 ? -1.488 9.341 -23.492 1.00 82.88 691 PHE A CA 1
ATOM 5413 C C . PHE A 1 691 ? -1.576 10.759 -22.926 1.00 82.88 691 PHE A C 1
ATOM 5415 O O . PHE A 1 691 ? -0.605 11.276 -22.369 1.00 82.88 691 PHE A O 1
ATOM 5422 N N . GLN A 1 692 ? -2.720 11.415 -23.102 1.00 72.00 692 GLN A N 1
ATOM 5423 C CA . GLN A 1 692 ? -2.897 12.816 -22.718 1.00 72.00 692 GLN A CA 1
ATOM 5424 C C . GLN A 1 692 ? -3.549 12.945 -21.344 1.00 72.00 692 GLN A C 1
ATOM 5426 O O . GLN A 1 692 ? -4.503 12.238 -21.020 1.00 72.00 692 GLN A O 1
ATOM 5431 N N . THR A 1 693 ? -3.072 13.912 -20.573 1.00 64.31 693 THR A N 1
ATOM 5432 C CA . THR A 1 693 ? -3.646 14.352 -19.299 1.00 64.31 693 THR A CA 1
ATOM 5433 C C . THR A 1 693 ? -3.633 15.877 -19.260 1.00 64.31 693 THR A C 1
ATOM 5435 O O . THR A 1 693 ? -2.798 16.506 -19.903 1.00 64.31 693 THR A O 1
ATOM 5438 N N . SER A 1 694 ? -4.587 16.511 -18.579 1.00 56.47 694 SER A N 1
ATOM 5439 C CA . SER A 1 694 ? -4.701 17.975 -18.615 1.00 56.47 694 SER A CA 1
ATOM 5440 C C . SER A 1 694 ? -5.193 18.545 -17.302 1.00 56.47 694 SER A C 1
ATOM 5442 O O . SER A 1 694 ? -6.149 18.030 -16.732 1.00 56.47 694 SER A O 1
ATOM 5444 N N . THR A 1 695 ? -4.667 19.691 -16.906 1.00 47.50 695 THR A N 1
ATOM 5445 C CA . THR A 1 695 ? -5.200 20.474 -15.793 1.00 47.50 695 THR A CA 1
ATOM 5446 C C . THR A 1 695 ? -5.726 21.806 -16.314 1.00 47.50 695 THR A C 1
ATOM 5448 O O . THR A 1 695 ? -5.024 22.513 -17.035 1.00 47.50 695 THR A O 1
ATOM 5451 N N . VAL A 1 696 ? -6.963 22.165 -15.954 1.00 39.34 696 VAL A N 1
ATOM 5452 C CA . VAL A 1 696 ? -7.459 23.532 -16.163 1.00 39.34 696 VAL A CA 1
ATOM 5453 C C . VAL A 1 696 ? -6.852 24.405 -15.082 1.00 39.34 696 VAL A C 1
ATOM 5455 O O . VAL A 1 696 ? -7.086 24.206 -13.891 1.00 39.34 696 VAL A O 1
ATOM 5458 N N . SER A 1 697 ? -6.053 25.364 -15.516 1.00 35.22 697 SER A N 1
ATOM 5459 C CA . SER A 1 697 ? -5.524 26.437 -14.696 1.00 35.22 697 SER A CA 1
ATOM 5460 C C . SER A 1 697 ? -6.510 27.606 -14.714 1.00 35.22 697 SER A C 1
ATOM 5462 O O . SER A 1 697 ? -6.262 28.634 -15.332 1.00 35.22 697 SER A O 1
ATOM 5464 N N . ASP A 1 698 ? -7.634 27.472 -14.006 1.00 28.97 698 ASP A N 1
ATOM 5465 C CA . ASP A 1 698 ? -8.345 28.669 -13.557 1.00 28.97 698 ASP A CA 1
ATOM 5466 C C . ASP A 1 698 ? -7.514 29.274 -12.422 1.00 28.97 698 ASP A C 1
ATOM 5468 O O . ASP A 1 698 ? -7.340 28.668 -11.366 1.00 28.97 698 ASP A O 1
ATOM 5472 N N . LEU A 1 699 ? -6.974 30.475 -12.641 1.00 30.61 699 LEU A N 1
ATOM 5473 C CA . LEU A 1 699 ? -6.177 31.269 -11.692 1.00 30.61 699 LEU A CA 1
ATOM 5474 C C . LEU A 1 699 ? -6.978 31.740 -10.453 1.00 30.61 699 LEU A C 1
ATOM 5476 O O . LEU A 1 699 ? -6.704 32.798 -9.887 1.00 30.61 699 LEU A O 1
ATOM 5480 N N . THR A 1 700 ? -7.967 30.970 -9.995 1.00 26.50 700 THR A N 1
ATOM 5481 C CA . THR A 1 700 ? -8.632 31.187 -8.709 1.00 26.50 700 THR A CA 1
ATOM 5482 C C . THR A 1 700 ? -7.905 30.378 -7.635 1.00 26.50 700 THR A C 1
ATOM 5484 O O . THR A 1 700 ? -7.666 29.181 -7.760 1.00 26.50 700 THR A O 1
ATOM 5487 N N . ALA A 1 701 ? -7.473 31.066 -6.580 1.00 27.03 701 ALA A N 1
ATOM 5488 C CA . ALA A 1 701 ? -6.466 30.650 -5.600 1.00 27.03 701 ALA A CA 1
ATOM 5489 C C . ALA A 1 701 ? -6.796 29.409 -4.731 1.00 27.03 701 ALA A C 1
ATOM 5491 O O . ALA A 1 701 ? -6.076 29.126 -3.774 1.00 27.03 701 ALA A O 1
ATOM 5492 N N . VAL A 1 702 ? -7.840 28.646 -5.053 1.00 28.12 702 VAL A N 1
ATOM 5493 C CA . VAL A 1 702 ? -8.367 27.561 -4.211 1.00 28.12 702 VAL A CA 1
ATOM 5494 C C . VAL A 1 702 ? -7.564 26.257 -4.365 1.00 28.12 702 VAL A C 1
ATOM 5496 O O . VAL A 1 702 ? -7.503 25.452 -3.442 1.00 28.12 702 VAL A O 1
ATOM 5499 N N . SER A 1 703 ? -6.825 26.063 -5.465 1.00 31.41 703 SER A N 1
ATOM 5500 C CA . SER A 1 703 ? -6.177 24.769 -5.743 1.00 31.41 703 SER A CA 1
ATOM 5501 C C . SER A 1 703 ? -4.897 24.469 -4.952 1.00 31.41 703 SER A C 1
ATOM 5503 O O . SER A 1 703 ? -4.367 23.3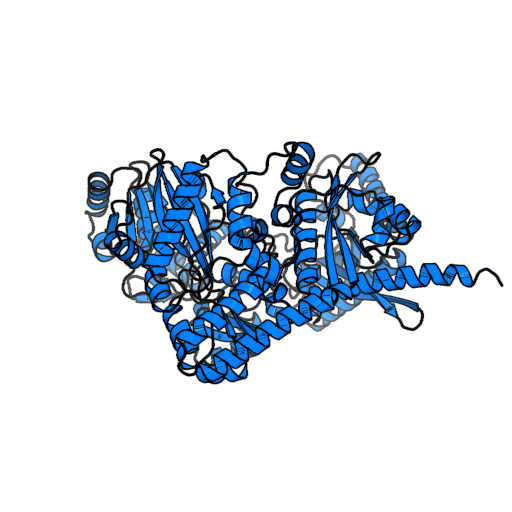73 -5.090 1.00 31.41 703 SER A O 1
ATOM 5505 N N . ASN A 1 704 ? -4.307 25.420 -4.217 1.00 28.36 704 ASN A N 1
ATOM 5506 C CA . ASN A 1 704 ? -2.968 25.225 -3.626 1.00 28.36 704 ASN A CA 1
ATOM 5507 C C . ASN A 1 704 ? -2.980 24.803 -2.152 1.00 28.36 704 ASN A C 1
ATOM 5509 O O . ASN A 1 704 ? -2.019 24.176 -1.716 1.00 28.36 704 ASN A O 1
ATOM 5513 N N . GLN A 1 705 ? -4.045 25.088 -1.398 1.00 28.50 705 GLN A N 1
ATOM 5514 C CA . GLN A 1 705 ? -4.130 24.669 0.006 1.00 28.50 705 GLN A CA 1
ATOM 5515 C C . GLN A 1 705 ? -4.646 23.233 0.162 1.00 28.50 705 GLN A C 1
ATOM 5517 O O . GLN A 1 705 ? -4.099 22.494 0.973 1.00 28.50 705 GLN A O 1
ATOM 5522 N N . GLU A 1 706 ? -5.579 22.765 -0.674 1.00 31.02 706 GLU A N 1
ATOM 5523 C CA . GLU A 1 706 ? -5.968 21.341 -0.673 1.00 31.02 706 GLU A CA 1
ATOM 5524 C C . GLU A 1 706 ? -4.834 20.425 -1.172 1.00 31.02 706 GLU A C 1
ATOM 5526 O O . GLU A 1 706 ? -4.629 19.347 -0.616 1.00 31.02 706 GLU A O 1
ATOM 5531 N N . LYS A 1 707 ? -3.997 20.897 -2.114 1.00 32.31 707 LYS A N 1
ATOM 5532 C CA . LYS A 1 707 ? -2.745 20.216 -2.514 1.00 32.31 707 LYS A CA 1
ATOM 5533 C C . LYS A 1 707 ? -1.779 20.013 -1.339 1.00 32.31 707 LYS A C 1
ATOM 5535 O O . LYS A 1 707 ? -1.058 19.019 -1.322 1.00 32.31 707 LYS A O 1
ATOM 5540 N N . ALA A 1 708 ? -1.772 20.935 -0.374 1.00 26.86 708 ALA A N 1
ATOM 5541 C CA . ALA A 1 708 ? -0.926 20.868 0.815 1.00 26.86 708 ALA A CA 1
ATOM 5542 C C . ALA A 1 708 ? -1.527 19.994 1.933 1.00 26.86 708 ALA A C 1
ATOM 5544 O O . ALA A 1 708 ? -0.777 19.407 2.707 1.00 26.86 708 ALA A O 1
ATOM 5545 N N . ILE A 1 709 ? -2.859 19.882 2.010 1.00 29.06 709 ILE A N 1
ATOM 5546 C CA . ILE A 1 709 ? -3.556 19.096 3.043 1.00 29.06 709 ILE A CA 1
ATOM 5547 C C . ILE A 1 709 ? -3.648 17.609 2.656 1.00 29.06 709 ILE A C 1
ATOM 5549 O O . ILE A 1 709 ? -3.531 16.749 3.525 1.00 29.06 709 ILE A O 1
ATOM 5553 N N . GLU A 1 710 ? -3.810 17.283 1.368 1.00 31.92 710 GLU A N 1
ATOM 5554 C CA . GLU A 1 710 ? -3.945 15.890 0.902 1.00 31.92 710 GLU A CA 1
ATOM 5555 C C . GLU A 1 710 ? -2.646 15.277 0.350 1.00 31.92 710 GLU A C 1
ATOM 5557 O O . GLU A 1 710 ? -2.606 14.081 0.053 1.00 31.92 710 GLU A O 1
ATOM 5562 N N . GLY A 1 711 ? -1.576 16.067 0.199 1.00 24.59 711 GLY A N 1
ATOM 5563 C CA . GLY A 1 711 ? -0.270 15.589 -0.276 1.00 24.59 711 GLY A CA 1
ATOM 5564 C C . GLY A 1 711 ? -0.300 14.931 -1.662 1.00 24.59 711 GLY A C 1
ATOM 5565 O O . GLY A 1 711 ? 0.595 14.155 -1.996 1.00 24.59 711 GLY A O 1
ATOM 5566 N N . ARG A 1 712 ? -1.342 15.174 -2.470 1.00 33.22 712 ARG A N 1
ATOM 5567 C CA . ARG A 1 712 ? -1.509 14.567 -3.796 1.00 33.22 712 ARG A CA 1
ATOM 5568 C C . ARG A 1 712 ? -2.080 15.588 -4.779 1.00 33.22 712 ARG A C 1
ATOM 5570 O O . ARG A 1 712 ? -3.173 16.099 -4.543 1.00 33.22 712 ARG A O 1
ATOM 5577 N N . PRO A 1 713 ? -1.405 15.877 -5.906 1.00 28.58 713 PRO A N 1
ATOM 5578 C CA . PRO A 1 713 ? -2.053 16.578 -7.000 1.00 28.58 713 PRO A CA 1
ATOM 5579 C C . PRO A 1 713 ? -3.153 15.666 -7.554 1.00 28.58 713 PRO A C 1
ATOM 5581 O O . PRO A 1 713 ? -2.880 14.596 -8.098 1.00 28.58 713 PRO A O 1
ATOM 5584 N N . GLY A 1 714 ? -4.413 16.069 -7.391 1.00 35.62 714 GLY A N 1
ATOM 5585 C CA . GLY A 1 714 ? -5.514 15.480 -8.140 1.00 35.62 714 GLY A CA 1
ATOM 5586 C C . GLY A 1 714 ? -5.276 15.733 -9.625 1.00 35.62 714 GLY A C 1
ATOM 5587 O O . GLY A 1 714 ? -5.510 16.837 -10.111 1.00 35.62 714 GLY A O 1
ATOM 5588 N N . VAL A 1 715 ? -4.766 14.730 -10.341 1.00 33.84 715 VAL A N 1
ATOM 5589 C CA . VAL A 1 715 ? -4.724 14.748 -11.805 1.00 33.84 715 VAL A CA 1
ATOM 5590 C C . VAL A 1 715 ? -6.172 14.666 -12.269 1.00 33.84 715 VAL A C 1
ATOM 5592 O O . VAL A 1 715 ? -6.817 13.620 -12.180 1.00 33.84 715 VAL A O 1
ATOM 5595 N N . CYS A 1 716 ? -6.716 15.799 -12.703 1.00 35.31 716 CYS A N 1
ATOM 5596 C CA . CYS A 1 716 ? -8.022 15.826 -13.333 1.00 35.31 716 CYS A CA 1
ATOM 5597 C C . CYS A 1 716 ? -7.849 15.246 -14.740 1.00 35.31 716 CYS A C 1
ATOM 5599 O O . CYS A 1 716 ? -7.112 15.786 -15.557 1.00 35.31 716 CYS A O 1
ATOM 5601 N N . PHE A 1 717 ? -8.477 14.114 -15.040 1.00 39.38 717 PHE A N 1
ATOM 5602 C CA . PHE A 1 717 ? -8.472 13.594 -16.405 1.00 39.38 717 PHE A CA 1
ATOM 5603 C C . PHE A 1 717 ? -9.533 14.363 -17.193 1.00 39.38 717 PHE A C 1
ATOM 5605 O O . PHE A 1 717 ? -10.691 13.966 -17.234 1.00 39.38 717 PHE A O 1
ATOM 5612 N N . LEU A 1 718 ? -9.095 15.488 -17.763 1.00 40.88 718 LEU A N 1
ATOM 5613 C CA . LEU A 1 718 ? -9.835 16.416 -18.619 1.00 40.88 718 LEU A CA 1
ATOM 5614 C C . LEU A 1 718 ? -11.040 17.118 -17.977 1.00 40.88 718 LEU A C 1
ATOM 5616 O O . LEU A 1 718 ? -12.149 16.587 -17.942 1.00 40.88 718 LEU A O 1
ATOM 5620 N N . PRO A 1 719 ? -10.853 18.383 -17.569 1.00 37.84 719 PRO A N 1
ATOM 5621 C CA . PRO A 1 719 ? -11.946 19.312 -17.349 1.00 37.84 719 PRO A CA 1
ATOM 5622 C C . PRO A 1 719 ? -12.655 19.600 -18.678 1.00 37.84 719 PRO A C 1
ATOM 5624 O O . PRO A 1 719 ? -12.021 19.733 -19.728 1.00 37.84 719 PRO A O 1
ATOM 5627 N N . LEU A 1 720 ? -13.980 19.718 -18.630 1.00 43.81 720 LEU A N 1
ATOM 5628 C CA . LEU A 1 720 ? -14.792 20.229 -19.729 1.00 43.81 720 LEU A CA 1
ATOM 5629 C C . LEU A 1 720 ? -14.388 21.688 -19.993 1.00 43.81 720 LEU A C 1
ATOM 5631 O O . LEU A 1 720 ? -14.939 22.599 -19.388 1.00 43.81 720 LEU A O 1
ATOM 5635 N N . TYR A 1 721 ? -13.415 21.904 -20.883 1.00 48.66 721 TYR A N 1
ATOM 5636 C CA . TYR A 1 721 ? -13.027 23.236 -21.357 1.00 48.66 721 TYR A CA 1
ATOM 5637 C C . TYR A 1 721 ? -14.237 23.998 -21.925 1.00 48.66 721 TYR A C 1
ATOM 5639 O O . TYR A 1 721 ? -14.384 25.203 -21.747 1.00 48.66 721 TYR A O 1
ATOM 5647 N N . ASN A 1 722 ? -15.143 23.259 -22.565 1.00 48.97 722 ASN A N 1
ATOM 5648 C CA . ASN A 1 722 ? -16.418 23.744 -23.066 1.00 48.97 722 ASN A CA 1
ATOM 5649 C C . ASN A 1 722 ? -17.523 22.714 -22.757 1.00 48.97 722 ASN A C 1
ATOM 5651 O O . ASN A 1 722 ? -17.243 21.509 -22.712 1.00 48.97 722 ASN A O 1
ATOM 5655 N N . GLN A 1 723 ? -18.776 23.163 -22.586 1.00 49.66 723 GLN A N 1
ATOM 5656 C CA . GLN A 1 723 ? -19.942 22.268 -22.485 1.00 49.66 723 GLN A CA 1
ATOM 5657 C C . GLN A 1 723 ? -20.125 21.425 -23.763 1.00 49.66 723 GLN A C 1
ATOM 5659 O O . GLN A 1 723 ? -20.743 20.361 -23.718 1.00 49.66 723 GLN A O 1
ATOM 5664 N N . ASP A 1 724 ? -19.555 21.860 -24.895 1.00 58.03 724 ASP A N 1
ATOM 5665 C CA . ASP A 1 724 ? -19.545 21.105 -26.149 1.00 58.03 724 ASP A CA 1
ATOM 5666 C C . ASP A 1 724 ? -18.386 20.090 -26.218 1.00 58.03 724 ASP A C 1
ATOM 5668 O O . ASP A 1 724 ? -17.214 20.427 -26.424 1.00 58.03 724 ASP A O 1
ATOM 5672 N N . GLN A 1 725 ? -18.731 18.804 -26.113 1.00 60.88 725 GLN A N 1
ATOM 5673 C CA . GLN A 1 725 ? -17.786 17.689 -26.207 1.00 60.88 725 GLN A CA 1
ATOM 5674 C C . GLN A 1 725 ? -17.048 17.603 -27.554 1.00 60.88 725 GLN A C 1
ATOM 5676 O O . GLN A 1 725 ? -15.972 17.002 -27.620 1.00 60.88 725 GLN A O 1
ATOM 5681 N N . ASN A 1 726 ? -17.595 18.161 -28.637 1.00 67.56 726 ASN A N 1
ATOM 5682 C CA . ASN A 1 726 ? -16.967 18.074 -29.957 1.00 67.56 726 ASN A CA 1
ATOM 5683 C C . ASN A 1 726 ? -15.743 18.987 -30.068 1.00 67.56 726 ASN A C 1
ATOM 5685 O O . ASN A 1 726 ? -14.735 18.589 -30.656 1.00 67.56 726 ASN A O 1
ATOM 5689 N N . VAL A 1 727 ? -15.801 20.168 -29.448 1.00 67.25 727 VAL A N 1
ATOM 5690 C CA . VAL A 1 727 ? -14.684 21.123 -29.404 1.00 67.25 727 VAL A CA 1
ATOM 5691 C C . VAL A 1 727 ? -13.530 20.545 -28.585 1.00 67.25 727 VAL A C 1
ATOM 5693 O O . VAL A 1 727 ? -12.391 20.530 -29.052 1.00 67.25 727 VAL A O 1
ATOM 5696 N N . ASN A 1 728 ? -13.827 19.950 -27.426 1.00 67.06 728 ASN A N 1
ATOM 5697 C CA . ASN A 1 728 ? -12.816 19.293 -26.589 1.00 67.06 728 ASN A CA 1
ATOM 5698 C C . ASN A 1 728 ? -12.124 18.146 -27.348 1.00 67.06 728 ASN A C 1
ATOM 5700 O O . ASN A 1 728 ? -10.898 18.054 -27.357 1.00 67.06 728 ASN A O 1
ATOM 5704 N N . LYS A 1 729 ? -12.888 17.313 -28.072 1.00 73.38 729 LYS A N 1
ATOM 5705 C CA . LYS A 1 729 ? -12.324 16.247 -28.923 1.00 73.38 729 LYS A CA 1
ATOM 5706 C C . LYS A 1 729 ? -11.426 16.788 -30.037 1.00 73.38 729 LYS A C 1
ATOM 5708 O O . LYS A 1 729 ? -10.431 16.147 -30.374 1.00 73.38 729 LYS A O 1
ATOM 5713 N N . PHE A 1 730 ? -11.771 17.930 -30.628 1.00 78.94 730 PHE A N 1
ATOM 5714 C CA . PHE A 1 730 ? -10.954 18.564 -31.662 1.00 78.94 730 PHE A CA 1
ATOM 5715 C C . PHE A 1 730 ? -9.624 19.083 -31.101 1.00 78.94 730 PHE A C 1
ATOM 5717 O O . PHE A 1 730 ? -8.572 18.778 -31.667 1.00 78.94 730 PHE A O 1
ATOM 5724 N N . ILE A 1 731 ? -9.665 19.800 -29.972 1.00 75.50 731 ILE A N 1
ATOM 5725 C CA . ILE A 1 731 ? -8.471 20.308 -29.276 1.00 75.50 731 ILE A CA 1
ATOM 5726 C C . ILE A 1 731 ? -7.521 19.148 -28.961 1.00 75.50 731 ILE A C 1
ATOM 5728 O O . ILE A 1 731 ? -6.348 19.201 -29.326 1.00 75.50 731 ILE A O 1
ATOM 5732 N N . LEU A 1 732 ? -8.042 18.068 -28.374 1.00 76.31 732 LEU A N 1
ATOM 5733 C CA . LEU A 1 732 ? -7.251 16.899 -27.986 1.00 76.31 732 LEU A CA 1
ATOM 5734 C C . LEU A 1 732 ? -6.528 16.259 -29.166 1.00 76.31 732 LEU A C 1
ATOM 5736 O O . LEU A 1 732 ? -5.312 16.081 -29.114 1.00 76.31 732 LEU A O 1
ATOM 5740 N N . LYS A 1 733 ? -7.248 16.004 -30.266 1.00 83.06 733 LYS A N 1
ATOM 5741 C CA . LYS A 1 733 ? -6.657 15.431 -31.483 1.00 83.06 733 LYS A CA 1
ATOM 5742 C C . LYS A 1 733 ? -5.570 16.318 -32.081 1.00 83.06 733 LYS A C 1
ATOM 5744 O O . LYS A 1 733 ? -4.575 15.807 -32.594 1.00 83.06 733 LYS A O 1
ATOM 5749 N N . LYS A 1 734 ? -5.752 17.641 -32.045 1.00 84.75 734 LYS A N 1
ATOM 5750 C CA . LYS A 1 734 ? -4.736 18.571 -32.544 1.00 84.75 734 LYS A CA 1
ATOM 5751 C C . LYS A 1 734 ? -3.480 18.523 -31.675 1.00 84.75 734 LYS A C 1
ATOM 5753 O O . LYS A 1 734 ? -2.391 18.325 -32.209 1.00 84.75 734 LYS A O 1
ATOM 5758 N N . VAL A 1 735 ? -3.648 18.632 -30.358 1.00 83.75 735 VAL A N 1
ATOM 5759 C CA . VAL A 1 735 ? -2.542 18.576 -29.394 1.00 83.75 735 VAL A CA 1
ATOM 5760 C C . VAL A 1 735 ? -1.812 17.233 -29.485 1.00 83.75 735 VAL A C 1
ATOM 5762 O O . VAL A 1 735 ? -0.588 17.204 -29.448 1.00 83.75 735 VAL A O 1
ATOM 5765 N N . GLU A 1 736 ? -2.532 16.1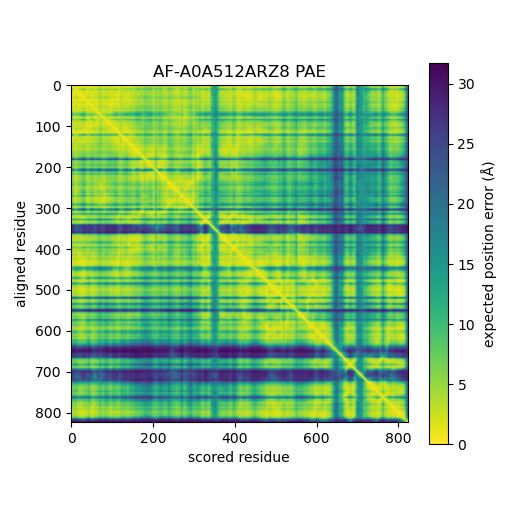27 -29.688 1.00 85.75 736 GLU A N 1
ATOM 5766 C CA . GLU A 1 736 ? -1.955 14.789 -29.875 1.00 85.75 736 GLU A CA 1
ATOM 5767 C C . GLU A 1 736 ? -1.069 14.741 -31.125 1.00 85.75 736 GLU A C 1
ATOM 5769 O O . GLU A 1 736 ? 0.081 14.305 -31.073 1.00 85.75 736 GLU A O 1
ATOM 5774 N N . SER A 1 737 ? -1.575 15.259 -32.249 1.00 88.19 737 SER A N 1
ATOM 5775 C CA . SER A 1 737 ? -0.816 15.378 -33.496 1.00 88.19 737 SER A CA 1
ATOM 5776 C C . SER A 1 737 ? 0.455 16.212 -33.310 1.00 88.19 737 SER A C 1
ATOM 5778 O O . SER A 1 737 ? 1.517 15.841 -33.813 1.00 88.19 737 SER A O 1
ATOM 5780 N N . ASP A 1 738 ? 0.366 17.341 -32.613 1.00 87.44 738 ASP A N 1
ATOM 5781 C CA . ASP A 1 738 ? 1.495 18.258 -32.458 1.00 87.44 738 ASP A CA 1
ATOM 5782 C C . ASP A 1 738 ? 2.545 17.712 -31.478 1.00 87.44 738 ASP A C 1
ATOM 5784 O O . ASP A 1 738 ? 3.740 17.772 -31.771 1.00 87.44 738 ASP A O 1
ATOM 5788 N N . LEU A 1 739 ? 2.116 17.041 -30.404 1.00 87.44 739 LEU A N 1
ATOM 5789 C CA . LEU A 1 739 ? 2.984 16.246 -29.529 1.00 87.44 739 LEU A CA 1
ATOM 5790 C C . LEU A 1 739 ? 3.706 15.129 -30.300 1.00 87.44 739 LEU A C 1
ATOM 5792 O O . LEU A 1 739 ? 4.910 14.937 -30.123 1.00 87.44 739 LEU A O 1
ATOM 5796 N N . LYS A 1 740 ? 3.004 14.419 -31.197 1.00 89.19 740 LYS A N 1
ATOM 5797 C CA . LYS A 1 740 ? 3.596 13.349 -32.020 1.00 89.19 740 LYS A CA 1
ATOM 5798 C C . LYS A 1 740 ? 4.677 13.887 -32.948 1.00 89.19 740 LYS A C 1
ATOM 5800 O O . LYS A 1 740 ? 5.758 13.307 -33.029 1.00 89.19 740 LYS A O 1
ATOM 5805 N N . LYS A 1 741 ? 4.415 15.014 -33.616 1.00 88.44 741 LYS A N 1
ATOM 5806 C CA . LYS A 1 741 ? 5.411 15.690 -34.463 1.00 88.44 741 LYS A CA 1
ATOM 5807 C C . LYS A 1 741 ? 6.619 16.136 -33.647 1.00 88.44 741 LYS A C 1
ATOM 5809 O O . LYS A 1 741 ? 7.749 15.946 -34.085 1.00 88.44 741 LYS A O 1
ATOM 5814 N N . ALA A 1 742 ? 6.398 16.699 -32.464 1.00 86.94 742 ALA A N 1
ATOM 5815 C CA . ALA A 1 742 ? 7.481 17.142 -31.600 1.00 86.94 742 ALA A CA 1
ATOM 5816 C C . ALA A 1 742 ? 8.384 15.988 -31.159 1.00 86.94 742 ALA A C 1
ATOM 5818 O O . ALA A 1 742 ? 9.603 16.078 -31.278 1.00 86.94 742 ALA A O 1
ATOM 5819 N N . ALA A 1 743 ? 7.785 14.880 -30.722 1.00 86.56 743 ALA A N 1
ATOM 5820 C CA . ALA A 1 743 ? 8.504 13.671 -30.343 1.00 86.56 743 ALA A CA 1
ATOM 5821 C C . ALA A 1 743 ? 9.349 13.105 -31.497 1.00 86.56 743 ALA A C 1
ATOM 5823 O O . ALA A 1 743 ? 10.500 12.720 -31.294 1.00 86.56 743 ALA A O 1
ATOM 5824 N N . GLN A 1 744 ? 8.809 13.127 -32.721 1.00 88.44 744 GLN A N 1
ATOM 5825 C CA . GLN A 1 744 ? 9.526 12.726 -33.935 1.00 88.44 744 GLN A CA 1
ATOM 5826 C C . GLN A 1 744 ? 10.711 13.646 -34.246 1.00 88.44 744 GLN A C 1
ATOM 5828 O O . GLN A 1 744 ? 11.797 13.160 -34.550 1.00 88.44 744 GLN A O 1
ATOM 5833 N N . VAL A 1 745 ? 10.523 14.967 -34.156 1.00 86.56 745 VAL A N 1
ATOM 5834 C CA . VAL A 1 745 ? 11.585 15.957 -34.410 1.00 86.56 745 VAL A CA 1
ATOM 5835 C C . VAL A 1 745 ? 12.704 15.846 -33.378 1.00 86.56 745 VAL A C 1
ATOM 5837 O O . VAL A 1 745 ? 13.877 15.936 -33.730 1.00 86.56 745 VAL A O 1
ATOM 5840 N N . LEU A 1 746 ? 12.350 15.622 -32.114 1.00 83.56 746 LEU A N 1
ATOM 5841 C CA . LEU A 1 746 ? 13.304 15.453 -31.020 1.00 83.56 746 LEU A CA 1
ATOM 5842 C C . LEU A 1 746 ? 13.920 14.051 -30.967 1.00 83.56 746 LEU A C 1
ATOM 5844 O O . LEU A 1 746 ? 14.807 13.819 -30.150 1.00 83.56 746 LEU A O 1
ATOM 5848 N N . ASN A 1 747 ? 13.460 13.126 -31.819 1.00 85.69 747 ASN A N 1
ATOM 5849 C CA . ASN A 1 747 ? 13.823 11.711 -31.797 1.00 85.69 747 ASN A CA 1
ATOM 5850 C C . ASN A 1 747 ? 13.762 11.122 -30.377 1.00 85.69 747 ASN A C 1
ATOM 5852 O O . ASN A 1 747 ? 14.687 10.438 -29.930 1.00 85.69 747 ASN A O 1
ATOM 5856 N N . THR A 1 748 ? 12.688 11.420 -29.641 1.00 84.94 748 THR A N 1
ATOM 5857 C CA . THR A 1 748 ? 12.484 10.813 -28.323 1.00 84.94 748 THR A CA 1
ATOM 5858 C C . THR A 1 748 ? 12.245 9.316 -28.501 1.00 84.94 748 THR A C 1
ATOM 5860 O O . THR A 1 748 ? 11.577 8.881 -29.440 1.00 84.94 748 THR A O 1
ATOM 5863 N N . GLN A 1 749 ? 12.843 8.500 -27.639 1.00 87.69 749 GLN A N 1
ATOM 5864 C CA . GLN A 1 749 ? 12.747 7.043 -27.714 1.00 87.69 749 GLN A CA 1
ATOM 5865 C C . GLN A 1 749 ? 12.472 6.445 -26.337 1.00 87.69 749 GLN A C 1
ATOM 5867 O O . GLN A 1 749 ? 12.790 7.033 -25.303 1.00 87.69 749 GLN A O 1
ATOM 5872 N N . SER A 1 750 ? 11.942 5.223 -26.343 1.00 87.69 750 SER A N 1
ATOM 5873 C CA . SER A 1 750 ? 11.410 4.492 -25.195 1.00 87.69 750 SER A CA 1
ATOM 5874 C C . SER A 1 750 ? 10.177 5.174 -24.599 1.00 87.69 750 SER A C 1
ATOM 5876 O O . SER A 1 750 ? 9.065 4.705 -24.819 1.00 87.69 750 SER A O 1
ATOM 5878 N N . TYR A 1 751 ? 10.364 6.257 -23.850 1.00 92.19 751 TYR A N 1
ATOM 5879 C CA . TYR A 1 751 ? 9.313 6.977 -23.134 1.00 92.19 751 TYR A CA 1
ATOM 5880 C C . TYR A 1 751 ? 9.740 8.426 -22.887 1.00 92.19 751 TYR A C 1
ATOM 5882 O O . TYR A 1 751 ? 10.934 8.722 -22.871 1.00 92.19 751 TYR A O 1
ATOM 5890 N N . ALA A 1 752 ? 8.772 9.325 -22.722 1.00 89.31 752 ALA A N 1
ATOM 5891 C CA . ALA A 1 752 ? 9.015 10.716 -22.345 1.00 89.31 752 ALA A CA 1
ATOM 5892 C C . ALA A 1 752 ? 7.729 11.361 -21.817 1.00 89.31 752 ALA A C 1
ATOM 5894 O O . ALA A 1 752 ? 6.627 10.867 -22.059 1.00 89.31 752 ALA A O 1
ATOM 5895 N N . GLN A 1 753 ? 7.869 12.499 -21.148 1.00 89.44 753 GLN A N 1
ATOM 5896 C CA . GLN A 1 753 ? 6.759 13.362 -20.770 1.00 89.44 753 GLN A CA 1
ATOM 5897 C C . GLN A 1 753 ? 6.994 14.762 -21.343 1.00 89.44 753 GLN A C 1
ATOM 5899 O O . GLN A 1 753 ? 8.058 15.349 -21.161 1.00 89.44 753 GLN A O 1
ATOM 5904 N N . LEU A 1 754 ? 6.016 15.288 -22.074 1.00 87.25 754 LEU A N 1
ATOM 5905 C CA . LEU A 1 754 ? 6.060 16.609 -22.691 1.00 87.25 754 LEU A CA 1
ATOM 5906 C C . LEU A 1 754 ? 5.019 17.497 -22.011 1.00 87.25 754 LEU A C 1
ATOM 5908 O O . LEU 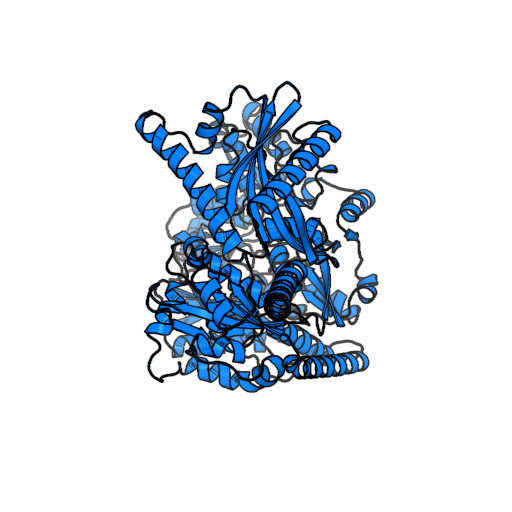A 1 754 ? 3.826 17.217 -22.096 1.00 87.25 754 LEU A O 1
ATOM 5912 N N . GLN A 1 755 ? 5.458 18.571 -21.364 1.00 84.06 755 GLN A N 1
ATOM 5913 C CA . GLN A 1 755 ? 4.564 19.593 -20.823 1.00 84.06 755 GLN A CA 1
ATOM 5914 C C . GLN A 1 755 ? 4.292 20.643 -21.889 1.00 84.06 755 GLN A C 1
ATOM 5916 O O . GLN A 1 755 ? 5.219 21.168 -22.520 1.00 84.06 755 GLN A O 1
ATOM 5921 N N . VAL A 1 756 ? 3.015 20.932 -22.102 1.00 83.38 756 VAL A N 1
ATOM 5922 C CA . VAL A 1 756 ? 2.550 21.769 -23.197 1.00 83.38 756 VAL A CA 1
ATOM 5923 C C . VAL A 1 756 ? 1.513 22.758 -22.700 1.00 83.38 756 VAL A C 1
ATOM 5925 O O . VAL A 1 756 ? 0.530 22.395 -22.060 1.00 83.38 756 VAL A O 1
ATOM 5928 N N . LEU A 1 757 ? 1.711 24.015 -23.073 1.00 81.25 757 LEU A N 1
ATOM 5929 C CA . LEU A 1 757 ? 0.738 25.071 -22.883 1.00 81.25 757 LEU A CA 1
ATOM 5930 C C . LEU A 1 757 ? -0.087 25.218 -24.162 1.00 81.25 757 LEU A C 1
ATOM 5932 O O . LEU A 1 757 ? 0.450 25.419 -25.254 1.00 81.25 757 LEU A O 1
ATOM 5936 N N . VAL A 1 758 ? -1.401 25.098 -24.031 1.00 78.44 758 VAL A N 1
ATOM 5937 C CA . VAL A 1 758 ? -2.353 25.190 -25.132 1.00 78.44 758 VAL A CA 1
ATOM 5938 C C . VAL A 1 758 ? -3.116 26.497 -25.007 1.00 78.44 758 VAL A C 1
ATOM 5940 O O . VAL A 1 758 ? -3.806 26.747 -24.019 1.00 78.44 758 VAL A O 1
ATOM 5943 N N . ARG A 1 759 ? -2.983 27.336 -26.028 1.00 79.25 759 ARG A N 1
ATOM 5944 C CA . ARG A 1 759 ? -3.672 28.616 -26.138 1.00 79.25 759 ARG A CA 1
ATOM 5945 C C . ARG A 1 759 ? -4.900 28.457 -27.011 1.00 79.25 759 ARG A C 1
ATOM 5947 O O . ARG A 1 759 ? -4.784 27.981 -28.141 1.00 79.25 759 ARG A O 1
ATOM 5954 N N . ILE A 1 760 ? -6.050 28.905 -26.524 1.00 75.31 760 ILE A N 1
ATOM 595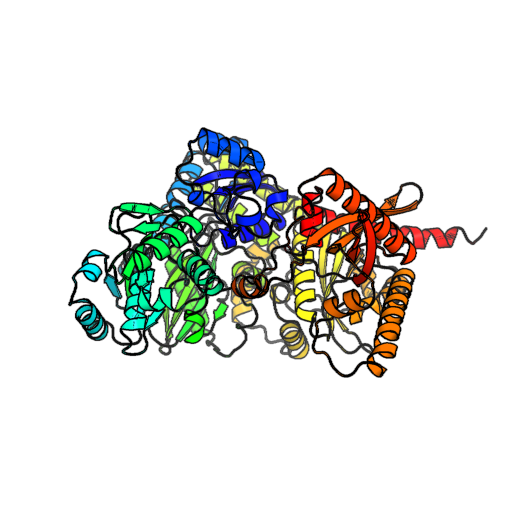5 C CA . ILE A 1 760 ? -7.293 28.890 -27.296 1.00 75.31 760 ILE A CA 1
ATOM 5956 C C . ILE A 1 760 ? -7.727 30.333 -27.532 1.00 75.31 760 ILE A C 1
ATOM 5958 O O . ILE A 1 760 ? -7.917 31.109 -26.592 1.00 75.31 760 ILE A O 1
ATOM 5962 N N . LYS A 1 761 ? -7.792 30.720 -28.807 1.00 74.62 761 LYS A N 1
ATOM 5963 C CA . LYS A 1 761 ? -8.176 32.070 -29.242 1.00 74.62 761 LYS A CA 1
ATOM 5964 C C . LYS A 1 761 ? -9.695 32.162 -29.414 1.00 74.62 761 LYS A C 1
ATOM 5966 O O . LYS A 1 761 ? -10.328 31.155 -29.711 1.00 74.62 761 LYS A O 1
ATOM 5971 N N . GLU A 1 762 ? -10.232 33.383 -29.381 1.00 64.88 762 GLU A N 1
ATOM 5972 C CA . GLU A 1 762 ? -11.661 33.688 -29.623 1.00 64.88 762 GLU A CA 1
ATOM 5973 C C . GLU A 1 762 ? -12.195 33.139 -30.966 1.00 64.88 762 GLU A C 1
ATOM 5975 O O . GLU A 1 762 ? -13.390 32.932 -31.151 1.00 64.88 762 GLU A O 1
ATOM 5980 N N . SER A 1 763 ? -11.305 32.865 -31.926 1.00 65.50 763 SER A N 1
ATOM 5981 C CA . SER A 1 763 ? -11.617 32.227 -33.211 1.00 65.50 763 SER A CA 1
ATOM 5982 C C . SER A 1 763 ? -11.729 30.693 -33.155 1.00 65.50 763 SER A C 1
ATOM 5984 O O . SER A 1 763 ? -11.849 30.065 -34.207 1.00 65.50 763 SER A O 1
ATOM 5986 N N . GLN A 1 764 ? -11.635 30.079 -31.968 1.00 66.62 764 GLN A N 1
ATOM 5987 C CA . GLN A 1 764 ? -11.440 28.636 -31.741 1.00 66.62 764 GLN A CA 1
ATOM 5988 C C . GLN A 1 764 ? -10.157 28.059 -32.367 1.00 66.62 764 GLN A C 1
ATOM 5990 O O . GLN A 1 764 ? -9.993 26.843 -32.499 1.00 66.62 764 GLN A O 1
ATOM 5995 N N . GLU A 1 765 ? -9.208 28.919 -32.744 1.00 74.94 765 GLU A N 1
ATOM 5996 C CA . GLU A 1 765 ? -7.881 28.479 -33.149 1.00 74.94 765 GLU A CA 1
ATOM 5997 C C . GLU A 1 765 ? -7.076 28.051 -31.915 1.00 74.94 765 GLU A C 1
ATOM 5999 O O . GLU A 1 765 ? -6.936 28.797 -30.945 1.00 74.94 765 GLU A O 1
ATOM 6004 N N . VAL A 1 766 ? -6.535 26.836 -31.979 1.00 77.69 766 VAL A N 1
ATOM 6005 C CA . VAL A 1 766 ? -5.752 26.213 -30.907 1.00 77.69 766 VAL A CA 1
ATOM 6006 C C . VAL A 1 766 ? -4.268 26.310 -31.252 1.00 77.69 766 VAL A C 1
ATOM 6008 O O . VAL A 1 766 ? -3.864 25.859 -32.319 1.00 77.69 766 VAL A O 1
ATOM 6011 N N . GLU A 1 767 ? -3.440 26.858 -30.380 1.00 80.75 767 GLU A N 1
ATOM 6012 C CA . GLU A 1 767 ? -1.985 26.921 -30.545 1.00 80.75 767 GLU A CA 1
ATOM 6013 C C . GLU A 1 767 ? -1.316 26.110 -29.431 1.00 80.75 767 GLU A C 1
ATOM 6015 O O . GLU A 1 767 ? -1.768 26.120 -28.290 1.00 80.75 767 GLU A O 1
ATOM 6020 N N . THR A 1 768 ? -0.278 25.348 -29.770 1.00 81.69 768 THR A N 1
ATOM 6021 C CA . THR A 1 768 ? 0.343 24.353 -28.886 1.00 81.69 768 THR A CA 1
ATOM 6022 C C . THR A 1 768 ? 1.814 24.707 -28.692 1.00 81.69 768 THR A C 1
ATOM 6024 O O . THR A 1 768 ? 2.584 24.694 -29.650 1.00 81.69 768 THR A O 1
ATOM 6027 N N . ILE A 1 769 ? 2.200 25.041 -27.460 1.00 81.88 769 ILE A N 1
ATOM 6028 C CA . ILE A 1 769 ? 3.537 25.527 -27.100 1.00 81.88 769 ILE A CA 1
ATOM 6029 C C . ILE A 1 769 ? 4.189 24.518 -26.157 1.00 81.88 769 ILE A C 1
ATOM 6031 O O . ILE A 1 769 ? 3.710 24.296 -25.049 1.00 81.88 769 ILE A O 1
ATOM 6035 N N . ILE A 1 770 ? 5.297 23.911 -26.574 1.00 81.62 770 ILE A N 1
ATOM 6036 C CA . ILE A 1 770 ? 6.008 22.922 -25.754 1.00 81.62 770 ILE A CA 1
ATOM 6037 C C . ILE A 1 770 ? 6.887 23.653 -24.747 1.00 81.62 770 ILE A C 1
ATOM 6039 O O . ILE A 1 770 ? 7.800 24.379 -25.136 1.00 81.62 770 ILE A O 1
ATOM 6043 N N . GLN A 1 771 ? 6.619 23.451 -23.461 1.00 79.25 771 GLN A N 1
ATOM 6044 C CA . GLN A 1 771 ? 7.343 24.105 -22.374 1.00 79.25 771 GLN A CA 1
ATOM 6045 C C . GLN A 1 771 ? 8.540 23.287 -21.908 1.00 79.25 771 GLN A C 1
ATOM 6047 O O . GLN A 1 771 ? 9.618 23.839 -21.728 1.00 79.25 771 GLN A O 1
ATOM 6052 N N . ARG A 1 772 ? 8.355 21.978 -21.721 1.00 81.75 772 ARG A N 1
ATOM 6053 C CA . ARG A 1 772 ? 9.395 21.092 -21.195 1.00 81.75 772 ARG A CA 1
ATOM 6054 C C . ARG A 1 772 ? 9.275 19.702 -21.797 1.00 81.75 772 ARG A C 1
ATOM 6056 O O . ARG A 1 772 ? 8.172 19.195 -21.991 1.00 81.75 772 ARG A O 1
ATOM 6063 N N . VAL A 1 773 ? 10.420 19.075 -22.048 1.00 84.81 773 VAL A N 1
ATOM 6064 C CA . VAL A 1 773 ? 10.519 17.665 -22.434 1.00 84.81 773 VAL A CA 1
ATOM 6065 C C . VAL A 1 773 ? 11.342 16.957 -21.373 1.00 84.81 773 VAL A C 1
ATOM 6067 O O . VAL A 1 773 ? 12.525 17.243 -21.239 1.00 84.81 773 VAL A O 1
ATOM 6070 N N . ASN A 1 774 ? 10.703 16.069 -20.618 1.00 86.44 774 ASN A N 1
ATOM 6071 C CA . ASN A 1 774 ? 11.345 15.212 -19.633 1.00 86.44 774 ASN A CA 1
ATOM 6072 C C . ASN A 1 774 ? 11.568 13.823 -20.243 1.00 86.44 774 ASN A C 1
ATOM 6074 O O . ASN A 1 774 ? 10.605 13.123 -20.575 1.00 86.44 774 ASN A O 1
ATOM 6078 N N . LEU A 1 775 ? 12.830 13.427 -20.412 1.00 86.75 775 LEU A N 1
ATOM 6079 C CA . LEU A 1 775 ? 13.193 12.135 -21.017 1.00 86.75 775 LEU A CA 1
ATOM 6080 C C . LEU A 1 775 ? 13.297 10.988 -20.008 1.00 86.75 775 LEU A C 1
ATOM 6082 O O . LEU A 1 775 ? 13.331 9.826 -20.412 1.00 86.75 775 LEU A O 1
ATOM 6086 N N . PHE A 1 776 ? 13.340 11.308 -18.715 1.00 86.81 776 PHE A N 1
ATOM 6087 C CA . PHE A 1 776 ? 13.409 10.340 -17.626 1.00 86.81 776 PHE A CA 1
ATOM 6088 C C . PHE A 1 776 ? 12.397 10.701 -16.529 1.00 86.81 776 PHE A C 1
ATOM 6090 O O . PHE A 1 776 ? 12.793 10.967 -15.393 1.00 86.81 776 PHE A O 1
ATOM 6097 N N . PRO A 1 777 ? 11.083 10.738 -16.835 1.00 88.31 777 PRO A N 1
ATOM 6098 C CA . PRO A 1 777 ? 10.082 10.997 -15.812 1.00 88.31 777 PRO A CA 1
ATOM 6099 C C . PRO A 1 777 ? 10.100 9.894 -14.749 1.00 88.31 777 PRO A C 1
ATOM 6101 O O . PRO A 1 777 ? 10.244 8.709 -15.061 1.00 88.31 777 PRO A O 1
ATOM 6104 N N . VAL A 1 778 ? 9.924 10.302 -13.491 1.00 87.25 778 VAL A N 1
ATOM 6105 C CA . VAL A 1 778 ? 9.815 9.416 -12.328 1.00 87.25 778 VAL A CA 1
ATOM 6106 C C . VAL A 1 778 ? 8.618 8.479 -12.518 1.00 87.25 778 VAL A C 1
ATOM 6108 O O . VAL A 1 778 ? 7.496 8.925 -12.773 1.00 87.25 778 VAL A O 1
ATOM 6111 N N . LEU A 1 779 ? 8.835 7.169 -12.370 1.00 89.19 779 LEU A N 1
ATOM 6112 C CA . LEU A 1 779 ? 7.800 6.137 -12.487 1.00 89.19 779 LEU A CA 1
ATOM 6113 C C . LEU A 1 779 ? 7.506 5.502 -11.126 1.00 89.19 779 LEU A C 1
ATOM 6115 O O . LEU A 1 779 ? 8.284 4.695 -10.625 1.00 89.19 779 LEU A O 1
ATOM 6119 N N . THR A 1 780 ? 6.356 5.834 -10.558 1.00 85.06 780 THR A N 1
ATOM 6120 C CA . THR A 1 780 ? 5.767 5.245 -9.353 1.00 85.06 780 THR A CA 1
ATOM 6121 C C . THR A 1 780 ? 4.309 4.897 -9.642 1.00 85.06 780 THR A C 1
ATOM 6123 O O . THR A 1 780 ? 3.738 5.382 -10.617 1.00 85.06 780 THR A O 1
ATOM 6126 N N . ALA A 1 781 ? 3.654 4.134 -8.766 1.00 75.69 781 ALA A N 1
ATOM 6127 C CA . ALA A 1 781 ? 2.233 3.796 -8.915 1.00 75.69 781 ALA A CA 1
ATOM 6128 C C . ALA A 1 781 ? 1.296 5.016 -9.080 1.00 75.69 781 ALA A C 1
ATOM 6130 O O . ALA A 1 781 ? 0.156 4.861 -9.513 1.00 75.69 781 ALA A O 1
ATOM 6131 N N . MET A 1 782 ? 1.753 6.215 -8.700 1.00 74.31 782 MET A N 1
ATOM 6132 C CA . MET A 1 782 ? 1.005 7.469 -8.799 1.00 74.31 782 MET A CA 1
ATOM 6133 C C . MET A 1 782 ? 1.492 8.384 -9.925 1.00 74.31 782 MET A C 1
ATOM 6135 O O . MET A 1 782 ? 0.904 9.446 -10.113 1.00 74.31 782 MET A O 1
ATOM 6139 N N . SER A 1 783 ? 2.519 8.004 -10.682 1.00 82.50 783 SER A N 1
ATOM 6140 C CA . SER A 1 783 ? 3.015 8.828 -11.781 1.00 82.50 783 SER A CA 1
ATOM 6141 C C . SER A 1 783 ? 1.946 9.014 -12.849 1.00 82.50 783 SER A C 1
ATOM 6143 O O . SER A 1 783 ? 1.336 8.048 -13.309 1.00 82.50 783 SER A O 1
ATOM 6145 N N . GLU A 1 784 ? 1.758 10.261 -13.272 1.00 81.06 784 GLU A N 1
ATOM 6146 C CA . GLU A 1 784 ? 0.749 10.672 -14.252 1.00 81.06 784 GLU A CA 1
ATOM 6147 C C . GLU A 1 784 ? 0.794 9.826 -15.532 1.00 81.06 784 GLU A C 1
ATOM 6149 O O . GLU A 1 784 ? -0.243 9.359 -15.996 1.00 81.06 784 GLU A O 1
ATOM 6154 N N . ILE A 1 785 ? 1.997 9.525 -16.032 1.00 86.50 785 ILE A N 1
ATOM 6155 C CA . ILE A 1 785 ? 2.223 8.663 -17.200 1.00 86.50 785 ILE A CA 1
ATOM 6156 C C . ILE A 1 785 ? 1.638 7.253 -17.045 1.00 86.50 785 ILE A C 1
ATOM 6158 O O . ILE A 1 785 ? 1.033 6.741 -17.986 1.00 86.50 785 ILE A O 1
ATOM 6162 N N . LEU A 1 786 ? 1.762 6.631 -15.868 1.00 87.00 786 LEU A N 1
ATOM 6163 C CA . LEU A 1 786 ? 1.236 5.285 -15.624 1.00 87.00 786 LEU A CA 1
ATOM 6164 C C . LEU A 1 786 ? -0.275 5.304 -15.394 1.00 87.00 786 LEU A C 1
ATOM 6166 O O . LEU A 1 786 ? -0.971 4.404 -15.862 1.00 87.00 786 LEU A O 1
ATOM 6170 N N . GLN A 1 787 ? -0.799 6.345 -14.742 1.00 83.25 787 GLN A N 1
ATOM 6171 C CA . GLN A 1 787 ? -2.247 6.522 -14.616 1.00 83.25 787 GLN A CA 1
ATOM 6172 C C . GLN A 1 787 ? -2.898 6.748 -15.990 1.00 83.25 787 GLN A C 1
ATOM 6174 O O . GLN A 1 787 ? -3.926 6.147 -16.295 1.00 83.25 787 GLN A O 1
ATOM 6179 N N . ALA A 1 788 ? -2.279 7.570 -16.843 1.00 83.19 788 ALA A N 1
ATOM 6180 C CA . ALA A 1 788 ? -2.731 7.811 -18.209 1.00 83.19 788 ALA A CA 1
ATOM 6181 C C . ALA A 1 788 ? -2.704 6.518 -19.038 1.00 83.19 788 ALA A C 1
ATOM 6183 O O . ALA A 1 788 ? -3.706 6.163 -19.656 1.00 83.19 788 ALA A O 1
ATOM 6184 N N . ALA A 1 789 ? -1.602 5.762 -18.988 1.00 87.06 789 ALA A N 1
ATOM 6185 C CA . ALA A 1 789 ? -1.487 4.473 -19.667 1.00 87.06 789 ALA A CA 1
ATOM 6186 C C . ALA A 1 789 ? -2.575 3.474 -19.222 1.00 87.06 789 ALA A C 1
ATOM 6188 O O . ALA A 1 789 ? -3.204 2.831 -20.067 1.00 87.06 789 ALA A O 1
ATOM 6189 N N . ALA A 1 790 ? -2.863 3.395 -17.917 1.00 85.50 790 ALA A N 1
ATOM 6190 C CA . ALA A 1 790 ? -3.890 2.508 -17.372 1.00 85.50 790 ALA A CA 1
ATOM 6191 C C . ALA A 1 790 ? -5.291 2.807 -17.930 1.00 85.50 790 ALA A C 1
ATOM 6193 O O . ALA A 1 790 ? -6.023 1.881 -18.282 1.00 85.50 790 ALA A O 1
ATOM 6194 N N . LEU A 1 791 ? -5.652 4.085 -18.087 1.00 81.50 791 LEU A N 1
ATOM 6195 C CA . LEU A 1 791 ? -6.936 4.488 -18.681 1.00 81.50 791 LEU A CA 1
ATOM 6196 C C . LEU A 1 791 ? -7.055 4.132 -20.165 1.00 81.50 791 LEU A C 1
ATOM 6198 O O . LEU A 1 791 ? -8.159 3.902 -20.652 1.00 81.50 791 LEU A O 1
ATOM 6202 N N . HIS A 1 792 ? -5.927 4.038 -20.865 1.00 84.19 792 HIS A N 1
ATOM 6203 C CA . HIS A 1 792 ? -5.856 3.549 -22.241 1.00 84.19 792 HIS A CA 1
ATOM 6204 C C . HIS A 1 792 ? -5.728 2.015 -22.332 1.00 84.19 792 HIS A C 1
ATOM 6206 O O . HIS A 1 792 ? -5.508 1.470 -23.413 1.00 84.19 792 HIS A O 1
ATOM 6212 N N . GLY A 1 793 ? -5.897 1.294 -21.217 1.00 87.00 793 GLY A N 1
ATOM 6213 C CA . GLY A 1 793 ? -5.900 -0.168 -21.181 1.00 87.00 793 GLY A CA 1
ATOM 6214 C C . GLY A 1 793 ? -4.513 -0.810 -21.079 1.00 87.00 793 GLY A C 1
ATOM 6215 O O . GLY A 1 793 ? -4.385 -2.021 -21.277 1.00 87.00 793 GLY A O 1
ATOM 6216 N N . LEU A 1 794 ? -3.474 -0.032 -20.761 1.00 90.06 794 LEU A N 1
ATOM 6217 C CA . LEU A 1 794 ? -2.104 -0.511 -20.598 1.00 90.06 794 LEU A CA 1
ATOM 6218 C C . LEU A 1 794 ? -1.711 -0.516 -19.113 1.00 90.06 794 LEU A C 1
ATOM 6220 O O . LEU A 1 794 ? -1.477 0.530 -18.515 1.00 90.06 794 LEU A O 1
ATOM 6224 N N . THR A 1 795 ? -1.639 -1.703 -18.509 1.00 90.25 795 THR A N 1
ATOM 6225 C CA . THR A 1 795 ? -1.218 -1.863 -17.109 1.00 90.25 795 THR A CA 1
ATOM 6226 C C . THR A 1 795 ? 0.244 -1.427 -16.912 1.00 90.25 795 THR A C 1
ATOM 6228 O O . THR A 1 795 ? 1.042 -1.543 -17.850 1.00 90.25 795 THR A O 1
ATOM 6231 N N . PRO A 1 796 ? 0.647 -0.968 -15.710 1.00 91.25 796 PRO A N 1
ATOM 6232 C CA . PRO A 1 796 ? 2.016 -0.514 -15.459 1.00 91.25 796 PRO A CA 1
ATOM 6233 C C . PRO A 1 796 ? 3.092 -1.536 -15.821 1.00 91.25 796 PRO A C 1
ATOM 6235 O O . PRO A 1 796 ? 4.081 -1.196 -16.457 1.00 91.25 796 PRO A O 1
ATOM 6238 N N . ASP A 1 797 ? 2.895 -2.811 -15.498 1.00 91.31 797 ASP A N 1
ATOM 6239 C CA . ASP A 1 797 ? 3.843 -3.869 -15.852 1.00 91.31 797 ASP A CA 1
ATOM 6240 C C . ASP A 1 797 ? 3.977 -4.065 -17.369 1.00 91.31 797 ASP A C 1
ATOM 6242 O O . ASP A 1 797 ? 5.085 -4.277 -17.860 1.00 91.31 797 ASP A O 1
ATOM 6246 N N . ARG A 1 798 ? 2.883 -3.932 -18.132 1.00 92.25 798 ARG A N 1
ATOM 6247 C CA . ARG A 1 798 ? 2.921 -3.962 -19.602 1.00 92.25 798 ARG A CA 1
ATOM 6248 C C . ARG A 1 798 ? 3.556 -2.707 -20.192 1.00 92.25 798 ARG A C 1
ATOM 6250 O O . ARG A 1 798 ? 4.212 -2.796 -21.229 1.00 92.25 798 ARG A O 1
ATOM 6257 N N . PHE A 1 799 ? 3.383 -1.555 -19.549 1.00 93.38 799 PHE A N 1
ATOM 6258 C CA . PHE A 1 799 ? 4.073 -0.323 -19.927 1.00 93.38 799 PHE A CA 1
ATOM 6259 C C . PHE A 1 799 ? 5.594 -0.510 -19.820 1.00 93.38 799 PHE A C 1
ATOM 6261 O O . PHE A 1 799 ? 6.315 -0.278 -20.791 1.00 93.38 799 PHE A O 1
ATOM 6268 N N . ILE A 1 800 ? 6.073 -1.036 -18.688 1.00 94.31 800 ILE A N 1
ATOM 6269 C CA . ILE A 1 800 ? 7.498 -1.339 -18.483 1.00 94.31 800 ILE A CA 1
ATOM 6270 C C . ILE A 1 800 ? 7.986 -2.450 -19.425 1.00 94.31 800 ILE A C 1
ATOM 6272 O O . ILE A 1 800 ? 9.072 -2.328 -19.991 1.00 94.31 800 ILE A O 1
ATOM 6276 N N . ASP A 1 801 ? 7.187 -3.499 -19.659 1.00 94.62 801 ASP A N 1
ATOM 6277 C CA . ASP A 1 801 ? 7.492 -4.557 -20.636 1.00 94.62 801 ASP A CA 1
ATOM 6278 C C . ASP A 1 801 ? 7.763 -3.963 -22.024 1.00 94.62 801 ASP A C 1
ATOM 6280 O O . ASP A 1 801 ? 8.795 -4.256 -22.622 1.00 94.62 801 ASP A O 1
ATOM 6284 N N . ARG A 1 802 ? 6.904 -3.057 -22.512 1.00 93.75 802 ARG A N 1
ATOM 6285 C CA . ARG A 1 802 ? 7.105 -2.386 -23.807 1.00 93.75 802 ARG A CA 1
ATOM 6286 C C . ARG A 1 802 ? 8.392 -1.564 -23.852 1.00 93.75 802 ARG A C 1
ATOM 6288 O O . ARG A 1 802 ? 9.098 -1.618 -24.857 1.00 93.75 802 ARG A O 1
ATOM 6295 N N . MET A 1 803 ? 8.732 -0.854 -22.775 1.00 94.00 803 MET A N 1
ATOM 6296 C CA . MET A 1 803 ? 9.996 -0.109 -22.696 1.00 94.00 803 MET A CA 1
ATOM 6297 C C . MET A 1 803 ? 11.216 -1.035 -22.799 1.00 94.00 803 MET A C 1
ATOM 6299 O O . MET A 1 803 ? 12.172 -0.736 -23.518 1.00 94.00 803 MET A O 1
ATOM 6303 N N . LEU A 1 804 ? 11.190 -2.170 -22.096 1.00 95.06 804 LEU A N 1
ATOM 6304 C CA . LEU A 1 804 ? 12.288 -3.138 -22.094 1.00 95.06 804 LEU A CA 1
ATOM 6305 C C . LEU A 1 804 ? 12.398 -3.890 -23.424 1.00 95.06 804 LEU A C 1
ATOM 6307 O O . LEU A 1 804 ? 13.504 -4.059 -23.937 1.00 95.06 804 LEU A O 1
ATOM 6311 N N . GLN A 1 805 ? 11.274 -4.286 -24.025 1.00 94.00 805 GLN A N 1
ATOM 6312 C CA . GLN A 1 805 ? 11.258 -4.892 -25.359 1.00 94.00 805 GLN A CA 1
ATOM 6313 C C . GLN A 1 805 ? 11.818 -3.928 -26.406 1.00 94.00 805 GLN A C 1
ATOM 6315 O O . GLN A 1 805 ? 12.707 -4.302 -27.169 1.00 94.00 805 GLN A O 1
ATOM 6320 N N . PHE A 1 806 ? 11.402 -2.658 -26.372 1.00 94.12 806 PHE A N 1
ATOM 6321 C CA . PHE A 1 806 ? 11.963 -1.624 -27.238 1.00 94.12 806 PHE A CA 1
ATOM 6322 C C . PHE A 1 806 ? 13.489 -1.516 -27.089 1.00 94.12 806 PHE A C 1
ATOM 6324 O O . PHE A 1 806 ? 14.215 -1.474 -28.085 1.00 94.12 806 PHE A O 1
ATOM 6331 N N . ALA A 1 807 ? 13.998 -1.517 -25.853 1.00 93.31 807 ALA A N 1
ATOM 6332 C CA . ALA A 1 807 ? 15.433 -1.473 -25.578 1.00 93.31 807 ALA A CA 1
ATOM 6333 C C . ALA A 1 807 ? 16.188 -2.678 -26.171 1.00 93.31 807 ALA A C 1
ATOM 6335 O O . ALA A 1 807 ? 17.253 -2.513 -26.780 1.00 93.31 807 ALA A O 1
ATOM 6336 N N . LEU A 1 808 ? 15.634 -3.883 -26.015 1.00 93.00 808 LEU A N 1
ATOM 6337 C CA . LEU A 1 808 ? 16.198 -5.126 -26.547 1.00 93.00 808 LEU A CA 1
ATOM 6338 C C . LEU A 1 808 ? 16.191 -5.138 -28.084 1.00 93.00 808 LEU A C 1
ATOM 6340 O O . LEU A 1 808 ? 17.216 -5.440 -28.702 1.00 93.00 808 LEU A O 1
ATOM 6344 N N . GLU A 1 809 ? 15.084 -4.746 -28.712 1.00 92.50 809 GLU A N 1
ATOM 6345 C CA . GLU A 1 809 ? 14.960 -4.642 -30.170 1.00 92.50 809 GLU A CA 1
ATOM 6346 C C . GLU A 1 809 ? 15.912 -3.592 -30.754 1.00 92.50 809 GLU A C 1
ATOM 6348 O O . GLU A 1 809 ? 16.592 -3.848 -31.754 1.00 92.50 809 GLU A O 1
ATOM 6353 N N . ARG A 1 810 ? 16.027 -2.423 -30.108 1.00 90.69 810 ARG A N 1
ATOM 6354 C CA . ARG A 1 810 ? 16.961 -1.358 -30.509 1.00 90.69 810 ARG A CA 1
ATOM 6355 C C . ARG A 1 810 ? 18.398 -1.872 -30.534 1.00 90.69 810 ARG A C 1
ATOM 6357 O O . ARG A 1 810 ? 19.124 -1.632 -31.504 1.00 90.69 810 ARG A O 1
ATOM 6364 N N . ARG A 1 811 ? 18.806 -2.623 -29.505 1.00 88.50 811 ARG A N 1
ATOM 6365 C CA . ARG A 1 811 ? 20.124 -3.274 -29.445 1.00 88.50 811 ARG A CA 1
ATOM 6366 C C . ARG A 1 811 ? 20.310 -4.249 -30.607 1.00 88.50 811 ARG A C 1
ATOM 6368 O O . ARG A 1 811 ? 21.330 -4.183 -31.291 1.00 88.50 811 ARG A O 1
ATOM 6375 N N . GLN A 1 812 ? 19.336 -5.123 -30.864 1.00 85.62 812 GLN A N 1
ATOM 6376 C CA . GLN A 1 812 ? 19.418 -6.085 -31.968 1.00 85.62 812 GLN A CA 1
ATOM 6377 C C . GLN A 1 812 ? 19.569 -5.384 -33.325 1.00 85.62 812 GLN A C 1
ATOM 6379 O O . GLN A 1 812 ? 20.429 -5.778 -34.116 1.00 85.62 812 GLN A O 1
ATOM 6384 N N . LYS A 1 813 ? 18.807 -4.314 -33.579 1.00 82.69 813 LYS A N 1
ATOM 6385 C CA . LYS A 1 813 ? 18.901 -3.525 -34.818 1.00 82.69 813 LYS A CA 1
ATOM 6386 C C . LYS A 1 813 ? 20.261 -2.848 -34.984 1.00 82.69 813 LYS A C 1
ATOM 6388 O O . LYS A 1 813 ? 20.824 -2.917 -36.073 1.00 82.69 813 LYS A O 1
ATOM 6393 N N . LYS A 1 814 ? 20.834 -2.262 -33.924 1.00 77.38 814 LYS A N 1
ATOM 6394 C CA . LYS A 1 814 ? 22.190 -1.675 -33.976 1.00 77.38 814 LYS A CA 1
ATOM 6395 C C . LYS A 1 814 ? 23.265 -2.729 -34.283 1.00 77.38 814 LYS A C 1
ATOM 6397 O O . LYS A 1 814 ? 24.166 -2.464 -35.074 1.00 77.38 814 LYS A O 1
ATOM 6402 N N . VAL A 1 815 ? 23.139 -3.939 -33.730 1.00 67.50 815 VAL A N 1
ATOM 6403 C CA . VAL A 1 815 ? 24.071 -5.053 -33.996 1.00 67.50 815 VAL A CA 1
ATOM 6404 C C . VAL A 1 815 ? 23.971 -5.561 -35.443 1.00 67.50 815 VAL A C 1
ATOM 6406 O O . VAL A 1 815 ? 24.998 -5.837 -36.059 1.00 67.50 815 VAL A O 1
ATOM 6409 N N . HIS A 1 816 ? 22.763 -5.663 -36.009 1.00 59.41 816 HIS A N 1
ATOM 6410 C CA . HIS A 1 816 ? 22.560 -6.145 -37.385 1.00 59.41 816 HIS A CA 1
ATOM 6411 C C . HIS A 1 816 ? 22.802 -5.065 -38.451 1.00 59.41 816 HIS A C 1
ATOM 6413 O O . HIS A 1 816 ? 23.261 -5.386 -39.545 1.00 59.41 816 HIS A O 1
ATOM 6419 N N . GLY A 1 817 ? 22.571 -3.786 -38.136 1.00 48.06 817 GLY A N 1
ATOM 6420 C CA . GLY A 1 817 ? 22.835 -2.663 -39.040 1.00 48.06 817 GLY A CA 1
ATOM 6421 C C . GLY A 1 817 ? 24.313 -2.511 -39.419 1.00 48.06 817 GLY A C 1
ATOM 6422 O O . GLY A 1 817 ? 24.610 -2.083 -40.526 1.00 48.06 817 GLY A O 1
ATOM 6423 N N . HIS A 1 818 ? 25.243 -2.942 -38.557 1.00 40.47 818 HIS A N 1
ATOM 6424 C CA . HIS A 1 818 ? 26.681 -2.974 -38.870 1.00 40.47 818 HIS A CA 1
ATOM 6425 C C . HIS A 1 818 ? 27.097 -4.109 -39.823 1.00 40.47 818 HIS A C 1
ATOM 6427 O O . HIS A 1 818 ? 28.205 -4.071 -40.346 1.00 40.47 818 HIS A O 1
ATOM 6433 N N . ARG A 1 819 ? 26.242 -5.111 -40.084 1.00 35.84 819 ARG A N 1
ATOM 6434 C CA . ARG A 1 819 ? 26.530 -6.174 -41.070 1.00 35.84 819 ARG A CA 1
ATOM 6435 C C . ARG A 1 819 ? 26.107 -5.823 -42.499 1.00 35.84 819 ARG A C 1
ATOM 6437 O O . ARG A 1 819 ? 26.514 -6.518 -43.419 1.00 35.84 819 ARG A O 1
ATOM 6444 N N . HIS A 1 820 ? 25.315 -4.769 -42.700 1.00 32.12 820 HIS A N 1
ATOM 6445 C CA . HIS A 1 820 ? 24.834 -4.362 -44.028 1.00 32.12 820 HIS A CA 1
ATOM 6446 C C . HIS A 1 820 ? 25.650 -3.237 -44.685 1.00 32.12 820 HIS A C 1
ATOM 6448 O O . HIS A 1 820 ? 25.348 -2.859 -45.811 1.00 32.12 820 HIS A O 1
ATOM 6454 N N . THR A 1 821 ? 26.692 -2.728 -44.022 1.00 31.03 821 THR A N 1
ATOM 6455 C CA . THR A 1 821 ? 27.620 -1.724 -44.579 1.00 31.03 821 THR A CA 1
ATOM 6456 C C . THR A 1 821 ? 28.915 -2.313 -45.150 1.00 31.03 821 THR A C 1
ATOM 6458 O O . THR A 1 821 ? 29.776 -1.558 -45.589 1.00 31.03 821 THR A O 1
ATOM 6461 N N . GLU A 1 822 ? 29.052 -3.641 -45.184 1.00 29.78 822 GLU A N 1
ATOM 6462 C CA . GLU A 1 822 ? 30.121 -4.348 -45.903 1.00 29.78 822 GLU A CA 1
ATOM 6463 C C . GLU A 1 822 ? 29.520 -5.203 -47.028 1.00 29.78 822 GLU A C 1
ATOM 6465 O O . GLU A 1 822 ? 29.521 -6.424 -46.933 1.00 29.78 822 GLU A O 1
ATOM 6470 N N . PHE A 1 823 ? 28.961 -4.577 -48.068 1.00 28.73 823 PHE A N 1
ATOM 6471 C CA . PHE A 1 823 ? 28.850 -5.165 -49.410 1.00 28.73 823 PHE A CA 1
ATOM 6472 C C . PHE A 1 823 ? 28.769 -4.078 -50.478 1.00 28.73 823 PHE A C 1
ATOM 6474 O O . PHE A 1 823 ? 27.981 -3.123 -50.287 1.00 28.73 823 PHE A O 1
#

Nearest PDB structures (foldseek):
  7u9k-assembly1_B  TM=8.058E-01  e=3.095E-17  Staphylococcus aureus subsp. aureus NCTC 8325
  1iow-assembly1_A  TM=8.201E-01  e=1.992E-15  Escherichia coli
  8evx-assembly1_B  TM=7.892E-01  e=1.313E-15  Pseudomonas aeruginosa PAO1
  4fu0-assembly1_B  TM=7.339E-01  e=1.891E-15  Enterococcus faecalis
  6dgi-assembly1_B  TM=7.428E-01  e=1.041E-13  Vibrio cholerae O1 biovar El Tor str. N16961

Foldseek 3Di:
DEEEEEAQFQALCSFLRLLLSLLCCLQAQPLQYDYFYWYQFNVGWTFRFDVLVSLAPTCLQPAQHPVLDDDDPVPDRAHPQLSDDDDPVVVQVSSVRGGHTDDLVCVVVRGQAYEYSYALLRPCPLVVQVSCLVVVHFYLFFHSLLSVQFQFQVSVQVLCVVLPADDFDKDKDWPVNCVPPPCLLVVVVVCCVRQNPFKKKAWRSHLDLFLIATDHDPDSVSVNQSNCQSFLKDKDFLVVCVVDDPLRNLVVLCQQQNSRRHSHPFKAWPVGDTRSHSSVVSVVSVCDSVVHPDGMTMIGRPDDPIIMMMMGHDAAFKKWKWKWFAFLPGQIFIFQIQIAHDDNVVSVADCPPDVPRSPDDDDDDPVLRVVQRVVVSSVCVSSVTFGMWMWMWTAHPVSRIHTRGIRRNARSNLLGPVQLRVLLLPDHSNLSSLSSRLRSLSNSLVPHPDNVVSVVVSVSSLVSLVVLVVLVVVAAEEEEEAADDDPCRLLLLQLSLQLCSSQVSDSHYHYFYKYWDDDPVDIWIWGDRRSPSSRDGSVVSVCCQVPVPVDDDPPSSVVSNVVCVVSCVSRPNDGDDGIHTDDPLCVVVRGQAYEYSYDLVVVLPQPVLVSCVVSLHFYFFAHPQLSVLQVVVVVVVVVVVVVCVVVDPDDPDDPVVVVVVVDDDFPAKWKKKWKWAWDADPVGDIDIDTQIFIDGPPVDPSQPVVCVSVVDPNRNRDDCPDPDPVLVVVLVVVQNVVVRVVCVSSVIHGIKMWIWMWTQHPVRDIDIGTDHIGRNDRDDSNDPNQSSCSVVVQHPSNSVVRSRVRRSVVSVCVVVVVVVVPD

Secondary structure (DSSP, 8-state):
-EEEEEEE-SSTTHHHHHHHHHHHHHHS-TTT-EEEEEEE-TT--EEEE-GGGGGSSSGGGTSS-GGGS---SS-----GGGG-S--HHHHHHHHTTTEEEE-GGGHHHH-SEEEEE--TT-TTHHHHHHHHHHTT--BSSS-HHHHHHHTSHHHHHHHHHHTT-----EEEEEHHHHHSGGGHHHHHHHHHHHH-SSEEEEETT--SSTT-EEE-SS-HHHHHHHHHHHTTEEEEEHHHHHHS-HHHHHHHHHHHH-TTTS--SSEEETTS-EE-SHHHHHHHHHHHHHHS---EEEEEESS-S--EEEEEE--SEEEEEEEEE--TTSPPEE-PPEEE---GGGGSS-----GGGGGS-----HHHHHHHHHHHHHHHHHTT--SEEEEEEEEETT--EEEEEEESS----TTSHHHHHHHHTT--HHHHHHHHHHHHHHHHTTTSS-HHHHHHHHHHHHHHHHHHHHHGGGSEEEEEEEE-SSTTHHHHHHHHHHHHHHHHT-SSEEEEEEEEES-TTS-EEEEPPGGGTSS--HHHHHHHHHS--SS---HHHHHHHHHTHHHHHHHT-SPP-SPEEE-GGGHHHH-SEEEE-S-HHHHTTSHHHHHHHHTT-EESS--HHHHHHHHHHHHHHHHHHHHHHTT-------HHHHHHHHS---SEEEEEEEEEEEEE-TTS-EEEEEEEEEE-----TTHHHHHHHHSS----B---SSS-HHHHHHHHHHHHHHHHHHHHHTT--SEEEEEEEEEE-TT--EEEEEEEEESS---STT-HHHHHHHHTT--HHHHHHHHHHHHHHHHHHHHHHTTSS--

Organism: NCBI:txid670289

InterPro domains:
  IPR011761 ATP-grasp fold [PS50975] (157-438)
  IPR013815 ATP-grasp fold, subdomain 1 [G3DSA:3.30.1490.20] (167-219)
  IPR016185 Pre-ATP-grasp domain superfamily [SSF52440] (1-150)
  IPR016185 Pre-ATP-grasp domain superfamily [SSF52440] (475-626)

Radius of gyration: 28.45 Å; Cα contacts (8 Å, |Δi|>4): 1468; chains: 1; bounding box: 68×77×89 Å